Protein AF-0000000083899259 (afdb_homodimer)

InterPro domains:
  IPR001870 B30.2/SPRY domain [PS50188] (250-471)
  IPR003649 B-box, C-terminal [SM00502] (4-130)
  IPR003877 SPRY domain [PF00622] (349-462)
  IPR003877 SPRY domain [SM00449] (346-469)
  IPR003961 Fibronectin type III [PF00041] (167-262)
  IPR003961 Fibronectin type III [PS50853] (164-268)
  IPR003961 Fibronectin type III [cd00063] (165-265)
  IPR013320 Concanavalin A-like lectin/glucanase domain superfamily [SSF49899] (272-462)
  IPR013783 Immunoglobulin-like fold [G3DSA:2.60.40.10] (164-262)
  IPR017903 COS domain [PS51262] (105-162)
  IPR036116 Fibron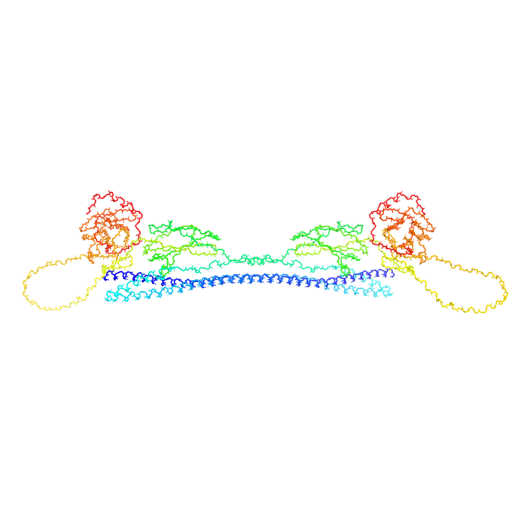ectin type III superfamily [SSF49265] (164-264)
  IPR043136 B30.2/SPRY domain superfamily [G3DSA:2.60.120.920] (263-464)
  IPR050617 E3 ubiquitin-protein ligases and FN3/SPRY domain-containing proteins [PTHR24099] (3-472)

Secondary structure (DSSP, 8-state):
-HHHHHHHHHHHHHHHHHHHHHHHHHHHHHHHHHHHHHHHHHHHHHHHHHHHHHHHHHHHHHHHHHHHHHHHHHHHHHHHHHHHHHHHHHHHHHHHHHHHHHHHTT---HHHHHHHHHHHHHHHHH-GGGTS--S-SS-S--GGG----HHHHHHHHT--PPP-PPPPEE-GGG-EEETTEEEEEEE----SS---EEEEEEEEESSSSTTGGGGTSPPEEEEEE-SSEEEE-S----SSEEEEEEEEE-SS-EEEEPPPEEEE---B---B-GGGS-TTEEEETTEEEE---------TTTT---------------------------------EEEBSS-B-SSEEEEEEEE-TT-SEEEEEEEETTT--TTPPTTTSTTEEEEEEE-SSS-EEEEEETTEEEEESSPPPSSEEEEEETTTTEEEEEETTTTEEEEEEE----S-EEEEEEEESSEEEEEEEEPPPGGGHHHHHHHHHHTTS---/-HHHHHHHHHHHHHHHHHHHHHHHHHHHHHHHHHHHHHHHHHHHHHHHHHHHHHHHHHHHHHHHHHHHHHHHHHHHHHHHHHHHHHHHHHHHHHHHHHHHHHHHTT---HHHHHHHHHHHHHHHHH-GGGTS--S-SS-S--GGG----HHHHHHHHT--PPP-PPPPEE-GGG-EEETTEEEEEEE----SS---EEEEEEEEESSSSTTGGGGTSPPEEEEEE-SSEEEE-S----SSEEEEEEEEE-SS-EEEEPPPEEEE---B---B-GGGS-TTEEEETTEEEE---------GGGGG--------------------------------EEEBSS-B-SSEEEEEEEE-TT-SEEEEEEEETTT--TTPPTTTSTTEEEEEEE-SSS-EEEEEETTEEEEESSPPPSSEEEEEETTTTEEEEEETTTTEEEEEEE----S-EEEEEEEESSEEEEEEEEPPPGGGHHHHHHHHHHTTS---

pLDDT: mean 84.09, std 19.26, range [19.45, 97.81]

Radius of gyration: 65.29 Å; Cα contacts (8 Å, |Δi|>4): 1839; chains: 2; bounding box: 101×197×151 Å

Foldseek 3Di:
DVVVVVVVVVVVVVVVVVVLLVVLLVVVVVVVVVVVVVVVVVVVVVVVVVVVVVVVVCVVVVVVLVVVLVVVVVVLVVQQVVLVVLVVVLVVLVVVLVVLLVVLVPDPDPVSSVVSVVVSVVSVVVRVVVVDDPDRPDDPDPCVSDDDCVVVVVVVVPDDDDDEFAAWAWDPVPWDDAFQKIKTATGGDPDDDDFAWKKKWKDADQDQPPRNRVPDDDIDIDIGHRDRMDMDPDHFQPHQWMKMWMWTGDPPGIYDIYDIGIDGQDAFDWAWDPVLFAPQWDGDTQKIAGHDDPDPDDPPPPPPDDDDDDDDDDPDDPDDPCPPPPPPPPPLVAWGKIWIPDWAPFDKHKKKKAFDPPFFKKKKWKFFPPPDHSRDHAQCQQGHWIWIFGPNPHTWIWIGHNNDIHTWPDGDARMWMWMDGQCQQKIWIARPVVGDTGDIDRDHRPHIMIIMMTTDHGMMGMRTSTDDHPSCVVVVVVCVVVPPPDHD/DVVVVVVVVVVVVVVVVVVVLVVLLVVVVVVVVVVVVVVVVVVVVVVVVVVVVVVVVCVVVVVVLVVVLVVVVVVLVVQQVVLVVLVVVLVVLVVVLVVLLVVLVPDPDPVSSVVSVVVSVVSVVVRVVVVDDPDRPDDPDPCVSDDDCVVVVVVVVPDDDDDEFAAWAWDPVPWDDAFQKIKTATGGDPDDDDFAWKKKWKDADQDQPPRNRVPDDDIDIDIGHRDRMDMDPDHFQPHQWMKMWMWTGDPPGIYDIYDIGIDGQDAFDWAWDPVLFAPQWDGDTQKIAGHDDPDPPDDPPPPPDDPPDPPPDDPDDDDDPPPDPDDPPPVLVAWGKIWIPDWAPFDKHKKKKAFFPPFFKKKKWKFFPPPDHSRDDAQCQQGHWIWIFGPNPHTWIWIGHNNDIHTWPDGDARMWMWMDGQCQQKIWIARPVVGGTGDIDRDHHDHIMIIMMTTDHGMMGMRTSTDDHPSCVVVVVVCVVVVPDDHD

Organism: NCBI:txid48701

Sequence (976 aa):
MDTQKEALRRIINTLANKNEELQYFLDSVDGTRTGLQEESCKVMSELEAELEKLSSALEERGAQLCDIIKGEKQRKEAELQRQLSEGKAALLSCQELLEFANQSLTITNEEEFLTAAKEIKERVTMAPAFRMATRPAVSENMSQFTVDFSGEKAGLLRLNFLPVPRAPEINISSCIVRDNCITVTWRPSDGDGPIERYDLEHRKANHGGALRAAGEAGWEKISDITDTQVTLSGLKFDSPFIVVRVRARNKAAAGDFSEPVAMETKAFTFGFDTATAHAELKIQGDTVTWEPQGVKGHDARLRGKENKNSSRSATPSPNKTAGSRGGRERFAGESYTVLGDQEINGGCHYWELRPLADWKSLSVGVAYRGSLGRFDQLGKSSTSWCLYASQWLQSALAAKHGNRAKALDWPPPQRIGVYCDHDNGELMFIDVDRLRLLHIFRSRFLQPLVPAFTVWCGGISVATGLQVPSFMGNFVSSSHNAAADQSLMDTQKEALRRIINTLANKNEELQYFLDSVDGTRTGLQEESCKVMSELEAELEKLSSALEERGAQLCDIIKGEKQRKEAELQRQLSEGKAALLSCQELLEFANQSLTITNEEEFLTAAKEIKERVTMAPAFRMATRPAVSENMSQFTVDFSGEKAGLLRLNFLPVPRAPEINISSCIVRDNCITVTWRPSDGDGPIERYDLEHRKANHGGALRAAGEAGWEKISDITDTQVTLSGLKFDSPFIVVRVRARNKAAAGDFSEPVAMETKAFTFGFDTATAHAELKIQGDTVTWEPQGVKGHDARLRGKENKNSSRSATPSPNKTAGSRGGRERFAGESYTVLGDQEINGGCHYWELRPLADWKSLSVGVAYRGSLGRFDQLGKSSTSWCLYASQWLQSALAAKHGNRAKALDWPPPQRIGVYCDHDNGELMFIDVDRLRLLHIFRSRFLQPLVPAFTVWCGGISVATGLQVPSFMGNFVSSSHNAAADQSL

Nearest PDB structures (foldseek):
  7y3c-assembly1_A  TM=7.921E-01  e=1.094E-11  Homo sapiens
  8a5m-assembly2_B  TM=7.996E-01  e=2.197E-11  Homo sapiens
  7y3a-assembly1_B  TM=7.991E-01  e=3.964E-11  Homo sapiens
  7jl4-assembly1_A  TM=7.835E-01  e=1.773E-11  Homo sapiens
  7y3a-assembly2_C  TM=7.588E-01  e=1.356E-11  Homo sapiens

Structure (mmCIF, N/CA/C/O backbone):
data_AF-0000000083899259-model_v1
#
loop_
_entity.id
_entity.type
_entity.pdbx_description
1 polymer 'Fibronectin type III and SPRY domain containing 1-like'
#
loop_
_atom_site.group_PDB
_atom_site.id
_atom_site.type_symbol
_atom_site.label_atom_id
_atom_site.label_alt_id
_atom_site.label_comp_id
_atom_site.label_asym_id
_atom_site.label_entity_id
_atom_site.label_seq_id
_atom_site.pdbx_PDB_ins_code
_atom_site.Cartn_x
_atom_site.Cartn_y
_atom_site.Cartn_z
_atom_site.occupancy
_atom_site.B_iso_or_equiv
_atom_site.auth_seq_id
_atom_site.auth_comp_id
_atom_site.auth_asym_id
_atom_site.auth_atom_id
_atom_site.pdbx_PDB_model_num
ATOM 1 N N . MET A 1 1 ? 26.094 74.5 22.516 1 80.94 1 MET A N 1
ATOM 2 C CA . MET A 1 1 ? 26.172 73.312 23.281 1 80.94 1 MET A CA 1
ATOM 3 C C . MET A 1 1 ? 24.797 72.75 23.578 1 80.94 1 MET A C 1
ATOM 5 O O . MET A 1 1 ? 24.562 71.5 23.438 1 80.94 1 MET A O 1
ATOM 9 N N . ASP A 1 2 ? 23.797 73.625 23.719 1 81.69 2 ASP A N 1
ATOM 10 C CA . ASP A 1 2 ? 22.469 73.125 24.109 1 81.69 2 ASP A CA 1
ATOM 11 C C . ASP A 1 2 ? 21.75 72.438 22.938 1 81.69 2 ASP A C 1
ATOM 13 O O . ASP A 1 2 ? 21.125 71.438 23.109 1 81.69 2 ASP A O 1
ATOM 17 N N . THR A 1 3 ? 21.969 73 21.75 1 85.69 3 THR A N 1
ATOM 18 C CA . THR A 1 3 ? 21.344 72.438 20.562 1 85.69 3 THR A CA 1
ATOM 19 C C . THR A 1 3 ? 21.922 71.062 20.25 1 85.69 3 THR A C 1
ATOM 21 O O . THR A 1 3 ? 21.203 70.188 19.828 1 85.69 3 THR A O 1
ATOM 24 N N . GLN A 1 4 ? 23.234 71.062 20.5 1 87 4 GLN A N 1
ATOM 25 C CA . GLN A 1 4 ? 23.906 69.812 20.219 1 87 4 GLN A CA 1
ATOM 26 C C . GLN A 1 4 ? 23.547 68.75 21.25 1 87 4 GLN A C 1
ATOM 28 O O . GLN A 1 4 ? 23.469 67.562 20.922 1 87 4 GLN A O 1
ATOM 33 N N . LYS A 1 5 ? 23.312 69.125 22.484 1 88.56 5 LYS A N 1
ATOM 34 C CA . LYS A 1 5 ? 22.875 68.188 23.531 1 88.56 5 LYS A CA 1
ATOM 35 C C . LYS A 1 5 ? 21.484 67.688 23.234 1 88.56 5 LYS A C 1
ATOM 37 O O . LYS A 1 5 ? 21.188 66.5 23.5 1 88.56 5 LYS A O 1
ATOM 42 N N . GLU A 1 6 ? 20.688 68.562 22.688 1 89.81 6 GLU A N 1
ATOM 43 C CA . GLU A 1 6 ? 19.344 68.125 22.312 1 89.81 6 GLU A CA 1
ATOM 44 C C . GLU A 1 6 ? 19.375 67.125 21.172 1 89.81 6 GLU A C 1
ATOM 46 O O . GLU A 1 6 ? 18.594 66.125 21.172 1 89.81 6 GLU A O 1
ATOM 51 N N . ALA A 1 7 ? 20.219 67.312 20.281 1 89.25 7 ALA A N 1
ATOM 52 C CA . ALA A 1 7 ? 20.391 66.375 19.188 1 89.25 7 ALA A CA 1
ATOM 53 C C . ALA A 1 7 ? 20.891 65.062 19.688 1 89.25 7 ALA A C 1
ATOM 55 O O . ALA A 1 7 ? 20.453 64 19.203 1 89.25 7 ALA A O 1
ATOM 56 N N . LEU A 1 8 ? 21.812 65.062 20.641 1 90.5 8 LEU A N 1
ATOM 57 C CA . LEU A 1 8 ? 22.344 63.844 21.219 1 90.5 8 LEU A CA 1
ATOM 58 C C . LEU A 1 8 ? 21.266 63.094 21.984 1 90.5 8 LEU A C 1
ATOM 60 O O . LEU A 1 8 ? 21.234 61.875 21.984 1 90.5 8 LEU A O 1
ATOM 64 N N . ARG A 1 9 ? 20.391 63.812 22.609 1 91.75 9 ARG A N 1
ATOM 65 C CA . ARG A 1 9 ? 19.297 63.188 23.344 1 91.75 9 ARG A CA 1
ATOM 66 C C . ARG A 1 9 ? 18.344 62.469 22.375 1 91.75 9 ARG A C 1
ATOM 68 O O . ARG A 1 9 ? 17.812 61.406 22.703 1 91.75 9 ARG A O 1
ATOM 75 N N . ARG A 1 10 ? 18.109 63.031 21.234 1 91.31 10 ARG A N 1
ATOM 76 C CA . ARG A 1 10 ? 17.281 62.375 20.219 1 91.31 10 ARG A CA 1
ATOM 77 C C . ARG A 1 10 ? 17.922 61.094 19.734 1 91.31 10 ARG A C 1
ATOM 79 O O . ARG A 1 10 ? 17.234 60.094 19.547 1 91.31 10 ARG A O 1
ATOM 86 N N . ILE A 1 11 ? 19.156 61.156 19.578 1 89.88 11 ILE A N 1
ATOM 87 C CA . ILE A 1 11 ? 19.906 59.969 19.141 1 89.88 11 ILE A CA 1
ATOM 88 C C . ILE A 1 11 ? 19.828 58.875 20.219 1 89.88 11 ILE A C 1
ATOM 90 O O . ILE A 1 11 ? 19.656 57.719 19.891 1 89.88 11 ILE A O 1
ATOM 94 N N . ILE A 1 12 ? 19.969 59.281 21.453 1 90.75 12 ILE A N 1
ATOM 95 C CA . ILE A 1 12 ? 19.906 58.344 22.562 1 90.75 12 ILE A CA 1
ATOM 96 C C . ILE A 1 12 ? 18.531 57.688 22.609 1 90.75 12 ILE A C 1
ATOM 98 O O . ILE A 1 12 ? 18.438 56.469 22.828 1 90.75 12 ILE A O 1
ATOM 102 N N . ASN A 1 13 ? 17.484 58.469 22.359 1 90.31 13 ASN A N 1
ATOM 103 C CA . ASN A 1 13 ? 16.141 57.938 22.344 1 90.31 13 ASN A CA 1
ATOM 104 C C . ASN A 1 13 ? 15.961 56.938 21.203 1 90.31 13 ASN A C 1
ATOM 106 O O . ASN A 1 13 ? 15.344 55.875 21.375 1 90.31 13 ASN A O 1
ATOM 110 N N . THR A 1 14 ? 16.5 57.25 20.078 1 88.81 14 THR A N 1
ATOM 111 C CA . THR A 1 14 ? 16.438 56.344 18.938 1 88.81 14 THR A CA 1
ATOM 112 C C . THR A 1 14 ? 17.188 55.062 19.219 1 88.81 14 THR A C 1
ATOM 114 O O . THR A 1 14 ? 16.703 53.969 18.891 1 88.81 14 THR A O 1
ATOM 117 N N . LEU A 1 15 ? 18.312 55.156 19.828 1 88.75 15 LEU A N 1
ATOM 118 C CA . LEU A 1 15 ? 19.109 54 20.172 1 88.75 15 LEU A CA 1
ATOM 119 C C . LEU A 1 15 ? 18.422 53.125 21.219 1 88.75 15 LEU A C 1
ATOM 121 O O . LEU A 1 15 ? 18.484 51.906 21.156 1 88.75 15 LEU A O 1
ATOM 125 N N . ALA A 1 16 ? 17.844 53.844 22.156 1 89.06 16 ALA A N 1
ATOM 126 C CA . ALA A 1 16 ? 17.125 53.094 23.203 1 89.06 16 ALA A CA 1
ATOM 127 C C . ALA A 1 16 ? 15.953 52.312 22.594 1 89.06 16 ALA A C 1
ATOM 129 O O . ALA A 1 16 ? 15.703 51.188 22.984 1 89.06 16 ALA A O 1
ATOM 130 N N . ASN A 1 17 ? 15.219 52.906 21.656 1 85.62 17 ASN A N 1
ATOM 131 C CA . ASN A 1 17 ? 14.125 52.25 20.984 1 85.62 17 ASN A CA 1
ATOM 132 C C . ASN A 1 17 ? 14.617 51.031 20.172 1 85.62 17 ASN A C 1
ATOM 134 O O . ASN A 1 17 ? 13.977 50 20.156 1 85.62 17 ASN A O 1
ATOM 138 N N . LYS A 1 18 ? 15.711 51.281 19.562 1 87 18 LYS A N 1
ATOM 139 C CA . LYS A 1 18 ? 16.281 50.188 18.75 1 87 18 LYS A CA 1
ATOM 140 C C . LYS A 1 18 ? 16.75 49.031 19.625 1 87 18 LYS A C 1
ATOM 142 O O . LYS A 1 18 ? 16.656 47.875 19.25 1 87 18 LYS A O 1
ATOM 147 N N . ASN A 1 19 ? 17.328 49.375 20.797 1 88.69 19 ASN A N 1
ATOM 148 C CA . ASN A 1 19 ? 17.75 48.375 21.75 1 88.69 19 ASN A CA 1
ATOM 149 C C . ASN A 1 19 ? 16.578 47.531 22.219 1 88.69 19 ASN A C 1
ATOM 151 O O . ASN A 1 19 ? 16.703 46.281 22.359 1 88.69 19 ASN A O 1
ATOM 155 N N . GLU A 1 20 ? 15.469 48.156 22.484 1 85.5 20 GLU A N 1
ATOM 156 C CA . GLU A 1 20 ? 14.258 47.438 22.891 1 85.5 20 GLU A CA 1
ATOM 157 C C . GLU A 1 20 ? 13.734 46.562 21.766 1 85.5 20 GLU A C 1
ATOM 159 O O . GLU A 1 20 ? 13.32 45.438 22.016 1 85.5 20 GLU A O 1
ATOM 164 N N . GLU A 1 21 ? 13.75 47.062 20.562 1 84.12 21 GLU A N 1
ATOM 165 C CA . GLU A 1 21 ? 13.312 46.312 19.391 1 84.12 21 GLU A CA 1
ATOM 166 C C . GLU A 1 21 ? 14.172 45.062 19.203 1 84.12 21 GLU A C 1
ATOM 168 O O . GLU A 1 21 ? 13.648 44 18.891 1 84.12 21 GLU A O 1
ATOM 173 N N . LEU A 1 22 ? 15.453 45.25 19.422 1 87.88 22 LEU A N 1
ATOM 174 C CA . LEU A 1 22 ? 16.375 44.125 19.266 1 87.88 22 LEU A CA 1
ATOM 175 C C . LEU A 1 22 ? 16.141 43.062 20.344 1 87.88 22 LEU A C 1
ATOM 177 O O . LEU A 1 22 ? 16.266 41.875 20.078 1 87.88 22 LEU A O 1
ATOM 181 N N . GLN A 1 23 ? 15.859 43.562 21.578 1 87.94 23 GLN A N 1
ATOM 182 C CA . GLN A 1 23 ? 15.562 42.625 22.641 1 87.94 23 GLN A CA 1
ATOM 183 C C . GLN A 1 23 ? 14.305 41.812 22.328 1 87.94 23 GLN A C 1
ATOM 185 O O . GLN A 1 23 ? 14.281 40.594 22.531 1 87.94 23 GLN A O 1
ATOM 190 N N . TYR A 1 24 ? 13.258 42.5 21.75 1 83.94 24 TYR A N 1
ATOM 191 C CA . TYR A 1 24 ? 12.031 41.812 21.344 1 83.94 24 TYR A CA 1
ATOM 192 C C . TYR A 1 24 ? 12.312 40.812 20.219 1 83.94 24 TYR A C 1
ATOM 194 O O . TYR A 1 24 ? 11.75 39.719 20.203 1 83.94 24 TYR A O 1
ATOM 202 N N . PHE A 1 25 ? 13.102 41.219 19.281 1 87.94 25 PHE A N 1
ATOM 203 C CA . PHE A 1 25 ? 13.492 40.375 18.172 1 87.94 25 PHE A CA 1
ATOM 204 C C . PHE A 1 25 ? 14.172 39.094 18.656 1 87.94 25 PHE A C 1
ATOM 206 O O . PHE A 1 25 ? 13.828 38 18.234 1 87.94 25 PHE A O 1
ATOM 213 N N . LEU A 1 26 ? 15.102 39.25 19.609 1 90 26 LEU A N 1
ATOM 214 C CA . LEU A 1 26 ? 15.836 38.094 20.125 1 90 26 LEU A CA 1
ATOM 215 C C . LEU A 1 26 ? 14.906 37.188 20.906 1 90 26 LEU A C 1
ATOM 217 O O . LEU A 1 26 ? 15.031 35.938 20.812 1 90 26 LEU A O 1
ATOM 221 N N . ASP A 1 27 ? 13.992 37.719 21.656 1 88.69 27 ASP A N 1
ATOM 222 C CA . ASP A 1 27 ? 13 36.906 22.375 1 88.69 27 ASP A CA 1
ATOM 223 C C . ASP A 1 27 ? 12.117 36.156 21.391 1 88.69 27 ASP A C 1
ATOM 225 O O . ASP A 1 27 ? 11.766 35 21.641 1 88.69 27 ASP A O 1
ATOM 229 N N . SER A 1 28 ? 11.711 36.844 20.297 1 86.75 28 SER A N 1
ATOM 230 C CA . SER A 1 28 ? 10.891 36.188 19.266 1 86.75 28 SER A CA 1
ATOM 231 C C . SER A 1 28 ? 11.641 35.031 18.609 1 86.75 28 SER A C 1
ATOM 233 O O . SER A 1 28 ? 11.055 33.969 18.344 1 86.75 28 SER A O 1
ATOM 235 N N . VAL A 1 29 ? 12.922 35.25 18.328 1 91.25 29 VAL A N 1
ATOM 236 C CA . VAL A 1 29 ? 13.734 34.219 17.703 1 91.25 29 VAL A CA 1
ATOM 237 C C . VAL A 1 29 ? 13.867 33.031 18.656 1 91.25 29 VAL A C 1
ATOM 239 O O . VAL A 1 29 ? 13.773 31.875 18.234 1 91.25 29 VAL A O 1
ATOM 242 N N . ASP A 1 30 ? 14.078 33.344 19.953 1 91.62 30 ASP A N 1
ATOM 243 C CA . ASP A 1 30 ? 14.18 32.281 20.938 1 91.62 30 ASP A CA 1
ATOM 244 C C . ASP A 1 30 ? 12.859 31.516 21.078 1 91.62 30 ASP A C 1
ATOM 246 O O . ASP A 1 30 ? 12.844 30.297 21.266 1 91.62 30 ASP A O 1
ATOM 250 N N . GLY A 1 31 ? 11.773 32.25 21.078 1 89.75 31 GLY A N 1
ATOM 251 C CA . GLY A 1 31 ? 10.461 31.625 21.078 1 89.75 31 GLY A CA 1
ATOM 252 C C . GLY A 1 31 ? 10.227 30.734 19.875 1 89.75 31 GLY A C 1
ATOM 253 O O . GLY A 1 31 ? 9.68 29.641 20 1 89.75 31 GLY A O 1
ATOM 254 N N . THR A 1 32 ? 10.672 31.203 18.719 1 92.06 32 THR A N 1
ATOM 255 C CA . THR A 1 32 ? 10.531 30.438 17.484 1 92.06 32 THR A CA 1
ATOM 256 C C . THR A 1 32 ? 11.383 29.156 17.547 1 92.06 32 THR A C 1
ATOM 258 O O . THR A 1 32 ? 10.969 28.109 17.062 1 92.06 32 THR A O 1
ATOM 261 N N . ARG A 1 33 ? 12.57 29.312 18.109 1 94.06 33 ARG A N 1
ATOM 262 C CA . ARG A 1 33 ? 13.445 28.156 18.266 1 94.06 33 ARG A CA 1
ATOM 263 C C . ARG A 1 33 ? 12.805 27.094 19.156 1 94.06 33 ARG A C 1
ATOM 265 O O . ARG A 1 33 ? 12.828 25.906 18.812 1 94.06 33 ARG A O 1
ATOM 272 N N . THR A 1 34 ? 12.242 27.516 20.297 1 93.69 34 THR A N 1
ATOM 273 C CA . THR A 1 34 ? 11.555 26.594 21.188 1 93.69 34 THR A CA 1
ATOM 274 C C . THR A 1 34 ? 10.336 25.969 20.5 1 93.69 34 THR A C 1
ATOM 276 O O . THR A 1 34 ? 10.086 24.781 20.641 1 93.69 34 THR A O 1
ATOM 279 N N . GLY A 1 35 ? 9.594 26.828 19.797 1 93.25 35 GLY A N 1
ATOM 280 C CA . GLY A 1 35 ? 8.461 26.312 19.062 1 93.25 35 GLY A CA 1
ATOM 281 C C . GLY A 1 35 ? 8.844 25.312 17.984 1 93.25 35 GLY A C 1
ATOM 282 O O . GLY A 1 35 ? 8.141 24.328 17.766 1 93.25 35 GLY A O 1
ATOM 283 N N . LEU A 1 36 ? 9.969 25.578 17.359 1 95.06 36 LEU A N 1
ATOM 284 C CA . LEU A 1 36 ? 10.477 24.688 16.328 1 95.06 36 LEU A CA 1
ATOM 285 C C . LEU A 1 36 ? 10.797 23.312 16.906 1 95.06 36 LEU A C 1
ATOM 287 O O . LEU A 1 36 ? 10.477 22.297 16.297 1 95.06 36 LEU A O 1
ATOM 291 N N . GLN A 1 37 ? 11.422 23.25 18.078 1 95.38 37 GLN A N 1
ATOM 292 C CA . GLN A 1 37 ? 11.75 21.984 18.719 1 95.38 37 GLN A CA 1
ATOM 293 C C . GLN A 1 37 ? 10.484 21.188 19.047 1 95.38 37 GLN A C 1
ATOM 295 O O . GLN A 1 37 ? 10.43 19.984 18.828 1 95.38 37 GLN A O 1
ATOM 300 N N . GLU A 1 38 ? 9.484 21.875 19.516 1 95.19 38 GLU A N 1
ATOM 301 C CA . GLU A 1 38 ? 8.234 21.219 19.875 1 95.19 38 GLU A CA 1
ATOM 302 C C . GLU A 1 38 ? 7.508 20.688 18.641 1 95.19 38 GLU A C 1
ATOM 304 O O . GLU A 1 38 ? 7.039 19.562 18.625 1 95.19 38 GLU A O 1
ATOM 309 N N . GLU A 1 39 ? 7.43 21.547 17.625 1 94.25 39 GLU A N 1
ATOM 310 C CA . GLU A 1 39 ? 6.73 21.156 16.391 1 94.25 39 GLU A CA 1
ATOM 311 C C . GLU A 1 39 ? 7.445 20.016 15.688 1 94.25 39 GLU A C 1
ATOM 313 O O . GLU A 1 39 ? 6.801 19.125 15.133 1 94.25 39 GLU A O 1
ATOM 318 N N . SER A 1 40 ? 8.734 20.078 15.664 1 95.75 40 SER A N 1
ATOM 319 C CA . SER A 1 40 ? 9.508 19 15.047 1 95.75 40 SER A CA 1
ATOM 320 C C . SER A 1 40 ? 9.297 17.672 15.766 1 95.75 40 SER A C 1
ATOM 322 O O . SER A 1 40 ? 9.172 16.641 15.125 1 95.75 40 SER A O 1
ATOM 324 N N . CYS A 1 41 ? 9.273 17.719 17.094 1 96.12 41 CYS A N 1
ATOM 325 C CA . CYS A 1 41 ? 9.031 16.516 17.875 1 96.12 41 CYS A CA 1
ATOM 326 C C . CYS A 1 41 ? 7.637 15.961 17.609 1 96.12 41 CYS A C 1
ATOM 328 O O . CYS A 1 41 ? 7.449 14.742 17.516 1 96.12 41 CYS A O 1
ATOM 330 N N . LYS A 1 42 ? 6.734 16.844 17.484 1 95.06 42 LYS A N 1
ATOM 331 C CA . LYS A 1 42 ? 5.355 16.422 17.234 1 95.06 42 LYS A CA 1
ATOM 332 C C . LYS A 1 42 ? 5.227 15.719 15.883 1 95.06 42 LYS A C 1
ATOM 334 O O . LYS A 1 42 ? 4.664 14.633 15.805 1 95.06 42 LYS A O 1
ATOM 339 N N . VAL A 1 43 ? 5.75 16.344 14.836 1 95.19 43 VAL A N 1
ATOM 340 C CA . VAL A 1 43 ? 5.621 15.773 13.5 1 95.19 43 VAL A CA 1
ATOM 341 C C . VAL A 1 43 ? 6.391 14.453 13.43 1 95.19 43 VAL A C 1
ATOM 343 O O . VAL A 1 43 ? 5.961 13.508 12.758 1 95.19 43 VAL A O 1
ATOM 346 N N . MET A 1 44 ? 7.52 14.383 14.133 1 96.62 44 MET A N 1
ATOM 347 C CA . MET A 1 44 ? 8.305 13.148 14.172 1 96.62 44 MET A CA 1
ATOM 348 C C . MET A 1 44 ? 7.531 12.023 14.852 1 96.62 44 MET A C 1
ATOM 350 O O . MET A 1 44 ? 7.512 10.898 14.359 1 96.62 44 MET A O 1
ATOM 354 N N . SER A 1 45 ? 6.926 12.344 15.961 1 96.56 45 SER A N 1
ATOM 355 C CA . SER A 1 45 ? 6.141 11.359 16.703 1 96.56 45 SER A CA 1
ATOM 356 C C . SER A 1 45 ? 4.941 10.891 15.883 1 96.56 45 SER A C 1
ATOM 358 O O . SER A 1 45 ? 4.594 9.711 15.906 1 96.56 45 SER A O 1
ATOM 360 N N . GLU A 1 46 ? 4.316 11.828 15.195 1 94.88 46 GLU A N 1
ATOM 361 C CA . GLU A 1 46 ? 3.172 11.469 14.359 1 94.88 46 GLU A CA 1
ATOM 362 C C . GLU A 1 46 ? 3.59 10.57 13.203 1 94.88 46 GLU A C 1
ATOM 364 O O . GLU A 1 46 ? 2.873 9.633 12.852 1 94.88 46 GLU A O 1
ATOM 369 N N . LEU A 1 47 ? 4.715 10.898 12.602 1 96.75 47 LEU A N 1
ATOM 370 C CA . LEU A 1 47 ? 5.242 10.055 11.531 1 96.75 47 LEU A CA 1
ATOM 371 C C . LEU A 1 47 ? 5.523 8.648 12.031 1 96.75 47 LEU A C 1
ATOM 373 O O . LEU A 1 47 ? 5.117 7.664 11.414 1 96.75 47 LEU A O 1
ATOM 377 N N . GLU A 1 48 ? 6.184 8.547 13.195 1 97.06 48 GLU A N 1
ATOM 378 C CA . GLU A 1 48 ? 6.512 7.246 13.773 1 97.06 48 GLU A CA 1
ATOM 379 C C . GLU A 1 48 ? 5.25 6.453 14.094 1 97.06 48 GLU A C 1
ATOM 381 O O . GLU A 1 48 ? 5.215 5.234 13.914 1 97.06 48 GLU A O 1
ATOM 386 N N . ALA A 1 49 ? 4.273 7.125 14.57 1 96.19 49 ALA A N 1
ATOM 387 C CA . ALA A 1 49 ? 3.012 6.465 14.883 1 96.19 49 ALA A CA 1
ATOM 388 C C . ALA A 1 49 ? 2.355 5.898 13.633 1 96.19 49 ALA A C 1
ATOM 390 O O . ALA A 1 49 ? 1.842 4.781 13.641 1 96.19 49 ALA A O 1
ATOM 391 N N . GLU A 1 50 ? 2.369 6.703 12.539 1 96.81 50 GLU A N 1
ATOM 392 C CA . GLU A 1 50 ? 1.778 6.246 11.281 1 96.81 50 GLU A CA 1
ATOM 393 C C . GLU A 1 50 ? 2.551 5.062 10.703 1 96.81 50 GLU A C 1
ATOM 395 O O . GLU A 1 50 ? 1.954 4.129 10.172 1 96.81 50 GLU A O 1
ATOM 400 N N . LEU A 1 51 ? 3.838 5.102 10.805 1 97.5 51 LEU A N 1
ATOM 401 C CA . LEU A 1 51 ? 4.668 4 10.328 1 97.5 51 LEU A CA 1
ATOM 402 C C . LEU A 1 51 ? 4.418 2.736 11.141 1 97.5 51 LEU A C 1
ATOM 404 O O . LEU A 1 51 ? 4.418 1.632 10.594 1 97.5 51 LEU A O 1
ATOM 408 N N . GLU A 1 52 ? 4.254 2.896 12.453 1 97.31 52 GLU A N 1
ATOM 409 C CA . GLU A 1 52 ? 3.957 1.754 13.312 1 97.31 52 GLU A CA 1
ATOM 410 C C . GLU A 1 52 ? 2.625 1.112 12.938 1 97.31 52 GLU A C 1
ATOM 412 O O . GLU A 1 52 ? 2.482 -0.111 12.984 1 97.31 52 GLU A O 1
ATOM 417 N N . LYS A 1 53 ? 1.677 1.91 12.586 1 96.75 53 LYS A N 1
ATOM 418 C CA . LYS A 1 53 ? 0.393 1.379 12.133 1 96.75 53 LYS A CA 1
ATOM 419 C C . LYS A 1 53 ? 0.556 0.535 10.875 1 96.75 53 LYS A C 1
ATOM 421 O O . LYS A 1 53 ? -0.068 -0.521 10.742 1 96.75 53 LYS A O 1
ATOM 426 N N . LEU A 1 54 ? 1.346 1.021 9.938 1 97.44 54 LEU A N 1
ATOM 427 C CA . LEU A 1 54 ? 1.592 0.276 8.703 1 97.44 54 LEU A CA 1
ATOM 428 C C . LEU A 1 54 ? 2.299 -1.042 9 1 97.44 54 LEU A C 1
ATOM 430 O O . LEU A 1 54 ? 1.916 -2.09 8.477 1 97.44 54 LEU A O 1
ATOM 434 N N . SER A 1 55 ? 3.324 -0.985 9.867 1 97.56 55 SER A N 1
ATOM 435 C CA . SER A 1 55 ? 4.066 -2.188 10.227 1 97.56 55 SER A CA 1
ATOM 436 C C . SER A 1 55 ? 3.168 -3.209 10.914 1 97.56 55 SER A C 1
ATOM 438 O O . SER A 1 55 ? 3.246 -4.406 10.625 1 97.56 55 SER A O 1
ATOM 440 N N . SER A 1 56 ? 2.354 -2.736 11.82 1 97.12 56 SER A N 1
ATOM 441 C CA . SER A 1 56 ? 1.435 -3.619 12.531 1 97.12 56 SER A CA 1
ATOM 442 C C . SER A 1 56 ? 0.424 -4.246 11.57 1 97.12 56 SER A C 1
ATOM 444 O O . SER A 1 56 ? 0.086 -5.426 11.703 1 97.12 56 SER A O 1
ATOM 446 N N . ALA A 1 57 ? -0.107 -3.453 10.656 1 96.88 57 ALA A N 1
ATOM 447 C CA . ALA A 1 57 ? -1.048 -3.967 9.664 1 96.88 57 ALA A CA 1
ATOM 448 C C . ALA A 1 57 ? -0.402 -5.047 8.805 1 96.88 57 ALA A C 1
ATOM 450 O O . ALA A 1 57 ? -1.023 -6.07 8.508 1 96.88 57 ALA A O 1
ATOM 451 N N . LEU A 1 58 ? 0.802 -4.816 8.375 1 97.56 58 LEU A N 1
ATOM 452 C CA . LEU A 1 58 ? 1.534 -5.785 7.57 1 97.56 58 LEU A CA 1
ATOM 453 C C . LEU A 1 58 ? 1.741 -7.086 8.336 1 97.56 58 LEU A C 1
ATOM 455 O O . LEU A 1 58 ? 1.535 -8.172 7.797 1 97.56 58 LEU A O 1
ATOM 459 N N . GLU A 1 59 ? 2.146 -7.043 9.609 1 97.12 59 GLU A N 1
ATOM 460 C CA . GLU A 1 59 ? 2.359 -8.219 10.445 1 97.12 59 GLU A CA 1
ATOM 461 C C . GLU A 1 59 ? 1.062 -9 10.656 1 97.12 59 GLU A C 1
ATOM 463 O O . GLU A 1 59 ? 1.051 -10.227 10.586 1 97.12 59 GLU A O 1
ATOM 468 N N . GLU A 1 60 ? 0.034 -8.25 10.898 1 97.19 60 GLU A N 1
ATOM 469 C CA . GLU A 1 60 ? -1.266 -8.875 11.117 1 97.19 60 GLU A CA 1
ATOM 470 C C . GLU A 1 60 ? -1.742 -9.617 9.875 1 97.19 60 GLU A C 1
ATOM 472 O O . GLU A 1 60 ? -2.113 -10.789 9.945 1 97.19 60 GLU A O 1
ATOM 477 N N . ARG A 1 61 ? -1.729 -8.953 8.742 1 97.81 61 ARG A N 1
ATOM 478 C CA . ARG A 1 61 ? -2.189 -9.578 7.508 1 97.81 61 ARG A CA 1
ATOM 479 C C . ARG A 1 61 ? -1.279 -10.734 7.105 1 97.81 61 ARG A C 1
ATOM 481 O O . ARG A 1 61 ? -1.752 -11.766 6.625 1 97.81 61 ARG A O 1
ATOM 488 N N . GLY A 1 62 ? 0.048 -10.492 7.254 1 97.5 62 GLY A N 1
ATOM 489 C CA . GLY A 1 62 ? 0.981 -11.57 6.98 1 97.5 62 GLY A CA 1
ATOM 490 C C . GLY A 1 62 ? 0.69 -12.828 7.781 1 97.5 62 GLY A C 1
ATOM 491 O O . GLY A 1 62 ? 0.733 -13.938 7.246 1 97.5 62 GLY A O 1
ATOM 492 N N . ALA A 1 63 ? 0.41 -12.672 9.07 1 97.19 63 ALA A N 1
ATOM 493 C CA . ALA A 1 63 ? 0.08 -13.805 9.938 1 97.19 63 ALA A CA 1
ATOM 494 C C . ALA A 1 63 ? -1.199 -14.492 9.469 1 97.19 63 ALA A C 1
ATOM 496 O O . ALA A 1 63 ? -1.295 -15.727 9.5 1 97.19 63 ALA A O 1
ATOM 497 N N . GLN A 1 64 ? -2.166 -13.734 9.031 1 97.31 64 GLN A N 1
ATOM 498 C CA . GLN A 1 64 ? -3.42 -14.297 8.539 1 97.31 64 GLN A CA 1
ATOM 499 C C . GLN A 1 64 ? -3.191 -15.141 7.293 1 97.31 64 GLN A C 1
ATOM 501 O O . GLN A 1 64 ? -3.738 -16.234 7.176 1 97.31 64 GLN A O 1
ATOM 506 N N . LEU A 1 65 ? -2.418 -14.633 6.352 1 97.62 65 LEU A N 1
ATOM 507 C CA . LEU A 1 65 ? -2.123 -15.367 5.129 1 97.62 65 LEU A CA 1
ATOM 508 C C . LEU A 1 65 ? -1.38 -16.656 5.441 1 97.62 65 LEU A C 1
ATOM 510 O O . LEU A 1 65 ? -1.666 -17.703 4.848 1 97.62 65 LEU A O 1
ATOM 514 N N . CYS A 1 66 ? -0.412 -16.625 6.383 1 97.38 66 CYS A N 1
ATOM 515 C CA . CYS A 1 66 ? 0.298 -17.828 6.805 1 97.38 66 CYS A CA 1
ATOM 516 C C . CYS A 1 66 ? -0.666 -18.859 7.387 1 97.38 66 CYS A C 1
ATOM 518 O O . CYS A 1 66 ? -0.556 -20.047 7.098 1 97.38 66 CYS A O 1
ATOM 520 N N . ASP A 1 67 ? -1.622 -18.359 8.117 1 97.62 67 ASP A N 1
ATOM 521 C CA . ASP A 1 67 ? -2.6 -19.25 8.742 1 97.62 67 ASP A CA 1
ATOM 522 C C . ASP A 1 67 ? -3.482 -19.922 7.691 1 97.62 67 ASP A C 1
ATOM 524 O O . ASP A 1 67 ? -3.869 -21.078 7.848 1 97.62 67 ASP A O 1
ATOM 528 N N . ILE A 1 68 ? -3.818 -19.234 6.688 1 97.44 68 ILE A N 1
ATOM 529 C CA . ILE A 1 68 ? -4.648 -19.781 5.621 1 97.44 68 ILE A CA 1
ATOM 530 C C . ILE A 1 68 ? -3.92 -20.938 4.938 1 97.44 68 ILE A C 1
ATOM 532 O O . ILE A 1 68 ? -4.512 -21.984 4.68 1 97.44 68 ILE A O 1
ATOM 536 N N . ILE A 1 69 ? -2.611 -20.766 4.637 1 97.12 69 ILE A N 1
ATOM 537 C CA . ILE A 1 69 ? -1.807 -21.812 4 1 97.12 69 ILE A CA 1
ATOM 538 C C . ILE A 1 69 ? -1.705 -23.016 4.926 1 97.12 69 ILE A C 1
ATOM 540 O O . ILE A 1 69 ? -1.9 -24.156 4.492 1 97.12 69 ILE A O 1
ATOM 544 N N . LYS A 1 70 ? -1.414 -22.766 6.23 1 97.12 70 LYS A N 1
ATOM 545 C CA . LYS A 1 70 ? -1.316 -23.844 7.207 1 97.12 70 LYS A CA 1
ATOM 546 C C . LYS A 1 70 ? -2.635 -24.609 7.32 1 97.12 70 LYS A C 1
ATOM 548 O O . LYS A 1 70 ? -2.641 -25.844 7.438 1 97.12 70 LYS A O 1
ATOM 553 N N . GLY A 1 71 ? -3.689 -23.828 7.301 1 97.12 71 GLY A N 1
ATOM 554 C CA . GLY A 1 71 ? -5 -24.453 7.371 1 97.12 71 GLY A CA 1
ATOM 555 C C . GLY A 1 71 ? -5.289 -25.375 6.195 1 97.12 71 GLY A C 1
ATOM 556 O O . GLY A 1 71 ? -5.777 -26.484 6.379 1 97.12 71 GLY A O 1
ATOM 557 N N . GLU A 1 72 ? -4.984 -24.922 5 1 96.31 72 GLU A N 1
ATOM 558 C CA . GLU A 1 72 ? -5.195 -25.75 3.809 1 96.31 72 GLU A CA 1
ATOM 559 C C . GLU A 1 72 ? -4.277 -26.969 3.807 1 96.31 72 GLU A C 1
ATOM 561 O O . GLU A 1 72 ? -4.699 -28.062 3.432 1 96.31 72 GLU A O 1
ATOM 566 N N . LYS A 1 73 ? -3.055 -26.781 4.195 1 96.56 73 LYS A N 1
ATOM 567 C CA . LYS A 1 73 ? -2.125 -27.891 4.301 1 96.56 73 LYS A CA 1
ATOM 568 C C . LYS A 1 73 ? -2.656 -28.969 5.254 1 96.56 73 LYS A C 1
ATOM 570 O O . LYS A 1 73 ? -2.646 -30.156 4.93 1 96.56 73 LYS A O 1
ATOM 575 N N . GLN A 1 74 ? -3.119 -28.531 6.43 1 96.88 74 GLN A N 1
ATOM 576 C CA . GLN A 1 74 ? -3.641 -29.453 7.426 1 96.88 74 GLN A CA 1
ATOM 577 C C . GLN A 1 74 ? -4.871 -30.188 6.906 1 96.88 74 GLN A C 1
ATOM 579 O O . GLN A 1 74 ? -5.023 -31.391 7.129 1 96.88 74 GLN A O 1
ATOM 584 N N . ARG A 1 75 ? -5.703 -29.469 6.238 1 97 75 ARG A N 1
ATOM 585 C CA . ARG A 1 75 ? -6.898 -30.078 5.664 1 97 75 ARG A CA 1
ATOM 586 C C . ARG A 1 75 ? -6.531 -31.156 4.645 1 97 75 ARG A C 1
ATOM 588 O O . ARG A 1 75 ? -7.027 -32.281 4.719 1 97 75 ARG A O 1
ATOM 595 N N . LYS A 1 76 ? -5.68 -30.844 3.703 1 96.31 76 LYS A N 1
ATOM 596 C CA . LYS A 1 76 ? -5.258 -31.797 2.672 1 96.31 76 LYS A CA 1
ATOM 597 C C . LYS A 1 76 ? -4.535 -33 3.283 1 96.31 76 LYS A C 1
ATOM 599 O O . LYS A 1 76 ? -4.746 -34.125 2.867 1 96.31 76 LYS A O 1
ATOM 604 N N . GLU A 1 77 ? -3.674 -32.719 4.281 1 96.12 77 GLU A N 1
ATOM 605 C CA . GLU A 1 77 ? -2.938 -33.812 4.941 1 96.12 77 GLU A CA 1
ATOM 606 C C . GLU A 1 77 ? -3.885 -34.75 5.656 1 96.12 77 GLU A C 1
ATOM 608 O O . GLU A 1 77 ? -3.67 -35.969 5.645 1 96.12 77 GLU A O 1
ATOM 613 N N . ALA A 1 78 ? -4.902 -34.188 6.281 1 96.44 78 ALA A N 1
ATOM 614 C CA . ALA A 1 78 ? -5.879 -35.031 6.984 1 96.44 78 ALA A CA 1
ATOM 615 C C . ALA A 1 78 ? -6.641 -35.906 6.008 1 96.44 78 ALA A C 1
ATOM 617 O O . ALA A 1 78 ? -6.875 -37.094 6.293 1 96.44 78 ALA A O 1
ATOM 618 N N . GLU A 1 79 ? -6.973 -35.375 4.867 1 95.88 79 GLU A N 1
ATOM 619 C CA . GLU A 1 79 ? -7.688 -36.156 3.855 1 95.88 79 GLU A CA 1
ATOM 620 C C . GLU A 1 79 ? -6.812 -37.281 3.293 1 95.88 79 GLU A C 1
ATOM 622 O O . GLU A 1 79 ? -7.273 -38.406 3.113 1 95.88 79 GLU A O 1
ATOM 627 N N . LEU A 1 80 ? -5.551 -36.969 3.012 1 95.38 80 LEU A N 1
ATOM 628 C CA . LEU A 1 80 ? -4.625 -37.969 2.492 1 95.38 80 LEU A CA 1
ATOM 629 C C . LEU A 1 80 ? -4.352 -39.062 3.533 1 95.38 80 LEU A C 1
ATOM 631 O O . LEU A 1 80 ? -4.258 -40.25 3.195 1 95.38 80 LEU A O 1
ATOM 635 N N . GLN A 1 81 ? -4.285 -38.625 4.828 1 95.19 81 GLN A N 1
ATOM 636 C CA . GLN A 1 81 ? -4.066 -39.594 5.906 1 95.19 81 GLN A CA 1
ATOM 637 C C . GLN A 1 81 ? -5.258 -40.531 6.051 1 95.19 81 GLN A C 1
ATOM 639 O O . GLN A 1 81 ? -5.082 -41.719 6.312 1 95.19 81 GLN A O 1
ATOM 644 N N . ARG A 1 82 ? -6.418 -40 5.875 1 94.56 82 ARG A N 1
ATOM 645 C CA . ARG A 1 82 ? -7.621 -40.812 5.906 1 94.56 82 ARG A CA 1
ATOM 646 C C . ARG A 1 82 ? -7.605 -41.844 4.773 1 94.56 82 ARG A C 1
ATOM 648 O O . ARG A 1 82 ? -7.887 -43.031 4.996 1 94.56 82 ARG A O 1
ATOM 655 N N . GLN A 1 83 ? -7.207 -41.406 3.572 1 93.38 83 GLN A N 1
ATOM 656 C CA . GLN A 1 83 ? -7.145 -42.312 2.426 1 93.38 83 GLN A CA 1
ATOM 657 C C . GLN A 1 83 ? -6.07 -43.375 2.619 1 93.38 83 GLN A C 1
ATOM 659 O O . GLN A 1 83 ? -6.266 -44.531 2.25 1 93.38 83 GLN A O 1
ATOM 664 N N . LEU A 1 84 ? -4.949 -43 3.229 1 93.62 84 LEU A N 1
ATOM 665 C CA . LEU A 1 84 ? -3.863 -43.938 3.479 1 93.62 84 LEU A CA 1
ATOM 666 C C . LEU A 1 84 ? -4.293 -45 4.465 1 93.62 84 LEU A C 1
ATOM 668 O O . LEU A 1 84 ? -4.02 -46.188 4.25 1 93.62 84 LEU A O 1
ATOM 672 N N . SER A 1 85 ? -5.051 -44.625 5.492 1 94.19 85 SER A N 1
ATOM 673 C CA . SER A 1 85 ? -5.523 -45.562 6.488 1 94.19 85 SER A CA 1
ATOM 674 C C . SER A 1 85 ? -6.547 -46.531 5.895 1 94.19 85 SER A C 1
ATOM 676 O O . SER A 1 85 ? -6.473 -47.75 6.117 1 94.19 85 SER A O 1
ATOM 678 N N . GLU A 1 86 ? -7.422 -45.938 5.129 1 93 86 GLU A N 1
ATOM 679 C CA . GLU A 1 86 ? -8.43 -46.75 4.477 1 93 86 GLU A CA 1
ATOM 680 C C . GLU A 1 86 ? -7.801 -47.688 3.451 1 93 86 GLU A C 1
ATOM 682 O O . GLU A 1 86 ? -8.195 -48.875 3.344 1 93 86 GLU A O 1
ATOM 687 N N . GLY A 1 87 ? -6.836 -47.156 2.697 1 92.44 87 GLY A N 1
ATOM 688 C CA . GLY A 1 87 ? -6.16 -47.969 1.694 1 92.44 87 GLY A CA 1
ATOM 689 C C . GLY A 1 87 ? -5.34 -49.094 2.289 1 92.44 87 GLY A C 1
ATOM 690 O O . GLY A 1 87 ? -5.316 -50.219 1.748 1 92.44 87 GLY A O 1
ATOM 691 N N . LYS A 1 88 ? -4.691 -48.812 3.434 1 93.88 88 LYS A N 1
ATOM 692 C CA . LYS A 1 88 ? -3.91 -49.844 4.109 1 93.88 88 LYS A CA 1
ATOM 693 C C . LYS A 1 88 ? -4.812 -50.938 4.648 1 93.88 88 LYS A C 1
ATOM 695 O O . LYS A 1 88 ? -4.473 -52.125 4.559 1 93.88 88 LYS A O 1
ATOM 700 N N . ALA A 1 89 ? -5.996 -50.531 5.145 1 93.56 89 ALA A N 1
ATOM 701 C CA . ALA A 1 89 ? -6.961 -51.531 5.633 1 93.56 89 ALA A CA 1
ATOM 702 C C . ALA A 1 89 ? -7.496 -52.375 4.492 1 93.56 89 ALA A C 1
ATOM 704 O O . ALA A 1 89 ? -7.637 -53.594 4.637 1 93.56 89 ALA A O 1
ATOM 705 N N . ALA A 1 90 ? -7.754 -51.75 3.377 1 93.56 90 ALA A N 1
ATOM 706 C CA . ALA A 1 90 ? -8.25 -52.469 2.209 1 93.56 90 ALA A CA 1
ATOM 707 C C . ALA A 1 90 ? -7.191 -53.438 1.669 1 93.56 90 ALA A C 1
ATOM 709 O O . ALA A 1 90 ? -7.508 -54.562 1.276 1 93.56 90 ALA A O 1
ATOM 710 N N . LEU A 1 91 ? -5.93 -52.969 1.682 1 93 91 LEU A N 1
ATOM 711 C CA . LEU A 1 91 ? -4.824 -53.781 1.201 1 93 91 LEU A CA 1
ATOM 712 C C . LEU A 1 91 ? -4.645 -55.031 2.076 1 93 91 LEU A C 1
ATOM 714 O O . LEU A 1 91 ? -4.453 -56.125 1.565 1 93 91 LEU A O 1
ATOM 718 N N . LEU A 1 92 ? -4.785 -54.875 3.381 1 93.31 92 LEU A N 1
ATOM 719 C CA . LEU A 1 92 ? -4.66 -55.969 4.312 1 93.31 92 LEU A CA 1
ATOM 720 C C . LEU A 1 92 ? -5.785 -56.969 4.113 1 93.31 92 LEU A C 1
ATOM 722 O O . LEU A 1 92 ? -5.551 -58.188 4.102 1 93.31 92 LEU A O 1
ATOM 726 N N . SER A 1 93 ? -6.949 -56.438 3.924 1 92 93 SER A N 1
ATOM 727 C CA . SER A 1 93 ? -8.102 -57.281 3.678 1 92 93 SER A CA 1
ATOM 728 C C . SER A 1 93 ? -7.938 -58.062 2.381 1 92 93 SER A C 1
ATOM 730 O O . SER A 1 93 ? -8.25 -59.281 2.324 1 92 93 SER A O 1
ATOM 732 N N . CYS A 1 94 ? -7.449 -57.438 1.397 1 92.06 94 CYS A N 1
ATOM 733 C CA . CYS A 1 94 ? -7.242 -58.062 0.101 1 92.06 94 CYS A CA 1
ATOM 734 C C . CYS A 1 94 ? -6.172 -59.156 0.188 1 92.06 94 CYS A C 1
ATOM 736 O O . CYS A 1 94 ? -6.328 -60.219 -0.383 1 92.06 94 CYS A O 1
ATOM 738 N N . GLN A 1 95 ? -5.164 -58.906 0.947 1 92.62 95 GLN A N 1
ATOM 739 C CA . GLN A 1 95 ? -4.078 -59.875 1.113 1 92.62 95 GLN A CA 1
ATOM 740 C C . GLN A 1 95 ? -4.551 -61.094 1.875 1 92.62 95 GLN A C 1
ATOM 742 O O . GLN A 1 95 ? -4.191 -62.219 1.524 1 92.62 95 GLN A O 1
ATOM 747 N N . GLU A 1 96 ? -5.414 -60.906 2.832 1 93 96 GLU A N 1
ATOM 748 C CA . GLU A 1 96 ? -5.965 -62 3.6 1 93 96 GLU A CA 1
ATOM 749 C C . GLU A 1 96 ? -6.855 -62.906 2.729 1 93 96 GLU A C 1
ATOM 751 O O . GLU A 1 96 ? -6.797 -64.125 2.816 1 93 96 GLU A O 1
ATOM 756 N N . LEU A 1 97 ? -7.621 -62.188 1.955 1 92.88 97 LEU A N 1
ATOM 757 C CA . LEU A 1 97 ? -8.516 -62.938 1.06 1 92.88 97 LEU A CA 1
ATOM 758 C C . LEU A 1 97 ? -7.719 -63.719 0.017 1 92.88 97 LEU A C 1
ATOM 760 O O . LEU A 1 97 ? -8.07 -64.875 -0.317 1 92.88 97 LEU A O 1
ATOM 764 N N . LEU A 1 98 ? -6.715 -63.094 -0.505 1 93.06 98 LEU A N 1
ATOM 765 C CA . LEU A 1 98 ? -5.844 -63.75 -1.478 1 93.06 98 LEU A CA 1
ATOM 766 C C . LEU A 1 98 ? -5.184 -65 -0.871 1 93.06 98 LEU A C 1
ATOM 768 O O . LEU A 1 98 ? -5.121 -66.062 -1.508 1 93.06 98 LEU A O 1
ATOM 772 N N . GLU A 1 99 ? -4.727 -64.938 0.348 1 92.5 99 GLU A N 1
ATOM 773 C CA . GLU A 1 99 ? -4.102 -66.062 1.042 1 92.5 99 GLU A CA 1
ATOM 774 C C . GLU A 1 99 ? -5.105 -67.188 1.291 1 92.5 99 GLU A C 1
ATOM 776 O O . GLU A 1 99 ? -4.797 -68.375 1.089 1 92.5 99 GLU A O 1
ATOM 781 N N . PHE A 1 100 ? -6.324 -66.688 1.62 1 93.06 100 PHE A N 1
ATOM 782 C CA . PHE A 1 100 ? -7.379 -67.688 1.86 1 93.06 100 PHE A CA 1
ATOM 783 C C . PHE A 1 100 ? -7.742 -68.438 0.574 1 93.06 100 PHE A C 1
ATOM 785 O O . PHE A 1 100 ? -7.93 -69.625 0.577 1 93.06 100 PHE A O 1
ATOM 792 N N . ALA A 1 101 ? -7.82 -67.688 -0.44 1 93 101 ALA A N 1
ATOM 793 C CA . ALA A 1 101 ? -8.172 -68.312 -1.734 1 93 101 ALA A CA 1
ATOM 794 C C . ALA A 1 101 ? -7.086 -69.25 -2.221 1 93 101 ALA A C 1
ATOM 796 O O . ALA A 1 101 ? -7.387 -70.312 -2.717 1 93 101 ALA A O 1
ATOM 797 N N . ASN A 1 102 ? -5.855 -68.875 -1.996 1 92.06 102 ASN A N 1
ATOM 798 C CA . ASN A 1 102 ? -4.746 -69.688 -2.406 1 92.06 102 ASN A CA 1
ATOM 799 C C . ASN A 1 102 ? -4.703 -71 -1.597 1 92.06 102 ASN A C 1
ATOM 801 O O . ASN A 1 102 ? -4.422 -72.062 -2.141 1 92.06 102 ASN A O 1
ATOM 805 N N . GLN A 1 103 ? -5.027 -70.938 -0.342 1 92 103 GLN A N 1
ATOM 806 C CA . GLN A 1 103 ? -5.059 -72.125 0.525 1 92 103 GLN A CA 1
ATOM 807 C C . GLN A 1 103 ? -6.211 -73.062 0.157 1 92 103 GLN A C 1
ATOM 809 O O . GLN A 1 103 ? -6.086 -74.25 0.251 1 92 103 GLN A O 1
ATOM 814 N N . SER A 1 104 ? -7.293 -72.5 -0.296 1 92.31 104 SER A N 1
ATOM 815 C CA . SER A 1 104 ? -8.469 -73.25 -0.642 1 92.31 104 SER A CA 1
ATOM 816 C C . SER A 1 104 ? -8.242 -74.062 -1.907 1 92.31 104 SER A C 1
ATOM 818 O O . SER A 1 104 ? -8.93 -75.062 -2.146 1 92.31 104 SER A O 1
ATOM 820 N N . LEU A 1 105 ? -7.289 -73.562 -2.705 1 90.69 105 LEU A N 1
ATOM 821 C CA . LEU A 1 105 ? -6.984 -74.312 -3.934 1 90.69 105 LEU A CA 1
ATOM 822 C C . LEU A 1 105 ? -6.305 -75.625 -3.625 1 90.69 105 LEU A C 1
ATOM 824 O O . LEU A 1 105 ? -6.324 -76.562 -4.449 1 90.69 105 LEU A O 1
ATOM 828 N N . THR A 1 106 ? -5.723 -75.75 -2.43 1 89 106 THR A N 1
ATOM 829 C CA . THR A 1 106 ? -5.008 -77 -2.055 1 89 106 THR A CA 1
ATOM 830 C C . THR A 1 106 ? -5.941 -78 -1.377 1 89 106 THR A C 1
ATOM 832 O O . THR A 1 106 ? -5.543 -79.125 -1.064 1 89 106 THR A O 1
ATOM 835 N N . ILE A 1 107 ? -7.215 -77.562 -1.168 1 89.44 107 ILE A N 1
ATOM 836 C CA . ILE A 1 107 ? -8.18 -78.438 -0.517 1 89.44 107 ILE A CA 1
ATOM 837 C C . ILE A 1 107 ? -8.539 -79.562 -1.453 1 89.44 107 ILE A C 1
ATOM 839 O O . ILE A 1 107 ? -8.906 -79.375 -2.609 1 89.44 107 ILE A O 1
ATOM 843 N N . THR A 1 108 ? -8.453 -80.812 -0.989 1 87.62 108 THR A N 1
ATOM 844 C CA . THR A 1 108 ? -8.711 -82 -1.81 1 87.62 108 THR A CA 1
ATOM 845 C C . THR A 1 108 ? -10.133 -82.5 -1.602 1 87.62 108 THR A C 1
ATOM 847 O O . THR A 1 108 ? -10.711 -83.125 -2.49 1 87.62 108 THR A O 1
ATOM 850 N N . ASN A 1 109 ? -10.719 -82.188 -0.406 1 90.69 109 ASN A N 1
ATOM 851 C CA . ASN A 1 109 ? -12.102 -82.562 -0.141 1 90.69 109 ASN A CA 1
ATOM 852 C C . ASN A 1 109 ? -13.086 -81.688 -0.901 1 90.69 109 ASN A C 1
ATOM 854 O O . ASN A 1 109 ? -13.078 -80.438 -0.746 1 90.69 109 ASN A O 1
ATOM 858 N N . GLU A 1 110 ? -14.039 -82.25 -1.639 1 89.06 110 GLU A N 1
ATOM 859 C CA . GLU A 1 110 ? -14.93 -81.5 -2.537 1 89.06 110 GLU A CA 1
ATOM 860 C C . GLU A 1 110 ? -15.914 -80.625 -1.757 1 89.06 110 GLU A C 1
ATOM 862 O O . GLU A 1 110 ? -16.156 -79.5 -2.119 1 89.06 110 GLU A O 1
ATOM 867 N N . GLU A 1 111 ? -16.484 -81.25 -0.773 1 90.62 111 GLU A N 1
ATOM 868 C CA . GLU A 1 111 ? -17.469 -80.5 0.006 1 90.62 111 GLU A CA 1
ATOM 869 C C . GLU A 1 111 ? -16.812 -79.312 0.708 1 90.62 111 GLU A C 1
ATOM 871 O O . GLU A 1 111 ? -17.375 -78.188 0.728 1 90.62 111 GLU A O 1
ATOM 876 N N . GLU A 1 112 ? -15.602 -79.562 1.198 1 91.19 112 GLU A N 1
ATOM 877 C CA . GLU A 1 112 ? -14.883 -78.5 1.883 1 91.19 112 GLU A CA 1
ATOM 878 C C . GLU A 1 112 ? -14.453 -77.438 0.907 1 91.19 112 GLU A C 1
ATOM 880 O O . GLU A 1 112 ? -14.508 -76.25 1.236 1 91.19 112 GLU A O 1
ATOM 885 N N . PHE A 1 113 ? -14.094 -77.75 -0.237 1 91.75 113 PHE A N 1
ATOM 886 C CA . PHE A 1 113 ? -13.664 -76.812 -1.256 1 91.75 113 PHE A CA 1
ATOM 887 C C . PHE A 1 113 ? -14.828 -75.875 -1.698 1 91.75 113 PHE A C 1
ATOM 889 O O . PHE A 1 113 ? -14.68 -74.688 -1.818 1 91.75 113 PHE A O 1
ATOM 896 N N . LEU A 1 114 ? -16 -76.562 -1.855 1 91.88 114 LEU A N 1
ATOM 897 C CA . LEU A 1 114 ? -17.172 -75.812 -2.322 1 91.88 114 LEU A CA 1
ATOM 898 C C . LEU A 1 114 ? -17.625 -74.812 -1.278 1 91.88 114 LEU A C 1
ATOM 900 O O . LEU A 1 114 ? -18.047 -73.688 -1.623 1 91.88 114 LEU A O 1
ATOM 904 N N . THR A 1 115 ? -17.5 -75.188 -0.091 1 91.69 115 THR A N 1
ATOM 905 C CA . THR A 1 115 ? -17.844 -74.312 0.987 1 91.69 115 THR A CA 1
ATOM 906 C C . THR A 1 115 ? -16.891 -73.125 1.031 1 91.69 115 THR A C 1
ATOM 908 O O . THR A 1 115 ? -17.312 -71.938 1.182 1 91.69 115 THR A O 1
ATOM 911 N N . ALA A 1 116 ? -15.602 -73.375 0.918 1 91.25 116 ALA A N 1
ATOM 912 C CA . ALA A 1 116 ? -14.586 -72.375 0.926 1 91.25 116 ALA A CA 1
ATOM 913 C C . ALA A 1 116 ? -14.742 -71.438 -0.279 1 91.25 116 ALA A C 1
ATOM 915 O O . ALA A 1 116 ? -14.609 -70.188 -0.155 1 91.25 116 ALA A O 1
ATOM 916 N N . ALA A 1 117 ? -15.031 -72 -1.419 1 90.69 117 ALA A N 1
ATOM 917 C CA . ALA A 1 117 ? -15.195 -71.188 -2.652 1 90.69 117 ALA A CA 1
ATOM 918 C C . ALA A 1 117 ? -16.391 -70.25 -2.551 1 90.69 117 ALA A C 1
ATOM 920 O O . ALA A 1 117 ? -16.312 -69.125 -3.018 1 90.69 117 ALA A O 1
ATOM 921 N N . LYS A 1 118 ? -17.406 -70.75 -1.932 1 90.81 118 LYS A N 1
ATOM 922 C CA . LYS A 1 118 ? -18.594 -69.875 -1.729 1 90.81 118 LYS A CA 1
ATOM 923 C C . LYS A 1 118 ? -18.281 -68.75 -0.783 1 90.81 118 LYS A C 1
ATOM 925 O O . LYS A 1 118 ? -18.719 -67.562 -1.01 1 90.81 118 LYS A O 1
ATOM 930 N N . GLU A 1 119 ? -17.531 -69 0.196 1 91.56 119 GLU A N 1
ATOM 931 C CA . GLU A 1 119 ? -17.156 -68 1.163 1 91.56 119 GLU A CA 1
ATOM 932 C C . GLU A 1 119 ? -16.266 -66.938 0.516 1 91.56 119 GLU A C 1
ATOM 934 O O . GLU A 1 119 ? -16.438 -65.75 0.79 1 91.56 119 GLU A O 1
ATOM 939 N N . ILE A 1 120 ? -15.391 -67.312 -0.287 1 91.56 120 ILE A N 1
ATOM 940 C CA . ILE A 1 120 ? -14.477 -66.375 -0.958 1 91.56 120 ILE A CA 1
ATOM 941 C C . ILE A 1 120 ? -15.258 -65.5 -1.9 1 91.56 120 ILE A C 1
ATOM 943 O O . ILE A 1 120 ? -15.016 -64.25 -1.945 1 91.56 120 ILE A O 1
ATOM 947 N N . LYS A 1 121 ? -16.172 -66.062 -2.633 1 89.75 121 LYS A N 1
ATOM 948 C CA . LYS A 1 121 ? -16.984 -65.25 -3.553 1 89.75 121 LYS A CA 1
ATOM 949 C C . LYS A 1 121 ? -17.781 -64.188 -2.809 1 89.75 121 LYS A C 1
ATOM 951 O O . LYS A 1 121 ? -17.875 -63.062 -3.266 1 89.75 121 LYS A O 1
ATOM 956 N N . GLU A 1 122 ? -18.234 -64.562 -1.653 1 90.62 122 GLU A N 1
ATOM 957 C CA . GLU A 1 122 ? -19 -63.594 -0.841 1 90.62 122 GLU A CA 1
ATOM 958 C C . GLU A 1 122 ? -18.109 -62.5 -0.29 1 90.62 122 GLU A C 1
ATOM 960 O O . GLU A 1 122 ? -18.5 -61.312 -0.299 1 90.62 122 GLU A O 1
ATOM 965 N N . ARG A 1 123 ? -16.953 -62.844 0.109 1 89.19 123 ARG A N 1
ATOM 966 C CA . ARG A 1 123 ? -16.031 -61.875 0.701 1 89.19 123 ARG A CA 1
ATOM 967 C C . ARG A 1 123 ? -15.477 -60.938 -0.356 1 89.19 123 ARG A C 1
ATOM 969 O O . ARG A 1 123 ? -15.227 -59.75 -0.072 1 89.19 123 ARG A O 1
ATOM 976 N N . VAL A 1 124 ? -15.289 -61.5 -1.528 1 88.38 124 VAL A N 1
ATOM 977 C CA . VAL A 1 124 ? -14.766 -60.688 -2.617 1 88.38 124 VAL A CA 1
ATOM 978 C C . VAL A 1 124 ? -15.781 -59.594 -2.988 1 88.38 124 VAL A C 1
ATOM 980 O O . VAL A 1 124 ? -15.414 -58.469 -3.271 1 88.38 124 VAL A O 1
ATOM 983 N N . THR A 1 125 ? -17.062 -59.938 -2.988 1 86.69 125 THR A N 1
ATOM 984 C CA . THR A 1 125 ? -18.109 -59 -3.346 1 86.69 125 THR A CA 1
ATOM 985 C C . THR A 1 125 ? -18.188 -57.844 -2.334 1 86.69 125 THR A C 1
ATOM 987 O O . THR A 1 125 ? -18.516 -56.719 -2.691 1 86.69 125 THR A O 1
ATOM 990 N N . MET A 1 126 ? -17.734 -58.094 -1.137 1 86.44 126 MET A N 1
ATOM 991 C CA . MET A 1 126 ? -17.844 -57.094 -0.08 1 86.44 126 MET A CA 1
ATOM 992 C C . MET A 1 126 ? -16.5 -56.438 0.196 1 86.44 126 MET A C 1
ATOM 994 O O . MET A 1 126 ? -16.406 -55.562 1.068 1 86.44 126 MET A O 1
ATOM 998 N N . ALA A 1 127 ? -15.508 -56.844 -0.514 1 87 127 ALA A N 1
ATOM 999 C CA . ALA A 1 127 ? -14.156 -56.344 -0.238 1 87 127 ALA A CA 1
ATOM 1000 C C . ALA A 1 127 ? -14.039 -54.844 -0.527 1 87 127 ALA A C 1
ATOM 1002 O O . ALA A 1 127 ? -14.398 -54.406 -1.613 1 87 127 ALA A O 1
ATOM 1003 N N . PRO A 1 128 ? -13.617 -54.094 0.453 1 85.94 128 PRO A N 1
ATOM 1004 C CA . PRO A 1 128 ? -13.469 -52.656 0.297 1 85.94 128 PRO A CA 1
ATOM 1005 C C . PRO A 1 128 ? -12.586 -52.281 -0.887 1 85.94 128 PRO A C 1
ATOM 1007 O O . PRO A 1 128 ? -12.711 -51.156 -1.431 1 85.94 128 PRO A O 1
ATOM 1010 N N . ALA A 1 129 ? -11.688 -53.125 -1.214 1 84.88 129 ALA A N 1
ATOM 1011 C CA . ALA A 1 129 ? -10.742 -52.875 -2.297 1 84.88 129 ALA A CA 1
ATOM 1012 C C . ALA A 1 129 ? -11.477 -52.562 -3.596 1 84.88 129 ALA A C 1
ATOM 1014 O O . ALA A 1 129 ? -10.984 -51.781 -4.426 1 84.88 129 ALA A O 1
ATOM 1015 N N . PHE A 1 130 ? -12.68 -53.094 -3.76 1 86.62 130 PHE A N 1
ATOM 1016 C CA . PHE A 1 130 ? -13.398 -52.938 -5.02 1 86.62 130 PHE A CA 1
ATOM 1017 C C . PHE A 1 130 ? -14.32 -51.719 -4.969 1 86.62 130 PHE A C 1
ATOM 1019 O O . PHE A 1 130 ? -14.891 -51.344 -5.984 1 86.62 130 PHE A O 1
ATOM 1026 N N . ARG A 1 131 ? -14.477 -51.062 -3.85 1 83.31 131 ARG A N 1
ATOM 1027 C CA . ARG A 1 131 ? -15.359 -49.906 -3.691 1 83.31 131 ARG A CA 1
ATOM 1028 C C . ARG A 1 131 ? -14.555 -48.625 -3.479 1 83.31 131 ARG A C 1
ATOM 1030 O O . ARG A 1 131 ? -15.109 -47.531 -3.521 1 83.31 131 ARG A O 1
ATOM 1037 N N . MET A 1 132 ? -13.328 -48.75 -3.299 1 81.25 132 MET A N 1
ATOM 1038 C CA . MET A 1 132 ? -12.5 -47.594 -2.971 1 81.25 132 MET A CA 1
ATOM 1039 C C . MET A 1 132 ? -12.062 -46.875 -4.234 1 81.25 132 MET A C 1
ATOM 1041 O O . MET A 1 132 ? -11.797 -47.5 -5.262 1 81.25 132 MET A O 1
ATOM 1045 N N . ALA A 1 133 ? -12.219 -45.5 -4.059 1 75.75 133 ALA A N 1
ATOM 1046 C CA . ALA A 1 133 ? -11.68 -44.688 -5.148 1 75.75 133 ALA A CA 1
ATOM 1047 C C . ALA A 1 133 ? -10.156 -44.75 -5.188 1 75.75 133 ALA A C 1
ATOM 1049 O O . ALA A 1 133 ? -9.5 -44.688 -4.148 1 75.75 133 ALA A O 1
ATOM 1050 N N . THR A 1 134 ? -9.602 -45.125 -6.312 1 78.31 134 THR A N 1
ATOM 1051 C CA . THR A 1 134 ? -8.164 -45.312 -6.434 1 78.31 134 THR A CA 1
ATOM 1052 C C . THR A 1 134 ? -7.488 -44.062 -6.965 1 78.31 134 THR A C 1
ATOM 1054 O O . THR A 1 134 ? -6.66 -44.125 -7.879 1 78.31 134 THR A O 1
ATOM 1057 N N . ARG A 1 135 ? -7.902 -42.906 -6.527 1 79.44 135 ARG A N 1
ATOM 1058 C CA . ARG A 1 135 ? -7.266 -41.625 -6.801 1 79.44 135 ARG A CA 1
ATOM 1059 C C . ARG A 1 135 ? -7.137 -40.781 -5.531 1 79.44 135 ARG A C 1
ATOM 1061 O O . ARG A 1 135 ? -8.016 -40.812 -4.668 1 79.44 135 ARG A O 1
ATOM 1068 N N . PRO A 1 136 ? -6 -40.156 -5.543 1 85.44 136 PRO A N 1
ATOM 1069 C CA . PRO A 1 136 ? -5.879 -39.281 -4.375 1 85.44 136 PRO A CA 1
ATOM 1070 C C . PRO A 1 136 ? -7 -38.25 -4.297 1 85.44 136 PRO A C 1
ATOM 1072 O O . PRO A 1 136 ? -7.41 -37.688 -5.32 1 85.44 136 PRO A O 1
ATOM 1075 N N . ALA A 1 137 ? -7.543 -38.031 -3.129 1 87.12 137 ALA A N 1
ATOM 1076 C CA . ALA A 1 137 ? -8.688 -37.156 -2.91 1 87.12 137 ALA A CA 1
ATOM 1077 C C . ALA A 1 137 ? -8.305 -35.688 -3.148 1 87.12 137 ALA A C 1
ATOM 1079 O O . ALA A 1 137 ? -9.148 -34.875 -3.514 1 87.12 137 ALA A O 1
ATOM 1080 N N . VAL A 1 138 ? -6.98 -35.406 -2.871 1 89.44 138 VAL A N 1
ATOM 1081 C CA . VAL A 1 138 ? -6.527 -34.031 -3.018 1 89.44 138 VAL A CA 1
ATOM 1082 C C . VAL A 1 138 ? -5.234 -33.969 -3.826 1 89.44 138 VAL A C 1
ATOM 1084 O O . VAL A 1 138 ? -4.543 -35 -3.947 1 89.44 138 VAL A O 1
ATOM 1087 N N . SER A 1 139 ? -4.977 -32.812 -4.379 1 88.19 139 SER A N 1
ATOM 1088 C CA . SER A 1 139 ? -3.744 -32.594 -5.133 1 88.19 139 SER A CA 1
ATOM 1089 C C . SER A 1 139 ? -2.658 -31.984 -4.262 1 88.19 139 SER A C 1
ATOM 1091 O O . SER A 1 139 ? -2.955 -31.375 -3.23 1 88.19 139 SER A O 1
ATOM 1093 N N . GLU A 1 140 ? -1.409 -32.219 -4.625 1 90.12 140 GLU A N 1
ATOM 1094 C CA . GLU A 1 140 ? -0.284 -31.641 -3.9 1 90.12 140 GLU A CA 1
ATOM 1095 C C . GLU A 1 140 ? -0.087 -30.172 -4.277 1 90.12 140 GLU A C 1
ATOM 1097 O O . GLU A 1 140 ? 0.677 -29.453 -3.629 1 90.12 140 GLU A O 1
ATOM 1102 N N . ASN A 1 141 ? -0.783 -29.719 -5.254 1 89.06 141 ASN A N 1
ATOM 1103 C CA . ASN A 1 141 ? -0.609 -28.375 -5.809 1 89.06 141 ASN A CA 1
ATOM 1104 C C . ASN A 1 141 ? -1.029 -27.297 -4.809 1 89.06 141 ASN A C 1
ATOM 1106 O O . ASN A 1 141 ? -2.098 -27.391 -4.203 1 89.06 141 ASN A O 1
ATOM 1110 N N . MET A 1 142 ? -0.14 -26.391 -4.582 1 92.38 142 MET A N 1
ATOM 1111 C CA . MET A 1 142 ? -0.418 -25.281 -3.691 1 92.38 142 MET A CA 1
ATOM 1112 C C . MET A 1 142 ? -0.226 -23.953 -4.414 1 92.38 142 MET A C 1
ATOM 1114 O O . MET A 1 142 ? 0.004 -22.922 -3.781 1 92.38 142 MET A O 1
ATOM 1118 N N . SER A 1 143 ? -0.372 -23.875 -5.73 1 88.69 143 SER A N 1
ATOM 1119 C CA . SER A 1 143 ? -0.1 -22.703 -6.547 1 88.69 143 SER A CA 1
ATOM 1120 C C . SER A 1 143 ? -1.117 -21.594 -6.281 1 88.69 143 SER A C 1
ATOM 1122 O O . SER A 1 143 ? -0.865 -20.422 -6.582 1 88.69 143 SER A O 1
ATOM 1124 N N . GLN A 1 144 ? -2.299 -21.922 -5.734 1 88.56 144 GLN A N 1
ATOM 1125 C CA . GLN A 1 144 ? -3.33 -20.938 -5.43 1 88.56 144 GLN A CA 1
ATOM 1126 C C . GLN A 1 144 ? -2.865 -19.969 -4.34 1 88.56 144 GLN A C 1
ATOM 1128 O O . GLN A 1 144 ? -3.498 -18.938 -4.102 1 88.56 144 GLN A O 1
ATOM 1133 N N . PHE A 1 145 ? -1.686 -20.328 -3.707 1 93.62 145 PHE A N 1
ATOM 1134 C CA . PHE A 1 145 ? -1.197 -19.5 -2.617 1 93.62 145 PHE A CA 1
ATOM 1135 C C . PHE A 1 145 ? 0.06 -18.75 -3.035 1 93.62 145 PHE A C 1
ATOM 1137 O O . PHE A 1 145 ? 0.842 -18.312 -2.188 1 93.62 145 PHE A O 1
ATOM 1144 N N . THR A 1 146 ? 0.197 -18.562 -4.273 1 90.25 146 THR A N 1
ATOM 1145 C CA . THR A 1 146 ? 1.274 -17.734 -4.805 1 90.25 146 THR A CA 1
ATOM 1146 C C . THR A 1 146 ? 0.973 -16.25 -4.594 1 90.25 146 THR A C 1
ATOM 1148 O O . THR A 1 146 ? -0.182 -15.836 -4.676 1 90.25 146 THR A O 1
ATOM 1151 N N . VAL A 1 147 ? 2.072 -15.586 -4.273 1 92.5 147 VAL A N 1
ATOM 1152 C CA . VAL A 1 147 ? 1.864 -14.18 -3.953 1 92.5 147 VAL A CA 1
ATOM 1153 C C . VAL A 1 147 ? 2.838 -13.312 -4.754 1 92.5 147 VAL A C 1
ATOM 1155 O O . VAL A 1 147 ? 3.889 -13.797 -5.188 1 92.5 147 VAL A O 1
ATOM 1158 N N . ASP A 1 148 ? 2.32 -12.078 -5.113 1 91.44 148 ASP A N 1
ATOM 1159 C CA . ASP A 1 148 ? 3.119 -11.008 -5.703 1 91.44 148 ASP A CA 1
ATOM 1160 C C . ASP A 1 148 ? 2.727 -9.648 -5.125 1 91.44 148 ASP A C 1
ATOM 1162 O O . ASP A 1 148 ? 1.677 -9.102 -5.469 1 91.44 148 ASP A O 1
ATOM 1166 N N . PHE A 1 149 ? 3.725 -9.125 -4.324 1 95.62 149 PHE A N 1
ATOM 1167 C CA . PHE A 1 149 ? 3.4 -7.863 -3.67 1 95.62 149 PHE A CA 1
ATOM 1168 C C . PHE A 1 149 ? 4.266 -6.734 -4.219 1 95.62 149 PHE A C 1
ATOM 1170 O O . PHE A 1 149 ? 4.566 -5.773 -3.504 1 95.62 149 PHE A O 1
ATOM 1177 N N . SER A 1 150 ? 4.73 -6.793 -5.43 1 92.81 150 SER A N 1
ATOM 1178 C CA . SER A 1 150 ? 5.59 -5.781 -6.031 1 92.81 150 SER A CA 1
ATOM 1179 C C . SER A 1 150 ? 4.875 -4.438 -6.129 1 92.81 150 SER A C 1
ATOM 1181 O O . SER A 1 150 ? 5.496 -3.385 -5.949 1 92.81 150 SER A O 1
ATOM 1183 N N . GLY A 1 151 ? 3.561 -4.492 -6.426 1 92.88 151 GLY A N 1
ATOM 1184 C CA . GLY A 1 151 ? 2.787 -3.262 -6.477 1 92.88 151 GLY A CA 1
ATOM 1185 C C . GLY A 1 151 ? 2.701 -2.553 -5.141 1 92.88 151 GLY A C 1
ATOM 1186 O O . GLY A 1 151 ? 2.904 -1.339 -5.062 1 92.88 151 GLY A O 1
ATOM 1187 N N . GLU A 1 152 ? 2.398 -3.338 -4.168 1 94.62 152 GLU A N 1
ATOM 1188 C CA . GLU A 1 152 ? 2.309 -2.775 -2.822 1 94.62 152 GLU A CA 1
ATOM 1189 C C . GLU A 1 152 ? 3.666 -2.268 -2.346 1 94.62 152 GLU A C 1
ATOM 1191 O O . GLU A 1 152 ? 3.744 -1.258 -1.643 1 94.62 152 GLU A O 1
ATOM 1196 N N . LYS A 1 153 ? 4.793 -2.918 -2.668 1 95.25 153 LYS A N 1
ATOM 1197 C CA . LYS A 1 153 ? 6.145 -2.469 -2.336 1 95.25 153 LYS A CA 1
ATOM 1198 C C . LYS A 1 153 ? 6.434 -1.101 -2.945 1 95.25 153 LYS A C 1
ATOM 1200 O O . LYS A 1 153 ? 6.953 -0.211 -2.27 1 95.25 153 LYS A O 1
ATOM 1205 N N . ALA A 1 154 ? 6.059 -0.998 -4.164 1 94.69 154 ALA A N 1
ATOM 1206 C CA . ALA A 1 154 ? 6.238 0.284 -4.84 1 94.69 154 ALA A CA 1
ATOM 1207 C C . ALA A 1 154 ? 5.434 1.384 -4.156 1 94.69 154 ALA A C 1
ATOM 1209 O O . ALA A 1 154 ? 5.895 2.521 -4.039 1 94.69 154 ALA A O 1
ATOM 1210 N N . GLY A 1 155 ? 4.258 1.027 -3.807 1 94.19 155 GLY A N 1
ATOM 1211 C CA . GLY A 1 155 ? 3.422 1.984 -3.102 1 94.19 155 GLY A CA 1
ATOM 1212 C C . GLY A 1 155 ? 4.027 2.457 -1.794 1 94.19 155 GLY A C 1
ATOM 1213 O O . GLY A 1 155 ? 3.965 3.645 -1.47 1 94.19 155 GLY A O 1
ATOM 1214 N N . LEU A 1 156 ? 4.621 1.542 -1.044 1 95.88 156 LEU A N 1
ATOM 1215 C CA . LEU A 1 156 ? 5.25 1.878 0.229 1 95.88 156 LEU A CA 1
ATOM 1216 C C . LEU A 1 156 ? 6.457 2.781 0.016 1 95.88 156 LEU A C 1
ATOM 1218 O O . LEU A 1 156 ? 6.707 3.689 0.812 1 95.88 156 LEU A O 1
ATOM 1222 N N . LEU A 1 157 ? 7.191 2.639 -1.063 1 95.69 157 LEU A N 1
ATOM 1223 C CA . LEU A 1 157 ? 8.383 3.43 -1.354 1 95.69 157 LEU A CA 1
ATOM 1224 C C . LEU A 1 157 ? 8 4.832 -1.816 1 95.69 157 LEU A C 1
ATOM 1226 O O . LEU A 1 157 ? 8.852 5.73 -1.854 1 95.69 157 LEU A O 1
ATOM 1230 N N . ARG A 1 158 ? 6.707 5.055 -2.102 1 94.69 158 ARG A N 1
ATOM 1231 C CA . ARG A 1 158 ? 6.234 6.355 -2.57 1 94.69 158 ARG A CA 1
ATOM 1232 C C . ARG A 1 158 ? 5.551 7.125 -1.449 1 94.69 158 ARG A C 1
ATOM 1234 O O . ARG A 1 158 ? 4.941 8.172 -1.689 1 94.69 158 ARG A O 1
ATOM 1241 N N . LEU A 1 159 ? 5.59 6.582 -0.29 1 95.56 159 LEU A N 1
ATOM 1242 C CA . LEU A 1 159 ? 5.039 7.309 0.85 1 95.56 159 LEU A CA 1
ATOM 1243 C C . LEU A 1 159 ? 5.633 8.711 0.94 1 95.56 159 LEU A C 1
ATOM 1245 O O . LEU A 1 159 ? 6.836 8.891 0.737 1 95.56 159 LEU A O 1
ATOM 1249 N N . ASN A 1 160 ? 4.805 9.703 1.155 1 94.56 160 ASN A N 1
ATOM 1250 C CA . ASN A 1 160 ? 5.254 11.086 1.203 1 94.56 160 ASN A CA 1
ATOM 1251 C C . ASN A 1 160 ? 4.395 11.93 2.145 1 94.56 160 ASN A C 1
ATOM 1253 O O . ASN A 1 160 ? 3.357 11.461 2.621 1 94.56 160 ASN A O 1
ATOM 1257 N N . PHE A 1 161 ? 4.93 13.148 2.398 1 93.5 161 PHE A N 1
ATOM 1258 C CA . PHE A 1 161 ? 4.188 14.094 3.227 1 93.5 161 PHE A CA 1
ATOM 1259 C C . PHE A 1 161 ? 2.979 14.633 2.477 1 93.5 161 PHE A C 1
ATOM 1261 O O . PHE A 1 161 ? 2.932 14.586 1.246 1 93.5 161 PHE A O 1
ATOM 1268 N N . LEU A 1 162 ? 1.965 15.094 3.238 1 87.5 162 LEU A N 1
ATOM 1269 C CA . LEU A 1 162 ? 0.798 15.727 2.631 1 87.5 162 LEU A CA 1
ATOM 1270 C C . LEU A 1 162 ? 1.145 17.109 2.098 1 87.5 162 LEU A C 1
ATOM 1272 O O . LEU A 1 162 ? 1.911 17.844 2.721 1 87.5 162 LEU A O 1
ATOM 1276 N N . PRO A 1 163 ? 0.626 17.453 0.997 1 85.25 163 PRO A N 1
ATOM 1277 C CA . PRO A 1 163 ? 0.873 18.797 0.486 1 85.25 163 PRO A CA 1
ATOM 1278 C C . PRO A 1 163 ? 0.236 19.875 1.353 1 85.25 163 PRO A C 1
ATOM 1280 O O . PRO A 1 163 ? -0.902 19.734 1.802 1 85.25 163 PRO A O 1
ATOM 1283 N N . VAL A 1 164 ? 0.969 20.875 1.688 1 86.19 164 VAL A N 1
ATOM 1284 C CA . VAL A 1 164 ? 0.494 22 2.484 1 86.19 164 VAL A CA 1
ATOM 1285 C C . VAL A 1 164 ? 0.448 23.266 1.624 1 86.19 164 VAL A C 1
ATOM 1287 O O . VAL A 1 164 ? 1.372 23.531 0.851 1 86.19 164 VAL A O 1
ATOM 1290 N N . PRO A 1 165 ? -0.691 23.984 1.766 1 87.19 165 PRO A N 1
ATOM 1291 C CA . PRO A 1 165 ? -0.771 25.219 0.982 1 87.19 165 PRO A CA 1
ATOM 1292 C C . PRO A 1 165 ? 0.284 26.234 1.392 1 87.19 165 PRO A C 1
ATOM 1294 O O . PRO A 1 165 ? 0.657 26.312 2.564 1 87.19 165 PRO A O 1
ATOM 1297 N N . ARG A 1 166 ? 0.733 27.016 0.497 1 87.38 166 ARG A N 1
ATOM 1298 C CA . ARG A 1 166 ? 1.682 28.094 0.759 1 87.38 166 ARG A CA 1
ATOM 1299 C C . ARG A 1 166 ? 0.995 29.281 1.434 1 87.38 166 ARG A C 1
ATOM 1301 O O . ARG A 1 166 ? -0.231 29.406 1.388 1 87.38 166 ARG A O 1
ATOM 1308 N N . ALA A 1 167 ? 1.815 30.078 2.031 1 90.38 167 ALA A N 1
ATOM 1309 C CA . ALA A 1 167 ? 1.285 31.25 2.727 1 90.38 167 ALA A CA 1
ATOM 1310 C C . ALA A 1 167 ? 0.644 32.219 1.744 1 90.38 167 ALA A C 1
ATOM 1312 O O . ALA A 1 167 ? 1.244 32.562 0.725 1 90.38 167 ALA A O 1
ATOM 1313 N N . PRO A 1 168 ? -0.613 32.625 2.053 1 93.19 168 PRO A N 1
ATOM 1314 C CA . PRO A 1 168 ? -1.229 33.656 1.217 1 93.19 168 PRO A CA 1
ATOM 1315 C C . PRO A 1 168 ? -0.524 35 1.333 1 93.19 168 PRO A C 1
ATOM 1317 O O . PRO A 1 168 ? 0.356 35.156 2.18 1 93.19 168 PRO A O 1
ATOM 1320 N N . GLU A 1 169 ? -0.801 35.844 0.412 1 93.75 169 GLU A N 1
ATOM 1321 C CA . GLU A 1 169 ? -0.24 37.188 0.42 1 93.75 169 GLU A CA 1
ATOM 1322 C C . GLU A 1 169 ? -1.327 38.219 0.625 1 93.75 169 GLU A C 1
ATOM 1324 O O . GLU A 1 169 ? -2.262 38.344 -0.172 1 93.75 169 GLU A O 1
ATOM 1329 N N . ILE A 1 170 ? -1.127 39 1.738 1 95.25 170 ILE A N 1
ATOM 1330 C CA . ILE A 1 170 ? -2.104 40.031 2.025 1 95.25 170 ILE A CA 1
ATOM 1331 C C . ILE A 1 170 ? -1.931 41.188 1.041 1 95.25 170 ILE A C 1
ATOM 1333 O O . ILE A 1 170 ? -0.808 41.625 0.771 1 95.25 170 ILE A O 1
ATOM 1337 N N . ASN A 1 171 ? -3.086 41.594 0.459 1 95.25 171 ASN A N 1
ATOM 1338 C CA . ASN A 1 171 ? -3.1 42.75 -0.408 1 95.25 171 ASN A CA 1
ATOM 1339 C C . ASN A 1 171 ? -3.314 44.062 0.388 1 95.25 171 ASN A C 1
ATOM 1341 O O . ASN A 1 171 ? -4.445 44.5 0.53 1 95.25 171 ASN A O 1
ATOM 1345 N N . ILE A 1 172 ? -2.229 44.688 0.724 1 92.94 172 ILE A N 1
ATOM 1346 C CA . ILE A 1 172 ? -2.266 45.844 1.615 1 92.94 172 ILE A CA 1
ATOM 1347 C C . ILE A 1 172 ? -3.109 46.938 0.991 1 92.94 172 ILE A C 1
ATOM 1349 O O . ILE A 1 172 ? -3.855 47.625 1.689 1 92.94 172 ILE A O 1
ATOM 1353 N N . SER A 1 173 ? -3.041 47.062 -0.299 1 93.5 173 SER A N 1
ATOM 1354 C CA . SER A 1 173 ? -3.736 48.156 -0.987 1 93.5 173 SER A CA 1
ATOM 1355 C C . SER A 1 173 ? -5.246 47.938 -0.964 1 93.5 173 SER A C 1
ATOM 1357 O O . SER A 1 173 ? -6.016 48.906 -1.053 1 93.5 173 SER A O 1
ATOM 1359 N N . SER A 1 174 ? -5.648 46.75 -0.827 1 94 174 SER A N 1
ATOM 1360 C CA . SER A 1 174 ? -7.074 46.469 -0.87 1 94 174 SER A CA 1
ATOM 1361 C C . SER A 1 174 ? -7.66 46.344 0.535 1 94 174 SER A C 1
ATOM 1363 O O . SER A 1 174 ? -8.859 46.125 0.698 1 94 174 SER A O 1
ATOM 13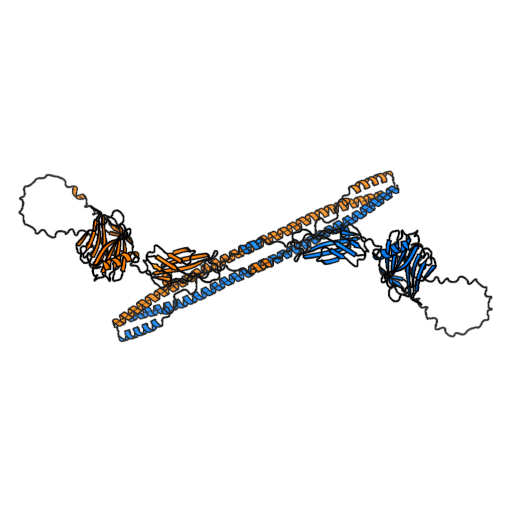65 N N . CYS A 1 175 ? -6.801 46.5 1.526 1 95.31 175 CYS A N 1
ATOM 1366 C CA . CYS A 1 175 ? -7.301 46.469 2.896 1 95.31 175 CYS A CA 1
ATOM 1367 C C . CYS A 1 175 ? -7.914 47.812 3.266 1 95.31 175 CYS A C 1
ATOM 1369 O O . CYS A 1 175 ? -7.418 48.875 2.844 1 95.31 175 CYS A O 1
ATOM 1371 N N . ILE A 1 176 ? -9.016 47.781 3.984 1 94.5 176 ILE A N 1
ATOM 1372 C CA . ILE A 1 176 ? -9.742 49 4.316 1 94.5 176 ILE A CA 1
ATOM 1373 C C . ILE A 1 176 ? -9.945 49.062 5.828 1 94.5 176 ILE A C 1
ATOM 1375 O O . ILE A 1 176 ? -10.391 48.125 6.453 1 94.5 176 ILE A O 1
ATOM 1379 N N . VAL A 1 177 ? -9.469 50.125 6.379 1 94.5 177 VAL A N 1
ATOM 1380 C CA . VAL A 1 177 ? -9.75 50.469 7.773 1 94.5 177 VAL A CA 1
ATOM 1381 C C . VAL A 1 177 ? -10.766 51.594 7.848 1 94.5 177 VAL A C 1
ATOM 1383 O O . VAL A 1 177 ? -10.453 52.75 7.527 1 94.5 177 VAL A O 1
ATOM 1386 N N . ARG A 1 178 ? -12 51.281 8.219 1 92.12 178 ARG A N 1
ATOM 1387 C CA . ARG A 1 178 ? -13.078 52.25 8.234 1 92.12 178 ARG A CA 1
ATOM 1388 C C . ARG A 1 178 ? -14.109 51.938 9.312 1 92.12 178 ARG A C 1
ATOM 1390 O O . ARG A 1 178 ? -14.477 50.781 9.484 1 92.12 178 ARG A O 1
ATOM 1397 N N . ASP A 1 179 ? -14.578 53 10.031 1 92.25 179 ASP A N 1
ATOM 1398 C CA . ASP A 1 179 ? -15.648 52.875 11.016 1 92.25 179 ASP A CA 1
ATOM 1399 C C . ASP A 1 179 ? -15.328 51.781 12.047 1 92.25 179 ASP A C 1
ATOM 1401 O O . ASP A 1 179 ? -16.172 50.938 12.359 1 92.25 179 ASP A O 1
ATOM 1405 N N . ASN A 1 180 ? -14.094 51.688 12.477 1 93.88 180 ASN A N 1
ATOM 1406 C CA . ASN A 1 180 ? -13.602 50.75 13.477 1 93.88 180 ASN A CA 1
ATOM 1407 C C . ASN A 1 180 ? -13.719 49.312 12.984 1 93.88 180 ASN A C 1
ATOM 1409 O O . ASN A 1 180 ? -13.984 48.406 13.773 1 93.88 180 ASN A O 1
ATOM 1413 N N . CYS A 1 181 ? -13.797 49.188 11.742 1 94.62 181 CYS A N 1
ATOM 1414 C CA . CYS A 1 181 ? -13.727 47.875 11.094 1 94.62 181 CYS A CA 1
ATOM 1415 C C . CYS A 1 181 ? -12.523 47.812 10.172 1 94.62 181 CYS A C 1
ATOM 1417 O O . CYS A 1 181 ? -12.07 48.812 9.625 1 94.62 181 CYS A O 1
ATOM 1419 N N . ILE A 1 182 ? -11.992 46.594 10.109 1 95.94 182 ILE A N 1
ATOM 1420 C CA . ILE A 1 182 ? -10.859 46.375 9.211 1 95.94 182 ILE A CA 1
ATOM 1421 C C . ILE A 1 182 ? -11.195 45.25 8.234 1 95.94 182 ILE A C 1
ATOM 1423 O O . ILE A 1 182 ? -11.508 44.125 8.641 1 95.94 182 ILE A O 1
ATOM 1427 N N . THR A 1 183 ? -11.234 45.562 7 1 96.75 183 THR A N 1
ATOM 1428 C CA . THR A 1 183 ? -11.391 44.562 5.965 1 96.75 183 THR A CA 1
ATOM 1429 C C . THR A 1 183 ? -10.023 44.156 5.402 1 96.75 183 THR A C 1
ATOM 1431 O O . THR A 1 183 ? -9.297 44.969 4.875 1 96.75 183 THR A O 1
ATOM 1434 N N . VAL A 1 184 ? -9.734 42.875 5.57 1 97.19 184 VAL A N 1
ATOM 1435 C CA . VAL A 1 184 ? -8.453 42.344 5.098 1 97.19 184 VAL A CA 1
ATOM 1436 C C . VAL A 1 184 ? -8.68 41.5 3.844 1 97.19 184 VAL A C 1
ATOM 1438 O O . VAL A 1 184 ? -9.531 40.625 3.828 1 97.19 184 VAL A O 1
ATOM 1441 N N . THR A 1 185 ? -7.965 41.812 2.805 1 97.12 185 THR A N 1
ATOM 1442 C CA . THR A 1 185 ? -8.016 41.062 1.553 1 97.12 185 THR A CA 1
ATOM 1443 C C . THR A 1 185 ? -6.66 40.438 1.245 1 97.12 185 THR A C 1
ATOM 1445 O O . THR A 1 185 ? -5.617 41.031 1.486 1 97.12 185 THR A O 1
ATOM 1448 N N . TRP A 1 186 ? -6.707 39.156 0.742 1 96.25 186 TRP A N 1
ATOM 1449 C CA . TRP A 1 186 ? -5.461 38.5 0.388 1 96.25 186 TRP A CA 1
ATOM 1450 C C . TRP A 1 186 ? -5.633 37.656 -0.879 1 96.25 186 TRP A C 1
ATOM 1452 O O . TRP A 1 186 ? -6.754 37.469 -1.365 1 96.25 186 TRP A O 1
ATOM 1462 N N . ARG A 1 187 ? -4.488 37.281 -1.436 1 93.25 187 ARG A N 1
ATOM 1463 C CA . ARG A 1 187 ? -4.445 36.406 -2.602 1 93.25 187 ARG A CA 1
ATOM 1464 C C . ARG A 1 187 ? -3.84 35.062 -2.25 1 93.25 187 ARG A C 1
ATOM 1466 O O . ARG A 1 187 ? -2.863 34.969 -1.499 1 93.25 187 ARG A O 1
ATOM 1473 N N . PRO A 1 188 ? -4.637 34 -2.811 1 89.38 188 PRO A N 1
ATOM 1474 C CA . PRO A 1 188 ? -4.039 32.688 -2.582 1 89.38 188 PRO A CA 1
ATOM 1475 C C . PRO A 1 188 ? -2.699 32.531 -3.293 1 89.38 188 PRO A C 1
ATOM 1477 O O . PRO A 1 188 ? -2.436 33.188 -4.293 1 89.38 188 PRO A O 1
ATOM 1480 N N . SER A 1 189 ? -1.845 31.875 -2.594 1 81.81 189 SER A N 1
ATOM 1481 C CA . SER A 1 189 ? -0.571 31.594 -3.246 1 81.81 189 SER A CA 1
ATOM 1482 C C . SER A 1 189 ? -0.686 30.391 -4.188 1 81.81 189 SER A C 1
ATOM 1484 O O . SER A 1 189 ? -1.529 29.516 -3.988 1 81.81 189 SER A O 1
ATOM 1486 N N . ASP A 1 190 ? -0.084 30.453 -5.367 1 67.56 190 ASP A N 1
ATOM 1487 C CA . ASP A 1 190 ? -0.106 29.406 -6.387 1 67.56 190 ASP A CA 1
ATOM 1488 C C . ASP A 1 190 ? 0.518 28.109 -5.863 1 67.56 190 ASP A C 1
ATOM 1490 O O . ASP A 1 190 ? 0.638 27.125 -6.602 1 67.56 190 ASP A O 1
ATOM 1494 N N . GLY A 1 191 ? 0.429 27.906 -4.645 1 61.5 191 GLY A N 1
ATOM 1495 C CA . GLY A 1 191 ? 1.21 26.766 -4.199 1 61.5 191 GLY A CA 1
ATOM 1496 C C . GLY A 1 191 ? 0.541 25.438 -4.484 1 61.5 191 GLY A C 1
ATOM 1497 O O . GLY A 1 191 ? -0.442 25.375 -5.23 1 61.5 191 GLY A O 1
ATOM 1498 N N . ASP A 1 192 ? 1.094 24.328 -4.062 1 62.75 192 ASP A N 1
ATOM 1499 C CA . ASP A 1 192 ? 0.997 22.922 -4.484 1 62.75 192 ASP A CA 1
ATOM 1500 C C . ASP A 1 192 ? -0.236 22.266 -3.883 1 62.75 192 ASP A C 1
ATOM 1502 O O . ASP A 1 192 ? -0.633 21.172 -4.316 1 62.75 192 ASP A O 1
ATOM 1506 N N . GLY A 1 193 ? -0.841 22.953 -2.789 1 66.12 193 GLY A N 1
ATOM 1507 C CA . GLY A 1 193 ? -1.906 22.141 -2.236 1 66.12 193 GLY A CA 1
ATOM 1508 C C . GLY A 1 193 ? -3.266 22.797 -2.293 1 66.12 193 GLY A C 1
ATOM 1509 O O . GLY A 1 193 ? -3.357 24.031 -2.428 1 66.12 193 GLY A O 1
ATOM 1510 N N . PRO A 1 194 ? -4.223 21.938 -2.459 1 79.56 194 PRO A N 1
ATOM 1511 C CA . PRO A 1 194 ? -5.578 22.484 -2.436 1 79.56 194 PRO A CA 1
ATOM 1512 C C . PRO A 1 194 ? -5.863 23.297 -1.174 1 79.56 194 PRO A C 1
ATOM 1514 O O . PRO A 1 194 ? -5.324 23 -0.107 1 79.56 194 PRO A O 1
ATOM 1517 N N . ILE A 1 195 ? -6.473 24.422 -1.271 1 87.88 195 ILE A N 1
ATOM 1518 C CA . ILE A 1 195 ? -6.867 25.266 -0.149 1 87.88 195 ILE A CA 1
ATOM 1519 C C . ILE A 1 195 ? -8.344 25.031 0.176 1 87.88 195 ILE A C 1
ATOM 1521 O O . ILE A 1 195 ? -9.195 25.125 -0.708 1 87.88 195 ILE A O 1
ATOM 1525 N N . GLU A 1 196 ? -8.609 24.719 1.383 1 89.56 196 GLU A N 1
ATOM 1526 C CA . GLU A 1 196 ? -10 24.516 1.793 1 89.56 196 GLU A CA 1
ATOM 1527 C C . GLU A 1 196 ? -10.523 25.703 2.6 1 89.56 196 GLU A C 1
ATOM 1529 O O . GLU A 1 196 ? -11.672 26.109 2.436 1 89.56 196 GLU A O 1
ATOM 1534 N N . ARG A 1 197 ? -9.68 26.141 3.531 1 93.5 197 ARG A N 1
ATOM 1535 C CA . ARG A 1 197 ? -10.086 27.219 4.414 1 93.5 197 ARG A CA 1
ATOM 1536 C C . ARG A 1 197 ? -8.898 28.109 4.781 1 93.5 197 ARG A C 1
ATOM 1538 O O . ARG A 1 197 ? -7.754 27.766 4.48 1 93.5 197 ARG A O 1
ATOM 1545 N N . TYR A 1 198 ? -9.25 29.312 5.352 1 94.62 198 TYR A N 1
ATOM 1546 C CA . TYR A 1 198 ? -8.227 30.234 5.836 1 94.62 198 TYR A CA 1
ATOM 1547 C C . TYR A 1 198 ? -8.414 30.531 7.316 1 94.62 198 TYR A C 1
ATOM 1549 O O . TYR A 1 198 ? -9.531 30.438 7.836 1 94.62 198 TYR A O 1
ATOM 1557 N N . ASP A 1 199 ? -7.273 30.797 7.883 1 95 199 ASP A N 1
ATOM 1558 C CA . ASP A 1 199 ? -7.258 31.281 9.258 1 95 199 ASP A CA 1
ATOM 1559 C C . ASP A 1 199 ? -6.621 32.688 9.328 1 95 199 ASP A C 1
ATOM 1561 O O . ASP A 1 199 ? -5.555 32.906 8.75 1 95 199 ASP A O 1
ATOM 1565 N N . LEU A 1 200 ? -7.309 33.531 10.047 1 96.12 200 LEU A N 1
ATOM 1566 C CA . LEU A 1 200 ? -6.77 34.875 10.242 1 96.12 200 LEU A CA 1
ATOM 1567 C C . LEU A 1 200 ? -6.496 35.125 11.719 1 96.12 200 LEU A C 1
ATOM 1569 O O . LEU A 1 200 ? -7.297 34.75 12.578 1 96.12 200 LEU A O 1
ATOM 1573 N N . GLU A 1 201 ? -5.34 35.656 11.898 1 93.44 201 GLU A N 1
ATOM 1574 C CA . GLU A 1 201 ? -5 36.094 13.25 1 93.44 201 GLU A CA 1
ATOM 1575 C C . GLU A 1 201 ? -4.688 37.594 13.297 1 93.44 201 GLU A C 1
ATOM 1577 O O . GLU A 1 201 ? -4.102 38.125 12.367 1 93.44 201 GLU A O 1
ATOM 1582 N N . HIS A 1 202 ? -5.176 38.188 14.367 1 92.5 202 HIS A N 1
ATOM 1583 C CA . HIS A 1 202 ? -4.91 39.625 14.531 1 92.5 202 HIS A CA 1
ATOM 1584 C C . HIS A 1 202 ? -4.566 39.938 15.977 1 92.5 202 HIS A C 1
ATOM 1586 O O . HIS A 1 202 ? -4.926 39.188 16.891 1 92.5 202 HIS A O 1
ATOM 1592 N N . ARG A 1 203 ? -3.82 40.938 16.109 1 89.44 203 ARG A N 1
ATOM 1593 C CA . ARG A 1 203 ? -3.455 41.406 17.453 1 89.44 203 ARG A CA 1
ATOM 1594 C C . ARG A 1 203 ? -3.193 42.906 17.469 1 89.44 203 ARG A C 1
ATOM 1596 O O . ARG A 1 203 ? -2.828 43.469 16.438 1 89.44 203 ARG A O 1
ATOM 1603 N N . LYS A 1 204 ? -3.381 43.531 18.594 1 87.75 204 LYS A N 1
ATOM 1604 C CA . LYS A 1 204 ? -3.107 44.938 18.781 1 87.75 204 LYS A CA 1
ATOM 1605 C C . LYS A 1 204 ? -1.619 45.188 19 1 87.75 204 LYS A C 1
ATOM 1607 O O . LYS A 1 204 ? -0.938 44.375 19.641 1 87.75 204 LYS A O 1
ATOM 1612 N N . ALA A 1 205 ? -1.185 46.156 18.375 1 83.06 205 ALA A N 1
ATOM 1613 C CA . ALA A 1 205 ? 0.234 46.469 18.531 1 83.06 205 ALA A CA 1
ATOM 1614 C C . ALA A 1 205 ? 0.446 47.969 18.719 1 83.06 205 ALA A C 1
ATOM 1616 O O . ALA A 1 205 ? -0.292 48.781 18.156 1 83.06 205 ALA A O 1
ATOM 1617 N N . ASN A 1 206 ? 1.434 48.281 19.531 1 77.25 206 ASN A N 1
ATOM 1618 C CA . ASN A 1 206 ? 1.749 49.688 19.766 1 77.25 206 ASN A CA 1
ATOM 1619 C C . ASN A 1 206 ? 2.74 50.25 18.734 1 77.25 206 ASN A C 1
ATOM 1621 O O . ASN A 1 206 ? 2.867 51.438 18.562 1 77.25 206 ASN A O 1
ATOM 1625 N N . HIS A 1 207 ? 3.424 49.375 18.156 1 72.81 207 HIS A N 1
ATOM 1626 C CA . HIS A 1 207 ? 4.395 49.781 17.156 1 72.81 207 HIS A CA 1
ATOM 1627 C C . HIS A 1 207 ? 4.105 49.156 15.797 1 72.81 207 HIS A C 1
ATOM 1629 O O . HIS A 1 207 ? 3.521 48.062 15.742 1 72.81 207 HIS A O 1
ATOM 1635 N N . GLY A 1 208 ? 4.352 49.938 14.852 1 61.66 208 GLY A N 1
ATOM 1636 C CA . GLY A 1 208 ? 4.055 49.5 13.5 1 61.66 208 GLY A CA 1
ATOM 1637 C C . GLY A 1 208 ? 4.875 48.281 13.07 1 61.66 208 GLY A C 1
ATOM 1638 O O . GLY A 1 208 ? 4.562 47.656 12.07 1 61.66 208 GLY A O 1
ATOM 1639 N N . GLY A 1 209 ? 6.02 48.25 13.672 1 59.31 209 GLY A N 1
ATOM 1640 C CA . GLY A 1 209 ? 6.824 47.125 13.195 1 59.31 209 GLY A CA 1
ATOM 1641 C C . GLY A 1 209 ? 6.305 45.781 13.656 1 59.31 209 GLY A C 1
ATOM 1642 O O . GLY A 1 209 ? 5.766 45.656 14.758 1 59.31 209 GLY A O 1
ATOM 1643 N N . ALA A 1 210 ? 5.859 44.906 12.734 1 54.88 210 ALA A N 1
ATOM 1644 C CA . ALA A 1 210 ? 5.293 43.562 12.969 1 54.88 210 ALA A CA 1
ATOM 1645 C C . ALA A 1 210 ? 6.008 42.875 14.117 1 54.88 210 ALA A C 1
ATOM 1647 O O . ALA A 1 210 ? 5.402 42.062 14.844 1 54.88 210 ALA A O 1
ATOM 1648 N N . LEU A 1 211 ? 7.285 43.156 14.344 1 53.22 211 LEU A N 1
ATOM 1649 C CA . LEU A 1 211 ? 8.102 42.438 15.305 1 53.22 211 LEU A CA 1
ATOM 1650 C C . LEU A 1 211 ? 7.68 42.75 16.734 1 53.22 211 LEU A C 1
ATOM 1652 O O . LEU A 1 211 ? 7.703 41.844 17.594 1 53.22 211 LEU A O 1
ATOM 1656 N N . ARG A 1 212 ? 7.52 44 16.969 1 52.47 212 ARG A N 1
ATOM 1657 C CA . ARG A 1 212 ? 7.363 44.375 18.359 1 52.47 212 ARG A CA 1
ATOM 1658 C C . ARG A 1 212 ? 6.035 43.875 18.922 1 52.47 212 ARG A C 1
ATOM 1660 O O . ARG A 1 212 ? 5.859 43.781 20.141 1 52.47 212 ARG A O 1
ATOM 1667 N N . ALA A 1 213 ? 5.141 43.5 18.016 1 47.09 213 ALA A N 1
ATOM 1668 C CA . ALA A 1 213 ? 3.814 43.031 18.438 1 47.09 213 ALA A CA 1
ATOM 1669 C C . ALA A 1 213 ? 3.904 41.719 19.203 1 47.09 213 ALA A C 1
ATOM 1671 O O . ALA A 1 213 ? 2.957 41.312 19.891 1 47.09 213 ALA A O 1
ATOM 1672 N N . ALA A 1 214 ? 4.988 40.875 18.984 1 50.34 214 ALA A N 1
ATOM 1673 C CA . ALA A 1 214 ? 5.051 39.5 19.453 1 50.34 214 ALA A CA 1
ATOM 1674 C C . ALA A 1 214 ? 4.969 39.406 20.969 1 50.34 214 ALA A C 1
ATOM 1676 O O . ALA A 1 214 ? 4.438 38.438 21.516 1 50.34 214 ALA A O 1
ATOM 1677 N N . GLY A 1 215 ? 5.711 40.438 21.656 1 48 215 GLY A N 1
ATOM 1678 C CA . GLY A 1 215 ? 5.781 40.25 23.109 1 48 215 GLY A CA 1
ATOM 1679 C C . GLY A 1 215 ? 4.477 40.562 23.812 1 48 215 GLY A C 1
ATOM 1680 O O . GLY A 1 215 ? 4.32 40.281 25 1 48 215 GLY A O 1
ATOM 1681 N N . GLU A 1 216 ? 3.678 41.375 23.219 1 50.47 216 GLU A N 1
ATOM 1682 C CA . GLU A 1 216 ? 2.646 41.938 24.078 1 50.47 216 GLU A CA 1
ATOM 1683 C C . GLU A 1 216 ? 1.425 41.031 24.156 1 50.47 216 GLU A C 1
ATOM 1685 O O . GLU A 1 216 ? 1.071 40.531 25.234 1 50.47 216 GLU A O 1
ATOM 1690 N N . ALA A 1 217 ? 0.413 41.219 23.047 1 58.59 217 ALA A N 1
ATOM 1691 C CA . ALA A 1 217 ? -0.934 40.656 23.188 1 58.59 217 ALA A CA 1
ATOM 1692 C C . ALA A 1 217 ? -1.084 39.375 22.391 1 58.59 217 ALA A C 1
ATOM 1694 O O . ALA A 1 217 ? -0.375 39.156 21.406 1 58.59 217 ALA A O 1
ATOM 1695 N N . GLY A 1 218 ? -1.694 38.344 23.031 1 76.56 218 GLY A N 1
ATOM 1696 C CA . GLY A 1 218 ? -2.047 37.062 22.406 1 76.56 218 GLY A CA 1
ATOM 1697 C C . GLY A 1 218 ? -2.818 37.25 21.109 1 76.56 218 GLY A C 1
ATOM 1698 O O . GLY A 1 218 ? -3.471 38.281 20.906 1 76.56 218 GLY A O 1
ATOM 1699 N N . TRP A 1 219 ? -2.518 36.531 20 1 86.56 219 TRP A N 1
ATOM 1700 C CA . TRP A 1 219 ? -3.234 36.562 18.734 1 86.56 219 TRP A CA 1
ATOM 1701 C C . TRP A 1 219 ? -4.688 36.125 18.922 1 86.56 219 TRP A C 1
ATOM 1703 O O . TRP A 1 219 ? -4.969 35.156 19.656 1 86.56 219 TRP A O 1
ATOM 1713 N N . GLU A 1 220 ? -5.594 36.938 18.469 1 90.38 220 GLU A N 1
ATOM 1714 C CA . GLU A 1 220 ? -6.98 36.5 18.328 1 90.38 220 GLU A CA 1
ATOM 1715 C C . GLU A 1 220 ? -7.215 35.812 16.984 1 90.38 220 GLU A C 1
ATOM 1717 O O . GLU A 1 220 ? -6.801 36.312 15.945 1 90.38 220 GLU A O 1
ATOM 1722 N N . LYS A 1 221 ? -7.93 34.719 17.078 1 92.06 221 LYS A N 1
ATOM 1723 C CA . LYS A 1 221 ? -8.016 33.875 15.883 1 92.06 221 LYS A CA 1
ATOM 1724 C C . LYS A 1 221 ? -9.438 33.844 15.328 1 92.06 221 LYS A C 1
ATOM 1726 O O . LYS A 1 221 ? -10.406 33.812 16.094 1 92.06 221 LYS A O 1
ATOM 1731 N N . ILE A 1 222 ? -9.516 33.969 14.055 1 93.94 222 ILE A N 1
ATOM 1732 C CA . ILE A 1 222 ? -10.727 33.719 13.289 1 93.94 222 ILE A CA 1
ATOM 1733 C C . ILE A 1 222 ? -10.484 32.562 12.328 1 93.94 222 ILE A C 1
ATOM 1735 O O . ILE A 1 222 ? -9.656 32.656 11.422 1 93.94 222 ILE A O 1
ATOM 1739 N N . SER A 1 223 ? -11.312 31.531 12.523 1 92.75 223 SER A N 1
ATOM 1740 C CA . SER A 1 223 ? -11.062 30.312 11.742 1 92.75 223 SER A CA 1
ATOM 1741 C C . SER A 1 223 ? -12.18 30.062 10.742 1 92.75 223 SER A C 1
ATOM 1743 O O . SER A 1 223 ? -13.195 30.766 10.75 1 92.75 223 SER A O 1
ATOM 1745 N N . ASP A 1 224 ? -11.969 29.234 9.828 1 91.88 224 ASP A N 1
ATOM 1746 C CA . ASP A 1 224 ? -12.922 28.656 8.883 1 91.88 224 ASP A CA 1
ATOM 1747 C C . ASP A 1 224 ? -13.438 29.734 7.922 1 91.88 224 ASP A C 1
ATOM 1749 O O . ASP A 1 224 ? -14.648 29.812 7.676 1 91.88 224 ASP A O 1
ATOM 1753 N N . ILE A 1 225 ? -12.438 30.469 7.48 1 94.75 225 ILE A N 1
ATOM 1754 C CA . ILE A 1 225 ? -12.766 31.469 6.469 1 94.75 225 ILE A CA 1
ATOM 1755 C C . ILE A 1 225 ? -12.719 30.844 5.082 1 94.75 225 ILE A C 1
ATOM 1757 O O . ILE A 1 225 ? -11.727 30.188 4.723 1 94.75 225 ILE A O 1
ATOM 1761 N N . THR A 1 226 ? -13.758 31 4.262 1 92.88 226 THR A N 1
ATOM 1762 C CA . THR A 1 226 ? -13.82 30.375 2.945 1 92.88 226 THR A CA 1
ATOM 1763 C C . THR A 1 226 ? -13.445 31.375 1.857 1 92.88 226 THR A C 1
ATOM 1765 O O . THR A 1 226 ? -12.906 31 0.812 1 92.88 226 THR A O 1
ATOM 1768 N N . ASP A 1 227 ? -13.68 32.656 2.162 1 93.44 227 ASP A N 1
ATOM 1769 C CA . ASP A 1 227 ? -13.398 33.688 1.177 1 93.44 227 ASP A CA 1
ATOM 1770 C C . ASP A 1 227 ? -11.977 34.25 1.346 1 93.44 227 ASP A C 1
ATOM 1772 O O . ASP A 1 227 ? -11.281 33.875 2.303 1 93.44 227 ASP A O 1
ATOM 1776 N N . THR A 1 228 ? -11.508 34.969 0.308 1 94.88 228 THR A N 1
ATOM 1777 C CA . THR A 1 228 ? -10.18 35.594 0.363 1 94.88 228 THR A CA 1
ATOM 1778 C C . THR A 1 228 ? -10.242 36.969 0.973 1 94.88 228 THR A C 1
ATOM 1780 O O . THR A 1 228 ? -9.406 37.844 0.673 1 94.88 228 THR A O 1
ATOM 1783 N N . GLN A 1 229 ? -11.281 37.219 1.706 1 95.81 229 GLN A N 1
ATOM 1784 C CA . GLN A 1 229 ? -11.453 38.469 2.418 1 95.81 229 GLN A CA 1
ATOM 1785 C C . GLN A 1 229 ? -12.258 38.281 3.701 1 95.81 229 GLN A C 1
ATOM 1787 O O . GLN A 1 229 ? -13.109 37.375 3.775 1 95.81 229 GLN A O 1
ATOM 1792 N N . VAL A 1 230 ? -11.945 39.031 4.676 1 95.56 230 VAL A N 1
ATOM 1793 C CA . VAL A 1 230 ? -12.688 38.969 5.934 1 95.56 230 VAL A CA 1
ATOM 1794 C C . VAL A 1 230 ? -12.734 40.344 6.574 1 95.56 230 VAL A C 1
ATOM 1796 O O . VAL A 1 230 ? -11.789 41.125 6.438 1 95.56 230 VAL A O 1
ATOM 1799 N N . THR A 1 231 ? -13.812 40.688 7.152 1 95.81 231 THR A N 1
ATOM 1800 C CA . THR A 1 231 ? -13.969 41.969 7.855 1 95.81 231 THR A CA 1
ATOM 1801 C C . THR A 1 231 ? -14.008 41.75 9.367 1 95.81 231 THR A C 1
ATOM 1803 O O . THR A 1 231 ? -14.836 41 9.867 1 95.81 231 THR A O 1
ATOM 1806 N N . LEU A 1 232 ? -13.055 42.312 10.023 1 94.81 232 LEU A N 1
ATOM 1807 C CA . LEU A 1 232 ? -13.062 42.344 11.477 1 94.81 232 LEU A CA 1
ATOM 1808 C C . LEU A 1 232 ? -13.938 43.469 12 1 94.81 232 LEU A C 1
ATOM 1810 O O . LEU A 1 232 ? -13.609 44.656 11.828 1 94.81 232 LEU A O 1
ATOM 1814 N N . SER A 1 233 ? -15.023 43.156 12.617 1 92.19 233 SER A N 1
ATOM 1815 C CA . SER A 1 233 ? -15.961 44.156 13.102 1 92.19 233 SER A CA 1
ATOM 1816 C C . SER A 1 233 ? -15.883 44.281 14.617 1 92.19 233 SER A C 1
ATOM 1818 O O . SER A 1 233 ? -15.352 43.406 15.305 1 92.19 233 SER A O 1
ATOM 1820 N N . GLY A 1 234 ? -16.359 45.531 15.078 1 86.12 234 GLY A N 1
ATOM 1821 C CA . GLY A 1 234 ? -16.484 45.75 16.5 1 86.12 234 GLY A CA 1
ATOM 1822 C C . GLY A 1 234 ? -15.148 45.938 17.203 1 86.12 234 GLY A C 1
ATOM 1823 O O . GLY A 1 234 ? -14.977 45.562 18.359 1 86.12 234 GLY A O 1
ATOM 1824 N N . LEU A 1 235 ? -14.156 46.5 16.5 1 90 235 LEU A N 1
ATOM 1825 C CA . LEU A 1 235 ? -12.828 46.688 17.078 1 90 235 LEU A CA 1
ATOM 1826 C C . LEU A 1 235 ? -12.734 48 17.812 1 90 235 LEU A C 1
ATOM 1828 O O . LEU A 1 235 ? -13.367 49 17.422 1 90 235 LEU A O 1
ATOM 1832 N N . LYS A 1 236 ? -12.125 47.969 18.969 1 90.56 236 LYS A N 1
ATOM 1833 C CA . LYS A 1 236 ? -11.727 49.188 19.641 1 90.56 236 LYS A CA 1
ATOM 1834 C C . LYS A 1 236 ? -10.305 49.594 19.25 1 90.56 236 LYS A C 1
ATOM 1836 O O . LYS A 1 236 ? -9.359 48.812 19.438 1 90.56 236 LYS A O 1
ATOM 1841 N N . PHE A 1 237 ? -10.156 50.75 18.641 1 91.75 237 PHE A N 1
ATOM 1842 C CA . PHE A 1 237 ? -8.844 51.219 18.219 1 91.75 237 PHE A CA 1
ATOM 1843 C C . PHE A 1 237 ? -8.102 51.906 19.359 1 91.75 237 PHE A C 1
ATOM 1845 O O . PHE A 1 237 ? -7.852 53.094 19.312 1 91.75 237 PHE A O 1
ATOM 1852 N N . ASP A 1 238 ? -7.77 51.062 20.266 1 88.12 238 ASP A N 1
ATOM 1853 C CA . ASP A 1 238 ? -7.078 51.594 21.438 1 88.12 238 ASP A CA 1
ATOM 1854 C C . ASP A 1 238 ? -5.566 51.469 21.281 1 88.12 238 ASP A C 1
ATOM 1856 O O . ASP A 1 238 ? -4.812 51.906 22.156 1 88.12 238 ASP A O 1
ATOM 1860 N N . SER A 1 239 ? -5.203 50.844 20.188 1 87.88 239 SER A N 1
ATOM 1861 C CA . SER A 1 239 ? -3.791 50.75 19.828 1 87.88 239 SER A CA 1
ATOM 1862 C C . SER A 1 239 ? -3.533 51.375 18.453 1 87.88 239 SER A C 1
ATOM 1864 O O . SER A 1 239 ? -4.422 51.406 17.594 1 87.88 239 SER A O 1
ATOM 1866 N N . PRO A 1 240 ? -2.328 51.938 18.359 1 88.06 240 PRO A N 1
ATOM 1867 C CA . PRO A 1 240 ? -2.029 52.625 17.094 1 88.06 240 PRO A CA 1
ATOM 1868 C C . PRO A 1 240 ? -2.055 51.688 15.891 1 88.06 240 PRO A C 1
ATOM 1870 O O . PRO A 1 240 ? -2.301 52.125 14.766 1 88.06 240 PRO A O 1
ATOM 1873 N N . PHE A 1 241 ? -1.854 50.375 16.234 1 89.75 241 PHE A N 1
ATOM 1874 C CA . PHE A 1 241 ? -1.812 49.469 15.102 1 89.75 241 PHE A CA 1
ATOM 1875 C C . PHE A 1 241 ? -2.533 48.156 15.422 1 89.75 241 PHE A C 1
ATOM 1877 O O . PHE A 1 241 ? -2.625 47.781 16.594 1 89.75 241 PHE A O 1
ATOM 1884 N N . ILE A 1 242 ? -3.078 47.594 14.414 1 90.56 242 ILE A N 1
ATOM 1885 C CA . ILE A 1 242 ? -3.535 46.219 14.461 1 90.56 242 ILE A CA 1
ATOM 1886 C C . ILE A 1 242 ? -2.777 45.375 13.43 1 90.56 242 ILE A C 1
ATOM 1888 O O . ILE A 1 242 ? -2.715 45.75 12.258 1 90.56 242 ILE A O 1
ATOM 1892 N N . VAL A 1 243 ? -2.154 44.344 13.945 1 90.81 243 VAL A N 1
ATOM 1893 C CA . VAL A 1 243 ? -1.378 43.469 13.062 1 90.81 243 VAL A CA 1
ATOM 1894 C C . VAL A 1 243 ? -2.213 42.25 12.664 1 90.81 243 VAL A C 1
ATOM 1896 O O . VAL A 1 243 ? -2.906 41.688 13.5 1 90.81 243 VAL A O 1
ATOM 1899 N N . VAL A 1 244 ? -2.223 41.938 11.375 1 92.75 244 VAL A N 1
ATOM 1900 C CA . VAL A 1 244 ? -3.004 40.812 10.875 1 92.75 244 VAL A CA 1
ATOM 1901 C C . VAL A 1 244 ? -2.102 39.875 10.094 1 92.75 244 VAL A C 1
ATOM 1903 O O . VAL A 1 244 ? -1.132 40.312 9.469 1 92.75 244 VAL A O 1
ATOM 1906 N N . ARG A 1 245 ? -2.426 38.625 10.203 1 93.06 245 ARG A N 1
ATOM 1907 C CA . ARG A 1 245 ? -1.783 37.625 9.391 1 93.06 245 ARG A CA 1
ATOM 1908 C C . ARG A 1 245 ? -2.773 36.5 9.016 1 93.06 245 ARG A C 1
ATOM 1910 O O . ARG A 1 245 ? -3.766 36.312 9.719 1 93.06 245 ARG A O 1
ATOM 1917 N N . VAL A 1 246 ? -2.541 35.906 7.828 1 95 246 VAL A N 1
ATOM 1918 C CA . VAL A 1 246 ? -3.469 34.906 7.305 1 95 246 VAL A CA 1
ATOM 1919 C C . VAL A 1 246 ? -2.697 33.656 6.871 1 95 246 VAL A C 1
ATOM 1921 O O . VAL A 1 246 ? -1.565 33.75 6.391 1 95 246 VAL A O 1
ATOM 1924 N N . ARG A 1 247 ? -3.291 32.531 7.059 1 93.25 247 ARG A N 1
ATOM 1925 C CA . ARG A 1 247 ? -2.721 31.266 6.562 1 93.25 247 ARG A CA 1
ATOM 1926 C C . ARG A 1 247 ? -3.783 30.406 5.887 1 93.25 247 ARG A C 1
ATOM 1928 O O . ARG A 1 247 ? -4.977 30.562 6.156 1 93.25 247 ARG A O 1
ATOM 1935 N N . ALA A 1 248 ? -3.342 29.656 4.938 1 92.5 248 ALA A N 1
ATOM 1936 C CA . ALA A 1 248 ? -4.219 28.703 4.242 1 92.5 248 ALA A CA 1
ATOM 1937 C C . ALA A 1 248 ? -4.145 27.328 4.871 1 92.5 248 ALA A C 1
ATOM 1939 O O . ALA A 1 248 ? -3.111 26.938 5.43 1 92.5 248 ALA A O 1
ATOM 1940 N N . ARG A 1 249 ? -5.297 26.625 4.809 1 90.56 249 ARG A N 1
ATOM 1941 C CA . ARG A 1 249 ? -5.371 25.281 5.379 1 90.56 249 ARG A CA 1
ATOM 1942 C C . ARG A 1 249 ? -6.086 24.328 4.43 1 90.56 249 ARG A C 1
ATOM 1944 O O . ARG A 1 249 ? -6.992 24.719 3.701 1 90.56 249 ARG A O 1
ATOM 1951 N N . ASN A 1 250 ? -5.566 23.203 4.332 1 86.69 250 ASN A N 1
ATOM 1952 C CA . ASN A 1 250 ? -6.297 22.109 3.686 1 86.69 250 ASN A CA 1
ATOM 1953 C C . ASN A 1 250 ? -6.867 21.141 4.707 1 86.69 250 ASN A C 1
ATOM 1955 O O . ASN A 1 250 ? -6.895 21.422 5.906 1 86.69 250 ASN A O 1
ATOM 1959 N N . LYS A 1 251 ? -7.453 20 4.281 1 77.75 251 LYS A N 1
ATOM 1960 C CA . LYS A 1 251 ? -8.109 19.031 5.164 1 77.75 251 LYS A CA 1
ATOM 1961 C C . LYS A 1 251 ? -7.125 18.469 6.184 1 77.75 251 LYS A C 1
ATOM 1963 O O . LYS A 1 251 ? -7.512 18.141 7.305 1 77.75 251 LYS A O 1
ATOM 1968 N N . ALA A 1 252 ? -5.871 18.562 5.898 1 76.69 252 ALA A N 1
ATOM 1969 C CA . ALA A 1 252 ? -4.91 17.797 6.695 1 76.69 252 ALA A CA 1
ATOM 1970 C C . ALA A 1 252 ? -4.047 18.734 7.539 1 76.69 252 ALA A C 1
ATOM 1972 O O . ALA A 1 252 ? -3.756 18.438 8.703 1 76.69 252 ALA A O 1
ATOM 1973 N N . ALA A 1 253 ? -3.596 19.828 6.914 1 83 253 ALA A N 1
ATOM 1974 C CA . ALA A 1 253 ? -2.598 20.641 7.605 1 83 253 ALA A CA 1
ATOM 1975 C C . ALA A 1 253 ? -2.74 22.109 7.242 1 83 253 ALA A C 1
ATOM 1977 O O . ALA A 1 253 ? -3.316 22.438 6.203 1 83 253 ALA A O 1
ATOM 1978 N N . ALA A 1 254 ? -2.203 22.969 8.156 1 87.88 254 ALA A N 1
ATOM 1979 C CA . ALA A 1 254 ? -2.172 24.406 7.934 1 87.88 254 ALA A CA 1
ATOM 1980 C C . ALA A 1 254 ? -0.796 24.859 7.453 1 87.88 254 ALA A C 1
ATOM 1982 O O . ALA A 1 254 ? 0.228 24.359 7.926 1 87.88 254 ALA A O 1
ATOM 1983 N N . GLY A 1 255 ? -0.806 25.719 6.488 1 87.19 255 GLY A N 1
ATOM 1984 C CA . GLY A 1 255 ? 0.448 26.281 6.008 1 87.19 255 GLY A CA 1
ATOM 1985 C C . GLY A 1 255 ? 0.985 27.391 6.891 1 87.19 255 GLY A C 1
ATOM 1986 O O . GLY A 1 255 ? 0.516 27.578 8.016 1 87.19 255 GLY A O 1
ATOM 1987 N N . ASP A 1 256 ? 2.049 28.062 6.391 1 88.62 256 ASP A N 1
ATOM 1988 C CA . ASP A 1 256 ? 2.646 29.188 7.102 1 88.62 256 ASP A CA 1
ATOM 1989 C C . ASP A 1 256 ? 1.743 30.422 7.039 1 88.62 256 ASP A C 1
ATOM 1991 O O . ASP A 1 256 ? 0.939 30.562 6.113 1 88.62 256 ASP A O 1
ATOM 1995 N N . PHE A 1 257 ? 1.879 31.188 8.094 1 90 257 PHE A N 1
ATOM 1996 C CA . PHE A 1 257 ? 1.198 32.469 8.062 1 90 257 PHE A CA 1
ATOM 1997 C C . PHE A 1 257 ? 1.844 33.406 7.031 1 90 257 PHE A C 1
ATOM 1999 O O . PHE A 1 257 ? 3.037 33.281 6.746 1 90 257 PHE A O 1
ATOM 2006 N N . SER A 1 258 ? 0.968 34.25 6.5 1 91.12 258 SER A N 1
ATOM 2007 C CA . SER A 1 258 ? 1.486 35.344 5.672 1 91.12 258 SER A CA 1
ATOM 2008 C C . SER A 1 258 ? 2.373 36.281 6.477 1 91.12 258 SER A C 1
ATOM 2010 O O . SER A 1 258 ? 2.391 36.219 7.711 1 91.12 258 SER A O 1
ATOM 2012 N N . GLU A 1 259 ? 3.152 37.062 5.742 1 87.25 259 GLU A N 1
ATOM 2013 C CA . GLU A 1 259 ? 3.842 38.125 6.434 1 87.25 259 GLU A CA 1
ATOM 2014 C C . GLU A 1 259 ? 2.852 39.031 7.16 1 87.25 259 GLU A C 1
ATOM 2016 O O . GLU A 1 259 ? 1.855 39.469 6.578 1 87.25 259 GLU A O 1
ATOM 2021 N N . PRO A 1 260 ? 3.092 39.188 8.438 1 88.69 260 PRO A N 1
ATOM 2022 C CA . PRO A 1 260 ? 2.174 40.062 9.188 1 88.69 260 PRO A CA 1
ATOM 2023 C C . PRO A 1 260 ? 2.129 41.5 8.641 1 88.69 260 PRO A C 1
ATOM 2025 O O . PRO A 1 260 ? 3.158 42.031 8.234 1 88.69 260 PRO A O 1
ATOM 2028 N N . VAL A 1 261 ? 0.989 42.062 8.633 1 90.38 261 VAL A N 1
ATOM 2029 C CA . VAL A 1 261 ? 0.789 43.406 8.164 1 90.38 261 VAL A CA 1
ATOM 2030 C C . VAL A 1 261 ? 0.183 44.25 9.281 1 90.38 261 VAL A C 1
ATOM 2032 O O . VAL A 1 261 ? -0.799 43.844 9.914 1 90.38 261 VAL A O 1
ATOM 2035 N N . ALA A 1 262 ? 0.892 45.344 9.523 1 89.75 262 ALA A N 1
ATOM 2036 C CA . ALA A 1 262 ? 0.383 46.281 10.523 1 89.75 262 ALA A CA 1
ATOM 2037 C C . ALA A 1 262 ? -0.499 47.344 9.875 1 89.75 262 ALA A C 1
ATOM 2039 O O . ALA A 1 262 ? -0.096 48 8.906 1 89.75 262 ALA A O 1
ATOM 2040 N N . MET A 1 263 ? -1.703 47.469 10.383 1 90.88 263 MET A N 1
ATOM 2041 C CA . MET A 1 263 ? -2.629 48.5 9.914 1 90.88 263 MET A CA 1
ATOM 2042 C C . MET A 1 263 ? -2.809 49.594 10.961 1 90.88 263 MET A C 1
ATOM 2044 O O . MET A 1 263 ? -2.977 49.281 12.148 1 90.88 263 MET A O 1
ATOM 2048 N N . GLU A 1 264 ? -2.672 50.781 10.539 1 91.25 264 GLU A N 1
ATOM 2049 C CA . GLU A 1 264 ? -2.811 51.906 11.453 1 91.25 264 GLU A CA 1
ATOM 2050 C C . GLU A 1 264 ? -4.27 52.125 11.836 1 91.25 264 GLU A C 1
ATOM 2052 O O . GLU A 1 264 ? -5.152 52.094 10.977 1 91.25 264 GLU A O 1
ATOM 2057 N N . THR A 1 265 ? -4.469 52.219 13.047 1 91.44 265 THR A N 1
ATOM 2058 C CA . THR A 1 265 ? -5.812 52.469 13.57 1 91.44 265 THR A CA 1
ATOM 2059 C C . THR A 1 265 ? -5.891 53.812 14.25 1 91.44 265 THR A C 1
ATOM 2061 O O . THR A 1 265 ? -5.934 53.906 15.477 1 91.44 265 THR A O 1
ATOM 2064 N N . LYS A 1 266 ? -5.996 54.875 13.453 1 88.44 266 LYS A N 1
ATOM 2065 C CA . LYS A 1 266 ? -6.051 56.25 13.977 1 88.44 266 LYS A CA 1
ATOM 2066 C C . LYS A 1 266 ? -7.395 56.531 14.641 1 88.44 266 LYS A C 1
ATOM 2068 O O . LYS A 1 266 ? -8.43 56.594 13.969 1 88.44 266 LYS A O 1
ATOM 2073 N N . ALA A 1 267 ? -7.414 56.562 15.867 1 91.69 267 ALA A N 1
ATOM 2074 C CA . ALA A 1 267 ? -8.594 56.938 16.656 1 91.69 267 ALA A CA 1
ATOM 2075 C C . ALA A 1 267 ? -8.188 57.625 17.953 1 91.69 267 ALA A C 1
ATOM 2077 O O . ALA A 1 267 ? -7.078 57.438 18.453 1 91.69 267 ALA A O 1
ATOM 2078 N N . PHE A 1 268 ? -9 58.531 18.406 1 92.25 268 PHE A N 1
ATOM 2079 C CA . PHE A 1 268 ? -8.75 59.25 19.641 1 92.25 268 PHE A CA 1
ATOM 2080 C C . PHE A 1 268 ? -9.102 58.375 20.844 1 92.25 268 PHE A C 1
ATOM 2082 O O . PHE A 1 268 ? -10.25 57.969 21.016 1 92.25 268 PHE A O 1
ATOM 2089 N N . THR A 1 269 ? -8.086 57.969 21.547 1 91.62 269 THR A N 1
ATOM 2090 C CA . THR A 1 269 ? -8.266 57.188 22.766 1 91.62 269 THR A CA 1
ATOM 2091 C C . THR A 1 269 ? -7.828 57.969 24 1 91.62 269 THR A C 1
ATOM 2093 O O . THR A 1 269 ? -6.758 58.562 24 1 91.62 269 THR A O 1
ATOM 2096 N N . PHE A 1 270 ? -8.711 58.031 25.078 1 92.69 270 PHE A N 1
ATOM 2097 C CA . PHE A 1 270 ? -8.375 58.688 26.328 1 92.69 270 PHE A CA 1
ATOM 2098 C C . PHE A 1 270 ? -9.023 58 27.516 1 92.69 270 PHE A C 1
ATOM 2100 O O . PHE A 1 270 ? -9.953 57.188 27.328 1 92.69 270 PHE A O 1
ATOM 2107 N N . GLY A 1 271 ? -8.406 58.125 28.594 1 92.31 271 GLY A N 1
ATOM 2108 C CA . GLY A 1 271 ? -9 57.719 29.875 1 92.31 271 GLY A CA 1
ATOM 2109 C C . GLY A 1 271 ? -9.414 58.938 30.703 1 92.31 271 GLY A C 1
ATOM 2110 O O . GLY A 1 271 ? -9.406 60.062 30.234 1 92.31 271 GLY A O 1
ATOM 2111 N N . PHE A 1 272 ? -9.891 58.562 31.922 1 93.12 272 PHE A N 1
ATOM 2112 C CA . PHE A 1 272 ? -10.258 59.625 32.844 1 93.12 272 PHE A CA 1
ATOM 2113 C C . PHE A 1 272 ? -9.07 60.031 33.719 1 93.12 2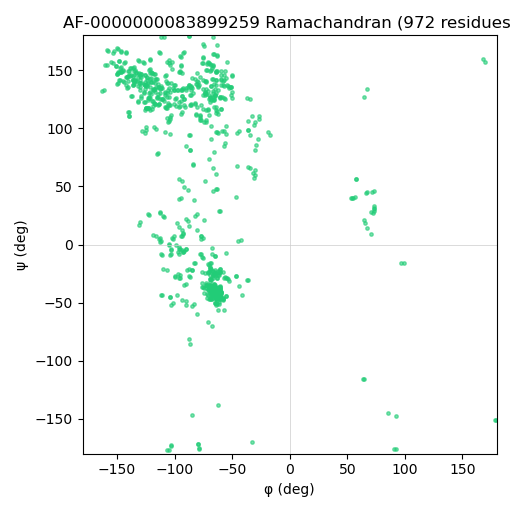72 PHE A C 1
ATOM 2115 O O . PHE A 1 272 ? -8.305 59.188 34.156 1 93.12 272 PHE A O 1
ATOM 2122 N N . ASP A 1 273 ? -8.836 61.25 33.844 1 90.38 273 ASP A N 1
ATOM 2123 C CA . ASP A 1 273 ? -7.793 61.75 34.719 1 90.38 273 ASP A CA 1
ATOM 2124 C C . ASP A 1 273 ? -8.242 61.719 36.188 1 90.38 273 ASP A C 1
ATOM 2126 O O . ASP A 1 273 ? -8.984 62.594 36.625 1 90.38 273 ASP A O 1
ATOM 2130 N N . THR A 1 274 ? -7.738 60.906 36.906 1 87.5 274 THR A N 1
ATOM 2131 C CA . THR A 1 274 ? -8.141 60.688 38.312 1 87.5 274 THR A CA 1
ATOM 2132 C C . THR A 1 274 ? -7.785 61.906 39.156 1 87.5 274 THR A C 1
ATOM 2134 O O . THR A 1 274 ? -8.445 62.188 40.156 1 87.5 274 THR A O 1
ATOM 2137 N N . ALA A 1 275 ? -6.754 62.656 38.75 1 85.75 275 ALA A N 1
ATOM 2138 C CA . ALA A 1 275 ? -6.305 63.812 39.5 1 85.75 275 ALA A CA 1
ATOM 2139 C C . ALA A 1 275 ? -7.332 64.938 39.438 1 85.75 275 ALA A C 1
ATOM 2141 O O . ALA A 1 275 ? -7.41 65.75 40.344 1 85.75 275 ALA A O 1
ATOM 2142 N N . THR A 1 276 ? -8.156 64.875 38.406 1 86.5 276 THR A N 1
ATOM 2143 C CA . THR A 1 276 ? -9.117 66 38.219 1 86.5 276 THR A CA 1
ATOM 2144 C C . THR A 1 276 ? -10.508 65.562 38.688 1 86.5 276 THR A C 1
ATOM 2146 O O . THR A 1 276 ? -11.43 66.375 38.719 1 86.5 276 THR A O 1
ATOM 2149 N N . ALA A 1 277 ? -10.648 64.375 39.062 1 87.06 277 ALA A N 1
ATOM 2150 C CA . ALA A 1 277 ? -11.969 63.844 39.375 1 87.06 277 ALA A CA 1
ATOM 2151 C C . ALA A 1 277 ? -12.414 64.312 40.781 1 87.06 277 ALA A C 1
ATOM 2153 O O . ALA A 1 277 ? -11.617 64.312 41.719 1 87.06 277 ALA A O 1
ATOM 2154 N N . HIS A 1 278 ? -13.656 64.688 40.844 1 86.44 278 HIS A N 1
ATOM 2155 C CA . HIS A 1 278 ? -14.258 65 42.125 1 86.44 278 HIS A CA 1
ATOM 2156 C C . HIS A 1 278 ? -14.203 63.781 43.031 1 86.44 278 HIS A C 1
ATOM 2158 O O . HIS A 1 278 ? -14.289 62.625 42.594 1 86.44 278 HIS A O 1
ATOM 2164 N N . ALA A 1 279 ? -14.109 63.969 44.312 1 84.12 279 ALA A N 1
ATOM 2165 C CA . ALA A 1 279 ? -13.898 62.906 45.312 1 84.12 279 ALA A CA 1
ATOM 2166 C C . ALA A 1 279 ? -15.078 61.969 45.344 1 84.12 279 ALA A C 1
ATOM 2168 O O . ALA A 1 279 ? -14.93 60.781 45.719 1 84.12 279 ALA A O 1
ATOM 2169 N N . GLU A 1 280 ? -16.219 62.469 44.875 1 89 280 GLU A N 1
ATOM 2170 C CA . GLU A 1 280 ? -17.422 61.625 44.938 1 89 280 GLU A CA 1
ATOM 2171 C C . GLU A 1 280 ? -17.625 60.844 43.656 1 89 280 GLU A C 1
ATOM 2173 O O . GLU A 1 280 ? -18.672 60.219 43.469 1 89 280 GLU A O 1
ATOM 2178 N N . LEU A 1 281 ? -16.734 60.906 42.844 1 90.88 281 LEU A N 1
ATOM 2179 C CA . LEU A 1 281 ? -16.812 60.125 41.594 1 90.88 281 LEU A CA 1
ATOM 2180 C C . LEU A 1 281 ? -15.883 58.938 41.625 1 90.88 281 LEU A C 1
ATOM 2182 O O . LEU A 1 281 ? -14.734 59.062 42.062 1 90.88 281 LEU A O 1
ATOM 2186 N N . LYS A 1 282 ? -16.391 57.812 41.25 1 93.06 282 LYS A N 1
ATOM 2187 C CA . LYS A 1 282 ? -15.609 56.594 41.125 1 93.06 282 LYS A CA 1
ATOM 2188 C C . LYS A 1 282 ? -15.359 56.25 39.656 1 93.06 282 LYS A C 1
ATOM 2190 O O . LYS A 1 282 ? -16.297 56.094 38.875 1 93.06 282 LYS A O 1
ATOM 2195 N N . ILE A 1 283 ? -14.117 56.156 39.312 1 92.81 283 ILE A N 1
ATOM 2196 C CA . ILE A 1 283 ? -13.719 55.844 37.938 1 92.81 283 ILE A CA 1
ATOM 2197 C C . ILE A 1 283 ? -13.344 54.375 37.844 1 92.81 283 ILE A C 1
ATOM 2199 O O . ILE A 1 283 ? -12.5 53.875 38.594 1 92.81 283 ILE A O 1
ATOM 2203 N N . GLN A 1 284 ? -14.008 53.688 37.031 1 92 284 GLN A N 1
ATOM 2204 C CA . GLN A 1 284 ? -13.688 52.281 36.719 1 92 284 GLN A CA 1
ATOM 2205 C C . GLN A 1 284 ? -13.578 52.094 35.188 1 92 284 GLN A C 1
ATOM 2207 O O . GLN A 1 284 ? -14.578 51.812 34.531 1 92 284 GLN A O 1
ATOM 2212 N N . GLY A 1 285 ? -12.336 52.125 34.719 1 89.19 285 GLY A N 1
ATOM 2213 C CA . GLY A 1 285 ? -12.148 51.969 33.312 1 89.19 285 GLY A CA 1
ATOM 2214 C C . GLY A 1 285 ? -12.773 53.094 32.5 1 89.19 285 GLY A C 1
ATOM 2215 O O . GLY A 1 285 ? -12.414 54.25 32.656 1 89.19 285 GLY A O 1
ATOM 2216 N N . ASP A 1 286 ? -13.797 52.625 31.688 1 91.5 286 ASP A N 1
ATOM 2217 C CA . ASP A 1 286 ? -14.477 53.594 30.828 1 91.5 286 ASP A CA 1
ATOM 2218 C C . ASP A 1 286 ? -15.773 54.062 31.453 1 91.5 286 ASP A C 1
ATOM 2220 O O . ASP A 1 286 ? -16.609 54.688 30.797 1 91.5 286 ASP A O 1
ATOM 2224 N N . THR A 1 287 ? -15.93 53.875 32.781 1 93.81 287 THR A N 1
ATOM 2225 C CA . THR A 1 287 ? -17.172 54.219 33.469 1 93.81 287 THR A CA 1
ATOM 2226 C C . THR A 1 287 ? -16.891 55.156 34.656 1 93.81 287 THR A C 1
ATOM 2228 O O . THR A 1 287 ? -15.867 55.031 35.312 1 93.81 287 THR A O 1
ATOM 2231 N N . VAL A 1 288 ? -17.734 56.125 34.844 1 93.81 288 VAL A N 1
ATOM 2232 C CA . VAL A 1 288 ? -17.703 57.031 36 1 93.81 288 VAL A CA 1
ATOM 2233 C C . VAL A 1 288 ? -19.031 56.969 36.75 1 93.81 288 VAL A C 1
ATOM 2235 O O . VAL A 1 288 ? -20.094 57.125 36.125 1 93.81 288 VAL A O 1
ATOM 2238 N N . THR A 1 289 ? -19.016 56.719 37.969 1 94 289 THR A N 1
ATOM 2239 C CA . THR A 1 289 ? -20.234 56.656 38.781 1 94 289 THR A CA 1
ATOM 2240 C C . THR A 1 289 ? -20.156 57.625 39.969 1 94 289 THR A C 1
ATOM 2242 O O . THR A 1 289 ? -19.094 57.781 40.562 1 94 289 THR A O 1
ATOM 2245 N N . TRP A 1 290 ? -21.25 58.219 40.312 1 92.12 290 TRP A N 1
ATOM 2246 C CA . TRP A 1 290 ? -21.344 59.094 41.469 1 92.12 290 TRP A CA 1
ATOM 2247 C C . TRP A 1 290 ? -21.625 58.281 42.75 1 92.12 290 TRP A C 1
ATOM 2249 O O . TRP A 1 290 ? -22.594 57.5 42.781 1 92.12 290 TRP A O 1
ATOM 2259 N N . GLU A 1 291 ? -20.719 58.406 43.688 1 89.25 291 GLU A N 1
ATOM 2260 C CA . GLU A 1 291 ? -20.875 57.75 44.969 1 89.25 291 GLU A CA 1
ATOM 2261 C C . GLU A 1 291 ? -20.781 58.75 46.125 1 89.25 291 GLU A C 1
ATOM 2263 O O . GLU A 1 291 ? -19.672 59.125 46.531 1 89.25 291 GLU A O 1
ATOM 2268 N N . PRO A 1 292 ? -21.906 59.188 46.656 1 80.12 292 PRO A N 1
ATOM 2269 C CA . PRO A 1 292 ? -21.859 60.156 47.719 1 80.12 292 PRO A CA 1
ATOM 2270 C C . PRO A 1 292 ? -21.203 59.656 49 1 80.12 292 PRO A C 1
ATOM 2272 O O . PRO A 1 292 ? -21.375 58.469 49.344 1 80.12 292 PRO A O 1
ATOM 2275 N N . GLN A 1 293 ? -20.141 60.219 49.469 1 68.94 293 GLN A N 1
ATOM 2276 C CA . GLN A 1 293 ? -19.547 59.844 50.75 1 68.94 293 GLN A CA 1
ATOM 2277 C C . GLN A 1 293 ? -20.531 60.125 51.906 1 68.94 293 GLN A C 1
ATOM 2279 O O . GLN A 1 293 ? -21.203 61.156 51.906 1 68.94 293 GLN A O 1
ATOM 2284 N N . GLY A 1 294 ? -21.25 59.312 52.375 1 53.34 294 GLY A N 1
ATOM 2285 C CA . GLY A 1 294 ? -22.125 59.469 53.531 1 53.34 294 GLY A CA 1
ATOM 2286 C C . GLY A 1 294 ? -21.625 60.531 54.5 1 53.34 294 GLY A C 1
ATOM 2287 O O . GLY A 1 294 ? -20.422 60.656 54.75 1 53.34 294 GLY A O 1
ATOM 2288 N N . VAL A 1 295 ? -22.281 61.625 54.625 1 47.03 295 VAL A N 1
ATOM 2289 C CA . VAL A 1 295 ? -22.047 62.438 55.812 1 47.03 295 VAL A CA 1
ATOM 2290 C C . VAL A 1 295 ? -21.812 61.531 57.031 1 47.03 295 VAL A C 1
ATOM 2292 O O . VAL A 1 295 ? -22.594 60.625 57.281 1 47.03 295 VAL A O 1
ATOM 2295 N N . LYS A 1 296 ? -20.688 61.344 57.562 1 41.53 296 LYS A N 1
ATOM 2296 C CA . LYS A 1 296 ? -20.531 60.812 58.906 1 41.53 296 LYS A CA 1
ATOM 2297 C C . LYS A 1 296 ? -21.625 61.312 59.844 1 41.53 296 LYS A C 1
ATOM 2299 O O . LYS A 1 296 ? -21.875 62.5 59.938 1 41.53 296 LYS A O 1
ATOM 2304 N N . GLY A 1 297 ? -22.703 60.562 60.125 1 37.47 297 GLY A N 1
ATOM 2305 C CA . GLY A 1 297 ? -23.703 60.781 61.156 1 37.47 297 GLY A CA 1
ATOM 2306 C C . GLY A 1 297 ? -23.141 61.438 62.406 1 37.47 297 GLY A C 1
ATOM 2307 O O . GLY A 1 297 ? -22 61.188 62.781 1 37.47 297 GLY A O 1
ATOM 2308 N N . HIS A 1 298 ? -23.5 62.688 62.688 1 34.06 298 HIS A N 1
ATOM 2309 C CA . HIS A 1 298 ? -23.406 63.281 64 1 34.06 298 HIS A CA 1
ATOM 2310 C C . HIS A 1 298 ? -23.75 62.25 65.125 1 34.06 298 HIS A C 1
ATOM 2312 O O . HIS A 1 298 ? -24.594 61.375 64.875 1 34.06 298 HIS A O 1
ATOM 2318 N N . ASP A 1 299 ? -22.922 62.031 66.125 1 34 299 ASP A N 1
ATOM 2319 C CA . ASP A 1 299 ? -23.078 61.281 67.375 1 34 299 ASP A CA 1
ATOM 2320 C C . ASP A 1 299 ? -24.406 61.594 68.062 1 34 299 ASP A C 1
ATOM 2322 O O . ASP A 1 299 ? -24.719 62.75 68.312 1 34 299 ASP A O 1
ATOM 2326 N N . ALA A 1 300 ? -25.391 60.844 67.875 1 37.25 300 ALA A N 1
ATOM 2327 C CA . ALA A 1 300 ? -26.672 60.844 68.625 1 37.25 300 ALA A CA 1
ATOM 2328 C C . ALA A 1 300 ? -26.469 60.938 70.125 1 37.25 300 ALA A C 1
ATOM 2330 O O . ALA A 1 300 ? -27.406 60.75 70.875 1 37.25 300 ALA A O 1
ATOM 2331 N N . ARG A 1 301 ? -25.266 61.062 70.625 1 33.78 301 ARG A N 1
ATOM 2332 C CA . ARG A 1 301 ? -25.156 60.906 72.062 1 33.78 301 ARG A CA 1
ATOM 2333 C C . ARG A 1 301 ? -25.891 62.031 72.812 1 33.78 301 ARG A C 1
ATOM 2335 O O . ARG A 1 301 ? -25.859 62.125 74.062 1 33.78 301 ARG A O 1
ATOM 2342 N N . LEU A 1 302 ? -26.125 63.25 72.312 1 29.16 302 LEU A N 1
ATOM 2343 C CA . LEU A 1 302 ? -26.484 64.25 73.312 1 29.16 302 LEU A CA 1
ATOM 2344 C C . LEU A 1 302 ? -27.906 64.062 73.812 1 29.16 302 LEU A C 1
ATOM 2346 O O . LEU A 1 302 ? -28.719 64.938 73.812 1 29.16 302 LEU A O 1
ATOM 2350 N N . ARG A 1 303 ? -28.406 62.844 73.625 1 26.67 303 ARG A N 1
ATOM 2351 C CA . ARG A 1 303 ? -29.75 62.812 74.188 1 26.67 303 ARG A CA 1
ATOM 2352 C C . ARG A 1 303 ? -29.75 63.188 75.625 1 26.67 303 ARG A C 1
ATOM 2354 O O . ARG A 1 303 ? -30.734 63.719 76.125 1 26.67 303 ARG A O 1
ATOM 2361 N N . GLY A 1 304 ? -28.984 62.5 76.438 1 26.38 304 GLY A N 1
ATOM 2362 C CA . GLY A 1 304 ? -29.562 62.188 77.75 1 26.38 304 GLY A CA 1
ATOM 2363 C C . GLY A 1 304 ? -29.406 63.344 78.75 1 26.38 304 GLY A C 1
ATOM 2364 O O . GLY A 1 304 ? -28.656 63.219 79.688 1 26.38 304 GLY A O 1
ATOM 2365 N N . LYS A 1 305 ? -29.547 64.562 78.312 1 23.2 305 LYS A N 1
ATOM 2366 C CA . LYS A 1 305 ? -29.203 65.562 79.312 1 23.2 305 LYS A CA 1
ATOM 2367 C C . LYS A 1 305 ? -30.141 65.438 80.5 1 23.2 305 LYS A C 1
ATOM 2369 O O . LYS A 1 305 ? -31.375 65.438 80.375 1 23.2 305 LYS A O 1
ATOM 2374 N N . GLU A 1 306 ? -29.578 65.062 81.5 1 23.23 306 GLU A N 1
ATOM 2375 C CA . GLU A 1 306 ? -30.156 65.062 82.875 1 23.23 306 GLU A CA 1
ATOM 2376 C C . GLU A 1 306 ? -30.656 66.438 83.25 1 23.23 306 GLU A C 1
ATOM 2378 O O . GLU A 1 306 ? -30.172 67.438 82.688 1 23.23 306 GLU A O 1
ATOM 2383 N N . ASN A 1 307 ? -31.531 66.625 84.125 1 22.05 307 ASN A N 1
ATOM 2384 C CA . ASN A 1 307 ? -32.531 67.5 84.75 1 22.05 307 ASN A CA 1
ATOM 2385 C C . ASN A 1 307 ? -31.844 68.688 85.438 1 22.05 307 ASN A C 1
ATOM 2387 O O . ASN A 1 307 ? -32.5 69.438 86.125 1 22.05 307 ASN A O 1
ATOM 2391 N N . LYS A 1 308 ? -30.5 68.75 85.438 1 22.64 308 LYS A N 1
ATOM 2392 C CA . LYS A 1 308 ? -30.328 69.438 86.75 1 22.64 308 LYS A CA 1
ATOM 2393 C C . LYS A 1 308 ? -30.875 70.875 86.688 1 22.64 308 LYS A C 1
ATOM 2395 O O . LYS A 1 308 ? -31 71.438 85.625 1 22.64 308 LYS A O 1
ATOM 2400 N N . ASN A 1 309 ? -30.812 71.562 87.75 1 19.45 309 ASN A N 1
ATOM 2401 C CA . ASN A 1 309 ? -31.516 72.625 88.5 1 19.45 309 ASN A CA 1
ATOM 2402 C C . ASN A 1 309 ? -31.234 74 88 1 19.45 309 ASN A C 1
ATOM 2404 O O . ASN A 1 309 ? -32.156 74.75 87.75 1 19.45 309 ASN A O 1
ATOM 2408 N N . SER A 1 310 ? -29.922 74.5 88 1 20.53 310 SER A N 1
ATOM 2409 C CA . SER A 1 310 ? -29.828 75.625 88.875 1 20.53 310 SER A CA 1
ATOM 2410 C C . SER A 1 310 ? -30.234 76.938 88.188 1 20.53 310 SER A C 1
ATOM 2412 O O . SER A 1 310 ? -30.359 76.938 86.938 1 20.53 310 SER A O 1
ATOM 2414 N N . SER A 1 311 ? -29.453 78.125 88.688 1 21.61 311 SER A N 1
ATOM 2415 C CA . SER A 1 311 ? -29.734 79.5 89.125 1 21.61 311 SER A CA 1
ATOM 2416 C C . SER A 1 311 ? -29.719 80.5 87.938 1 21.61 311 SER A C 1
ATOM 2418 O O . SER A 1 311 ? -28.922 80.375 87.062 1 21.61 311 SER A O 1
ATOM 2420 N N . ARG A 1 312 ? -30.719 81.375 87.938 1 24.48 312 ARG A N 1
ATOM 2421 C CA . ARG A 1 312 ? -31.391 82.25 87 1 24.48 312 ARG A CA 1
ATOM 2422 C C . ARG A 1 312 ? -30.562 83.562 86.812 1 24.48 312 ARG A C 1
ATOM 2424 O O . ARG A 1 312 ? -31.078 84.562 86.25 1 24.48 312 ARG A O 1
ATOM 2431 N N . SER A 1 313 ? -29.172 83.438 87.062 1 21.75 313 SER A N 1
ATOM 2432 C CA . SER A 1 313 ? -28.766 84.812 87.25 1 21.75 313 SER A CA 1
ATOM 2433 C C . SER A 1 313 ? -28.891 85.625 86 1 21.75 313 SER A C 1
ATOM 2435 O O . SER A 1 313 ? -28.859 85.062 84.875 1 21.75 313 SER A O 1
ATOM 2437 N N . ALA A 1 314 ? -29.078 87 86.188 1 23.83 314 ALA A N 1
ATOM 2438 C CA . ALA A 1 314 ? -29.672 88.125 85.5 1 23.83 314 ALA A CA 1
ATOM 2439 C C . ALA A 1 314 ? -28.781 88.625 84.375 1 23.83 314 ALA A C 1
ATOM 2441 O O . ALA A 1 314 ? -29.078 89.688 83.75 1 23.83 314 ALA A O 1
ATOM 2442 N N . THR A 1 315 ? -27.625 87.875 84.125 1 24.39 315 THR A N 1
ATOM 2443 C CA . THR A 1 315 ? -26.672 88.875 83.625 1 24.39 315 THR A CA 1
ATOM 2444 C C . THR A 1 315 ? -27.172 89.562 82.375 1 24.39 315 THR A C 1
ATOM 2446 O O . THR A 1 315 ? -27.766 88.875 81.5 1 24.39 315 THR A O 1
ATOM 2449 N N . PRO A 1 316 ? -26.984 90.938 82.312 1 24.88 316 PRO A N 1
ATOM 2450 C CA . PRO A 1 316 ? -27.531 91.938 81.375 1 24.88 316 PRO A CA 1
ATOM 2451 C C . PRO A 1 316 ? -27.062 91.75 79.938 1 24.88 316 PRO A C 1
ATOM 2453 O O . PRO A 1 316 ? -26.047 91.062 79.688 1 24.88 316 PRO A O 1
ATOM 2456 N N . SER A 1 317 ? -27.984 91.812 79 1 21.77 317 SER A N 1
ATOM 2457 C CA . SER A 1 317 ? -28.078 91.438 77.562 1 21.77 317 SER A CA 1
ATOM 2458 C C . SER A 1 317 ? -27.156 92.312 76.688 1 21.77 317 SER A C 1
ATOM 2460 O O . SER A 1 317 ? -27.359 93.5 76.562 1 21.77 317 SER A O 1
ATOM 2462 N N . PRO A 1 318 ? -25.75 92.125 76.938 1 26.27 318 PRO A N 1
ATOM 2463 C CA . PRO A 1 318 ? -24.969 93.125 76.25 1 26.27 318 PRO A CA 1
ATOM 2464 C C . PRO A 1 318 ? -25.359 93.25 74.75 1 26.27 318 PRO A C 1
ATOM 2466 O O . PRO A 1 318 ? -25.906 92.312 74.188 1 26.27 318 PRO A O 1
ATOM 2469 N N . ASN A 1 319 ? -25.281 94.5 74.25 1 24.83 319 ASN A N 1
ATOM 2470 C CA . ASN A 1 319 ? -25.688 95.125 73.062 1 24.83 319 ASN A CA 1
ATOM 2471 C C . ASN A 1 319 ? -24.969 94.562 71.812 1 24.83 319 ASN A C 1
ATOM 2473 O O . ASN A 1 319 ? -23.766 94.312 71.875 1 24.8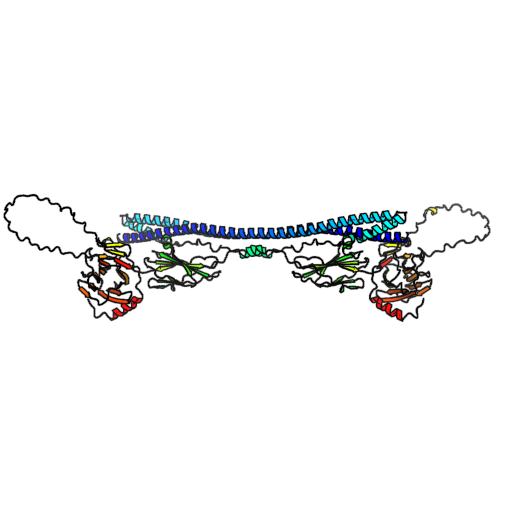3 319 ASN A O 1
ATOM 2477 N N . LYS A 1 320 ? -25.703 93.875 70.875 1 25.2 320 LYS A N 1
ATOM 2478 C CA . LYS A 1 320 ? -25.5 93.062 69.75 1 25.2 320 LYS A CA 1
ATOM 2479 C C . LYS A 1 320 ? -24.812 93.812 68.625 1 25.2 320 LYS A C 1
ATOM 2481 O O . LYS A 1 320 ? -25.438 94.688 68 1 25.2 320 LYS A O 1
ATOM 2486 N N . THR A 1 321 ? -23.594 94.312 68.875 1 25.41 321 THR A N 1
ATOM 2487 C CA . THR A 1 321 ? -22.984 95 67.812 1 25.41 321 THR A CA 1
ATOM 2488 C C . THR A 1 321 ? -22.984 94.188 66.5 1 25.41 321 THR A C 1
ATOM 2490 O O . THR A 1 321 ? -22.75 93 66.562 1 25.41 321 THR A O 1
ATOM 2493 N N . ALA A 1 322 ? -23.453 94.75 65.375 1 26.22 322 ALA A N 1
ATOM 2494 C CA . ALA A 1 322 ? -23.922 94.312 64.062 1 26.22 322 ALA A CA 1
ATOM 2495 C C . ALA A 1 322 ? -22.781 93.688 63.25 1 26.22 322 ALA A C 1
ATOM 2497 O O . ALA A 1 322 ? -21.875 94.438 62.812 1 26.22 322 ALA A O 1
ATOM 2498 N N . GLY A 1 323 ? -21.984 92.812 63.812 1 25.5 323 GLY A N 1
ATOM 2499 C CA . GLY A 1 323 ? -20.922 92.375 62.938 1 25.5 323 GLY A CA 1
ATOM 2500 C C . GLY A 1 323 ? -21.438 91.938 61.594 1 25.5 323 GLY A C 1
ATOM 2501 O O . GLY A 1 323 ? -22.562 91.438 61.469 1 25.5 323 GLY A O 1
ATOM 2502 N N . SER A 1 324 ? -20.906 92.5 60.5 1 26.45 324 SER A N 1
ATOM 2503 C CA . SER A 1 324 ? -21.266 92.438 59.094 1 26.45 324 SER A CA 1
ATOM 2504 C C . SER A 1 324 ? -21.312 90.938 58.625 1 26.45 324 SER A C 1
ATOM 2506 O O . SER A 1 324 ? -20.344 90.188 58.812 1 26.45 324 SER A O 1
ATOM 2508 N N . ARG A 1 325 ? -22.438 90.312 58.625 1 28.12 325 ARG A N 1
ATOM 2509 C CA . ARG A 1 325 ? -22.875 88.938 58.375 1 28.12 325 ARG A CA 1
ATOM 2510 C C . ARG A 1 325 ? -22.422 88.438 57 1 28.12 325 ARG A C 1
ATOM 2512 O O . ARG A 1 325 ? -22.797 87.375 56.562 1 28.12 325 ARG A O 1
ATOM 2519 N N . GLY A 1 326 ? -21.859 89.375 56.219 1 26.03 326 GLY A N 1
ATOM 2520 C CA . GLY A 1 326 ? -22.234 89.062 54.844 1 26.03 326 GLY A CA 1
ATOM 2521 C C . GLY A 1 326 ? -21.656 87.75 54.344 1 26.03 326 GLY A C 1
ATOM 2522 O O . GLY A 1 326 ? -21.859 87.375 53.156 1 26.03 326 GLY A O 1
ATOM 2523 N N . GLY A 1 327 ? -20.516 87.312 54.906 1 29.03 327 GLY A N 1
ATOM 2524 C CA . GLY A 1 327 ? -19.969 86.5 53.844 1 29.03 327 GLY A CA 1
ATOM 2525 C C . GLY A 1 327 ? -20.812 85.25 53.531 1 29.03 327 GLY A C 1
ATOM 2526 O O . GLY A 1 327 ? -21.094 84.438 54.406 1 29.03 327 GLY A O 1
ATOM 2527 N N . ARG A 1 328 ? -21.875 85.438 52.781 1 30.77 328 ARG A N 1
ATOM 2528 C CA . ARG A 1 328 ? -22.656 84.312 52.25 1 30.77 328 ARG A CA 1
ATOM 2529 C C . ARG A 1 328 ? -21.766 83.125 51.906 1 30.77 328 ARG A C 1
ATOM 2531 O O . ARG A 1 328 ? -20.75 83.312 51.25 1 30.77 328 ARG A O 1
ATOM 2538 N N . GLU A 1 329 ? -21.641 82.25 52.781 1 30.77 329 GLU A N 1
ATOM 2539 C CA . GLU A 1 329 ? -21.141 80.938 52.406 1 30.77 329 GLU A CA 1
ATOM 2540 C C . GLU A 1 329 ? -21.625 80.5 51.031 1 30.77 329 GLU A C 1
ATOM 2542 O O . GLU A 1 329 ? -22.828 80.375 50.812 1 30.77 329 GLU A O 1
ATOM 2547 N N . ARG A 1 330 ? -21.188 81.188 49.969 1 33.31 330 ARG A N 1
ATOM 2548 C CA . ARG A 1 330 ? -21.438 80.75 48.594 1 33.31 330 ARG A CA 1
ATOM 2549 C C . ARG A 1 330 ? -21.531 79.25 48.5 1 33.31 330 ARG A C 1
ATOM 2551 O O . ARG A 1 330 ? -20.594 78.562 48.906 1 33.31 330 ARG A O 1
ATOM 2558 N N . PHE A 1 331 ? -22.656 78.688 48.812 1 33.44 331 PHE A N 1
ATOM 2559 C CA . PHE A 1 331 ? -22.875 77.312 48.406 1 33.44 331 PHE A CA 1
ATOM 2560 C C . PHE A 1 331 ? -22.125 77 47.094 1 33.44 331 PHE A C 1
ATOM 2562 O O . PHE A 1 331 ? -22.484 77.5 46.031 1 33.44 331 PHE A O 1
ATOM 2569 N N . ALA A 1 332 ? -20.922 77.125 47.062 1 39.41 332 ALA A N 1
ATOM 2570 C CA . ALA A 1 332 ? -20.188 76.625 45.906 1 39.41 332 ALA A CA 1
ATOM 2571 C C . ALA A 1 332 ? -20.875 75.375 45.312 1 39.41 332 ALA A C 1
ATOM 2573 O O . ALA A 1 332 ? -20.969 74.375 45.969 1 39.41 332 ALA A O 1
ATOM 2574 N N . GLY A 1 333 ? -22.094 75.375 44.812 1 48.53 333 GLY A N 1
ATOM 2575 C CA . GLY A 1 333 ? -22.766 74.312 44.094 1 48.53 333 GLY A CA 1
ATOM 2576 C C . GLY A 1 333 ? -21.797 73.25 43.562 1 48.53 333 GLY A C 1
ATOM 2577 O O . GLY A 1 333 ? -20.922 73.562 42.781 1 48.53 333 GLY A O 1
ATOM 2578 N N . GLU A 1 334 ? -21.562 72.188 44.25 1 60.09 334 GLU A N 1
ATOM 2579 C CA . GLU A 1 334 ? -20.594 71.125 44.031 1 60.09 334 GLU A CA 1
ATOM 2580 C C . GLU A 1 334 ? -20.75 70.5 42.625 1 60.09 334 GLU A C 1
ATOM 2582 O O . GLU A 1 334 ? -21.859 70.188 42.219 1 60.09 334 GLU A O 1
ATOM 2587 N N . SER A 1 335 ? -20 70.75 41.625 1 80.62 335 SER A N 1
ATOM 2588 C CA . SER A 1 335 ? -19.984 70.125 40.312 1 80.62 335 SER A CA 1
ATOM 2589 C C . SER A 1 335 ? -19.094 68.875 40.312 1 80.62 335 SER A C 1
ATOM 2591 O O . SER A 1 335 ? -17.953 68.938 40.812 1 80.62 335 SER A O 1
ATOM 2593 N N . TYR A 1 336 ? -19.688 67.75 40 1 89.38 336 TYR A N 1
ATOM 2594 C CA . TYR A 1 336 ? -19 66.438 39.938 1 89.38 336 TYR A CA 1
ATOM 2595 C C . TYR A 1 336 ? -18.391 66.25 38.562 1 89.38 336 TYR A C 1
ATOM 2597 O O . TYR A 1 336 ? -18.984 65.625 37.719 1 89.38 336 TYR A O 1
ATOM 2605 N N . THR A 1 337 ? -17.203 66.875 38.406 1 90.94 337 THR A N 1
ATOM 2606 C CA . THR A 1 337 ? -16.578 66.938 37.094 1 90.94 337 THR A CA 1
ATOM 2607 C C . THR A 1 337 ? -15.359 66 37.031 1 90.94 337 THR A C 1
ATOM 2609 O O . THR A 1 337 ? -14.672 65.812 38.031 1 90.94 337 THR A O 1
ATOM 2612 N N . VAL A 1 338 ? -15.109 65.438 35.938 1 92.5 338 VAL A N 1
ATOM 2613 C CA . VAL A 1 338 ? -13.914 64.625 35.656 1 92.5 338 VAL A CA 1
ATOM 2614 C C . VAL A 1 338 ? -13.438 64.938 34.219 1 92.5 338 VAL A C 1
ATOM 2616 O O . VAL A 1 338 ? -14.25 65.062 33.312 1 92.5 338 VAL A O 1
ATOM 2619 N N . LEU A 1 339 ? -12.141 65.125 34.031 1 93.5 339 LEU A N 1
ATOM 2620 C CA . LEU A 1 339 ? -11.578 65.438 32.719 1 93.5 339 LEU A CA 1
ATOM 2621 C C . LEU A 1 339 ? -10.914 64.188 32.094 1 93.5 339 LEU A C 1
ATOM 2623 O O . LEU A 1 339 ? -10.57 63.25 32.781 1 93.5 339 LEU A O 1
ATOM 2627 N N . GLY A 1 340 ? -10.797 64.188 30.797 1 93.19 340 GLY A N 1
ATOM 2628 C CA . GLY A 1 340 ? -9.992 63.219 30.094 1 93.19 340 GLY A CA 1
ATOM 2629 C C . GLY A 1 340 ? -8.5 63.406 30.297 1 93.19 340 GLY A C 1
ATOM 2630 O O . GLY A 1 340 ? -8.047 64.5 30.594 1 93.19 340 GLY A O 1
ATOM 2631 N N . ASP A 1 341 ? -7.773 62.406 30.125 1 92.69 341 ASP A N 1
ATOM 2632 C CA . ASP A 1 341 ? -6.34 62.469 30.406 1 92.69 341 ASP A CA 1
ATOM 2633 C C . ASP A 1 341 ? -5.547 62.812 29.156 1 92.69 341 ASP A C 1
ATOM 2635 O O . ASP A 1 341 ? -4.332 63.031 29.219 1 92.69 341 ASP A O 1
ATOM 2639 N N . GLN A 1 342 ? -6.242 62.906 28.016 1 93 342 GLN A N 1
ATOM 2640 C CA . GLN A 1 342 ? -5.535 63.219 26.781 1 93 342 GLN A CA 1
ATOM 2641 C C . GLN A 1 342 ? -6.004 64.562 26.203 1 93 342 GLN A C 1
ATOM 2643 O O . GLN A 1 342 ? -7.195 64.875 26.219 1 93 342 GLN A O 1
ATOM 2648 N N . GLU A 1 343 ? -5.031 65.312 25.641 1 93.62 343 GLU A N 1
ATOM 2649 C CA . GLU A 1 343 ? -5.344 66.625 25.078 1 93.62 343 GLU A CA 1
ATOM 2650 C C . GLU A 1 343 ? -5.586 66.5 23.578 1 93.62 343 GLU A C 1
ATOM 2652 O O . GLU A 1 343 ? -5.027 65.625 22.906 1 93.62 343 GLU A O 1
ATOM 2657 N N . ILE A 1 344 ? -6.441 67.375 23.125 1 93.81 344 ILE A N 1
ATOM 2658 C CA . ILE A 1 344 ? -6.723 67.5 21.703 1 93.81 344 ILE A CA 1
ATOM 2659 C C . ILE A 1 344 ? -6.051 68.812 21.172 1 93.81 344 ILE A C 1
ATOM 2661 O O . ILE A 1 344 ? -6.477 69.875 21.5 1 93.81 344 ILE A O 1
ATOM 2665 N N . ASN A 1 345 ? -4.988 68.625 20.375 1 90.69 345 ASN A N 1
ATOM 2666 C CA . ASN A 1 345 ? -4.23 69.75 19.875 1 90.69 345 ASN A CA 1
ATOM 2667 C C . ASN A 1 345 ? -4.395 69.875 18.359 1 90.69 345 ASN A C 1
ATOM 2669 O O . ASN A 1 345 ? -3.785 70.75 17.75 1 90.69 345 ASN A O 1
ATOM 2673 N N . GLY A 1 346 ? -5.211 69 17.797 1 90.44 346 GLY A N 1
ATOM 2674 C CA . GLY A 1 346 ? -5.422 69.062 16.359 1 90.44 346 GLY A CA 1
ATOM 2675 C C . GLY A 1 346 ? -6.172 67.875 15.82 1 90.44 346 GLY A C 1
ATOM 2676 O O . GLY A 1 346 ? -6.332 66.875 16.516 1 90.44 346 GLY A O 1
ATOM 2677 N N . GLY A 1 347 ? -6.754 68.188 14.656 1 90.69 347 GLY A N 1
ATOM 2678 C CA . GLY A 1 347 ? -7.41 67.062 13.961 1 90.69 347 GLY A CA 1
ATOM 2679 C C . GLY A 1 347 ? -8.875 66.938 14.328 1 90.69 347 GLY A C 1
ATOM 2680 O O . GLY A 1 347 ? -9.445 67.812 14.992 1 90.69 347 GLY A O 1
ATOM 2681 N N . CYS A 1 348 ? -9.523 65.875 13.805 1 93.19 348 CYS A N 1
ATOM 2682 C CA . CYS A 1 348 ? -10.922 65.562 14.062 1 93.19 348 CYS A CA 1
ATOM 2683 C C . CYS A 1 348 ? -11.031 64.312 14.922 1 93.19 348 CYS A C 1
ATOM 2685 O O . CYS A 1 348 ? -10.43 63.281 14.609 1 93.19 348 CYS A O 1
ATOM 2687 N N . HIS A 1 349 ? -11.719 64.5 15.984 1 95.38 349 HIS A N 1
ATOM 2688 C CA . HIS A 1 349 ? -11.836 63.375 16.922 1 95.38 349 HIS A CA 1
ATOM 2689 C C . HIS A 1 349 ? -13.297 63.094 17.266 1 95.38 349 HIS A C 1
ATOM 2691 O O . HIS A 1 349 ? -14.156 63.969 17.094 1 95.38 349 HIS A O 1
ATOM 2697 N N . TYR A 1 350 ? -13.57 61.938 17.672 1 95.88 350 TYR A N 1
ATOM 2698 C CA . TYR A 1 350 ? -14.93 61.5 17.953 1 95.88 350 TYR A CA 1
ATOM 2699 C C . TYR A 1 350 ? -14.961 60.531 19.141 1 95.88 350 TYR A C 1
ATOM 2701 O O . TYR A 1 350 ? -14.062 59.719 19.297 1 95.88 350 TYR A O 1
ATOM 2709 N N . TRP A 1 351 ? -15.938 60.594 20.031 1 96.56 351 TRP A N 1
ATOM 2710 C CA . TRP A 1 351 ? -16.203 59.656 21.094 1 96.56 351 TRP A CA 1
ATOM 2711 C C . TRP A 1 351 ? -17.688 59.656 21.469 1 96.56 351 TRP A C 1
ATOM 2713 O O . TRP A 1 351 ? -18.438 60.5 21.016 1 96.56 351 TRP A O 1
ATOM 2723 N N . GLU A 1 352 ? -18.125 58.656 22.234 1 96.69 352 GLU A N 1
ATOM 2724 C CA . GLU A 1 352 ? -19.547 58.5 22.547 1 96.69 352 GLU A CA 1
ATOM 2725 C C . GLU A 1 352 ? -19.75 58.312 24.047 1 96.69 352 GLU A C 1
ATOM 2727 O O . GLU A 1 352 ? -18.938 57.688 24.719 1 96.69 352 GLU A O 1
ATOM 2732 N N . LEU A 1 353 ? -20.797 58.906 24.531 1 96.94 353 LEU A N 1
ATOM 2733 C CA . LEU A 1 353 ? -21.188 58.781 25.938 1 96.94 353 LEU A CA 1
ATOM 2734 C C . LEU A 1 353 ? -22.531 58.031 26.062 1 96.94 353 LEU A C 1
ATOM 2736 O O . LEU A 1 353 ? -23.453 58.312 25.297 1 96.94 353 LEU A O 1
ATOM 2740 N N . ARG A 1 354 ? -22.562 57.125 26.984 1 96.25 354 ARG A N 1
ATOM 2741 C CA . ARG A 1 354 ? -23.781 56.406 27.328 1 96.25 354 ARG A CA 1
ATOM 2742 C C . ARG A 1 354 ? -24.109 56.562 28.812 1 96.25 354 ARG A C 1
ATOM 2744 O O . ARG A 1 354 ? -23.359 56.094 29.672 1 96.25 354 ARG A O 1
ATOM 2751 N N . PRO A 1 355 ? -25.266 57.188 29.078 1 94.5 355 PRO A N 1
ATOM 2752 C CA . PRO A 1 355 ? -25.688 57.25 30.469 1 94.5 355 PRO A CA 1
ATOM 2753 C C . PRO A 1 355 ? -26.078 55.906 31.031 1 94.5 355 PRO A C 1
ATOM 2755 O O . PRO A 1 355 ? -26.688 55.094 30.328 1 94.5 355 PRO A O 1
ATOM 2758 N N . LEU A 1 356 ? -25.641 55.688 32.156 1 91.25 356 LEU A N 1
ATOM 2759 C CA . LEU A 1 356 ? -26.031 54.469 32.875 1 91.25 356 LEU A CA 1
ATOM 2760 C C . LEU A 1 356 ? -27.297 54.656 33.656 1 91.25 356 LEU A C 1
ATOM 2762 O O . LEU A 1 356 ? -27.844 55.781 33.688 1 91.25 356 LEU A O 1
ATOM 2766 N N . ALA A 1 357 ? -27.797 53.656 34.344 1 80.75 357 ALA A N 1
ATOM 2767 C CA . ALA A 1 357 ? -29.109 53.688 34.969 1 80.75 357 ALA A CA 1
ATOM 2768 C C . ALA A 1 357 ? -29.141 54.688 36.125 1 80.75 357 ALA A C 1
ATOM 2770 O O . ALA A 1 357 ? -28.109 54.969 36.75 1 80.75 357 ALA A O 1
ATOM 2771 N N . ASP A 1 358 ? -30.203 55.406 36.344 1 84.81 358 ASP A N 1
ATOM 2772 C CA . ASP A 1 358 ? -30.609 56.219 37.5 1 84.81 358 ASP A CA 1
ATOM 2773 C C . ASP A 1 358 ? -29.812 57.5 37.594 1 84.81 358 ASP A C 1
ATOM 2775 O O . ASP A 1 358 ? -29.469 57.969 38.688 1 84.81 358 ASP A O 1
ATOM 2779 N N . TRP A 1 359 ? -29.422 58.062 36.375 1 88.38 359 TRP A N 1
ATOM 2780 C CA . TRP A 1 359 ? -28.734 59.344 36.406 1 88.38 359 TRP A CA 1
ATOM 2781 C C . TRP A 1 359 ? -29.734 60.469 36.562 1 88.38 359 TRP A C 1
ATOM 2783 O O . TRP A 1 359 ? -30.891 60.375 36.125 1 88.38 359 TRP A O 1
ATOM 2793 N N . LYS A 1 360 ? -29.375 61.594 37.25 1 91.31 360 LYS A N 1
ATOM 2794 C CA . LYS A 1 360 ? -30.219 62.781 37.406 1 91.31 360 LYS A CA 1
ATOM 2795 C C . LYS A 1 360 ? -29.766 63.906 36.469 1 91.31 360 LYS A C 1
ATOM 2797 O O . LYS A 1 360 ? -30.578 64.5 35.781 1 91.31 360 LYS A O 1
ATOM 2802 N N . SER A 1 361 ? -28.547 64.188 36.531 1 92.44 361 SER A N 1
ATOM 2803 C CA . SER A 1 361 ? -28 65.188 35.594 1 92.44 361 SER A CA 1
ATOM 2804 C C . SER A 1 361 ? -26.625 64.75 35.062 1 92.44 361 SER A C 1
ATOM 2806 O O . SER A 1 361 ? -25.875 64.062 35.781 1 92.44 361 SER A O 1
ATOM 2808 N N . LEU A 1 362 ? -26.359 65.062 33.844 1 93.69 362 LEU A N 1
ATOM 2809 C CA . LEU A 1 362 ? -25.047 64.75 33.25 1 93.69 362 LEU A CA 1
ATOM 2810 C C . LEU A 1 362 ? -24.656 65.812 32.25 1 93.69 362 LEU A C 1
ATOM 2812 O O . LEU A 1 362 ? -25.531 66.5 31.656 1 93.69 362 LEU A O 1
ATOM 2816 N N . SER A 1 363 ? -23.422 66.125 32.062 1 94.75 363 SER A N 1
ATOM 2817 C CA . SER A 1 363 ? -22.891 67 31.062 1 94.75 363 SER A CA 1
ATOM 2818 C C . SER A 1 363 ? -21.719 66.375 30.328 1 94.75 363 SER A C 1
ATOM 2820 O O . SER A 1 363 ? -20.938 65.625 30.922 1 94.75 363 SER A O 1
ATOM 2822 N N . VAL A 1 364 ? -21.672 66.562 29.062 1 96.12 364 VAL A N 1
ATOM 2823 C CA . VAL A 1 364 ? -20.547 66.062 28.25 1 96.12 364 VAL A CA 1
ATOM 2824 C C . VAL A 1 364 ? -20.062 67.188 27.344 1 96.12 364 VAL A C 1
ATOM 2826 O O . VAL A 1 364 ? -20.859 67.938 26.812 1 96.12 364 VAL A O 1
ATOM 2829 N N . GLY A 1 365 ? -18.766 67.312 27.281 1 96.06 365 GLY A N 1
ATOM 2830 C CA . GLY A 1 365 ? -18.203 68.375 26.438 1 96.06 365 GLY A CA 1
ATOM 2831 C C . GLY A 1 365 ? -16.688 68.438 26.484 1 96.06 365 GLY A C 1
ATOM 2832 O O . GLY A 1 365 ? -16.031 67.375 26.562 1 96.06 365 GLY A O 1
ATOM 2833 N N . VAL A 1 366 ? -16.141 69.75 26.266 1 96 366 VAL A N 1
ATOM 2834 C CA . VAL A 1 366 ? -14.695 69.938 26.234 1 96 366 VAL A CA 1
ATOM 2835 C C . VAL A 1 366 ? -14.336 71.188 27.031 1 96 366 VAL A C 1
ATOM 2837 O O . VAL A 1 366 ? -15.188 72.062 27.266 1 96 366 VAL A O 1
ATOM 2840 N N . ALA A 1 367 ? -13.164 71.188 27.562 1 94.5 367 ALA A N 1
ATOM 2841 C CA . ALA A 1 367 ? -12.641 72.312 28.281 1 94.5 367 ALA A CA 1
ATOM 2842 C C . ALA A 1 367 ? -11.148 72.5 28.031 1 94.5 367 ALA A C 1
ATOM 2844 O O . ALA A 1 367 ? -10.469 71.562 27.594 1 94.5 367 ALA A O 1
ATOM 2845 N N . TYR A 1 368 ? -10.734 73.75 28.25 1 92.88 368 TYR A N 1
ATOM 2846 C CA . TYR A 1 368 ? -9.289 73.938 28.25 1 92.88 368 TYR A CA 1
ATOM 2847 C C . TYR A 1 368 ? -8.641 73.312 29.453 1 92.88 368 TYR A C 1
ATOM 2849 O O . TYR A 1 368 ? -9.164 73.375 30.562 1 92.88 368 TYR A O 1
ATOM 2857 N N . ARG A 1 369 ? -7.605 72.375 29.422 1 81.75 369 ARG A N 1
ATOM 2858 C CA . ARG A 1 369 ? -6.977 71.562 30.453 1 81.75 369 ARG A CA 1
ATOM 2859 C C . ARG A 1 369 ? -6.707 72.375 31.719 1 81.75 369 ARG A C 1
ATOM 2861 O O . ARG A 1 369 ? -6.934 71.875 32.844 1 81.75 369 ARG A O 1
ATOM 2868 N N . GLY A 1 370 ? -6.344 73.688 31.703 1 76.19 370 GLY A N 1
ATOM 2869 C CA . GLY A 1 370 ? -5.945 74.5 32.844 1 76.19 370 GLY A CA 1
ATOM 2870 C C . GLY A 1 370 ? -7.047 75.375 33.344 1 76.19 370 GLY A C 1
ATOM 2871 O O . GLY A 1 370 ? -6.883 76.062 34.375 1 76.19 370 GLY A O 1
ATOM 2872 N N . SER A 1 371 ? -8.188 75.188 32.812 1 76.88 371 SER A N 1
ATOM 2873 C CA . SER A 1 371 ? -9.172 76.25 33.125 1 76.88 371 SER A CA 1
ATOM 2874 C C . SER A 1 371 ? -10.242 75.688 34.062 1 76.88 371 SER A C 1
ATOM 2876 O O . SER A 1 371 ? -10.961 76.438 34.719 1 76.88 371 SER A O 1
ATOM 2878 N N . LEU A 1 372 ? -10.367 74.375 34.062 1 74.44 372 LEU A N 1
ATOM 2879 C CA . LEU A 1 372 ? -11.453 73.812 34.875 1 74.44 372 LEU A CA 1
ATOM 2880 C C . LEU A 1 372 ? -10.914 73.188 36.188 1 74.44 372 LEU A C 1
ATOM 2882 O O . LEU A 1 372 ? -10.047 72.312 36.156 1 74.44 372 LEU A O 1
ATOM 2886 N N . GLY A 1 373 ? -11.227 73.875 37.281 1 68.31 373 GLY A N 1
ATOM 2887 C CA . GLY A 1 373 ? -10.891 73.312 38.594 1 68.31 373 GLY A CA 1
ATOM 2888 C C . GLY A 1 373 ? -11.797 72.188 39 1 68.31 373 GLY A C 1
ATOM 2889 O O . GLY A 1 373 ? -12.789 71.875 38.312 1 68.31 373 GLY A O 1
ATOM 2890 N N . ARG A 1 374 ? -11.562 71.438 40.062 1 67.38 374 ARG A N 1
ATOM 2891 C CA . ARG A 1 374 ? -12.234 70.25 40.594 1 67.38 374 ARG A CA 1
ATOM 2892 C C . ARG A 1 374 ? -13.703 70.562 40.875 1 67.38 374 ARG A C 1
ATOM 2894 O O . ARG A 1 374 ? -14.539 69.688 40.812 1 67.38 374 ARG A O 1
ATOM 2901 N N . PHE A 1 375 ? -14.094 71.875 41.094 1 74.38 375 PHE A N 1
ATOM 2902 C CA . PHE A 1 375 ? -15.445 72.188 41.562 1 74.38 375 PHE A CA 1
ATOM 2903 C C . PHE A 1 375 ? -16.156 73.062 40.531 1 74.38 375 PHE A C 1
ATOM 2905 O O . PHE A 1 375 ? -17.281 73.5 40.781 1 74.38 375 PHE A O 1
ATOM 2912 N N . ASP A 1 376 ? -15.516 73.188 39.469 1 79.75 376 ASP A N 1
ATOM 2913 C CA . ASP A 1 376 ? -16.094 74.062 38.438 1 79.75 376 ASP A CA 1
ATOM 2914 C C . ASP A 1 376 ? -17.141 73.312 37.625 1 79.75 376 ASP A C 1
ATOM 2916 O O . ASP A 1 376 ? -17.031 72.125 37.375 1 79.75 376 ASP A O 1
ATOM 2920 N N . GLN A 1 377 ? -18.188 74.062 37.281 1 84.94 377 GLN A N 1
ATOM 2921 C CA . GLN A 1 377 ? -19.25 73.5 36.438 1 84.94 377 GLN A CA 1
ATOM 2922 C C . GLN A 1 377 ? -18.922 73.625 34.969 1 84.94 377 GLN A C 1
ATOM 2924 O O . GLN A 1 377 ? -18.5 74.688 34.531 1 84.94 377 GLN A O 1
ATOM 2929 N N . LEU A 1 378 ? -19.109 72.562 34.281 1 90.62 378 LEU A N 1
ATOM 2930 C CA . LEU A 1 378 ? -18.875 72.562 32.844 1 90.62 378 LEU A CA 1
ATOM 2931 C C . LEU A 1 378 ? -19.875 73.5 32.156 1 90.62 378 LEU A C 1
ATOM 2933 O O . LEU A 1 378 ? -21.078 73.438 32.438 1 90.62 378 LEU A O 1
ATOM 2937 N N . GLY A 1 379 ? -19.391 74.438 31.312 1 90.38 379 GLY A N 1
ATOM 2938 C CA . GLY A 1 379 ? -20.266 75.312 30.547 1 90.38 379 GLY A CA 1
ATOM 2939 C C . GLY A 1 379 ? -20.422 76.688 31.188 1 90.38 379 GLY A C 1
ATOM 2940 O O . GLY A 1 379 ? -20.938 77.625 30.562 1 90.38 379 GLY A O 1
ATOM 2941 N N . LYS A 1 380 ? -20.062 76.875 32.438 1 87.31 380 LYS A N 1
ATOM 2942 C CA . LYS A 1 380 ? -20.203 78.125 33.156 1 87.31 380 LYS A CA 1
ATOM 2943 C C . LYS A 1 380 ? -19.125 79.125 32.719 1 87.31 380 LYS A C 1
ATOM 2945 O O . LYS A 1 380 ? -19.359 80.312 32.719 1 87.31 380 LYS A O 1
ATOM 2950 N N . SER A 1 381 ? -18.016 78.625 32.469 1 86.19 381 SER A N 1
ATOM 2951 C CA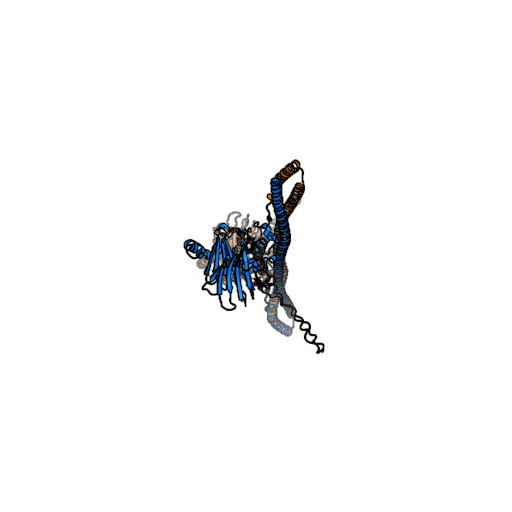 . SER A 1 381 ? -16.891 79.5 32.062 1 86.19 381 SER A CA 1
ATOM 2952 C C . SER A 1 381 ? -16.781 79.562 30.547 1 86.19 381 SER A C 1
ATOM 2954 O O . SER A 1 381 ? -17.359 78.75 29.828 1 86.19 381 SER A O 1
ATOM 2956 N N . SER A 1 382 ? -16.047 80.625 30.062 1 88.88 382 SER A N 1
ATOM 2957 C CA . SER A 1 382 ? -15.844 80.812 28.625 1 88.88 382 SER A CA 1
ATOM 2958 C C . SER A 1 382 ? -14.797 79.875 28.078 1 88.88 382 SER A C 1
ATOM 2960 O O . SER A 1 382 ? -14.523 79.875 26.875 1 88.88 382 SER A O 1
ATOM 2962 N N . THR A 1 383 ? -14.391 79 28.906 1 90.69 383 THR A N 1
ATOM 2963 C CA . THR A 1 383 ? -13.312 78.125 28.484 1 90.69 383 THR A CA 1
ATOM 2964 C C . THR A 1 383 ? -13.812 76.688 28.359 1 90.69 383 THR A C 1
ATOM 2966 O O . THR A 1 383 ? -13.016 75.75 28.203 1 90.69 383 THR A O 1
ATOM 2969 N N . SER A 1 384 ? -15.133 76.5 28.547 1 93.81 384 SER A N 1
ATOM 2970 C CA . SER A 1 384 ? -15.688 75.125 28.453 1 93.81 384 SER A CA 1
ATOM 2971 C C . SER A 1 384 ? -16.984 75.125 27.656 1 93.81 384 SER A C 1
ATOM 2973 O O . SER A 1 384 ? -17.719 76.125 27.656 1 93.81 384 SER A O 1
ATOM 2975 N N . TRP A 1 385 ? -17.281 74.125 26.812 1 94.94 385 TRP A N 1
ATOM 2976 C CA . TRP A 1 385 ? -18.469 73.875 26 1 94.94 385 TRP A CA 1
ATOM 2977 C C . TRP A 1 385 ? -19.094 72.562 26.344 1 94.94 385 TRP A C 1
ATOM 2979 O O . TRP A 1 385 ? -18.391 71.562 26.391 1 94.94 385 TRP A O 1
ATOM 2989 N N . CYS A 1 386 ? -20.406 72.5 26.578 1 96.25 386 CYS A N 1
ATOM 2990 C CA . CYS A 1 386 ? -20.938 71.188 26.938 1 96.25 386 CYS A CA 1
ATOM 2991 C C . CYS A 1 386 ? -22.422 71.062 26.594 1 96.25 386 CYS A C 1
ATOM 2993 O O . CYS A 1 386 ? -23.062 72.062 26.312 1 96.25 386 CYS A O 1
ATOM 2995 N N . LEU A 1 387 ? -22.828 69.875 26.438 1 96 387 LEU A N 1
ATOM 2996 C CA . LEU A 1 387 ? -24.234 69.5 26.422 1 96 387 LEU A CA 1
ATOM 2997 C C . LEU A 1 387 ? -24.688 69.062 27.797 1 96 387 LEU A C 1
ATOM 2999 O O . LEU A 1 387 ? -24.047 68.188 28.406 1 96 387 LEU A O 1
ATOM 3003 N N . TYR A 1 388 ? -25.688 69.688 28.328 1 94.56 388 TYR A N 1
ATOM 3004 C CA . TYR A 1 388 ? -26.219 69.375 29.641 1 94.56 388 TYR A CA 1
ATOM 3005 C C . TYR A 1 388 ? -27.562 68.688 29.547 1 94.56 388 TYR A C 1
ATOM 3007 O O . TYR A 1 388 ? -28.438 69.062 28.781 1 94.56 388 TYR A O 1
ATOM 3015 N N . ALA A 1 389 ? -27.688 67.562 30.234 1 94.25 389 ALA A N 1
ATOM 3016 C CA . ALA A 1 389 ? -28.953 66.812 30.297 1 94.25 389 ALA A CA 1
ATOM 3017 C C . ALA A 1 389 ? -29.375 66.625 31.75 1 94.25 389 ALA A C 1
ATOM 3019 O O . ALA A 1 389 ? -28.547 66.375 32.625 1 94.25 389 ALA A O 1
ATOM 3020 N N . SER A 1 390 ? -30.641 66.812 32.062 1 91.62 390 SER A N 1
ATOM 3021 C CA . SER A 1 390 ? -31.203 66.562 33.375 1 91.62 390 SER A CA 1
ATOM 3022 C C . SER A 1 390 ? -32.5 65.812 33.312 1 91.62 390 SER A C 1
ATOM 3024 O O . SER A 1 390 ? -33.312 66 32.375 1 91.62 390 SER A O 1
ATOM 3026 N N . GLN A 1 391 ? -32.719 64.875 34.219 1 87.94 391 GLN A N 1
ATOM 3027 C CA . GLN A 1 391 ? -33.969 64.188 34.312 1 87.94 391 GLN A CA 1
ATOM 3028 C C . GLN A 1 391 ? -34.5 64.188 35.75 1 87.94 391 GLN A C 1
ATOM 3030 O O . GLN A 1 391 ? -35.312 63.344 36.125 1 87.94 391 GLN A O 1
ATOM 3035 N N . TRP A 1 392 ? -34.031 65.062 36.594 1 82.31 392 TRP A N 1
ATOM 3036 C CA . TRP A 1 392 ? -34.406 65.125 38 1 82.31 392 TRP A CA 1
ATOM 3037 C C . TRP A 1 392 ? -35.844 65.625 38.156 1 82.31 392 TRP A C 1
ATOM 3039 O O . TRP A 1 392 ? -36.688 64.875 38.688 1 82.31 392 TRP A O 1
ATOM 3049 N N . LEU A 1 393 ? -36.094 66.938 37.781 1 81 393 LEU A N 1
ATOM 3050 C CA . LEU A 1 393 ? -37.438 67.438 37.906 1 81 393 LEU A CA 1
ATOM 3051 C C . LEU A 1 393 ? -38.156 67.375 36.562 1 81 393 LEU A C 1
ATOM 3053 O O . LEU A 1 393 ? -39.312 66.938 36.531 1 81 393 LEU A O 1
ATOM 3057 N N . GLN A 1 394 ? -37.5 67.75 35.531 1 84.88 394 GLN A N 1
ATOM 3058 C CA . GLN A 1 394 ? -37.969 67.625 34.156 1 84.88 394 GLN A CA 1
ATOM 3059 C C . GLN A 1 394 ? -36.812 67.25 33.219 1 84.88 394 GLN A C 1
ATOM 3061 O O . GLN A 1 394 ? -35.656 67.5 33.5 1 84.88 394 GLN A O 1
ATOM 3066 N N . SER A 1 395 ? -37.25 66.438 32.281 1 89 395 SER A N 1
ATOM 3067 C CA . SER A 1 395 ? -36.281 66.125 31.266 1 89 395 SER A CA 1
ATOM 3068 C C . SER A 1 395 ? -35.875 67.375 30.469 1 89 395 SER A C 1
ATOM 3070 O O . SER A 1 395 ? -36.719 68.062 29.938 1 89 395 SER A O 1
ATOM 3072 N N . ALA A 1 396 ? -34.656 67.688 30.609 1 92.06 396 ALA A N 1
ATOM 3073 C CA . ALA A 1 396 ? -34.188 68.875 29.922 1 92.06 396 ALA A CA 1
ATOM 3074 C C . ALA A 1 396 ? -32.844 68.625 29.25 1 92.06 396 ALA A C 1
ATOM 3076 O O . ALA A 1 396 ? -32.031 67.875 29.734 1 92.06 396 ALA A O 1
ATOM 3077 N N . LEU A 1 397 ? -32.719 69.188 28.109 1 94.69 397 LEU A N 1
ATOM 3078 C CA . LEU A 1 397 ? -31.469 69.188 27.344 1 94.69 397 LEU A CA 1
ATOM 3079 C C . LEU A 1 397 ? -31.078 70.625 26.953 1 94.69 397 LEU A C 1
ATOM 3081 O O . LEU A 1 397 ? -31.906 71.375 26.484 1 94.69 397 LEU A O 1
ATOM 3085 N N . ALA A 1 398 ? -29.797 70.938 27.25 1 95.38 398 ALA A N 1
ATOM 3086 C CA . ALA A 1 398 ? -29.375 72.312 26.922 1 95.38 398 ALA A CA 1
ATOM 3087 C C . ALA A 1 398 ? -27.906 72.312 26.516 1 95.38 398 ALA A C 1
ATOM 3089 O O . ALA A 1 398 ? -27.125 71.438 26.922 1 95.38 398 ALA A O 1
ATOM 3090 N N . ALA A 1 399 ? -27.516 73.188 25.656 1 96.06 399 ALA A N 1
ATOM 3091 C CA . ALA A 1 399 ? -26.125 73.5 25.344 1 96.06 399 ALA A CA 1
ATOM 3092 C C . ALA A 1 399 ? -25.625 74.688 26.188 1 96.06 399 ALA A C 1
ATOM 3094 O O . ALA A 1 399 ? -26.297 75.75 26.297 1 96.06 399 ALA A O 1
ATOM 3095 N N . LYS A 1 400 ? -24.547 74.5 26.828 1 95.44 400 LYS A N 1
ATOM 3096 C CA . LYS A 1 400 ? -24.062 75.5 27.75 1 95.44 400 LYS A CA 1
ATOM 3097 C C . LYS A 1 400 ? -22.656 76 27.375 1 95.44 400 LYS A C 1
ATOM 3099 O O . LYS A 1 400 ? -21.812 75.188 26.953 1 95.44 400 LYS A O 1
ATOM 3104 N N . HIS A 1 401 ? -22.375 77.312 27.406 1 94 401 HIS A N 1
ATOM 3105 C CA . HIS A 1 401 ? -21.078 77.875 27.188 1 94 401 HIS A CA 1
ATOM 3106 C C . HIS A 1 401 ? -21.047 79.312 27.75 1 94 401 HIS A C 1
ATOM 3108 O O . HIS A 1 401 ? -21.938 80.125 27.453 1 94 401 HIS A O 1
ATOM 3114 N N . GLY A 1 402 ? -20.078 79.688 28.469 1 89.19 402 GLY A N 1
ATOM 3115 C CA . GLY A 1 402 ? -19.938 81 28.969 1 89.19 402 GLY A CA 1
ATOM 3116 C C . GLY A 1 402 ? -21.125 81.5 29.766 1 89.19 402 GLY A C 1
ATOM 3117 O O . GLY A 1 402 ? -21.625 82.625 29.531 1 89.19 402 GLY A O 1
ATOM 3118 N N . ASN A 1 403 ? -21.672 80.75 30.516 1 86.38 403 ASN A N 1
ATOM 3119 C CA . ASN A 1 403 ? -22.812 81.062 31.375 1 86.38 403 ASN A CA 1
ATOM 3120 C C . ASN A 1 403 ? -24.094 81.25 30.562 1 86.38 403 ASN A C 1
ATOM 3122 O O . ASN A 1 403 ? -25.047 81.875 31.062 1 86.38 403 ASN A O 1
ATOM 3126 N N . ARG A 1 404 ? -24 80.938 29.344 1 92.69 404 ARG A N 1
ATOM 3127 C CA . ARG A 1 404 ? -25.188 80.938 28.5 1 92.69 404 ARG A CA 1
ATOM 3128 C C . ARG A 1 404 ? -25.688 79.562 28.234 1 92.69 404 ARG A C 1
ATOM 3130 O O . ARG A 1 404 ? -24.891 78.625 28.109 1 92.69 404 ARG A O 1
ATOM 3137 N N . ALA A 1 405 ? -26.984 79.375 28.266 1 93.19 405 ALA A N 1
ATOM 3138 C CA . ALA A 1 405 ? -27.594 78.062 28.047 1 93.19 405 ALA A CA 1
ATOM 3139 C C . ALA A 1 405 ? -28.703 78.188 26.984 1 93.19 405 ALA A C 1
ATOM 3141 O O . ALA A 1 405 ? -29.516 79.062 27 1 93.19 405 ALA A O 1
ATOM 3142 N N . LYS A 1 406 ? -28.625 77.375 26.016 1 93.94 406 LYS A N 1
ATOM 3143 C CA . LYS A 1 406 ? -29.656 77.25 25 1 93.94 406 LYS A CA 1
ATOM 3144 C C . LYS A 1 406 ? -30.422 75.938 25.172 1 93.94 406 LYS A C 1
ATOM 3146 O O . LYS A 1 406 ? -29.844 74.875 25.062 1 93.94 406 LYS A O 1
ATOM 3151 N N . ALA A 1 407 ? -31.656 76.062 25.406 1 93.75 407 ALA A N 1
ATOM 3152 C CA . ALA A 1 407 ? -32.5 74.875 25.578 1 93.75 407 ALA A CA 1
ATOM 3153 C C . ALA A 1 407 ? -32.719 74.188 24.234 1 93.75 407 ALA A C 1
ATOM 3155 O O . ALA A 1 407 ? -32.969 74.812 23.219 1 93.75 407 ALA A O 1
ATOM 3156 N N . LEU A 1 408 ? -32.562 72.875 24.266 1 93.5 408 LEU A N 1
ATOM 3157 C CA . LEU A 1 408 ? -32.812 72.125 23.078 1 93.5 408 LEU A CA 1
ATOM 3158 C C . LEU A 1 408 ? -34.125 71.312 23.188 1 93.5 408 LEU A C 1
ATOM 3160 O O . LEU A 1 408 ? -34.469 70.812 24.266 1 93.5 408 LEU A O 1
ATOM 3164 N N . ASP A 1 409 ? -34.875 71.25 22.078 1 88.19 409 ASP A N 1
ATOM 3165 C CA . ASP A 1 409 ? -36.188 70.688 22.078 1 88.19 409 ASP A CA 1
ATOM 3166 C C . ASP A 1 409 ? -36.094 69.188 21.734 1 88.19 409 ASP A C 1
ATOM 3168 O O . ASP A 1 409 ? -36.719 68.688 20.781 1 88.19 409 ASP A O 1
ATOM 3172 N N . TRP A 1 410 ? -35.25 68.438 22.359 1 88.12 410 TRP A N 1
ATOM 3173 C CA . TRP A 1 410 ? -35.125 67 22.141 1 88.12 410 TRP A CA 1
ATOM 3174 C C . TRP A 1 410 ? -35.062 66.25 23.484 1 88.12 410 TRP A C 1
ATOM 3176 O O . TRP A 1 410 ? -34.625 66.812 24.484 1 88.12 410 TRP A O 1
ATOM 3186 N N . PRO A 1 411 ? -35.594 65.062 23.484 1 88.31 411 PRO A N 1
ATOM 3187 C CA . PRO A 1 411 ? -35.375 64.25 24.672 1 88.31 411 PRO A CA 1
ATOM 3188 C C . PRO A 1 411 ? -33.938 63.844 24.875 1 88.31 411 PRO A C 1
ATOM 3190 O O . PRO A 1 411 ? -33.156 63.781 23.906 1 88.31 411 PRO A O 1
ATOM 3193 N N . PRO A 1 412 ? -33.594 63.594 26.078 1 89.56 412 PRO A N 1
ATOM 3194 C CA . PRO A 1 412 ? -32.219 63.156 26.328 1 89.56 412 PRO A CA 1
ATOM 3195 C C . PRO A 1 412 ? -31.891 61.875 25.609 1 89.56 412 PRO A C 1
ATOM 3197 O O . PRO A 1 412 ? -32.594 60.875 25.766 1 89.56 412 PRO A O 1
ATOM 3200 N N . PRO A 1 413 ? -30.797 61.844 24.828 1 91.62 413 PRO A N 1
ATOM 3201 C CA . PRO A 1 413 ? -30.406 60.656 24.062 1 91.62 413 PRO A CA 1
ATOM 3202 C C . PRO A 1 413 ? -29.781 59.562 24.938 1 91.62 413 PRO A C 1
ATOM 3204 O O . PRO A 1 413 ? -29.25 59.875 26.016 1 91.62 413 PRO A O 1
ATOM 3207 N N . GLN A 1 414 ? -29.859 58.312 24.453 1 92.25 414 GLN A N 1
ATOM 3208 C CA . GLN A 1 414 ? -29.25 57.188 25.141 1 92.25 414 GLN A CA 1
ATOM 3209 C C . GLN A 1 414 ? -27.781 57.031 24.766 1 92.25 414 GLN A C 1
ATOM 3211 O O . GLN A 1 414 ? -27.031 56.344 25.484 1 92.25 414 GLN A O 1
ATOM 3216 N N . ARG A 1 415 ? -27.453 57.562 23.672 1 95.94 415 ARG A N 1
ATOM 3217 C CA . ARG A 1 415 ? -26.078 57.562 23.188 1 95.94 415 ARG A CA 1
ATOM 3218 C C . ARG A 1 415 ? -25.734 58.906 22.547 1 95.94 415 ARG A C 1
ATOM 3220 O O . ARG A 1 415 ? -26.344 59.281 21.562 1 95.94 415 ARG A O 1
ATOM 3227 N N . ILE A 1 416 ? -24.797 59.625 23.188 1 96.56 416 ILE A N 1
ATOM 3228 C CA . ILE A 1 416 ? -24.406 60.938 22.688 1 96.56 416 ILE A CA 1
ATOM 3229 C C . ILE A 1 416 ? -23.047 60.875 22.016 1 96.56 416 ILE A C 1
ATOM 3231 O O . ILE A 1 416 ? -22.062 60.469 22.625 1 96.56 416 ILE A O 1
ATOM 3235 N N . GLY A 1 417 ? -23.016 61.219 20.797 1 97.06 417 GLY A N 1
ATOM 3236 C CA . GLY A 1 417 ? -21.75 61.312 20.078 1 97.06 417 GLY A CA 1
ATOM 3237 C C . GLY A 1 417 ? -21.172 62.719 20.109 1 97.06 417 GLY A C 1
ATOM 3238 O O . GLY A 1 417 ? -21.891 63.719 19.969 1 97.06 417 GLY A O 1
ATOM 3239 N N . VAL A 1 418 ? -19.922 62.812 20.391 1 97.25 418 VAL A N 1
ATOM 3240 C CA . VAL A 1 418 ? -19.234 64.125 20.438 1 97.25 418 VAL A CA 1
ATOM 3241 C C . VAL A 1 418 ? -18.188 64.188 19.328 1 97.25 418 VAL A C 1
ATOM 3243 O O . VAL A 1 418 ? -17.297 63.312 19.266 1 97.25 418 VAL A O 1
ATOM 3246 N N . TYR A 1 419 ? -18.266 65.062 18.453 1 96.38 419 TYR A N 1
ATOM 3247 C CA . TYR A 1 419 ? -17.297 65.312 17.375 1 96.38 419 TYR A CA 1
ATOM 3248 C C . TYR A 1 419 ? -16.578 66.625 17.609 1 96.38 419 TYR A C 1
ATOM 3250 O O . TYR A 1 419 ? -17.203 67.688 17.766 1 96.38 419 TYR A O 1
ATOM 3258 N N . CYS A 1 420 ? -15.297 66.562 17.625 1 95.5 420 CYS A N 1
ATOM 3259 C CA . CYS A 1 420 ? -14.5 67.75 17.891 1 95.5 420 CYS A CA 1
ATOM 3260 C C . CYS A 1 420 ? -13.492 68 16.766 1 95.5 420 CYS A C 1
ATOM 3262 O O . CYS A 1 420 ? -12.594 67.188 16.547 1 95.5 420 CYS A O 1
ATOM 3264 N N . ASP A 1 421 ? -13.594 69.062 16.094 1 94.25 421 ASP A N 1
ATOM 3265 C CA . ASP A 1 421 ? -12.625 69.5 15.109 1 94.25 421 ASP A CA 1
ATOM 3266 C C . ASP A 1 421 ? -11.844 70.688 15.633 1 94.25 421 ASP A C 1
ATOM 3268 O O . ASP A 1 421 ? -12.312 71.875 15.547 1 94.25 421 ASP A O 1
ATOM 3272 N N . HIS A 1 422 ? -10.75 70.438 16.141 1 93.06 422 HIS A N 1
ATOM 3273 C CA . HIS A 1 422 ? -9.953 71.5 16.781 1 93.06 422 HIS A CA 1
ATOM 3274 C C . HIS A 1 422 ? -9.5 72.562 15.758 1 93.06 422 HIS A C 1
ATOM 3276 O O . HIS A 1 422 ? -9.516 73.75 16.047 1 93.06 422 HIS A O 1
ATOM 3282 N N . ASP A 1 423 ? -9.156 72.188 14.664 1 91.5 423 ASP A N 1
ATOM 3283 C CA . ASP A 1 423 ? -8.57 73.062 13.664 1 91.5 423 ASP A CA 1
ATOM 3284 C C . ASP A 1 423 ? -9.625 74.062 13.117 1 91.5 423 ASP A C 1
ATOM 3286 O O . ASP A 1 423 ? -9.336 75.188 12.914 1 91.5 423 ASP A O 1
ATOM 3290 N N . ASN A 1 424 ? -10.789 73.5 12.93 1 90.38 424 ASN A N 1
ATOM 3291 C CA . ASN A 1 424 ? -11.852 74.375 12.367 1 90.38 424 ASN A CA 1
ATOM 3292 C C . ASN A 1 424 ? -12.734 74.938 13.461 1 90.38 424 ASN A C 1
ATOM 3294 O O . ASN A 1 424 ? -13.625 75.75 13.172 1 90.38 424 ASN A O 1
ATOM 3298 N N . GLY A 1 425 ? -12.531 74.5 14.609 1 91.38 425 GLY A N 1
ATOM 3299 C CA . GLY A 1 425 ? -13.273 75.062 15.734 1 91.38 425 GLY A CA 1
ATOM 3300 C C . GLY A 1 425 ? -14.727 74.625 15.75 1 91.38 425 GLY A C 1
ATOM 3301 O O . GLY A 1 425 ? -15.625 75.5 15.875 1 91.38 425 GLY A O 1
ATOM 3302 N N . GLU A 1 426 ? -14.977 73.5 15.57 1 93.88 426 GLU A N 1
ATOM 3303 C CA . GLU A 1 426 ? -16.328 72.938 15.578 1 93.88 426 GLU A CA 1
ATOM 3304 C C . GLU A 1 426 ? -16.484 71.875 16.625 1 93.88 426 GLU A C 1
ATOM 3306 O O . GLU A 1 426 ? -15.641 70.938 16.719 1 93.88 426 GLU A O 1
ATOM 3311 N N . LEU A 1 427 ? -17.469 71.938 17.422 1 95.75 427 LEU A N 1
ATOM 3312 C CA . LEU A 1 427 ? -17.875 70.938 18.375 1 95.75 427 LEU A CA 1
ATOM 3313 C C . LEU A 1 427 ? -19.328 70.562 18.172 1 95.75 427 LEU A C 1
ATOM 3315 O O . LEU A 1 427 ? -20.234 71.375 18.297 1 95.75 427 LEU A O 1
ATOM 3319 N N . MET A 1 428 ? -19.484 69.25 17.797 1 95.69 428 MET A N 1
ATOM 3320 C CA . MET A 1 428 ? -20.844 68.812 17.5 1 95.69 428 MET A CA 1
ATOM 3321 C C . MET A 1 428 ? -21.281 67.75 18.5 1 95.69 428 MET A C 1
ATOM 3323 O O . MET A 1 428 ? -20.484 66.938 18.938 1 95.69 428 MET A O 1
ATOM 3327 N N . PHE A 1 429 ? -22.516 67.812 18.875 1 96.75 429 PHE A N 1
ATOM 3328 C CA . PHE A 1 429 ? -23.156 66.75 19.672 1 96.75 429 PHE A CA 1
ATOM 3329 C C . PHE A 1 429 ? -24.266 66.062 18.891 1 96.75 429 PHE A C 1
ATOM 3331 O O . PHE A 1 429 ? -25.156 66.75 18.344 1 96.75 429 PHE A O 1
ATOM 3338 N N . ILE A 1 430 ? -24.188 64.75 18.828 1 95.25 430 ILE A N 1
ATOM 3339 C CA . ILE A 1 430 ? -25.094 63.969 17.984 1 95.25 430 ILE A CA 1
ATOM 3340 C C . ILE A 1 430 ? -25.812 62.938 18.812 1 95.25 430 ILE A C 1
ATOM 3342 O O . ILE A 1 430 ? -25.219 62.312 19.703 1 95.25 430 ILE A O 1
ATOM 3346 N N . ASP A 1 431 ? -27.109 62.75 18.578 1 95.62 431 ASP A N 1
ATOM 3347 C CA . ASP A 1 431 ? -27.812 61.562 19.016 1 95.62 431 ASP A CA 1
ATOM 3348 C C . ASP A 1 431 ? -27.516 60.375 18.109 1 95.62 431 ASP A C 1
ATOM 3350 O O . ASP A 1 431 ? -28.047 60.281 17 1 95.62 431 ASP A O 1
ATOM 3354 N N . VAL A 1 432 ? -26.781 59.469 18.531 1 94.81 432 VAL A N 1
ATOM 3355 C CA . VAL A 1 432 ? -26.203 58.438 17.703 1 94.81 432 VAL A CA 1
ATOM 3356 C C . VAL A 1 432 ? -27.297 57.469 17.25 1 94.81 432 VAL A C 1
ATOM 3358 O O . VAL A 1 432 ? -27.281 56.969 16.125 1 94.81 432 VAL A O 1
ATOM 3361 N N . ASP A 1 433 ? -28.266 57.156 18.125 1 94.12 433 ASP A N 1
ATOM 3362 C CA . ASP A 1 433 ? -29.297 56.188 17.812 1 94.12 433 ASP A CA 1
ATOM 3363 C C . ASP A 1 433 ? -30.25 56.719 16.75 1 94.12 433 ASP A C 1
ATOM 3365 O O . ASP A 1 433 ? -30.703 55.969 15.867 1 94.12 433 ASP A O 1
ATOM 3369 N N . ARG A 1 434 ? -30.5 58 16.797 1 93.25 434 ARG A N 1
ATOM 3370 C CA . ARG A 1 434 ? -31.438 58.594 15.867 1 93.25 434 ARG A CA 1
ATOM 3371 C C . ARG A 1 434 ? -30.719 59.344 14.758 1 93.25 434 ARG A C 1
ATOM 3373 O O . ARG A 1 434 ? -31.344 59.844 13.812 1 93.25 434 ARG A O 1
ATOM 3380 N N . LEU A 1 435 ? -29.484 59.5 14.836 1 92.12 435 LEU A N 1
ATOM 3381 C CA . LEU A 1 435 ? -28.641 60.188 13.867 1 92.12 435 LEU A CA 1
ATOM 3382 C C . LEU A 1 435 ? -29.125 61.625 13.664 1 92.12 435 LEU A C 1
ATOM 3384 O O . LEU A 1 435 ? -29.375 62.031 12.531 1 92.12 435 LEU A O 1
ATOM 3388 N N . ARG A 1 436 ? -29.172 62.312 14.812 1 92.94 436 ARG A N 1
ATOM 3389 C CA . ARG A 1 436 ? -29.625 63.719 14.797 1 92.94 436 ARG A CA 1
ATOM 3390 C C . ARG A 1 436 ? -28.594 64.625 15.438 1 92.94 436 ARG A C 1
ATOM 3392 O O . ARG A 1 436 ? -28 64.312 16.469 1 92.94 436 ARG A O 1
ATOM 3399 N N . LEU A 1 437 ? -28.422 65.75 14.734 1 93.5 437 LEU A N 1
ATOM 3400 C CA . LEU A 1 437 ? -27.531 66.812 15.297 1 93.5 437 LEU A CA 1
ATOM 3401 C C . LEU A 1 437 ? -28.219 67.562 16.422 1 93.5 437 LEU A C 1
ATOM 3403 O O . LEU A 1 437 ? -29.266 68.125 16.219 1 93.5 437 LEU A O 1
ATOM 3407 N N . LEU A 1 438 ? -27.734 67.5 17.562 1 93.81 438 LEU A N 1
ATOM 3408 C CA . LEU A 1 438 ? -28.328 68.188 18.703 1 93.81 438 LEU A CA 1
ATOM 3409 C C . LEU A 1 438 ? -27.891 69.688 18.781 1 93.81 438 LEU A C 1
ATOM 3411 O O . LEU A 1 438 ? -28.719 70.562 18.969 1 93.81 438 LEU A O 1
ATOM 3415 N N . HIS A 1 439 ? -26.594 69.812 18.703 1 94.25 439 HIS A N 1
ATOM 3416 C CA . HIS A 1 439 ? -26.062 71.188 18.766 1 94.25 439 HIS A CA 1
ATOM 3417 C C . HIS A 1 439 ? -24.656 71.25 18.203 1 94.25 439 HIS A C 1
ATOM 3419 O O . HIS A 1 439 ? -23.938 70.25 18.188 1 94.25 439 HIS A O 1
ATOM 3425 N N . ILE A 1 440 ? -24.25 72.438 17.703 1 94.44 440 ILE A N 1
ATOM 3426 C CA . ILE A 1 440 ? -22.906 72.688 17.188 1 94.44 440 ILE A CA 1
ATOM 3427 C C . ILE A 1 440 ? -22.359 74 17.797 1 94.44 440 ILE A C 1
ATOM 3429 O O . ILE A 1 440 ? -23.062 75 17.828 1 94.44 440 ILE A O 1
ATOM 3433 N N . PHE A 1 441 ? -21.281 73.875 18.406 1 94.69 441 PHE A N 1
ATOM 3434 C CA . PHE A 1 441 ? -20.531 75.062 18.797 1 94.69 441 PHE A CA 1
ATOM 3435 C C . PHE A 1 441 ? -19.484 75.438 17.75 1 94.69 441 PHE A C 1
ATOM 3437 O O . PHE A 1 441 ? -18.75 74.562 17.281 1 94.69 441 PHE A O 1
ATOM 3444 N N . ARG A 1 442 ? -19.422 76.688 17.391 1 92.69 442 ARG A N 1
ATOM 3445 C CA . ARG A 1 442 ? -18.359 77.188 16.5 1 92.69 442 ARG A CA 1
ATOM 3446 C C . ARG A 1 442 ? -17.5 78.188 17.203 1 92.69 442 ARG A C 1
ATOM 3448 O O . ARG A 1 442 ? -17.969 79.312 17.516 1 92.69 442 ARG A O 1
ATOM 3455 N N . SER A 1 443 ? -16.484 77.812 17.625 1 89.62 443 SER A N 1
ATOM 3456 C CA . SER A 1 443 ? -15.547 78.625 18.344 1 89.62 443 SER A CA 1
ATOM 3457 C C . SER A 1 443 ? -14.102 78.312 17.984 1 89.62 443 SER A C 1
ATOM 3459 O O . SER A 1 443 ? -13.742 77.125 17.844 1 89.62 443 SER A O 1
ATOM 3461 N N . ARG A 1 444 ? -13.328 79.312 17.766 1 89.06 444 ARG A N 1
ATOM 3462 C CA . ARG A 1 444 ? -11.906 79.125 17.531 1 89.06 444 ARG A CA 1
ATOM 3463 C C . ARG A 1 444 ? -11.195 78.688 18.812 1 89.06 444 ARG A C 1
ATOM 3465 O O . ARG A 1 444 ? -11.164 79.438 19.797 1 89.06 444 ARG A O 1
ATOM 3472 N N . PHE A 1 445 ? -10.75 77.5 18.797 1 89.94 445 PHE A N 1
ATOM 3473 C CA . PHE A 1 445 ? -10.062 77 19.969 1 89.94 445 PHE A CA 1
ATOM 3474 C C . PHE A 1 445 ? -8.609 77.438 20 1 89.94 445 PHE A C 1
ATOM 3476 O O . PHE A 1 445 ? -7.84 77.188 19.078 1 89.94 445 PHE A O 1
ATOM 3483 N N . LEU A 1 446 ? -8.203 78.125 21.047 1 88 446 LEU A N 1
ATOM 3484 C CA . LEU A 1 446 ? -6.867 78.75 21.141 1 88 446 LEU A CA 1
ATOM 3485 C C . LEU A 1 446 ? -5.922 77.812 21.906 1 88 446 LEU A C 1
ATOM 3487 O O . LEU A 1 446 ? -4.699 77.938 21.766 1 88 446 LEU A O 1
ATOM 3491 N N . GLN A 1 447 ? -6.441 77.062 22.75 1 91.44 447 GLN A N 1
ATOM 3492 C CA . GLN A 1 447 ? -5.656 76.125 23.594 1 91.44 447 GLN A CA 1
ATOM 3493 C C . GLN A 1 447 ? -6.09 74.688 23.422 1 91.44 447 GLN A C 1
ATOM 3495 O O . GLN A 1 447 ? -7.152 74.438 22.859 1 91.44 447 GLN A O 1
ATOM 3500 N N . PRO A 1 448 ? -5.195 73.812 23.797 1 93.44 448 PRO A N 1
ATOM 3501 C CA . PRO A 1 448 ? -5.586 72.375 23.734 1 93.44 448 PRO A CA 1
ATOM 3502 C C . PRO A 1 448 ? -6.82 72.062 24.578 1 93.44 448 PRO A C 1
ATOM 3504 O O . PRO A 1 448 ? -6.98 72.625 25.672 1 93.44 448 PRO A O 1
ATOM 3507 N N . LEU A 1 449 ? -7.625 71.188 23.969 1 94.5 449 LEU A N 1
ATOM 3508 C CA . LEU A 1 449 ? -8.875 70.875 24.641 1 94.5 449 LEU A CA 1
ATOM 3509 C C . LEU A 1 449 ? -8.766 69.5 25.297 1 94.5 449 LEU A C 1
ATOM 3511 O O . LEU A 1 449 ? -7.941 68.625 24.891 1 94.5 449 LEU A O 1
ATOM 3515 N N . VAL A 1 450 ? -9.531 69.25 26.344 1 95.38 450 VAL A N 1
ATOM 3516 C CA . VAL A 1 450 ? -9.672 67.938 26.969 1 95.38 450 VAL A CA 1
ATOM 3517 C C . VAL A 1 450 ? -11.148 67.625 27.109 1 95.38 450 VAL A C 1
ATOM 3519 O O . VAL A 1 450 ? -11.984 68.5 27.344 1 95.38 450 VAL A O 1
ATOM 3522 N N . PRO A 1 451 ? -11.461 66.375 26.828 1 95.56 451 PRO A N 1
ATOM 3523 C CA . PRO A 1 451 ? -12.844 65.938 27.125 1 95.56 451 PRO A CA 1
ATOM 3524 C C . PRO A 1 451 ? -13.219 66.188 28.594 1 95.56 451 PRO A C 1
ATOM 3526 O O . PRO A 1 451 ? -12.398 65.938 29.484 1 95.56 451 PRO A O 1
ATOM 3529 N N . ALA A 1 452 ? -14.422 66.562 28.844 1 95.31 452 ALA A N 1
ATOM 3530 C CA . ALA A 1 452 ? -14.883 66.812 30.203 1 95.31 452 ALA A CA 1
ATOM 3531 C C . ALA A 1 452 ? -16.281 66.25 30.422 1 95.31 452 ALA A C 1
ATOM 3533 O O . ALA A 1 452 ? -17.141 66.312 29.531 1 95.31 452 ALA A O 1
ATOM 3534 N N . PHE A 1 453 ? -16.469 65.812 31.625 1 94.44 453 PHE A N 1
ATOM 3535 C CA . PHE A 1 453 ? -17.734 65.125 31.969 1 94.44 453 PHE A CA 1
ATOM 3536 C C . PHE A 1 453 ? -18.188 65.562 33.375 1 94.44 453 PHE A C 1
ATOM 3538 O O . PHE A 1 453 ? -17.375 65.75 34.281 1 94.44 453 PHE A O 1
ATOM 3545 N N . THR A 1 454 ? -19.469 65.75 33.531 1 93.5 454 THR A N 1
ATOM 3546 C CA . THR A 1 454 ? -20.094 65.938 34.844 1 93.5 454 THR A CA 1
ATOM 3547 C C . THR A 1 454 ? -21.234 64.938 35.062 1 93.5 454 THR A C 1
ATOM 3549 O O . THR A 1 454 ? -22.016 64.688 34.125 1 93.5 454 THR A O 1
ATOM 3552 N N . VAL A 1 455 ? -21.25 64.312 36.25 1 92.31 455 VAL A N 1
ATOM 3553 C CA . VAL A 1 455 ? -22.312 63.375 36.5 1 92.31 455 VAL A CA 1
ATOM 3554 C C . VAL A 1 455 ? -22.828 63.562 37.938 1 92.31 455 VAL A C 1
ATOM 3556 O O . VAL A 1 455 ? -22.031 63.656 38.875 1 92.31 455 VAL A O 1
ATOM 3559 N N . TRP A 1 456 ? -24.109 63.719 38 1 90.25 456 TRP A N 1
ATOM 3560 C CA . TRP A 1 456 ? -24.766 63.75 39.312 1 90.25 456 TRP A CA 1
ATOM 3561 C C . TRP A 1 456 ? -25.781 62.625 39.438 1 90.25 456 TRP A C 1
ATOM 3563 O O . TRP A 1 456 ? -26.75 62.562 38.656 1 90.25 456 TRP A O 1
ATOM 3573 N N . CYS A 1 457 ? -25.578 61.75 40.312 1 90 457 CYS A N 1
ATOM 3574 C CA . CYS A 1 457 ? -26.359 60.531 40.531 1 90 457 CYS A CA 1
ATOM 3575 C C . CYS A 1 457 ? -26.203 59.562 39.375 1 90 457 CYS A C 1
ATOM 3577 O O . CYS A 1 457 ? -26.141 60 38.219 1 90 457 CYS A O 1
ATOM 3579 N N . GLY A 1 458 ? -25.984 58.375 39.562 1 91.5 458 GLY A N 1
ATOM 3580 C CA . GLY A 1 458 ? -25.844 57.344 38.531 1 91.5 458 GLY A CA 1
ATOM 3581 C C . GLY A 1 458 ? -24.422 57.25 37.969 1 91.5 458 GLY A C 1
ATOM 3582 O O . GLY A 1 458 ? -23.453 57.375 38.75 1 91.5 458 GLY A O 1
ATOM 3583 N N . GLY A 1 459 ? -24.359 56.969 36.719 1 93.06 459 GLY A N 1
ATOM 3584 C CA . GLY A 1 459 ? -23.047 56.812 36.125 1 93.06 459 GLY A CA 1
ATOM 3585 C C . GLY A 1 459 ? -23.062 57 34.594 1 93.06 459 GLY A C 1
ATOM 3586 O O . GLY A 1 459 ? -24.141 57.125 34 1 93.06 459 GLY A O 1
ATOM 3587 N N . ILE A 1 460 ? -21.906 57.125 34 1 94.81 460 ILE A N 1
ATOM 3588 C CA . ILE A 1 460 ? -21.766 57.25 32.531 1 94.81 460 ILE A CA 1
ATOM 3589 C C . ILE A 1 460 ? -20.672 56.312 32.031 1 94.81 460 ILE A C 1
ATOM 3591 O O . ILE A 1 460 ? -19.766 55.938 32.812 1 94.81 460 ILE A O 1
ATOM 3595 N N . SER A 1 461 ? -20.844 55.844 30.875 1 95.94 461 SER A N 1
ATOM 3596 C CA . SER A 1 461 ? -19.844 55.062 30.156 1 95.94 461 SER A CA 1
ATOM 3597 C C . SER A 1 461 ? -19.391 55.75 28.875 1 95.94 461 SER A C 1
ATOM 3599 O O . SER A 1 461 ? -20.234 56.281 28.125 1 95.94 461 SER A O 1
ATOM 3601 N N . VAL A 1 462 ? -18.109 55.812 28.719 1 95.81 462 VAL A N 1
ATOM 3602 C CA . VAL A 1 462 ? -17.594 56.531 27.547 1 95.81 462 VAL A CA 1
ATOM 3603 C C . VAL A 1 462 ? -16.891 55.562 26.625 1 95.81 462 VAL A C 1
ATOM 3605 O O . VAL A 1 462 ? -16.078 54.75 27.062 1 95.81 462 VAL A O 1
ATOM 3608 N N . ALA A 1 463 ? -17.281 55.562 25.375 1 94.06 463 ALA A N 1
ATOM 3609 C CA . ALA A 1 463 ? -16.609 54.781 24.344 1 94.06 463 ALA A CA 1
ATOM 3610 C C . ALA A 1 463 ? -15.562 55.625 23.609 1 94.06 463 ALA A C 1
ATOM 3612 O O . ALA A 1 463 ? -15.898 56.625 22.969 1 94.06 463 ALA A O 1
ATOM 3613 N N . THR A 1 464 ? -14.32 55.281 23.797 1 94 464 THR A N 1
ATOM 3614 C CA . THR A 1 464 ? -13.227 55.938 23.109 1 94 464 THR A CA 1
ATOM 3615 C C . THR A 1 464 ? -12.594 55.031 22.078 1 94 464 THR A C 1
ATOM 3617 O O . THR A 1 464 ? -13.086 53.906 21.828 1 94 464 THR A O 1
ATOM 3620 N N . GLY A 1 465 ? -11.602 55.5 21.359 1 93.31 465 GLY A N 1
ATOM 3621 C CA . GLY A 1 465 ? -10.953 54.719 20.328 1 93.31 465 GLY A CA 1
ATOM 3622 C C . GLY A 1 465 ? -11.828 54.5 19.094 1 93.31 465 GLY A C 1
ATOM 3623 O O . GLY A 1 465 ? -11.773 53.469 18.453 1 93.31 465 GLY A O 1
ATOM 3624 N N . LEU A 1 466 ? -12.672 55.469 18.938 1 94.31 466 LEU A N 1
ATOM 3625 C CA . LEU A 1 466 ? -13.562 55.406 17.781 1 94.31 466 LEU A CA 1
ATOM 3626 C C . LEU A 1 466 ? -13.055 56.312 16.656 1 94.31 466 LEU A C 1
ATOM 3628 O O . LEU A 1 466 ? -12.578 57.438 16.922 1 94.31 466 LEU A O 1
ATOM 3632 N N . GLN A 1 467 ? -13.039 55.781 15.492 1 93.62 467 GLN A N 1
ATOM 3633 C CA . GLN A 1 467 ? -12.844 56.656 14.344 1 93.62 467 GLN A CA 1
ATOM 3634 C C . GLN A 1 467 ? -14.055 57.562 14.125 1 93.62 467 GLN A C 1
ATOM 3636 O O . GLN A 1 467 ? -15.148 57.25 14.609 1 93.62 467 GLN A O 1
ATOM 3641 N N . VAL A 1 468 ? -13.688 58.719 13.453 1 93.25 468 VAL A N 1
ATOM 3642 C CA . VAL A 1 468 ? -14.828 59.531 13.055 1 93.25 468 VAL A CA 1
ATOM 3643 C C . VAL A 1 468 ? -15.734 58.719 12.125 1 93.25 468 VAL A C 1
ATOM 3645 O O . VAL A 1 468 ? -15.32 58.344 11.031 1 93.25 468 VAL A O 1
ATOM 3648 N N . PRO A 1 469 ? -16.953 58.5 12.633 1 92.88 469 PRO A N 1
ATOM 3649 C CA . PRO A 1 469 ? -17.828 57.656 11.82 1 92.88 469 PRO A CA 1
ATOM 3650 C C . PRO A 1 469 ? -18.156 58.281 10.461 1 92.88 469 PRO A C 1
ATOM 3652 O O . PRO A 1 469 ? -18.219 59.5 10.344 1 92.88 469 PRO A O 1
ATOM 3655 N N . SER A 1 470 ? -18.359 57.344 9.469 1 91.12 470 SER A N 1
ATOM 3656 C CA . SER A 1 470 ? -18.641 57.812 8.117 1 91.12 470 SER A CA 1
ATOM 3657 C C . SER A 1 470 ? -19.938 58.625 8.062 1 91.12 470 SER A C 1
ATOM 3659 O O . SER A 1 470 ? -20.062 59.531 7.246 1 91.12 470 SER A O 1
ATOM 3661 N N . PHE A 1 471 ? -20.875 58.375 8.984 1 90.94 471 PHE A N 1
ATOM 3662 C CA . PHE A 1 471 ? -22.156 59.062 8.961 1 90.94 471 PHE A CA 1
ATOM 3663 C C . PHE A 1 471 ? -21.984 60.531 9.344 1 90.94 471 PHE A C 1
ATOM 3665 O O . PHE A 1 471 ? -22.875 61.344 9.086 1 90.94 471 PHE A O 1
ATOM 3672 N N . MET A 1 472 ? -20.859 60.844 9.953 1 91.44 472 MET A N 1
ATOM 3673 C CA . MET A 1 472 ? -20.609 62.25 10.336 1 91.44 472 MET A CA 1
ATOM 3674 C C . MET A 1 472 ? -20.469 63.125 9.109 1 91.44 472 MET A C 1
ATOM 3676 O O . MET A 1 472 ? -20.672 64.375 9.188 1 91.44 472 MET A O 1
ATOM 3680 N N . GLY A 1 473 ? -20.094 62.531 8.023 1 86.88 473 GLY A N 1
ATOM 3681 C CA . GLY A 1 473 ? -19.984 63.281 6.785 1 86.88 473 GLY A CA 1
ATOM 3682 C C . GLY A 1 473 ? -21.25 64.062 6.418 1 86.88 473 GLY A C 1
ATOM 3683 O O . GLY A 1 473 ? -21.203 65.125 5.852 1 86.88 473 GLY A O 1
ATOM 3684 N N . ASN A 1 474 ? -22.359 63.5 6.805 1 85.44 474 ASN A N 1
ATOM 3685 C CA . ASN A 1 474 ? -23.641 64.125 6.523 1 85.44 474 ASN A CA 1
ATOM 3686 C C . ASN A 1 474 ? -23.844 65.438 7.332 1 85.44 474 ASN A C 1
ATOM 3688 O O . ASN A 1 474 ? -24.531 66.312 6.887 1 85.44 474 ASN A O 1
ATOM 3692 N N . PHE A 1 475 ? -23.266 65.5 8.477 1 86.69 475 PHE A N 1
ATOM 3693 C CA . PHE A 1 475 ? -23.438 66.688 9.367 1 86.69 475 PHE A CA 1
ATOM 3694 C C . PHE A 1 475 ? -22.375 67.75 9.109 1 86.69 475 PHE A C 1
ATOM 3696 O O . PHE A 1 475 ? -22.656 68.938 9.188 1 86.69 475 PHE A O 1
ATOM 3703 N N . VAL A 1 476 ? -21.25 67.25 8.781 1 79.06 476 VAL A N 1
ATOM 3704 C CA . VAL A 1 476 ? -20.125 68.188 8.602 1 79.06 476 VAL A CA 1
ATOM 3705 C C . VAL A 1 476 ? -20.312 69 7.305 1 79.06 476 VAL A C 1
ATOM 3707 O O . VAL A 1 476 ? -20.047 70.188 7.25 1 79.06 476 VAL A O 1
ATOM 3710 N N . SER A 1 477 ? -20.734 68.312 6.238 1 71.19 477 SER A N 1
ATOM 3711 C CA . SER A 1 477 ? -20.969 69 4.957 1 71.19 477 SER A CA 1
ATOM 3712 C C . SER A 1 477 ? -22.141 69.938 5.047 1 71.19 477 SER A C 1
ATOM 3714 O O . SER A 1 477 ? -22.078 71.062 4.5 1 71.19 477 SER A O 1
ATOM 3716 N N . SER A 1 478 ? -23.141 69.562 5.773 1 62.22 478 SER A N 1
ATOM 3717 C CA . SER A 1 478 ? -24.328 70.375 5.875 1 62.22 478 SER A CA 1
ATOM 3718 C C . SER A 1 478 ? -24.047 71.625 6.738 1 62.22 478 SER A C 1
ATOM 3720 O O . SER A 1 478 ? -24.641 72.688 6.516 1 62.22 478 SER A O 1
ATOM 3722 N N . SER A 1 479 ? -23.297 71.5 7.719 1 59.31 479 SER A N 1
ATOM 3723 C CA . SER A 1 479 ? -23.031 72.625 8.625 1 59.31 479 SER A CA 1
ATOM 3724 C C . SER A 1 479 ? -22.234 73.688 7.93 1 59.31 479 SER A C 1
ATOM 3726 O O . SER A 1 479 ? -22.391 74.875 8.234 1 59.31 479 SER A O 1
ATOM 3728 N N . HIS A 1 480 ? -21.312 73.375 7.066 1 55.34 480 HIS A N 1
ATOM 3729 C CA . HIS A 1 480 ? -20.562 74.438 6.363 1 55.34 480 HIS A CA 1
ATOM 3730 C C . HIS A 1 480 ? -21.5 75.312 5.512 1 55.34 480 HIS A C 1
ATOM 3732 O O . HIS A 1 480 ? -21.234 76.5 5.297 1 55.34 480 HIS A O 1
ATOM 3738 N N . ASN A 1 481 ? -22.562 74.75 5.168 1 47.94 481 ASN A N 1
ATOM 3739 C CA . ASN A 1 481 ? -23.516 75.562 4.422 1 47.94 481 ASN A CA 1
ATOM 3740 C C . ASN A 1 481 ? -24.438 76.312 5.355 1 47.94 481 ASN A C 1
ATOM 3742 O O . ASN A 1 481 ? -24.953 77.375 4.988 1 47.94 481 ASN A O 1
ATOM 3746 N N . ALA A 1 482 ? -24.75 75.875 6.617 1 45.34 482 ALA A N 1
ATOM 3747 C CA . ALA A 1 482 ? -25.672 76.562 7.531 1 45.34 482 ALA A CA 1
ATOM 3748 C C . ALA A 1 482 ? -24.938 77.5 8.469 1 45.34 482 ALA A C 1
ATOM 3750 O O . ALA A 1 482 ? -25.5 78 9.453 1 45.34 482 ALA A O 1
ATOM 3751 N N . ALA A 1 483 ? -23.828 77.875 8.422 1 44.75 483 ALA A N 1
ATOM 3752 C CA . ALA A 1 483 ? -23.047 78.75 9.305 1 44.75 483 ALA A CA 1
ATOM 3753 C C . ALA A 1 483 ? -23.812 80 9.672 1 44.75 483 ALA A C 1
ATOM 3755 O O . ALA A 1 483 ? -23.281 80.875 10.383 1 44.75 483 ALA A O 1
ATOM 3756 N N . ALA A 1 484 ? -24.688 80.5 8.953 1 39.16 484 ALA A N 1
ATOM 3757 C CA . ALA A 1 484 ? -25.109 81.875 9.25 1 39.16 484 ALA A CA 1
ATOM 3758 C C . ALA A 1 484 ? -25.719 81.938 10.648 1 39.16 484 ALA A C 1
ATOM 3760 O O . ALA A 1 484 ? -25.531 82.938 11.352 1 39.16 484 ALA A O 1
ATOM 3761 N N . ASP A 1 485 ? -26.75 81.188 11.055 1 35 485 ASP A N 1
ATOM 3762 C CA . ASP A 1 485 ? -27.688 81.75 12.023 1 35 485 ASP A CA 1
ATOM 3763 C C . ASP A 1 485 ? -27.234 81.438 13.453 1 35 485 ASP A C 1
ATOM 3765 O O . ASP A 1 485 ? -27.641 82.125 14.391 1 35 485 ASP A O 1
ATOM 3769 N N . GLN A 1 486 ? -26.891 80.125 13.961 1 37.81 486 GLN A N 1
ATOM 3770 C CA . GLN A 1 486 ? -27.172 79.938 15.375 1 37.81 486 GLN A CA 1
ATOM 3771 C C . GLN A 1 486 ? -25.938 80.188 16.234 1 37.81 486 GLN A C 1
ATOM 3773 O O . GLN A 1 486 ? -25.141 79.312 16.516 1 37.81 486 GLN A O 1
ATOM 3778 N N . SER A 1 487 ? -25.375 81.312 16.109 1 39.09 487 SER A N 1
ATOM 3779 C CA . SER A 1 487 ? -24.328 81.875 16.953 1 39.09 487 SER A CA 1
ATOM 3780 C C . SER A 1 487 ? -24.75 81.938 18.422 1 39.09 487 SER A C 1
ATOM 3782 O O . SER A 1 487 ? -25.844 82.375 18.75 1 39.09 487 SER A O 1
ATOM 3784 N N . LEU A 1 488 ? -24.562 80.875 19.266 1 38.41 488 LEU A N 1
ATOM 3785 C CA . LEU A 1 488 ? -24.5 81.312 20.656 1 38.41 488 LEU A CA 1
ATOM 3786 C C . LEU A 1 488 ? -23.344 82.312 20.875 1 38.41 488 LEU A C 1
ATOM 3788 O O . LEU A 1 488 ? -22.266 82.125 20.297 1 38.41 488 LEU A O 1
ATOM 3792 N N . MET B 1 1 ? -15.461 -80.25 -9.797 1 81.12 1 MET B N 1
ATOM 3793 C CA . MET B 1 1 ? -14.398 -79.625 -9 1 81.12 1 MET B CA 1
ATOM 3794 C C . MET B 1 1 ? -13.445 -78.812 -9.883 1 81.12 1 MET B C 1
ATOM 3796 O O . MET B 1 1 ? -13.062 -77.688 -9.523 1 81.12 1 MET B O 1
ATOM 3800 N N . ASP B 1 2 ? -13.266 -79.25 -11.125 1 82.19 2 ASP B N 1
ATOM 3801 C CA . ASP B 1 2 ? -12.289 -78.562 -11.992 1 82.19 2 ASP B CA 1
ATOM 3802 C C . ASP B 1 2 ? -12.805 -77.25 -12.477 1 82.19 2 ASP B C 1
ATOM 3804 O O . ASP B 1 2 ? -12.062 -76.25 -12.5 1 82.19 2 ASP B O 1
ATOM 3808 N N . THR B 1 3 ? -14.102 -77.188 -12.781 1 85.81 3 THR B N 1
ATOM 3809 C CA . THR B 1 3 ? -14.703 -75.938 -13.25 1 85.81 3 THR B CA 1
ATOM 3810 C C . THR B 1 3 ? -14.711 -74.875 -12.141 1 85.81 3 THR B C 1
ATOM 3812 O O . THR B 1 3 ? -14.484 -73.75 -12.398 1 85.81 3 THR B O 1
ATOM 3815 N N . GLN B 1 4 ? -14.945 -75.438 -10.945 1 87.31 4 GLN B N 1
ATOM 3816 C CA . GLN B 1 4 ? -14.992 -74.562 -9.805 1 87.31 4 GLN B CA 1
ATOM 3817 C C . GLN B 1 4 ? -13.602 -74.062 -9.445 1 87.31 4 GLN B C 1
ATOM 3819 O O . GLN B 1 4 ? -13.438 -72.938 -9.008 1 87.31 4 GLN B O 1
ATOM 3824 N N . LYS B 1 5 ? -12.586 -74.875 -9.617 1 88.94 5 LYS B N 1
ATOM 3825 C CA . LYS B 1 5 ? -11.203 -74.438 -9.375 1 88.94 5 LYS B CA 1
ATOM 3826 C C . LYS B 1 5 ? -10.758 -73.375 -10.375 1 88.94 5 LYS B C 1
ATOM 3828 O O . LYS B 1 5 ? -10.031 -72.438 -10.016 1 88.94 5 LYS B O 1
ATOM 3833 N N . GLU B 1 6 ? -11.258 -73.562 -11.586 1 90.06 6 GLU B N 1
ATOM 3834 C CA . GLU B 1 6 ? -10.938 -72.562 -12.602 1 90.06 6 GLU B CA 1
ATOM 3835 C C . GLU B 1 6 ? -11.586 -71.25 -12.281 1 90.06 6 GLU B C 1
ATOM 3837 O O . GLU B 1 6 ? -10.969 -70.188 -12.477 1 90.06 6 GLU B O 1
ATOM 3842 N N . ALA B 1 7 ? -12.727 -71.312 -11.805 1 89.44 7 ALA B N 1
ATOM 3843 C CA . ALA B 1 7 ? -13.422 -70.062 -11.391 1 89.44 7 ALA B CA 1
ATOM 3844 C C . ALA B 1 7 ? -12.695 -69.375 -10.227 1 89.44 7 ALA B C 1
ATOM 3846 O O . ALA B 1 7 ? -12.57 -68.188 -10.195 1 89.44 7 ALA B O 1
ATOM 3847 N N . LEU B 1 8 ? -12.219 -70.188 -9.297 1 90.62 8 LEU B N 1
ATOM 3848 C CA . LEU B 1 8 ? -11.484 -69.688 -8.148 1 90.62 8 LEU B CA 1
ATOM 3849 C C . LEU B 1 8 ? -10.164 -69.062 -8.594 1 90.62 8 LEU B C 1
ATOM 3851 O O . LEU B 1 8 ? -9.734 -68.062 -8.039 1 90.62 8 LEU B O 1
ATOM 3855 N N . ARG B 1 9 ? -9.562 -69.625 -9.594 1 92 9 ARG B N 1
ATOM 3856 C CA . ARG B 1 9 ? -8.32 -69.062 -10.117 1 92 9 ARG B CA 1
ATOM 3857 C C . ARG B 1 9 ? -8.547 -67.688 -10.75 1 92 9 ARG B C 1
ATOM 3859 O O . ARG B 1 9 ? -7.707 -66.812 -10.633 1 92 9 ARG B O 1
ATOM 3866 N N . ARG B 1 10 ? -9.656 -67.5 -11.406 1 91.5 10 ARG B N 1
ATOM 3867 C CA . ARG B 1 10 ? -10 -66.25 -11.977 1 91.5 10 ARG B CA 1
ATOM 3868 C C . ARG B 1 10 ? -10.195 -65.188 -10.891 1 91.5 10 ARG B C 1
ATOM 3870 O O . ARG B 1 10 ? -9.75 -64.062 -11.031 1 91.5 10 ARG B O 1
ATOM 3877 N N . ILE B 1 11 ? -10.789 -65.625 -9.875 1 90.12 11 ILE B N 1
ATOM 3878 C CA . ILE B 1 11 ? -11.023 -64.688 -8.75 1 90.12 11 ILE B CA 1
ATOM 3879 C C . ILE B 1 11 ? -9.695 -64.312 -8.117 1 90.12 11 ILE B C 1
ATOM 3881 O O . ILE B 1 11 ? -9.484 -63.125 -7.762 1 90.12 11 ILE B O 1
ATOM 3885 N N . ILE B 1 12 ? -8.828 -65.25 -7.98 1 90.94 12 ILE B N 1
ATOM 3886 C CA . ILE B 1 12 ? -7.512 -65 -7.402 1 90.94 12 ILE B CA 1
ATOM 3887 C C . ILE B 1 12 ? -6.746 -64 -8.266 1 90.94 12 ILE B C 1
ATOM 3889 O O . ILE B 1 12 ? -6.102 -63.094 -7.742 1 90.94 12 ILE B O 1
ATOM 3893 N N . ASN B 1 13 ? -6.855 -64.188 -9.594 1 90.56 13 ASN B N 1
ATOM 3894 C CA . ASN B 1 13 ? -6.195 -63.25 -10.5 1 90.56 13 ASN B CA 1
ATOM 3895 C C . ASN B 1 13 ? -6.766 -61.844 -10.359 1 90.56 13 ASN B C 1
ATOM 3897 O O . ASN B 1 13 ? -6.02 -60.844 -10.352 1 90.56 13 ASN B O 1
ATOM 3901 N N . THR B 1 14 ? -8.031 -61.75 -10.234 1 88.88 14 THR B N 1
ATOM 3902 C CA . THR B 1 14 ? -8.695 -60.469 -10.055 1 88.88 14 THR B CA 1
ATOM 3903 C C . THR B 1 14 ? -8.266 -59.812 -8.742 1 88.88 14 THR B C 1
ATOM 3905 O O . THR B 1 14 ? -7.98 -58.625 -8.703 1 88.88 14 THR B O 1
ATOM 3908 N N . LEU B 1 15 ? -8.18 -60.594 -7.723 1 88.75 15 LEU B N 1
ATOM 3909 C CA . LEU B 1 15 ? -7.77 -60.094 -6.418 1 88.75 15 LEU B CA 1
ATOM 3910 C C . LEU B 1 15 ? -6.312 -59.656 -6.438 1 88.75 15 LEU B C 1
ATOM 3912 O O . LEU B 1 15 ? -5.953 -58.625 -5.82 1 88.75 15 LEU B O 1
ATOM 3916 N N . ALA B 1 16 ? -5.539 -60.469 -7.102 1 89.19 16 ALA B N 1
ATOM 3917 C CA . ALA B 1 16 ? -4.125 -60.094 -7.211 1 89.19 16 ALA B CA 1
ATOM 3918 C C . ALA B 1 16 ? -3.949 -58.781 -7.938 1 89.19 16 ALA B C 1
ATOM 3920 O O . ALA B 1 16 ? -3.137 -57.938 -7.531 1 89.19 16 ALA B O 1
ATOM 3921 N N . ASN B 1 17 ? -4.695 -58.531 -9.016 1 85.56 17 ASN B N 1
ATOM 3922 C CA . ASN B 1 17 ? -4.648 -57.281 -9.75 1 85.56 17 ASN B CA 1
ATOM 3923 C C . ASN B 1 17 ? -5.113 -56.125 -8.891 1 85.56 17 ASN B C 1
ATOM 3925 O O . ASN B 1 17 ? -4.516 -55.031 -8.93 1 85.56 17 ASN B O 1
ATOM 3929 N N . LYS B 1 18 ? -6.109 -56.406 -8.141 1 86.94 18 LYS B N 1
ATOM 3930 C CA . LYS B 1 18 ? -6.633 -55.344 -7.277 1 86.94 18 LYS B CA 1
ATOM 3931 C C . LYS B 1 18 ? -5.645 -55 -6.164 1 86.94 18 LYS B C 1
ATOM 3933 O O . LYS B 1 18 ? -5.52 -53.844 -5.773 1 86.94 18 LYS B O 1
ATOM 3938 N N . ASN B 1 19 ? -4.969 -56.031 -5.645 1 88.62 19 ASN B N 1
ATOM 3939 C CA . ASN B 1 19 ? -3.939 -55.812 -4.637 1 88.62 19 ASN B CA 1
ATOM 3940 C C . ASN B 1 19 ? -2.814 -54.938 -5.168 1 88.62 19 ASN B C 1
ATOM 3942 O O . ASN B 1 19 ? -2.324 -54.062 -4.461 1 88.62 19 ASN B O 1
ATOM 3946 N N . GLU B 1 20 ? -2.42 -55.188 -6.395 1 85.56 20 GLU B N 1
ATOM 3947 C CA . GLU B 1 20 ? -1.382 -54.375 -7.023 1 85.56 20 GLU B CA 1
ATOM 3948 C C . GLU B 1 20 ? -1.856 -52.938 -7.238 1 85.56 20 GLU B C 1
ATOM 3950 O O . GLU B 1 20 ? -1.104 -52 -7.004 1 85.56 20 GLU B O 1
ATOM 3955 N N . GLU B 1 21 ? -3.078 -52.781 -7.664 1 84.19 21 GLU B N 1
ATOM 3956 C CA . GLU B 1 21 ? -3.664 -51.469 -7.875 1 84.19 21 GLU B CA 1
ATOM 3957 C C . GLU B 1 21 ? -3.707 -50.688 -6.574 1 84.19 21 GLU B C 1
ATOM 3959 O O . GLU B 1 21 ? -3.398 -49.469 -6.562 1 84.19 21 GLU B O 1
ATOM 3964 N N . LEU B 1 22 ? -4.027 -51.375 -5.516 1 87.88 22 LEU B N 1
ATOM 3965 C CA . LEU B 1 22 ? -4.105 -50.719 -4.215 1 87.88 22 LEU B CA 1
ATOM 3966 C C . LEU B 1 22 ? -2.725 -50.281 -3.736 1 87.88 22 LEU B C 1
ATOM 3968 O O . LEU B 1 22 ? -2.578 -49.25 -3.111 1 87.88 22 LEU B O 1
ATOM 3972 N N . GLN B 1 23 ? -1.745 -51.188 -4.012 1 88 23 GLN B N 1
ATOM 3973 C CA . GLN B 1 23 ? -0.381 -50.812 -3.641 1 88 23 GLN B CA 1
ATOM 3974 C C . GLN B 1 23 ? 0.076 -49.562 -4.391 1 88 23 GLN B C 1
ATOM 3976 O O . GLN B 1 23 ? 0.684 -48.688 -3.801 1 88 23 GLN B O 1
ATOM 3981 N N . TYR B 1 24 ? -0.282 -49.5 -5.727 1 84 24 TYR B N 1
ATOM 3982 C CA . TYR B 1 24 ? 0.052 -48.312 -6.52 1 84 24 TYR B CA 1
ATOM 3983 C C . TYR B 1 24 ? -0.677 -47.094 -5.996 1 84 24 TYR B C 1
ATOM 3985 O O . TYR B 1 24 ? -0.107 -46 -5.949 1 84 24 TYR B O 1
ATOM 3993 N N . PHE B 1 25 ? -1.909 -47.219 -5.637 1 87.88 25 PHE B N 1
ATOM 3994 C CA . PHE B 1 25 ? -2.715 -46.156 -5.078 1 87.88 25 PHE B CA 1
ATOM 3995 C C . PHE B 1 25 ? -2.084 -45.594 -3.803 1 87.88 25 PHE B C 1
ATOM 3997 O O . PHE B 1 25 ? -1.945 -44.375 -3.643 1 87.88 25 PHE B O 1
ATOM 4004 N N . LEU B 1 26 ? -1.673 -46.5 -2.928 1 89.94 26 LEU B N 1
ATOM 4005 C CA . LEU B 1 26 ? -1.081 -46.062 -1.662 1 89.94 26 LEU B CA 1
ATOM 4006 C C . LEU B 1 26 ? 0.248 -45.375 -1.893 1 89.94 26 LEU B C 1
ATOM 4008 O O . LEU B 1 26 ? 0.559 -44.375 -1.211 1 89.94 26 LEU B O 1
ATOM 4012 N N . ASP B 1 27 ? 1.047 -45.844 -2.82 1 88.81 27 ASP B N 1
ATOM 4013 C CA . ASP B 1 27 ? 2.297 -45.188 -3.168 1 88.81 27 ASP B CA 1
ATOM 4014 C C . ASP B 1 27 ? 2.037 -43.781 -3.725 1 88.81 27 ASP B C 1
ATOM 4016 O O . ASP B 1 27 ? 2.781 -42.844 -3.432 1 88.81 27 ASP B O 1
ATOM 4020 N N . SER B 1 28 ? 0.994 -43.688 -4.586 1 86.75 28 SER B N 1
ATOM 4021 C CA . SER B 1 28 ? 0.62 -42.375 -5.152 1 86.75 28 SER B CA 1
ATOM 4022 C C . SER B 1 28 ? 0.187 -41.406 -4.066 1 86.75 28 SER B C 1
ATOM 4024 O O . SER B 1 28 ? 0.546 -40.219 -4.102 1 86.75 28 SER B O 1
ATOM 4026 N N . VAL B 1 29 ? -0.578 -41.906 -3.1 1 91.31 29 VAL B N 1
ATOM 4027 C CA . VAL B 1 29 ? -1.041 -41.062 -2 1 91.31 29 VAL B CA 1
ATOM 4028 C C . VAL B 1 29 ? 0.15 -40.594 -1.162 1 91.31 29 VAL B C 1
ATOM 4030 O O . VAL B 1 29 ? 0.226 -39.438 -0.764 1 91.31 29 VAL B O 1
ATOM 4033 N N . ASP B 1 30 ? 1.086 -41.531 -0.928 1 91.69 30 ASP B N 1
ATOM 4034 C CA . ASP B 1 30 ? 2.281 -41.188 -0.169 1 91.69 30 ASP B CA 1
ATOM 4035 C C . ASP B 1 30 ? 3.135 -40.188 -0.931 1 91.69 30 ASP B C 1
ATOM 4037 O O . ASP B 1 30 ? 3.713 -39.25 -0.331 1 91.69 30 ASP B O 1
ATOM 4041 N N . GLY B 1 31 ? 3.254 -40.406 -2.23 1 89.81 31 GLY B N 1
ATOM 4042 C CA . GLY B 1 31 ? 3.949 -39.406 -3.055 1 89.81 31 GLY B CA 1
ATOM 4043 C C . GLY B 1 31 ? 3.305 -38.031 -3.027 1 89.81 31 GLY B C 1
ATOM 4044 O O . GLY B 1 31 ? 3.998 -37.031 -2.961 1 89.81 31 GLY B O 1
ATOM 4045 N N . THR B 1 32 ? 1.977 -38.031 -3.061 1 92.06 32 THR B N 1
ATOM 4046 C CA . THR B 1 32 ? 1.233 -36.781 -3.01 1 92.06 32 THR B CA 1
ATOM 4047 C C . THR B 1 32 ? 1.432 -36.094 -1.662 1 92.06 32 THR B C 1
ATOM 4049 O O . THR B 1 32 ? 1.528 -34.844 -1.596 1 92.06 32 THR B O 1
ATOM 4052 N N . ARG B 1 33 ? 1.449 -36.875 -0.616 1 94.12 33 ARG B N 1
ATOM 4053 C CA . ARG B 1 33 ? 1.672 -36.344 0.72 1 94.12 33 ARG B CA 1
ATOM 4054 C C . ARG B 1 33 ? 3.041 -35.656 0.819 1 94.12 33 ARG B C 1
ATOM 4056 O O . ARG B 1 33 ? 3.16 -34.562 1.348 1 94.12 33 ARG B O 1
ATOM 4063 N N . THR B 1 34 ? 4.074 -36.344 0.313 1 93.69 34 THR B N 1
ATOM 4064 C CA . THR B 1 34 ? 5.422 -35.781 0.306 1 93.69 34 THR B CA 1
ATOM 4065 C C . THR B 1 34 ? 5.48 -34.531 -0.565 1 93.69 34 THR B C 1
ATOM 4067 O O . THR B 1 34 ? 6.102 -33.531 -0.186 1 93.69 34 THR B O 1
ATOM 4070 N N . GLY B 1 35 ? 4.844 -34.625 -1.722 1 93.25 35 GLY B N 1
ATOM 4071 C CA . GLY B 1 35 ? 4.785 -33.469 -2.588 1 93.25 35 GLY B CA 1
ATOM 4072 C C . GLY B 1 35 ? 4.066 -32.281 -1.954 1 93.25 35 GLY B C 1
ATOM 4073 O O . GLY B 1 35 ? 4.48 -31.125 -2.127 1 93.25 35 GLY B O 1
ATOM 4074 N N . LEU B 1 36 ? 3.039 -32.594 -1.21 1 95.12 36 LEU B N 1
ATOM 4075 C CA . LEU B 1 36 ? 2.273 -31.562 -0.521 1 95.12 36 LEU B CA 1
ATOM 4076 C C . LEU B 1 36 ? 3.139 -30.844 0.506 1 95.12 36 LEU B C 1
ATOM 4078 O O . LEU B 1 36 ? 3.084 -29.625 0.617 1 95.12 36 LEU B O 1
ATOM 4082 N N . GLN B 1 37 ? 3.949 -31.547 1.271 1 95.38 37 GLN B N 1
ATOM 4083 C CA . GLN B 1 37 ? 4.836 -30.953 2.266 1 95.38 37 GLN B CA 1
ATOM 4084 C C . GLN B 1 37 ? 5.852 -30.031 1.608 1 95.38 37 GLN B C 1
ATOM 4086 O O . GLN B 1 37 ? 6.098 -28.922 2.096 1 95.38 37 GLN B O 1
ATOM 4091 N N . GLU B 1 38 ? 6.371 -30.453 0.501 1 95.19 38 GLU B N 1
ATOM 4092 C CA . GLU B 1 38 ? 7.363 -29.641 -0.209 1 95.19 38 GLU B CA 1
ATOM 4093 C C . GLU B 1 38 ? 6.738 -28.391 -0.791 1 95.19 38 GLU B C 1
ATOM 4095 O O . GLU B 1 38 ? 7.293 -27.297 -0.659 1 95.19 38 GLU B O 1
ATOM 4100 N N . GLU B 1 39 ? 5.59 -28.547 -1.426 1 94.25 39 GLU B N 1
ATOM 4101 C CA . GLU B 1 39 ? 4.918 -27.422 -2.049 1 94.25 39 GLU B CA 1
ATOM 4102 C C . GLU B 1 39 ? 4.453 -26.406 -1.002 1 94.25 39 GLU B C 1
ATOM 4104 O O . GLU B 1 39 ? 4.516 -25.203 -1.227 1 94.25 39 GLU B O 1
ATOM 4109 N N . SER B 1 40 ? 3.949 -26.906 0.078 1 95.81 40 SER B N 1
ATOM 4110 C CA . SER B 1 40 ? 3.506 -26.031 1.154 1 95.81 40 SER B CA 1
ATOM 4111 C C . SER B 1 40 ? 4.672 -25.219 1.729 1 95.81 40 SER B C 1
ATOM 4113 O O . SER B 1 40 ? 4.535 -24.031 2.008 1 95.81 40 SER B O 1
ATOM 4115 N N . CYS B 1 41 ? 5.809 -25.875 1.899 1 96.12 41 CYS B N 1
ATOM 4116 C CA . CYS B 1 41 ? 6.996 -25.188 2.395 1 96.12 41 CYS B CA 1
ATOM 4117 C C . CYS B 1 41 ? 7.461 -24.125 1.411 1 96.12 41 CYS B C 1
ATOM 4119 O O . CYS B 1 41 ? 7.875 -23.031 1.817 1 96.12 41 CYS B O 1
ATOM 4121 N N . LYS B 1 42 ? 7.379 -24.453 0.197 1 95.12 42 LYS B N 1
ATOM 4122 C CA . LYS B 1 42 ? 7.805 -23.516 -0.839 1 95.12 42 LYS B CA 1
ATOM 4123 C C . LYS B 1 42 ? 6.934 -22.266 -0.837 1 95.12 42 LYS B C 1
ATOM 4125 O O . LYS B 1 42 ? 7.449 -21.141 -0.817 1 95.12 42 LYS B O 1
ATOM 4130 N N . VAL B 1 43 ? 5.621 -22.453 -0.847 1 95.19 43 VAL B N 1
ATOM 4131 C CA . VAL B 1 43 ? 4.711 -21.312 -0.907 1 95.19 43 VAL B CA 1
ATOM 4132 C C . VAL B 1 43 ? 4.828 -20.484 0.372 1 95.19 43 VAL B C 1
ATOM 4134 O O . VAL B 1 43 ? 4.734 -19.266 0.336 1 95.19 43 VAL B O 1
ATOM 4137 N N . MET B 1 44 ? 5.059 -21.172 1.501 1 96.69 44 MET B N 1
ATOM 4138 C CA . MET B 1 44 ? 5.238 -20.469 2.773 1 96.69 44 MET B CA 1
ATOM 4139 C C . MET B 1 44 ? 6.5 -19.609 2.754 1 96.69 44 MET B C 1
ATOM 4141 O O . MET B 1 44 ? 6.484 -18.469 3.193 1 96.69 44 MET B O 1
ATOM 4145 N N . SER B 1 45 ? 7.562 -20.172 2.254 1 96.62 45 SER B N 1
ATOM 4146 C CA . SER B 1 45 ? 8.828 -19.453 2.168 1 96.62 45 SER B CA 1
ATOM 4147 C C . SER B 1 45 ? 8.727 -18.266 1.219 1 96.62 45 SER B C 1
ATOM 4149 O O . SER B 1 45 ? 9.289 -17.203 1.485 1 96.62 45 SER B O 1
ATOM 4151 N N . GLU B 1 46 ? 8.016 -18.484 0.12 1 94.88 46 GLU B N 1
ATOM 4152 C CA . GLU B 1 46 ? 7.836 -17.391 -0.84 1 94.88 46 GLU B CA 1
ATOM 4153 C C . GLU B 1 46 ? 7 -16.266 -0.244 1 94.88 46 GLU B C 1
ATOM 4155 O O . GLU B 1 46 ? 7.281 -15.086 -0.474 1 94.88 46 GLU B O 1
ATOM 4160 N N . LEU B 1 47 ? 5.969 -16.641 0.485 1 96.69 47 LEU B N 1
ATOM 4161 C CA . LEU B 1 47 ? 5.148 -15.641 1.16 1 96.69 47 LEU B CA 1
ATOM 4162 C C . LEU B 1 47 ? 5.977 -14.844 2.16 1 96.69 47 LEU B C 1
ATOM 4164 O O . LEU B 1 47 ? 5.93 -13.617 2.17 1 96.69 47 LEU B O 1
ATOM 4168 N N . GLU B 1 48 ? 6.777 -15.539 2.957 1 97.06 48 GLU B N 1
ATOM 4169 C CA . GLU B 1 48 ? 7.613 -14.883 3.955 1 97.06 48 GLU B CA 1
ATOM 4170 C C . GLU B 1 48 ? 8.625 -13.945 3.297 1 97.06 48 GLU B C 1
ATOM 4172 O O . GLU B 1 48 ? 8.914 -12.867 3.814 1 97.06 48 GLU B O 1
ATOM 4177 N N . ALA B 1 49 ? 9.148 -14.359 2.213 1 96.25 49 ALA B N 1
ATOM 4178 C CA . ALA B 1 49 ? 10.109 -13.539 1.485 1 96.25 49 ALA B CA 1
ATOM 4179 C C . ALA B 1 49 ? 9.453 -12.258 0.978 1 96.25 49 ALA B C 1
ATOM 4181 O O . ALA B 1 49 ? 10.039 -11.172 1.074 1 96.25 49 ALA B O 1
ATOM 4182 N N . GLU B 1 50 ? 8.211 -12.398 0.438 1 96.81 50 GLU B N 1
ATOM 4183 C CA . GLU B 1 50 ? 7.496 -11.234 -0.067 1 96.81 50 GLU B CA 1
ATOM 4184 C C . GLU B 1 50 ? 7.133 -10.273 1.064 1 96.81 50 GLU B C 1
ATOM 4186 O O . GLU B 1 50 ? 7.203 -9.055 0.902 1 96.81 50 GLU B O 1
ATOM 4191 N N . LEU B 1 51 ? 6.762 -10.805 2.184 1 97.5 51 LEU B N 1
ATOM 4192 C CA . LEU B 1 51 ? 6.434 -9.984 3.344 1 97.5 51 LEU B CA 1
ATOM 4193 C C . LEU B 1 51 ? 7.672 -9.266 3.865 1 97.5 51 LEU B C 1
ATOM 4195 O O . LEU B 1 51 ? 7.586 -8.109 4.301 1 97.5 51 LEU B O 1
ATOM 4199 N N . GLU B 1 52 ? 8.805 -9.938 3.857 1 97.25 52 GLU B N 1
ATOM 4200 C CA . GLU B 1 52 ? 10.055 -9.32 4.281 1 97.25 52 GLU B CA 1
ATOM 4201 C C . GLU B 1 52 ? 10.438 -8.156 3.373 1 97.25 52 GLU B C 1
ATOM 4203 O O . GLU B 1 52 ? 10.961 -7.141 3.838 1 97.25 52 GLU B O 1
ATOM 4208 N N . LYS B 1 53 ? 10.18 -8.305 2.111 1 96.69 53 LYS B N 1
ATOM 4209 C CA . LYS B 1 53 ? 10.445 -7.211 1.176 1 96.69 53 LYS B CA 1
ATOM 4210 C C . LYS B 1 53 ? 9.594 -5.988 1.505 1 96.69 53 LYS B C 1
ATOM 4212 O O . LYS B 1 53 ? 10.07 -4.855 1.442 1 96.69 53 LYS B O 1
ATOM 4217 N N . LEU B 1 54 ? 8.32 -6.219 1.813 1 97.38 54 LEU B N 1
ATOM 4218 C CA . LEU B 1 54 ? 7.43 -5.121 2.174 1 97.38 54 LEU B CA 1
ATOM 4219 C C . LEU B 1 54 ? 7.895 -4.445 3.459 1 97.38 54 LEU B C 1
ATOM 4221 O O . LEU B 1 54 ? 7.938 -3.215 3.537 1 97.38 54 LEU B O 1
ATOM 4225 N N . SER B 1 55 ? 8.266 -5.262 4.465 1 97.56 55 SER B N 1
ATOM 4226 C CA . SER B 1 55 ? 8.734 -4.723 5.738 1 97.56 55 SER B CA 1
ATOM 4227 C C . SER B 1 55 ? 10.008 -3.912 5.562 1 97.56 55 SER B C 1
ATOM 4229 O O . SER B 1 55 ? 10.156 -2.836 6.148 1 97.56 55 SER B O 1
ATOM 4231 N N . SER B 1 56 ? 10.914 -4.426 4.77 1 97.12 56 SER B N 1
ATOM 4232 C CA . SER B 1 56 ? 12.172 -3.729 4.512 1 97.12 56 SER B CA 1
ATOM 4233 C C . SER B 1 56 ? 11.93 -2.416 3.773 1 97.12 56 SER B C 1
ATOM 4235 O O . SER B 1 56 ? 12.578 -1.409 4.059 1 97.12 56 SER B O 1
ATOM 4237 N N . ALA B 1 57 ? 11.047 -2.436 2.797 1 96.88 57 ALA B N 1
ATOM 4238 C CA . ALA B 1 57 ? 10.703 -1.22 2.059 1 96.88 57 ALA B CA 1
ATOM 4239 C C . ALA B 1 57 ? 10.109 -0.165 2.984 1 96.88 57 ALA B C 1
ATOM 4241 O O . ALA B 1 57 ? 10.438 1.02 2.881 1 96.88 57 ALA B O 1
ATOM 4242 N N . LEU B 1 58 ? 9.234 -0.578 3.854 1 97.56 58 LEU B N 1
ATOM 4243 C CA . LEU B 1 58 ? 8.609 0.33 4.812 1 97.56 58 LEU B CA 1
ATOM 4244 C C . LEU B 1 58 ? 9.664 0.939 5.738 1 97.56 58 LEU B C 1
ATOM 4246 O O . LEU B 1 58 ? 9.648 2.146 5.988 1 97.56 58 LEU B O 1
ATOM 4250 N N . GLU B 1 59 ? 10.609 0.157 6.273 1 97.12 59 GLU B N 1
ATOM 4251 C CA . GLU B 1 59 ? 11.672 0.63 7.156 1 97.12 59 GLU B CA 1
ATOM 4252 C C . GLU B 1 59 ? 12.594 1.612 6.438 1 97.12 59 GLU B C 1
ATOM 4254 O O . GLU B 1 59 ? 12.977 2.639 7.004 1 97.12 59 GLU B O 1
ATOM 4259 N N . GLU B 1 60 ? 12.898 1.268 5.223 1 97.12 60 GLU B N 1
ATOM 4260 C CA . GLU B 1 60 ? 13.773 2.123 4.43 1 97.12 60 GLU B CA 1
ATOM 4261 C C . GLU B 1 60 ? 13.125 3.479 4.16 1 97.12 60 GLU B C 1
ATOM 4263 O O . GLU B 1 60 ? 13.742 4.523 4.402 1 97.12 60 GLU B O 1
ATOM 4268 N N . ARG B 1 61 ? 11.898 3.48 3.684 1 97.81 61 ARG B N 1
ATOM 4269 C CA . ARG B 1 61 ? 11.219 4.734 3.377 1 97.81 61 ARG B CA 1
ATOM 4270 C C . ARG B 1 61 ? 10.953 5.535 4.648 1 97.81 61 ARG B C 1
ATOM 4272 O O . ARG B 1 61 ? 11.062 6.762 4.648 1 97.81 61 ARG B O 1
ATOM 4279 N N . GLY B 1 62 ? 10.531 4.789 5.707 1 97.44 62 GLY B N 1
ATOM 4280 C CA . GLY B 1 62 ? 10.344 5.461 6.98 1 97.44 62 GLY B CA 1
ATOM 4281 C C . GLY B 1 62 ? 11.578 6.195 7.461 1 97.44 62 GLY B C 1
ATOM 4282 O O . GLY B 1 62 ? 11.492 7.328 7.938 1 97.44 62 GLY B O 1
ATOM 4283 N N . ALA B 1 63 ? 12.742 5.562 7.355 1 97.12 63 ALA B N 1
ATOM 4284 C CA . ALA B 1 63 ? 14.008 6.176 7.75 1 97.12 63 ALA B CA 1
ATOM 4285 C C . ALA B 1 63 ? 14.312 7.402 6.895 1 97.12 63 ALA B C 1
ATOM 4287 O O . ALA B 1 63 ? 14.812 8.414 7.398 1 97.12 63 ALA B O 1
ATOM 4288 N N . GLN B 1 64 ? 14.008 7.344 5.617 1 97.19 64 GLN B N 1
ATOM 4289 C CA . GLN B 1 64 ? 14.227 8.469 4.715 1 97.19 64 GLN B CA 1
ATOM 4290 C C . GLN B 1 64 ? 13.367 9.664 5.105 1 97.19 64 GLN B C 1
ATOM 4292 O O . GLN B 1 64 ? 13.844 10.805 5.129 1 97.19 64 GLN B O 1
ATOM 4297 N N . LEU B 1 65 ? 12.094 9.43 5.383 1 97.62 65 LEU B N 1
ATOM 4298 C CA . LEU B 1 65 ? 11.188 10.5 5.785 1 97.62 65 LEU B CA 1
ATOM 4299 C C . LEU B 1 65 ? 11.648 11.141 7.094 1 97.62 65 LEU B C 1
ATOM 4301 O O . LEU B 1 65 ? 11.602 12.367 7.242 1 97.62 65 LEU B O 1
ATOM 4305 N N . CYS B 1 66 ? 12.109 10.32 8.078 1 97.31 66 CYS B N 1
ATOM 4306 C CA . CYS B 1 66 ? 12.641 10.836 9.328 1 97.31 66 CYS B CA 1
ATOM 4307 C C . CYS B 1 66 ? 13.852 11.727 9.078 1 97.31 66 CYS B C 1
ATOM 4309 O O . CYS B 1 66 ? 13.992 12.781 9.703 1 97.31 66 CYS B O 1
ATOM 4311 N N . ASP B 1 67 ? 14.656 11.336 8.125 1 97.56 67 ASP B N 1
ATOM 4312 C CA . ASP B 1 67 ? 15.859 12.094 7.801 1 97.56 67 ASP B CA 1
ATOM 4313 C C . ASP B 1 67 ? 15.508 13.445 7.184 1 97.56 67 ASP B C 1
ATOM 4315 O O . ASP B 1 67 ? 16.188 14.438 7.418 1 97.56 67 ASP B O 1
ATOM 4319 N N . ILE B 1 68 ? 14.508 13.477 6.398 1 97.44 68 ILE B N 1
ATOM 4320 C CA . ILE B 1 68 ? 14.078 14.719 5.762 1 97.44 68 ILE B CA 1
ATOM 4321 C C . ILE B 1 68 ? 13.625 15.719 6.828 1 97.44 68 ILE B C 1
ATOM 4323 O O . ILE B 1 68 ? 13.984 16.891 6.77 1 97.44 68 ILE B O 1
ATOM 4327 N N . ILE B 1 69 ? 12.852 15.266 7.848 1 97.12 69 ILE B N 1
ATOM 4328 C CA . ILE B 1 69 ? 12.383 16.109 8.93 1 97.12 69 ILE B CA 1
ATOM 4329 C C . ILE B 1 69 ? 13.57 16.625 9.75 1 97.12 69 ILE B C 1
ATOM 4331 O O . ILE B 1 69 ? 13.664 17.812 10.047 1 97.12 69 ILE B O 1
ATOM 4335 N N . LYS B 1 70 ? 14.516 15.703 10.086 1 97.12 70 LYS B N 1
ATOM 4336 C CA . LYS B 1 70 ? 15.703 16.062 10.844 1 97.12 70 LYS B CA 1
ATOM 4337 C C . LYS B 1 70 ? 16.547 17.094 10.086 1 97.12 70 LYS B C 1
ATOM 4339 O O . LYS B 1 70 ? 17.094 18.031 10.68 1 97.12 70 LYS B O 1
ATOM 4344 N N . GLY B 1 71 ? 16.625 16.844 8.797 1 97.12 71 GLY B N 1
ATOM 4345 C CA . GLY B 1 71 ? 17.375 17.781 7.969 1 97.12 71 GLY B CA 1
ATOM 4346 C C . GLY B 1 71 ? 16.781 19.172 7.965 1 97.12 71 GLY B C 1
ATOM 4347 O O . GLY B 1 71 ? 17.516 20.172 8.102 1 97.12 71 GLY B O 1
ATOM 4348 N N . GLU B 1 72 ? 15.484 19.266 7.82 1 96.31 72 GLU B N 1
ATOM 4349 C CA . GLU B 1 72 ? 14.812 20.578 7.832 1 96.31 72 GLU B CA 1
ATOM 4350 C C . GLU B 1 72 ? 14.914 21.234 9.203 1 96.31 72 GLU B C 1
ATOM 4352 O O . GLU B 1 72 ? 15.117 22.438 9.297 1 96.31 72 GLU B O 1
ATOM 4357 N N . LYS B 1 73 ? 14.75 20.469 10.242 1 96.56 73 LYS B N 1
ATOM 4358 C CA . LYS B 1 73 ? 14.906 20.984 11.594 1 96.56 73 LYS B CA 1
ATOM 4359 C C . LYS B 1 73 ? 16.297 21.578 11.797 1 96.56 73 LYS B C 1
ATOM 4361 O O . LYS B 1 73 ? 16.438 22.688 12.312 1 96.56 73 LYS B O 1
ATOM 4366 N N . GLN B 1 74 ? 17.328 20.844 11.375 1 96.81 74 GLN B N 1
ATOM 4367 C CA . GLN B 1 74 ? 18.703 21.297 11.531 1 96.81 74 GLN B CA 1
ATOM 4368 C C . GLN B 1 74 ? 18.953 22.578 10.727 1 96.81 74 GLN B C 1
ATOM 4370 O O . GLN B 1 74 ? 19.641 23.484 11.203 1 96.81 74 GLN B O 1
ATOM 4375 N N . ARG B 1 75 ? 18.422 22.609 9.547 1 96.94 75 ARG B N 1
ATOM 4376 C CA . ARG B 1 75 ? 18.578 23.781 8.703 1 96.94 75 ARG B CA 1
ATOM 4377 C C . ARG B 1 75 ? 17.938 25.016 9.367 1 96.94 75 ARG B C 1
ATOM 4379 O O . ARG B 1 75 ? 18.578 26.062 9.484 1 96.94 75 ARG B O 1
ATOM 4386 N N . LYS B 1 76 ? 16.719 24.906 9.82 1 96.31 76 LYS B N 1
ATOM 4387 C CA . LYS B 1 76 ? 16.016 26.016 10.461 1 96.31 76 LYS B CA 1
ATOM 4388 C C . LYS B 1 76 ? 16.703 26.438 11.75 1 96.31 76 LYS B C 1
ATOM 4390 O O . LYS B 1 76 ? 16.812 27.625 12.039 1 96.31 76 LYS B O 1
ATOM 4395 N N . GLU B 1 77 ? 17.172 25.453 12.539 1 96.06 77 GLU B N 1
ATOM 4396 C CA . GLU B 1 77 ? 17.859 25.734 13.789 1 96.06 77 GLU B CA 1
ATOM 4397 C C . GLU B 1 77 ? 19.156 26.5 13.547 1 96.06 77 GLU B C 1
ATOM 4399 O O . GLU B 1 77 ? 19.516 27.406 14.312 1 96.06 77 GLU B O 1
ATOM 4404 N N . ALA B 1 78 ? 19.859 26.109 12.492 1 96.38 78 ALA B N 1
ATOM 4405 C CA . ALA B 1 78 ? 21.109 26.797 12.156 1 96.38 78 ALA B CA 1
ATOM 4406 C C . ALA B 1 78 ? 20.859 28.25 11.758 1 96.38 78 ALA B C 1
ATOM 4408 O O . ALA B 1 78 ? 21.609 29.141 12.148 1 96.38 78 ALA B O 1
ATOM 4409 N N . GLU B 1 79 ? 19.797 28.469 11.039 1 95.88 79 GLU B N 1
ATOM 4410 C CA . GLU B 1 79 ? 19.453 29.812 10.617 1 95.88 79 GLU B CA 1
ATOM 4411 C C . GLU B 1 79 ? 19.047 30.672 11.812 1 95.88 79 GLU B C 1
ATOM 4413 O O . GLU B 1 79 ? 19.422 31.844 11.898 1 95.88 79 GLU B O 1
ATOM 4418 N N . LEU B 1 80 ? 18.25 30.125 12.719 1 95.38 80 LEU B N 1
ATOM 4419 C CA . LEU B 1 80 ? 17.828 30.859 13.906 1 95.38 80 LEU B CA 1
ATOM 4420 C C . LEU B 1 80 ? 19 31.141 14.828 1 95.38 80 LEU B C 1
ATOM 4422 O O . LEU B 1 80 ? 19.094 32.219 15.414 1 95.38 80 LEU B O 1
ATOM 4426 N N . GLN B 1 81 ? 19.953 30.156 14.898 1 95.12 81 GLN B N 1
ATOM 4427 C CA . GLN B 1 81 ? 21.141 30.344 15.719 1 95.12 81 GLN B CA 1
ATOM 4428 C C . GLN B 1 81 ? 22.031 31.453 15.164 1 95.12 81 GLN B C 1
ATOM 4430 O O . GLN B 1 81 ? 22.625 32.219 15.922 1 95.12 81 GLN B O 1
ATOM 4435 N N . ARG B 1 82 ? 22.109 31.484 13.867 1 94.44 82 ARG B N 1
ATOM 4436 C CA . ARG B 1 82 ? 22.859 32.562 13.219 1 94.44 82 ARG B CA 1
ATOM 4437 C C . ARG B 1 82 ? 22.234 33.938 13.531 1 94.44 82 ARG B C 1
ATOM 4439 O O . ARG B 1 82 ? 22.938 34.875 13.867 1 94.44 82 ARG B O 1
ATOM 4446 N N . GLN B 1 83 ? 20.891 34 13.477 1 93.31 83 GLN B N 1
ATOM 4447 C CA . GLN B 1 83 ? 20.203 35.25 13.766 1 93.31 83 GLN B CA 1
ATOM 4448 C C . GLN B 1 83 ? 20.359 35.656 15.234 1 93.31 83 GLN B C 1
ATOM 4450 O O . GLN B 1 83 ? 20.5 36.844 15.555 1 93.31 83 GLN B O 1
ATOM 4455 N N . LEU B 1 84 ? 20.344 34.656 16.109 1 93.62 84 LEU B N 1
ATOM 4456 C CA . LEU B 1 84 ? 20.5 34.906 17.531 1 93.62 84 LEU B CA 1
ATOM 4457 C C . LEU B 1 84 ? 21.891 35.469 17.844 1 93.62 84 LEU B C 1
ATOM 4459 O O . LEU B 1 84 ? 22.031 36.406 18.609 1 93.62 84 LEU B O 1
ATOM 4463 N N . SER B 1 85 ? 22.906 34.938 17.172 1 94.19 85 SER B N 1
ATOM 4464 C CA . SER B 1 85 ? 24.281 35.406 17.375 1 94.19 85 SER B CA 1
ATOM 4465 C C . SER B 1 85 ? 24.469 36.812 16.844 1 94.19 85 SER B C 1
ATOM 4467 O O . SER B 1 85 ? 25.078 37.656 17.516 1 94.19 85 SER B O 1
ATOM 4469 N N . GLU B 1 86 ? 23.922 37 15.68 1 92.94 86 GLU B N 1
ATOM 4470 C CA . GLU B 1 86 ? 24.016 38.344 15.086 1 92.94 86 GLU B CA 1
ATOM 4471 C C . GLU B 1 86 ? 23.234 39.344 15.906 1 92.94 86 GLU B C 1
ATOM 4473 O O . GLU B 1 86 ? 23.688 40.5 16.094 1 92.94 86 GLU B O 1
ATOM 4478 N N . GLY B 1 87 ? 22.047 38.938 16.375 1 92.31 87 GLY B N 1
ATOM 4479 C CA . GLY B 1 87 ? 21.219 39.844 17.172 1 92.31 87 GLY B CA 1
ATOM 4480 C C . GLY B 1 87 ? 21.844 40.156 18.516 1 92.31 87 GLY B C 1
ATOM 4481 O O . GLY B 1 87 ? 21.75 41.312 18.969 1 92.31 87 GLY B O 1
ATOM 4482 N N . LYS B 1 88 ? 22.484 39.156 19.125 1 93.81 88 LYS B N 1
ATOM 4483 C CA . LYS B 1 88 ? 23.156 39.406 20.391 1 93.81 88 LYS B CA 1
ATOM 4484 C C . LYS B 1 88 ? 24.344 40.344 20.234 1 93.81 88 LYS B C 1
ATOM 4486 O O . LYS B 1 88 ? 24.562 41.219 21.078 1 93.81 88 LYS B O 1
ATOM 4491 N N . ALA B 1 89 ? 25.047 40.188 19.094 1 93.5 89 ALA B N 1
ATOM 4492 C CA . ALA B 1 89 ? 26.172 41.094 18.812 1 93.5 89 ALA B CA 1
ATOM 4493 C C . ALA B 1 89 ? 25.688 42.531 18.562 1 93.5 89 ALA B C 1
ATOM 4495 O O . ALA B 1 89 ? 26.297 43.469 19.031 1 93.5 89 ALA B O 1
ATOM 4496 N N . ALA B 1 90 ? 24.594 42.625 17.859 1 93.44 90 ALA B N 1
ATOM 4497 C CA . ALA B 1 90 ? 24.016 43.938 17.578 1 93.44 90 ALA B CA 1
ATOM 4498 C C . ALA B 1 90 ? 23.516 44.594 18.859 1 93.44 90 ALA B C 1
ATOM 4500 O O . ALA B 1 90 ? 23.672 45.781 19.031 1 93.44 90 ALA B O 1
ATOM 4501 N N . LEU B 1 91 ? 22.906 43.75 19.719 1 92.88 91 LEU B N 1
ATOM 4502 C CA . LEU B 1 91 ? 22.391 44.281 20.984 1 92.88 91 LEU B CA 1
ATOM 4503 C C . LEU B 1 91 ? 23.516 44.781 21.859 1 92.88 91 LEU B C 1
ATOM 4505 O O . LEU B 1 91 ? 23.406 45.844 22.469 1 92.88 91 LEU B O 1
ATOM 4509 N N . LEU B 1 92 ? 24.641 44.094 21.906 1 93.38 92 LEU B N 1
ATOM 4510 C CA . LEU B 1 92 ? 25.797 44.5 22.703 1 93.38 92 LEU B CA 1
ATOM 4511 C C . LEU B 1 92 ? 26.375 45.812 22.172 1 93.38 92 LEU B C 1
ATOM 4513 O O . LEU B 1 92 ? 26.734 46.688 22.938 1 93.38 92 LEU B O 1
ATOM 4517 N N . SER B 1 93 ? 26.438 45.844 20.859 1 92 93 SER B N 1
ATOM 4518 C CA . SER B 1 93 ? 26.953 47.062 20.234 1 92 93 SER B CA 1
ATOM 4519 C C . SER B 1 93 ? 26.047 48.25 20.531 1 92 93 SER B C 1
ATOM 4521 O O . SER B 1 93 ? 26.531 49.344 20.797 1 92 93 SER B O 1
ATOM 4523 N N . CYS B 1 94 ? 24.797 48.031 20.484 1 91.94 94 CYS B N 1
ATOM 4524 C CA . CYS B 1 94 ? 23.828 49.062 20.75 1 91.94 94 CYS B CA 1
ATOM 4525 C C . CYS B 1 94 ? 23.906 49.531 22.203 1 91.94 94 CYS B C 1
ATOM 4527 O O . CYS B 1 94 ? 23.844 50.719 22.484 1 91.94 94 CYS B O 1
ATOM 4529 N N . GLN B 1 95 ? 24.109 48.656 23.078 1 92.56 95 GLN B N 1
ATOM 4530 C CA . GLN B 1 95 ? 24.203 48.969 24.5 1 92.56 95 GLN B CA 1
ATOM 4531 C C . GLN B 1 95 ? 25.469 49.75 24.797 1 92.56 95 GLN B C 1
ATOM 4533 O O . GLN B 1 95 ? 25.438 50.688 25.594 1 92.56 95 GLN B O 1
ATOM 4538 N N . GLU B 1 96 ? 26.531 49.438 24.125 1 92.94 96 GLU B N 1
ATOM 4539 C CA . GLU B 1 96 ? 27.781 50.156 24.297 1 92.94 96 GLU B CA 1
ATOM 4540 C C . GLU B 1 96 ? 27.656 51.594 23.812 1 92.94 96 GLU B C 1
ATOM 4542 O O . GLU B 1 96 ? 28.156 52.531 24.453 1 92.94 96 GLU B O 1
ATOM 4547 N N . LEU B 1 97 ? 27.031 51.688 22.688 1 92.88 97 LEU B N 1
ATOM 4548 C CA . LEU B 1 97 ? 26.844 53 22.109 1 92.88 97 LEU B CA 1
ATOM 4549 C C . LEU B 1 97 ? 25.938 53.844 23 1 92.88 97 LEU B C 1
ATOM 4551 O O . LEU B 1 97 ? 26.156 55.062 23.156 1 92.88 97 LEU B O 1
ATOM 4555 N N . LEU B 1 98 ? 24.906 53.25 23.484 1 92.94 98 LEU B N 1
ATOM 4556 C CA . LEU B 1 98 ? 23.984 53.938 24.391 1 92.94 98 LEU B CA 1
ATOM 4557 C C . LEU B 1 98 ? 24.703 54.406 25.656 1 92.94 98 LEU B C 1
ATOM 4559 O O . LEU B 1 98 ? 24.5 55.531 26.109 1 92.94 98 LEU B O 1
ATOM 4563 N N . GLU B 1 99 ? 25.562 53.625 26.219 1 92.44 99 GLU B N 1
ATOM 4564 C CA . GLU B 1 99 ? 26.344 53.969 27.391 1 92.44 99 GLU B CA 1
ATOM 4565 C C . GLU B 1 99 ? 27.312 55.094 27.109 1 92.44 99 GLU B C 1
ATOM 4567 O O . GLU B 1 99 ? 27.453 56.031 27.906 1 92.44 99 GLU B O 1
ATOM 4572 N N . PHE B 1 100 ? 27.891 55 25.906 1 93.06 100 PHE B N 1
ATOM 4573 C CA . PHE B 1 100 ? 28.812 56.062 25.5 1 93.06 100 PHE B CA 1
ATOM 4574 C C . PHE B 1 100 ? 28.094 57.375 25.312 1 93.06 100 PHE B C 1
ATOM 4576 O O . PHE B 1 100 ? 28.594 58.438 25.719 1 93.06 100 PHE B O 1
ATOM 4583 N N . ALA B 1 101 ? 27 57.312 24.734 1 92.94 101 ALA B N 1
ATOM 4584 C CA . ALA B 1 101 ? 26.203 58.531 24.5 1 92.94 101 ALA B CA 1
ATOM 4585 C C . ALA B 1 101 ? 25.734 59.156 25.812 1 92.94 101 ALA B C 1
ATOM 4587 O O . ALA B 1 101 ? 25.781 60.375 25.984 1 92.94 101 ALA B O 1
ATOM 4588 N N . ASN B 1 102 ? 25.359 58.281 26.719 1 91.88 102 ASN B N 1
ATOM 4589 C CA . ASN B 1 102 ? 24.906 58.781 28.016 1 91.88 102 ASN B CA 1
ATOM 4590 C C . ASN B 1 102 ? 26.047 59.406 28.797 1 91.88 102 ASN B C 1
ATOM 4592 O O . ASN B 1 102 ? 25.859 60.438 29.469 1 91.88 102 ASN B O 1
ATOM 4596 N N . GLN B 1 103 ? 27.219 58.906 28.703 1 91.81 103 GLN B N 1
ATOM 4597 C CA . GLN B 1 103 ? 28.391 59.438 29.375 1 91.81 103 GLN B CA 1
ATOM 4598 C C . GLN B 1 103 ? 28.812 60.781 28.766 1 91.81 103 GLN B C 1
ATOM 4600 O O . GLN B 1 103 ? 29.281 61.688 29.469 1 91.81 103 GLN B O 1
ATOM 4605 N N . SER B 1 104 ? 28.625 60.906 27.484 1 92.12 104 SER B N 1
ATOM 4606 C CA . SER B 1 104 ? 29.031 62.125 26.781 1 92.12 104 SER B CA 1
ATOM 4607 C C . SER B 1 104 ? 28.141 63.312 27.156 1 92.12 104 SER B C 1
ATOM 4609 O O . SER B 1 104 ? 28.531 64.438 26.984 1 92.12 104 SER B O 1
ATOM 4611 N N . LEU B 1 105 ? 26.922 62.938 27.609 1 90.56 105 LEU B N 1
ATOM 4612 C CA . LEU B 1 105 ? 26 64 28.016 1 90.56 105 LEU B CA 1
ATOM 4613 C C . LEU B 1 105 ? 26.5 64.688 29.281 1 90.56 105 LEU B C 1
ATOM 4615 O O . LEU B 1 105 ? 26.125 65.812 29.547 1 90.56 105 LEU B O 1
ATOM 4619 N N . THR B 1 106 ? 27.375 64 30.031 1 88.75 106 THR B N 1
ATOM 4620 C CA . THR B 1 106 ? 27.875 64.562 31.297 1 88.75 106 THR B CA 1
ATOM 4621 C C . THR B 1 106 ? 29.141 65.375 31.062 1 88.75 106 THR B C 1
ATOM 4623 O O . THR B 1 106 ? 29.656 66 32 1 88.75 106 THR B O 1
ATOM 4626 N N . ILE B 1 107 ? 29.625 65.375 29.797 1 89.31 107 ILE B N 1
ATOM 4627 C CA . ILE B 1 107 ? 30.844 66.125 29.484 1 89.31 107 ILE B CA 1
ATOM 4628 C C . ILE B 1 107 ? 30.578 67.625 29.562 1 89.31 107 ILE B C 1
ATOM 4630 O O . ILE B 1 107 ? 29.641 68.125 28.938 1 89.31 107 ILE B O 1
ATOM 4634 N N . THR B 1 108 ? 31.359 68.312 30.297 1 87.25 108 THR B N 1
ATOM 4635 C CA . THR B 1 108 ? 31.172 69.75 30.484 1 87.25 108 THR B CA 1
ATOM 4636 C C . THR B 1 108 ? 32.031 70.562 29.531 1 87.25 108 THR B C 1
ATOM 4638 O O . THR B 1 108 ? 31.719 71.688 29.188 1 87.25 108 THR B O 1
ATOM 4641 N N . ASN B 1 109 ? 33.188 69.938 29.078 1 90.69 109 ASN B N 1
ATOM 4642 C CA . ASN B 1 109 ? 34.031 70.625 28.125 1 90.69 109 ASN B CA 1
ATOM 4643 C C . ASN B 1 109 ? 33.438 70.625 26.719 1 90.69 109 ASN B C 1
ATOM 4645 O O . ASN B 1 109 ? 33.156 69.562 26.172 1 90.69 109 ASN B O 1
ATOM 4649 N N . GLU B 1 110 ? 33.312 71.75 26.031 1 88.62 110 GLU B N 1
ATOM 4650 C CA . GLU B 1 110 ? 32.594 71.875 24.766 1 88.62 110 GLU B CA 1
ATOM 4651 C C . GLU B 1 110 ? 33.344 71.188 23.641 1 88.62 110 GLU B C 1
ATOM 4653 O O . GLU B 1 110 ? 32.688 70.5 22.812 1 88.62 110 GLU B O 1
ATOM 4658 N N . GLU B 1 111 ? 34.594 71.375 23.594 1 90.19 111 GLU B N 1
ATOM 4659 C CA . GLU B 1 111 ? 35.375 70.75 22.531 1 90.19 111 GLU B CA 1
ATOM 4660 C C . GLU B 1 111 ? 35.312 69.25 22.641 1 90.19 111 GLU B C 1
ATOM 4662 O O . GLU B 1 111 ? 35.188 68.562 21.625 1 90.19 111 GLU B O 1
ATOM 4667 N N . GLU B 1 112 ? 35.406 68.812 23.906 1 91.12 112 GLU B N 1
ATOM 4668 C CA . GLU B 1 112 ? 35.344 67.375 24.156 1 91.12 112 GLU B CA 1
ATOM 4669 C C . GLU B 1 112 ? 33.969 66.812 23.828 1 91.12 112 GLU B C 1
ATOM 4671 O O . GLU B 1 112 ? 33.844 65.688 23.297 1 91.12 112 GLU B O 1
ATOM 4676 N N . PHE B 1 113 ? 32.969 67.5 24.109 1 91.5 113 PHE B N 1
ATOM 4677 C CA . PHE B 1 113 ? 31.594 67.062 23.859 1 91.5 113 PHE B CA 1
ATOM 4678 C C . PHE B 1 113 ? 31.328 67 22.359 1 91.5 113 PHE B C 1
ATOM 4680 O O . PHE B 1 113 ? 30.734 66 21.891 1 91.5 113 PHE B O 1
ATOM 4687 N N . LEU B 1 114 ? 31.844 68 21.625 1 91.38 114 LEU B N 1
ATOM 4688 C CA . LEU B 1 114 ? 31.609 68.062 20.188 1 91.38 114 LEU B CA 1
ATOM 4689 C C . LEU B 1 114 ? 32.312 66.875 19.484 1 91.38 114 LEU B C 1
ATOM 4691 O O . LEU B 1 114 ? 31.781 66.312 18.531 1 91.38 114 LEU B O 1
ATOM 4695 N N . THR B 1 115 ? 33.438 66.562 19.984 1 91.56 115 THR B N 1
ATOM 4696 C CA . THR B 1 115 ? 34.188 65.438 19.422 1 91.56 115 THR B CA 1
ATOM 4697 C C . THR B 1 115 ? 33.438 64.125 19.703 1 91.56 115 THR B C 1
ATOM 4699 O O . THR B 1 115 ? 33.312 63.281 18.828 1 91.56 115 THR B O 1
ATOM 4702 N N . ALA B 1 116 ? 33 63.969 20.938 1 91.06 116 ALA B N 1
ATOM 4703 C CA . ALA B 1 116 ? 32.25 62.781 21.328 1 91.06 116 ALA B CA 1
ATOM 4704 C C . ALA B 1 116 ? 30.938 62.656 20.547 1 91.06 116 ALA B C 1
ATOM 4706 O O . ALA B 1 116 ? 30.562 61.562 20.125 1 91.06 116 ALA B O 1
ATOM 4707 N N . ALA B 1 117 ? 30.266 63.75 20.359 1 90.56 117 ALA B N 1
ATOM 4708 C CA . ALA B 1 117 ? 29 63.781 19.641 1 90.56 117 ALA B CA 1
ATOM 4709 C C . ALA B 1 117 ? 29.172 63.375 18.188 1 90.56 117 ALA B C 1
ATOM 4711 O O . ALA B 1 117 ? 28.328 62.656 17.625 1 90.56 117 ALA B O 1
ATOM 4712 N N . LYS B 1 118 ? 30.25 63.812 17.609 1 90.69 118 LYS B N 1
ATOM 4713 C CA . LYS B 1 118 ? 30.547 63.438 16.234 1 90.69 118 LYS B CA 1
ATOM 4714 C C . LYS B 1 118 ? 30.828 61.938 16.109 1 90.69 118 LYS B C 1
ATOM 4716 O O . LYS B 1 118 ? 30.406 61.312 15.148 1 90.69 118 LYS B O 1
ATOM 4721 N N . GLU B 1 119 ? 31.5 61.469 17.062 1 91.56 119 GLU B N 1
ATOM 4722 C CA . GLU B 1 119 ? 31.828 60.031 17.062 1 91.56 119 GLU B CA 1
ATOM 4723 C C . GLU B 1 119 ? 30.578 59.188 17.203 1 91.56 119 GLU B C 1
ATOM 4725 O O . GLU B 1 119 ? 30.453 58.125 16.562 1 91.56 119 GLU B O 1
ATOM 4730 N N . ILE B 1 120 ? 29.719 59.562 18.016 1 91.44 120 ILE B N 1
ATOM 4731 C CA . ILE B 1 120 ? 28.469 58.812 18.266 1 91.44 120 ILE B CA 1
ATOM 4732 C C . ILE B 1 120 ? 27.625 58.812 17 1 91.44 120 ILE B C 1
ATOM 4734 O O . ILE B 1 120 ? 27.047 57.781 16.625 1 91.44 120 ILE B O 1
ATOM 4738 N N . LYS B 1 121 ? 27.531 59.938 16.359 1 89.56 121 LYS B N 1
ATOM 4739 C CA . LYS B 1 121 ? 26.75 60.031 15.125 1 89.56 121 LYS B CA 1
ATOM 4740 C C . LYS B 1 121 ? 27.297 59.094 14.055 1 89.56 121 LYS B C 1
ATOM 4742 O O . LYS B 1 121 ? 26.531 58.438 13.344 1 89.56 121 LYS B O 1
ATOM 4747 N N . GLU B 1 122 ? 28.578 59 14.016 1 90.44 122 GLU B N 1
ATOM 4748 C CA . GLU B 1 122 ? 29.219 58.125 13.039 1 90.44 122 GLU B CA 1
ATOM 4749 C C . GLU B 1 122 ? 28.984 56.656 13.383 1 90.44 122 GLU B C 1
ATOM 4751 O O . GLU B 1 122 ? 28.703 55.844 12.492 1 90.44 122 GLU B O 1
ATOM 4756 N N . ARG B 1 123 ? 29.031 56.344 14.625 1 89.12 123 ARG B N 1
ATOM 4757 C CA . ARG B 1 123 ? 28.859 54.969 15.062 1 89.12 123 ARG B CA 1
ATOM 4758 C C . ARG B 1 123 ? 27.422 54.5 14.906 1 89.12 123 ARG B C 1
ATOM 4760 O O . ARG B 1 123 ? 27.156 53.344 14.617 1 89.12 123 ARG B O 1
ATOM 4767 N N . VAL B 1 124 ? 26.547 55.438 15.133 1 88.25 124 VAL B N 1
ATOM 4768 C CA . VAL B 1 124 ? 25.125 55.125 15.016 1 88.25 124 VAL B CA 1
ATOM 4769 C C . VAL B 1 124 ? 24.781 54.781 13.57 1 88.25 124 VAL B C 1
ATOM 4771 O O . VAL B 1 124 ? 24 53.875 13.297 1 88.25 124 VAL B O 1
ATOM 4774 N N . THR B 1 125 ? 25.359 55.5 12.633 1 86.5 125 THR B N 1
ATOM 4775 C CA . THR B 1 125 ? 25.109 55.281 11.219 1 86.5 125 THR B CA 1
ATOM 4776 C C . THR B 1 125 ? 25.594 53.906 10.781 1 86.5 125 THR B C 1
ATOM 4778 O O . THR B 1 125 ? 25 53.281 9.906 1 86.5 125 THR B O 1
ATOM 4781 N N . MET B 1 126 ? 26.547 53.375 11.492 1 86.38 126 MET B N 1
ATOM 4782 C CA . MET B 1 126 ? 27.156 52.094 11.094 1 86.38 126 MET B CA 1
ATOM 4783 C C . MET B 1 126 ? 26.672 50.969 11.984 1 86.38 126 MET B C 1
ATOM 4785 O O . MET B 1 126 ? 27.047 49.812 11.789 1 86.38 126 MET B O 1
ATOM 4789 N N . ALA B 1 127 ? 25.844 51.281 12.914 1 86.69 127 ALA B N 1
ATOM 4790 C CA . ALA B 1 127 ? 25.422 50.281 13.898 1 86.69 127 ALA B CA 1
ATOM 4791 C C . ALA B 1 127 ? 24.594 49.188 13.25 1 86.69 127 ALA B C 1
ATOM 4793 O O . ALA B 1 127 ? 23.625 49.469 12.531 1 86.69 127 ALA B O 1
ATOM 4794 N N . PRO B 1 128 ? 25.016 47.969 13.414 1 85.81 128 PRO B N 1
ATOM 4795 C CA . PRO B 1 128 ? 24.312 46.812 12.828 1 85.81 128 PRO B CA 1
ATOM 4796 C C . PRO B 1 128 ? 22.828 46.781 13.211 1 85.81 128 PRO B C 1
ATOM 4798 O O . PRO B 1 128 ? 22.016 46.188 12.484 1 85.81 128 PRO B O 1
ATOM 4801 N N . ALA B 1 129 ? 22.531 47.312 14.352 1 84.81 129 ALA B N 1
ATOM 4802 C CA . ALA B 1 129 ? 21.156 47.281 14.852 1 84.81 129 ALA B CA 1
ATOM 4803 C C . ALA B 1 129 ? 20.188 47.906 13.852 1 84.81 129 ALA B C 1
ATOM 4805 O O . ALA B 1 129 ? 19.031 47.5 13.781 1 84.81 129 ALA B O 1
ATOM 4806 N N . PHE B 1 130 ? 20.688 48.844 13.047 1 86.44 130 PHE B N 1
ATOM 4807 C CA . PHE B 1 130 ? 19.797 49.562 12.141 1 86.44 130 PHE B CA 1
ATOM 4808 C C . PHE B 1 130 ? 19.734 48.875 10.781 1 86.44 130 PHE B C 1
ATOM 4810 O O . PHE B 1 130 ? 18.906 49.219 9.938 1 86.44 130 PHE B O 1
ATOM 4817 N N . ARG B 1 131 ? 20.516 47.844 10.508 1 83.25 131 ARG B N 1
ATOM 4818 C CA . ARG B 1 131 ? 20.547 47.156 9.227 1 83.25 131 ARG B CA 1
ATOM 4819 C C . ARG B 1 131 ? 20 45.75 9.352 1 83.25 131 ARG B C 1
ATOM 4821 O O . ARG B 1 131 ? 19.75 45.062 8.344 1 83.25 131 ARG B O 1
ATOM 4828 N N . MET B 1 132 ? 19.766 45.344 10.508 1 81.5 132 MET B N 1
ATOM 4829 C CA . MET B 1 132 ? 19.344 43.969 10.734 1 81.5 132 MET B CA 1
ATOM 4830 C C . MET B 1 132 ? 17.828 43.812 10.555 1 81.5 132 MET B C 1
ATOM 4832 O O . MET B 1 132 ? 17.078 44.719 10.922 1 81.5 132 MET B O 1
ATOM 4836 N N . ALA B 1 133 ? 17.562 42.688 9.805 1 75.62 133 ALA B N 1
ATOM 4837 C CA . ALA B 1 133 ? 16.141 42.375 9.703 1 75.62 133 ALA B CA 1
ATOM 4838 C C . ALA B 1 133 ? 15.578 41.906 11.055 1 75.62 133 ALA B C 1
ATOM 4840 O O . ALA B 1 133 ? 16.219 41.125 11.758 1 75.62 133 ALA B O 1
ATOM 4841 N N . THR B 1 134 ? 14.531 42.531 11.508 1 78.31 134 THR B N 1
ATOM 4842 C CA . THR B 1 134 ? 13.977 42.25 12.828 1 78.31 134 THR B CA 1
ATOM 4843 C C . THR B 1 134 ? 12.828 41.25 12.727 1 78.31 134 THR B C 1
ATOM 4845 O O . THR B 1 134 ? 11.773 41.438 13.328 1 78.31 134 THR B O 1
ATOM 4848 N N . ARG B 1 135 ? 12.953 40.281 11.883 1 79.31 135 ARG B N 1
ATOM 4849 C CA . ARG B 1 135 ? 12.031 39.125 11.773 1 79.31 135 ARG B CA 1
ATOM 4850 C C . ARG B 1 135 ? 12.789 37.812 11.703 1 79.31 135 ARG B C 1
ATOM 4852 O O . ARG B 1 135 ? 13.867 37.75 11.102 1 79.31 135 ARG B O 1
ATOM 4859 N N . PRO B 1 136 ? 12.156 36.906 12.398 1 85.44 136 PRO B N 1
ATOM 4860 C CA . PRO B 1 136 ? 12.805 35.594 12.273 1 85.44 136 PRO B CA 1
ATOM 4861 C C . PRO B 1 136 ? 12.906 35.125 10.828 1 85.44 136 PRO B C 1
ATOM 4863 O O . PRO B 1 136 ? 11.977 35.312 10.047 1 85.44 136 PRO B O 1
ATOM 4866 N N . ALA B 1 137 ? 14.023 34.594 10.453 1 87 137 ALA B N 1
ATOM 4867 C CA . ALA B 1 137 ? 14.305 34.188 9.078 1 87 137 ALA B CA 1
ATOM 4868 C C . ALA B 1 137 ? 13.445 32.969 8.688 1 87 137 ALA B C 1
ATOM 4870 O O . ALA B 1 137 ? 13.141 32.781 7.504 1 87 137 ALA B O 1
ATOM 4871 N N . VAL B 1 138 ? 13.133 32.156 9.742 1 89.38 138 VAL B N 1
ATOM 4872 C CA . VAL B 1 138 ? 12.359 30.938 9.453 1 89.38 138 VAL B CA 1
ATOM 4873 C C . VAL B 1 138 ? 11.18 30.844 10.422 1 89.38 138 VAL B C 1
ATOM 4875 O O . VAL B 1 138 ? 11.188 31.469 11.484 1 89.38 138 VAL B O 1
ATOM 4878 N N . SER B 1 139 ? 10.172 30.094 10.008 1 88.12 139 SER B N 1
ATOM 4879 C CA . SER B 1 139 ? 9.008 29.859 10.852 1 88.12 139 SER B CA 1
ATOM 4880 C C . SER B 1 139 ? 9.156 28.562 11.641 1 88.12 139 SER B C 1
ATOM 4882 O O . SER B 1 139 ? 9.938 27.688 11.266 1 88.12 139 SER B O 1
ATOM 4884 N N . GLU B 1 140 ? 8.5 28.484 12.773 1 90 140 GLU B N 1
ATOM 4885 C CA . GLU B 1 140 ? 8.516 27.266 13.586 1 90 140 GLU B CA 1
ATOM 4886 C C . GLU B 1 140 ? 7.598 26.203 13.008 1 90 140 GLU B C 1
ATOM 4888 O O . GLU B 1 140 ? 7.633 25.047 13.438 1 90 140 GLU B O 1
ATOM 4893 N N . ASN B 1 141 ? 6.82 26.547 12.023 1 89.06 141 ASN B N 1
ATOM 4894 C CA . ASN B 1 141 ? 5.805 25.656 11.453 1 89.06 141 ASN B CA 1
ATOM 4895 C C . ASN B 1 141 ? 6.438 24.469 10.75 1 89.06 141 ASN B C 1
ATOM 4897 O O . ASN B 1 141 ? 7.391 24.625 9.977 1 89.06 141 ASN B O 1
ATOM 4901 N N . MET B 1 142 ? 6.012 23.328 11.125 1 92.31 142 MET B N 1
ATOM 4902 C CA . MET B 1 142 ? 6.484 22.094 10.5 1 92.31 142 MET B CA 1
ATOM 4903 C C . MET B 1 142 ? 5.32 21.297 9.914 1 92.31 142 MET B C 1
ATOM 4905 O O . MET B 1 142 ? 5.422 20.078 9.734 1 92.31 142 MET B O 1
ATOM 4909 N N . SER B 1 143 ? 4.199 21.922 9.547 1 88.56 143 SER B N 1
ATOM 4910 C CA . SER B 1 143 ? 2.979 21.25 9.094 1 88.56 143 SER B CA 1
ATOM 4911 C C . SER B 1 143 ? 3.184 20.594 7.73 1 88.56 143 SER B C 1
ATOM 4913 O O . SER B 1 143 ? 2.418 19.719 7.344 1 88.56 143 SER B O 1
ATOM 4915 N N . GLN B 1 144 ? 4.199 21.016 6.949 1 88.56 144 GLN B N 1
ATOM 4916 C CA . GLN B 1 144 ? 4.48 20.438 5.641 1 88.56 144 GLN B CA 1
ATOM 4917 C C . GLN B 1 144 ? 4.91 18.984 5.766 1 88.56 144 GLN B C 1
ATOM 4919 O O . GLN B 1 144 ? 4.969 18.25 4.77 1 88.56 144 GLN B O 1
ATOM 4924 N N . PHE B 1 145 ? 5.164 18.562 7.055 1 93.69 145 PHE B N 1
ATOM 4925 C CA . PHE B 1 145 ? 5.625 17.188 7.254 1 93.69 145 PHE B CA 1
ATOM 4926 C C . PHE B 1 145 ? 4.543 16.344 7.914 1 93.69 145 PHE B C 1
ATOM 4928 O O . PHE B 1 145 ? 4.84 15.32 8.531 1 93.69 145 PHE B O 1
ATOM 4935 N N . THR B 1 146 ? 3.359 16.75 7.758 1 90.25 146 THR B N 1
ATOM 4936 C CA . THR B 1 146 ? 2.219 15.961 8.203 1 90.25 146 THR B CA 1
ATOM 4937 C C . THR B 1 146 ? 1.987 14.773 7.277 1 90.25 146 THR B C 1
ATOM 4939 O O . THR B 1 146 ? 2.18 14.875 6.066 1 90.25 146 THR B O 1
ATOM 4942 N N . VAL B 1 147 ? 1.639 13.695 7.957 1 92.56 147 VAL B N 1
ATOM 4943 C CA . VAL B 1 147 ? 1.495 12.477 7.164 1 92.56 147 VAL B CA 1
ATOM 4944 C C . VAL B 1 147 ? 0.151 11.82 7.469 1 92.56 147 VAL B C 1
ATOM 4946 O O . VAL B 1 147 ? -0.428 12.039 8.531 1 92.56 147 VAL B O 1
ATOM 4949 N N . ASP B 1 148 ? -0.427 11.164 6.383 1 91.5 148 ASP B N 1
ATOM 4950 C CA . ASP B 1 148 ? -1.597 10.297 6.469 1 91.5 148 ASP B CA 1
ATOM 4951 C C . ASP B 1 148 ? -1.435 9.062 5.582 1 91.5 148 ASP B C 1
ATOM 4953 O O . ASP B 1 148 ? -1.562 9.156 4.359 1 91.5 148 ASP B O 1
ATOM 4957 N N . PHE B 1 149 ? -1.276 7.918 6.324 1 95.69 149 PHE B N 1
ATOM 4958 C CA . PHE B 1 149 ? -1.038 6.707 5.555 1 95.69 149 PHE B CA 1
ATOM 4959 C C . PHE B 1 149 ? -2.217 5.746 5.672 1 95.69 149 PHE B C 1
ATOM 4961 O O . PHE B 1 149 ? -2.043 4.531 5.598 1 95.69 149 PHE B O 1
ATOM 4968 N N . SER B 1 150 ? -3.41 6.199 5.91 1 92.88 150 SER B N 1
ATOM 4969 C CA . SER B 1 150 ? -4.594 5.363 6.07 1 92.88 150 SER B CA 1
ATOM 4970 C C . SER B 1 150 ? -4.895 4.574 4.801 1 92.88 150 SER B C 1
ATOM 4972 O O . SER B 1 150 ? -5.332 3.424 4.863 1 92.88 150 SER B O 1
ATOM 4974 N N . GLY B 1 151 ? -4.672 5.227 3.639 1 93 151 GLY B N 1
ATOM 4975 C CA . GLY B 1 151 ? -4.875 4.527 2.379 1 93 151 GLY B CA 1
ATOM 4976 C C . GLY B 1 151 ? -3.934 3.354 2.191 1 93 151 GLY B C 1
ATOM 4977 O O . GLY B 1 151 ? -4.363 2.266 1.8 1 93 151 GLY B O 1
ATOM 4978 N N . GLU B 1 152 ? -2.711 3.635 2.443 1 94.75 152 GLU B N 1
ATOM 4979 C CA . GLU B 1 152 ? -1.714 2.574 2.322 1 94.75 152 GLU B CA 1
ATOM 4980 C C . GLU B 1 152 ? -1.97 1.459 3.332 1 94.75 152 GLU B C 1
ATOM 4982 O O . GLU B 1 152 ? -1.749 0.283 3.035 1 94.75 152 GLU B O 1
ATOM 4987 N N . LYS B 1 153 ? -2.404 1.747 4.57 1 95.31 153 LYS B N 1
ATOM 4988 C CA . LYS B 1 153 ? -2.758 0.75 5.578 1 95.31 153 LYS B CA 1
ATOM 4989 C C . LYS B 1 153 ? -3.871 -0.165 5.078 1 95.31 153 LYS B C 1
ATOM 4991 O O . LYS B 1 153 ? -3.787 -1.387 5.219 1 95.31 153 LYS B O 1
ATOM 4996 N N . ALA B 1 154 ? -4.84 0.46 4.516 1 94.75 154 ALA B N 1
ATOM 4997 C CA . ALA B 1 154 ? -5.941 -0.318 3.953 1 94.75 154 ALA B CA 1
ATOM 4998 C C . ALA B 1 154 ? -5.445 -1.248 2.848 1 94.75 154 ALA B C 1
ATOM 5000 O O . ALA B 1 154 ? -5.906 -2.385 2.734 1 94.75 154 ALA B O 1
ATOM 5001 N N . GLY B 1 155 ? -4.602 -0.713 2.051 1 94.25 155 GLY B N 1
ATOM 5002 C CA . GLY B 1 155 ? -4.031 -1.527 0.99 1 94.25 155 GLY B CA 1
ATOM 5003 C C . GLY B 1 155 ? -3.281 -2.742 1.507 1 94.25 155 GLY B C 1
ATOM 5004 O O . GLY B 1 155 ? -3.395 -3.832 0.945 1 94.25 155 GLY B O 1
ATOM 5005 N N . LEU B 1 156 ? -2.52 -2.564 2.566 1 95.94 156 LEU B N 1
ATOM 5006 C CA . LEU B 1 156 ? -1.765 -3.662 3.162 1 95.94 156 LEU B CA 1
ATOM 5007 C C . LEU B 1 156 ? -2.703 -4.715 3.742 1 95.94 156 LEU B C 1
ATOM 5009 O O . LEU B 1 156 ? -2.426 -5.914 3.658 1 95.94 156 LEU B O 1
ATOM 5013 N N . LEU B 1 157 ? -3.84 -4.352 4.277 1 95.75 157 LEU B N 1
ATOM 5014 C CA . LEU B 1 157 ? -4.797 -5.273 4.879 1 95.75 157 LEU B CA 1
ATOM 5015 C C . LEU B 1 157 ? -5.551 -6.051 3.807 1 95.75 157 LEU B C 1
ATOM 5017 O O . LEU B 1 157 ? -6.203 -7.059 4.105 1 95.75 157 LEU B O 1
ATOM 5021 N N . ARG B 1 158 ? -5.426 -5.637 2.541 1 94.81 158 ARG B N 1
ATOM 5022 C CA . ARG B 1 158 ? -6.117 -6.297 1.44 1 94.81 158 ARG B CA 1
ATOM 5023 C C . ARG B 1 158 ? -5.172 -7.211 0.669 1 94.81 158 ARG B C 1
ATOM 5025 O O . ARG B 1 158 ? -5.523 -7.723 -0.397 1 94.81 158 ARG B O 1
ATOM 5032 N N . LEU B 1 159 ? -4.004 -7.328 1.144 1 95.69 159 LEU B N 1
ATOM 5033 C CA . LEU B 1 159 ? -3.076 -8.258 0.511 1 95.69 159 LEU B CA 1
ATOM 5034 C C . LEU B 1 159 ? -3.703 -9.641 0.373 1 95.69 159 LEU B C 1
ATOM 5036 O O . LEU B 1 159 ? -4.375 -10.117 1.291 1 95.69 159 LEU B O 1
ATOM 5040 N N . ASN B 1 160 ? -3.551 -10.266 -0.78 1 94.69 160 ASN B N 1
ATOM 5041 C CA . ASN B 1 160 ? -4.16 -11.57 -1.042 1 94.69 160 ASN B CA 1
ATOM 5042 C C . ASN B 1 160 ? -3.332 -12.391 -2.025 1 94.69 160 ASN B C 1
ATOM 5044 O O . ASN B 1 160 ? -2.379 -11.875 -2.617 1 94.69 160 ASN B O 1
ATOM 5048 N N . PHE B 1 161 ? -3.738 -13.68 -2.098 1 93.5 161 PHE B N 1
ATOM 5049 C CA . PHE B 1 161 ? -3.088 -14.578 -3.051 1 93.5 161 PHE B CA 1
ATOM 5050 C C . PHE B 1 161 ? -3.492 -14.234 -4.477 1 93.5 161 PHE B C 1
ATOM 5052 O O . PHE B 1 161 ? -4.52 -13.586 -4.699 1 93.5 161 PHE B O 1
ATOM 5059 N N . LEU B 1 162 ? -2.617 -14.609 -5.453 1 87.56 162 LEU B N 1
ATOM 5060 C CA . LEU B 1 162 ? -2.941 -14.414 -6.859 1 87.56 162 LEU B CA 1
ATOM 5061 C C . LEU B 1 162 ? -4.016 -15.406 -7.309 1 87.56 162 LEU B C 1
ATOM 5063 O O . LEU B 1 162 ? -4.008 -16.562 -6.898 1 87.56 162 LEU B O 1
ATOM 5067 N N . PRO B 1 163 ? -4.914 -14.953 -8.102 1 85.19 163 PRO B N 1
ATOM 5068 C CA . PRO B 1 163 ? -5.922 -15.883 -8.617 1 85.19 163 PRO B CA 1
ATOM 5069 C C . PRO B 1 163 ? -5.324 -16.938 -9.547 1 85.19 163 PRO B C 1
ATOM 5071 O O . PRO B 1 163 ? -4.48 -16.625 -10.383 1 85.19 163 PRO B O 1
ATOM 5074 N N . VAL B 1 164 ? -5.633 -18.172 -9.32 1 86 164 VAL B N 1
ATOM 5075 C CA . VAL B 1 164 ? -5.164 -19.281 -10.141 1 86 164 VAL B CA 1
ATOM 5076 C C . VAL B 1 164 ? -6.332 -19.875 -10.93 1 86 164 VAL B C 1
ATOM 5078 O O . VAL B 1 164 ? -7.426 -20.047 -10.383 1 86 164 VAL B O 1
ATOM 5081 N N . PRO B 1 165 ? -6.043 -20.109 -12.25 1 87.25 165 PRO B N 1
ATOM 5082 C CA . PRO B 1 165 ? -7.125 -20.703 -13.039 1 87.25 165 PRO B CA 1
ATOM 5083 C C . PRO B 1 165 ? -7.512 -22.109 -12.555 1 87.25 165 PRO B C 1
ATOM 5085 O O . PRO B 1 165 ? -6.656 -22.844 -12.07 1 87.25 165 PRO B O 1
ATOM 5088 N N . ARG B 1 166 ? -8.734 -22.469 -12.688 1 87.44 166 ARG B N 1
ATOM 5089 C CA . ARG B 1 166 ? -9.227 -23.797 -12.336 1 87.44 166 ARG B CA 1
ATOM 5090 C C . ARG B 1 166 ? -8.812 -24.828 -13.383 1 87.44 166 ARG B C 1
ATOM 5092 O O . ARG B 1 166 ? -8.453 -24.469 -14.508 1 87.44 166 ARG B O 1
ATOM 5099 N N . ALA B 1 167 ? -8.867 -26.031 -12.945 1 90.5 167 ALA B N 1
ATOM 5100 C CA . ALA B 1 167 ? -8.484 -27.125 -13.844 1 90.5 167 ALA B CA 1
ATOM 5101 C C . ALA B 1 167 ? -9.438 -27.219 -15.023 1 90.5 167 ALA B C 1
ATOM 5103 O O . ALA B 1 167 ? -10.664 -27.234 -14.844 1 90.5 167 ALA B O 1
ATOM 5104 N N . PRO B 1 168 ? -8.852 -27.234 -16.266 1 93.19 168 PRO B N 1
ATOM 5105 C CA . PRO B 1 168 ? -9.719 -27.453 -17.422 1 93.19 168 PRO B CA 1
ATOM 5106 C C . PRO B 1 168 ? -10.344 -28.844 -17.438 1 93.19 168 PRO B C 1
ATOM 5108 O O . PRO B 1 168 ? -9.984 -29.688 -16.625 1 93.19 168 PRO B O 1
ATOM 5111 N N . GLU B 1 169 ? -11.344 -28.984 -18.234 1 93.75 169 GLU B N 1
ATOM 5112 C CA . GLU B 1 169 ? -12.008 -30.281 -18.391 1 93.75 169 GLU B CA 1
ATOM 5113 C C . GLU B 1 169 ? -11.805 -30.828 -19.797 1 93.75 169 GLU B C 1
ATOM 5115 O O . GLU B 1 169 ? -12.203 -30.203 -20.781 1 93.75 169 GLU B O 1
ATOM 5120 N N . ILE B 1 170 ? -11.172 -32.062 -19.797 1 95.31 170 ILE B N 1
ATOM 5121 C CA . ILE B 1 170 ? -10.938 -32.688 -21.094 1 95.31 170 ILE B CA 1
ATOM 5122 C C . ILE B 1 170 ? -12.258 -33.219 -21.656 1 95.31 170 ILE B C 1
ATOM 5124 O O . ILE B 1 170 ? -13.047 -33.844 -20.938 1 95.31 170 ILE B O 1
ATOM 5128 N N . ASN B 1 171 ? -12.484 -32.844 -22.938 1 95.25 171 ASN B N 1
ATOM 5129 C CA . ASN B 1 171 ? -13.641 -33.375 -23.656 1 95.25 171 ASN B CA 1
ATOM 5130 C C . ASN B 1 171 ? -13.328 -34.719 -24.328 1 95.25 171 ASN B C 1
ATOM 5132 O O . ASN B 1 171 ? -12.914 -34.75 -25.484 1 95.25 171 ASN B O 1
ATOM 5136 N N . ILE B 1 172 ? -13.641 -35.781 -23.641 1 93.06 172 ILE B N 1
ATOM 5137 C CA . ILE B 1 172 ? -13.258 -37.125 -24.078 1 93.06 172 ILE B CA 1
ATOM 5138 C C . ILE B 1 172 ? -13.883 -37.406 -25.438 1 93.06 172 ILE B C 1
ATOM 5140 O O . ILE B 1 172 ? -13.242 -38.031 -26.297 1 93.06 172 ILE B O 1
ATOM 5144 N N . SER B 1 173 ? -15.07 -36.938 -25.656 1 93.56 173 SER B N 1
ATOM 5145 C CA . SER B 1 173 ? -15.789 -37.219 -26.891 1 93.56 173 SER B CA 1
ATOM 5146 C C . SER B 1 173 ? -15.148 -36.531 -28.078 1 93.56 173 SER B C 1
ATOM 5148 O O . SER B 1 173 ? -15.281 -37 -29.219 1 93.56 173 SER B O 1
ATOM 5150 N N . SER B 1 174 ? -14.492 -35.5 -27.844 1 94.06 174 SER B N 1
ATOM 5151 C CA . SER B 1 174 ? -13.906 -34.719 -28.938 1 94.06 174 SER B CA 1
ATOM 5152 C C . SER B 1 174 ? -12.445 -35.094 -29.156 1 94.06 174 SER B C 1
ATOM 5154 O O . SER B 1 174 ? -11.789 -34.562 -30.047 1 94.06 174 SER B O 1
ATOM 5156 N N . CYS B 1 175 ? -11.93 -36 -28.328 1 95.38 175 CYS B N 1
ATOM 5157 C CA . CYS B 1 175 ? -10.555 -36.438 -28.516 1 95.38 175 CYS B CA 1
ATOM 5158 C C . CYS B 1 175 ? -10.484 -37.5 -29.625 1 95.38 175 CYS B C 1
ATOM 5160 O O . CYS B 1 175 ? -11.383 -38.312 -29.766 1 95.38 175 CYS B O 1
ATOM 5162 N N . ILE B 1 176 ? -9.445 -37.406 -30.438 1 94.5 176 ILE B N 1
ATOM 5163 C CA . ILE B 1 176 ? -9.32 -38.281 -31.594 1 94.5 176 ILE B CA 1
ATOM 5164 C C . ILE B 1 176 ? -7.973 -39 -31.547 1 94.5 176 ILE B C 1
ATOM 5166 O O . ILE B 1 176 ? -6.934 -38.344 -31.359 1 94.5 176 ILE B O 1
ATOM 5170 N N . VAL B 1 177 ? -8.031 -40.281 -31.562 1 94.5 177 VAL B N 1
ATOM 5171 C CA . VAL B 1 177 ? -6.836 -41.094 -31.734 1 94.5 177 VAL B CA 1
ATOM 5172 C C . VAL B 1 177 ? -6.801 -41.688 -33.125 1 94.5 177 VAL B C 1
ATOM 5174 O O . VAL B 1 177 ? -7.59 -42.562 -33.469 1 94.5 177 VAL B O 1
ATOM 5177 N N . ARG B 1 178 ? -5.934 -41.156 -34 1 92.38 178 ARG B N 1
ATOM 5178 C CA . ARG B 1 178 ? -5.871 -41.594 -35.375 1 92.38 178 ARG B CA 1
ATOM 5179 C C . ARG B 1 178 ? -4.457 -41.469 -35.938 1 92.38 178 ARG B C 1
ATOM 5181 O O . ARG B 1 178 ? -3.768 -40.469 -35.656 1 92.38 178 ARG B O 1
ATOM 5188 N N . ASP B 1 179 ? -4.027 -42.5 -36.719 1 92.38 179 ASP B N 1
ATOM 5189 C CA . ASP B 1 179 ? -2.748 -42.5 -37.438 1 92.38 179 ASP B CA 1
ATOM 5190 C C . ASP B 1 179 ? -1.598 -42.219 -36.469 1 92.38 179 ASP B C 1
ATOM 5192 O O . ASP B 1 179 ? -0.729 -41.375 -36.75 1 92.38 179 ASP B O 1
ATOM 5196 N N . ASN B 1 180 ? -1.639 -42.781 -35.281 1 94 180 ASN B N 1
ATOM 5197 C CA . ASN B 1 180 ? -0.628 -42.656 -34.25 1 94 180 ASN B CA 1
ATOM 5198 C C . ASN B 1 180 ? -0.506 -41.25 -33.719 1 94 180 ASN B C 1
ATOM 5200 O O . ASN B 1 180 ? 0.59 -40.781 -33.406 1 94 180 ASN B O 1
ATOM 5204 N N . CYS B 1 181 ? -1.51 -40.531 -33.969 1 94.69 181 CYS B N 1
ATOM 5205 C CA . CYS B 1 181 ? -1.639 -39.188 -33.375 1 94.69 181 CYS B CA 1
ATOM 5206 C C . CYS B 1 181 ? -2.842 -39.125 -32.469 1 94.69 181 CYS B C 1
ATOM 5208 O O . CYS B 1 181 ? -3.826 -39.844 -32.656 1 94.69 181 CYS B O 1
ATOM 5210 N N . ILE B 1 182 ? -2.666 -38.312 -31.422 1 96 182 ILE B N 1
ATOM 5211 C CA . ILE B 1 182 ? -3.77 -38.094 -30.5 1 96 182 ILE B CA 1
ATOM 5212 C C . ILE B 1 182 ? -4.109 -36.625 -30.406 1 96 182 ILE B C 1
ATOM 5214 O O . ILE B 1 182 ? -3.25 -35.781 -30.094 1 96 182 ILE B O 1
ATOM 5218 N N . THR B 1 183 ? -5.27 -36.281 -30.781 1 96.81 183 THR B N 1
ATOM 5219 C CA . THR B 1 183 ? -5.758 -34.906 -30.609 1 96.81 183 THR B CA 1
ATOM 5220 C C . THR B 1 183 ? -6.59 -34.781 -29.328 1 96.81 183 THR B C 1
ATOM 5222 O O . THR B 1 183 ? -7.602 -35.469 -29.188 1 96.81 183 THR B O 1
ATOM 5225 N N . VAL B 1 184 ? -6.113 -33.969 -28.453 1 97.25 184 VAL B N 1
ATOM 5226 C CA . VAL B 1 184 ? -6.789 -33.75 -27.172 1 97.25 184 VAL B CA 1
ATOM 5227 C C . VAL B 1 184 ? -7.5 -32.406 -27.172 1 97.25 184 VAL B C 1
ATOM 5229 O O . VAL B 1 184 ? -6.898 -31.391 -27.484 1 97.25 184 VAL B O 1
ATOM 5232 N N . THR B 1 185 ? -8.766 -32.406 -26.859 1 97.12 185 THR B N 1
ATOM 5233 C CA . THR B 1 185 ? -9.57 -31.188 -26.766 1 97.12 185 THR B CA 1
ATOM 5234 C C . THR B 1 185 ? -10.109 -31.016 -25.344 1 97.12 185 THR B C 1
ATOM 5236 O O . THR B 1 185 ? -10.5 -31.984 -24.703 1 97.12 185 THR B O 1
ATOM 5239 N N . TRP B 1 186 ? -10.094 -29.75 -24.859 1 96.31 186 TRP B N 1
ATOM 5240 C CA . TRP B 1 186 ? -10.609 -29.469 -23.516 1 96.31 186 TRP B CA 1
ATOM 5241 C C . TRP B 1 186 ? -11.359 -28.141 -23.484 1 96.31 186 TRP B C 1
ATOM 5243 O O . TRP B 1 186 ? -11.312 -27.375 -24.453 1 96.31 186 TRP B O 1
ATOM 5253 N N . ARG B 1 187 ? -12.117 -27.969 -22.422 1 93.38 187 ARG B N 1
ATOM 5254 C CA . ARG B 1 187 ? -12.836 -26.734 -22.156 1 93.38 187 ARG B CA 1
ATOM 5255 C C . ARG B 1 187 ? -12.281 -26.016 -20.922 1 93.38 187 ARG B C 1
ATOM 5257 O O . ARG B 1 187 ? -11.953 -26.656 -19.922 1 93.38 187 ARG B O 1
ATOM 5264 N N . PRO B 1 188 ? -12.125 -24.641 -21.219 1 89.38 188 PRO B N 1
ATOM 5265 C CA . PRO B 1 188 ? -11.68 -23.891 -20.031 1 89.38 188 PRO B CA 1
ATOM 5266 C C . PRO B 1 188 ? -12.711 -23.906 -18.906 1 89.38 188 PRO B C 1
ATOM 5268 O O . PRO B 1 188 ? -13.906 -24.062 -19.172 1 89.38 188 PRO B O 1
ATOM 5271 N N . SER B 1 189 ? -12.188 -24 -17.75 1 81.94 189 SER B N 1
ATOM 5272 C CA . SER B 1 189 ? -13.109 -23.922 -16.625 1 81.94 189 SER B CA 1
ATOM 5273 C C . SER B 1 189 ? -13.461 -22.469 -16.297 1 81.94 189 SER B C 1
ATOM 5275 O O . SER B 1 189 ? -12.672 -21.562 -16.578 1 81.94 189 SER B O 1
ATOM 5277 N N . ASP B 1 190 ? -14.711 -22.172 -16 1 67.88 190 ASP B N 1
ATOM 5278 C CA . ASP B 1 190 ? -15.219 -20.844 -15.695 1 67.88 190 ASP B CA 1
ATOM 5279 C C . ASP B 1 190 ? -14.547 -20.266 -14.445 1 67.88 190 ASP B C 1
ATOM 5281 O O . ASP B 1 190 ? -14.875 -19.172 -14.008 1 67.88 190 ASP B O 1
ATOM 5285 N N . GLY B 1 191 ? -13.391 -20.641 -14.211 1 61.56 191 GLY B N 1
ATOM 5286 C CA . GLY B 1 191 ? -12.891 -20.219 -12.914 1 61.56 191 GLY B CA 1
ATOM 5287 C C . GLY B 1 191 ? -12.438 -18.766 -12.906 1 61.56 191 GLY B C 1
ATOM 5288 O O . GLY B 1 191 ? -12.703 -18.016 -13.844 1 61.56 191 GLY B O 1
ATOM 5289 N N . ASP B 1 192 ? -11.875 -18.281 -11.82 1 62.88 192 ASP B N 1
ATOM 5290 C CA . ASP B 1 192 ? -11.727 -16.922 -11.32 1 62.88 192 ASP B CA 1
ATOM 5291 C C . ASP B 1 192 ? -10.523 -16.234 -11.961 1 62.88 192 ASP B C 1
ATOM 5293 O O . ASP B 1 192 ? -10.375 -15.008 -11.867 1 62.88 192 ASP B O 1
ATOM 5297 N N . GLY B 1 193 ? -9.594 -17.094 -12.617 1 66.44 193 GLY B N 1
ATOM 5298 C CA . GLY B 1 193 ? -8.438 -16.312 -13.055 1 66.44 193 GLY B CA 1
ATOM 5299 C C . GLY B 1 193 ? -8.234 -16.344 -14.555 1 66.44 193 GLY B C 1
ATOM 5300 O O . GLY B 1 193 ? -8.75 -17.234 -15.242 1 66.44 193 GLY B O 1
ATOM 5301 N N . PRO B 1 194 ? -7.723 -15.211 -14.992 1 79.75 194 PRO B N 1
ATOM 5302 C CA . PRO B 1 194 ? -7.41 -15.188 -16.422 1 79.75 194 PRO B CA 1
ATOM 5303 C C . PRO B 1 194 ? -6.504 -16.344 -16.844 1 79.75 194 PRO B C 1
ATOM 5305 O O . PRO B 1 194 ? -5.676 -16.797 -16.062 1 79.75 194 PRO B O 1
ATOM 5308 N N . ILE B 1 195 ? -6.77 -16.969 -17.938 1 88.12 195 ILE B N 1
ATOM 5309 C CA . ILE B 1 195 ? -5.957 -18.047 -18.5 1 88.12 195 ILE B CA 1
ATOM 5310 C C . ILE B 1 195 ? -5.066 -17.5 -19.609 1 88.12 195 ILE B C 1
ATOM 5312 O O . ILE B 1 195 ? -5.555 -16.844 -20.531 1 88.12 195 ILE B O 1
ATOM 5316 N N . GLU B 1 196 ? -3.809 -17.719 -19.484 1 89.56 196 GLU B N 1
ATOM 5317 C CA . GLU B 1 196 ? -2.885 -17.25 -20.516 1 89.56 196 GLU B CA 1
ATOM 5318 C C . GLU B 1 196 ? -2.414 -18.406 -21.391 1 89.56 196 GLU B C 1
ATOM 5320 O O . GLU B 1 196 ? -2.291 -18.25 -22.609 1 89.56 196 GLU B O 1
ATOM 5325 N N . ARG B 1 197 ? -2.062 -19.5 -20.734 1 93.5 197 ARG B N 1
ATOM 5326 C CA . ARG B 1 197 ? -1.53 -20.656 -21.469 1 93.5 197 ARG B CA 1
ATOM 5327 C C . ARG B 1 197 ? -1.954 -21.969 -20.797 1 93.5 197 ARG B C 1
ATOM 5329 O O . ARG B 1 197 ? -2.521 -21.953 -19.703 1 93.5 197 ARG B O 1
ATOM 5336 N N . TYR B 1 198 ? -1.754 -23.078 -21.578 1 94.62 198 TYR B N 1
ATOM 5337 C CA . TYR B 1 198 ? -2.027 -24.406 -21.062 1 94.62 198 TYR B CA 1
ATOM 5338 C C . TYR B 1 198 ? -0.779 -25.281 -21.125 1 94.62 198 TYR B C 1
ATOM 5340 O O . TYR B 1 198 ? 0.103 -25.062 -21.953 1 94.62 198 TYR B O 1
ATOM 5348 N N . ASP B 1 199 ? -0.784 -26.172 -20.172 1 95 199 ASP B N 1
ATOM 5349 C CA . ASP B 1 199 ? 0.224 -27.234 -20.172 1 95 199 ASP B CA 1
ATOM 5350 C C . ASP B 1 199 ? -0.425 -28.609 -20.266 1 95 199 ASP B C 1
ATOM 5352 O O . ASP B 1 199 ? -1.394 -28.891 -19.562 1 95 199 ASP B O 1
ATOM 5356 N N . LEU B 1 200 ? 0.138 -29.391 -21.141 1 96.19 200 LEU B N 1
ATOM 5357 C CA . LEU B 1 200 ? -0.355 -30.75 -21.281 1 96.19 200 LEU B CA 1
ATOM 5358 C C . LEU B 1 200 ? 0.73 -31.766 -20.938 1 96.19 200 LEU B C 1
ATOM 5360 O O . LEU B 1 200 ? 1.894 -31.594 -21.297 1 96.19 200 LEU B O 1
ATOM 5364 N N . GLU B 1 201 ? 0.291 -32.688 -20.156 1 93.56 201 GLU B N 1
ATOM 5365 C CA . GLU B 1 201 ? 1.191 -33.812 -19.844 1 93.56 201 GLU B CA 1
ATOM 5366 C C . GLU B 1 201 ? 0.598 -35.125 -20.281 1 93.56 201 GLU B C 1
ATOM 5368 O O . GLU B 1 201 ? -0.613 -35.344 -20.188 1 93.56 201 GLU B O 1
ATOM 5373 N N . HIS B 1 202 ? 1.48 -35.938 -20.812 1 92.56 202 HIS B N 1
ATOM 5374 C CA . HIS B 1 202 ? 1.027 -37.281 -21.234 1 92.56 202 HIS B CA 1
ATOM 5375 C C . HIS B 1 202 ? 2.041 -38.344 -20.859 1 92.56 202 HIS B C 1
ATOM 5377 O O . HIS B 1 202 ? 3.223 -38.062 -20.672 1 92.56 202 HIS B O 1
ATOM 5383 N N . ARG B 1 203 ? 1.538 -39.469 -20.672 1 89.5 203 ARG B N 1
ATOM 5384 C CA . ARG B 1 203 ? 2.404 -40.594 -20.359 1 89.5 203 ARG B CA 1
ATOM 5385 C C . ARG B 1 203 ? 1.797 -41.906 -20.844 1 89.5 203 ARG B C 1
ATOM 5387 O O . ARG B 1 203 ? 0.577 -42.031 -20.984 1 89.5 203 ARG B O 1
ATOM 5394 N N . LYS B 1 204 ? 2.621 -42.875 -21.125 1 87.81 204 LYS B N 1
ATOM 5395 C CA . LYS B 1 204 ? 2.191 -44.219 -21.547 1 87.81 204 LYS B CA 1
ATOM 5396 C C . LYS B 1 204 ? 1.769 -45.062 -20.344 1 87.81 204 LYS B C 1
ATOM 5398 O O . LYS B 1 204 ? 2.357 -44.938 -19.266 1 87.81 204 LYS B O 1
ATOM 5403 N N . ALA B 1 205 ? 0.736 -45.688 -20.516 1 83.12 205 ALA B N 1
ATOM 5404 C CA . ALA B 1 205 ? 0.25 -46.531 -19.422 1 83.12 205 ALA B CA 1
ATOM 5405 C C . ALA B 1 205 ? -0.193 -47.906 -19.922 1 83.12 205 ALA B C 1
ATOM 5407 O O . ALA B 1 205 ? -0.697 -48.031 -21.047 1 83.12 205 ALA B O 1
ATOM 5408 N N . ASN B 1 206 ? 0.03 -48.875 -19.094 1 77.38 206 ASN B N 1
ATOM 5409 C CA . ASN B 1 206 ? -0.361 -50.25 -19.453 1 77.38 206 ASN B CA 1
ATOM 5410 C C . ASN B 1 206 ? -1.795 -50.531 -19.016 1 77.38 206 ASN B C 1
ATOM 5412 O O . ASN B 1 206 ? -2.406 -51.5 -19.516 1 77.38 206 ASN B O 1
ATOM 5416 N N . HIS B 1 207 ? -2.244 -49.812 -18.109 1 72.88 207 HIS B N 1
ATOM 5417 C CA . HIS B 1 207 ? -3.611 -50.031 -17.641 1 72.88 207 HIS B CA 1
ATOM 5418 C C . HIS B 1 207 ? -4.449 -48.781 -17.812 1 72.88 207 HIS B C 1
ATOM 5420 O O . HIS B 1 207 ? -3.912 -47.656 -17.812 1 72.88 207 HIS B O 1
ATOM 5426 N N . GLY B 1 208 ? -5.641 -49.031 -18.156 1 61.78 208 GLY B N 1
ATOM 5427 C CA . GLY B 1 208 ? -6.547 -47.938 -18.422 1 61.78 208 GLY B CA 1
ATOM 5428 C C . GLY B 1 208 ? -6.805 -47.062 -17.203 1 61.78 208 GLY B C 1
ATOM 5429 O O . GLY B 1 208 ? -7.332 -45.938 -17.328 1 61.78 208 GLY B O 1
ATOM 5430 N N . GLY B 1 209 ? -6.688 -47.719 -16.094 1 59.41 209 GLY B N 1
ATOM 5431 C CA . GLY B 1 209 ? -7.012 -46.875 -14.945 1 59.41 209 GLY B CA 1
ATOM 5432 C C . GLY B 1 209 ? -5.961 -45.812 -14.656 1 59.41 209 GLY B C 1
ATOM 5433 O O . GLY B 1 209 ? -4.773 -46.031 -14.906 1 59.41 209 GLY B O 1
ATOM 5434 N N . ALA B 1 210 ? -6.305 -44.531 -14.766 1 55.22 210 ALA B N 1
ATOM 5435 C CA . ALA B 1 210 ? -5.445 -43.344 -14.562 1 55.22 210 ALA B CA 1
ATOM 5436 C C . ALA B 1 210 ? -4.461 -43.594 -13.422 1 55.22 210 ALA B C 1
ATOM 5438 O O . ALA B 1 210 ? -3.34 -43.094 -13.438 1 55.22 210 ALA B O 1
ATOM 5439 N N . LEU B 1 211 ? -4.828 -44.406 -12.438 1 53.47 211 LEU B N 1
ATOM 5440 C CA . LEU B 1 211 ? -4.039 -44.562 -11.219 1 53.47 211 LEU B CA 1
ATOM 5441 C C . LEU B 1 211 ? -2.754 -45.344 -11.5 1 53.47 211 LEU B C 1
ATOM 5443 O O . LEU B 1 211 ? -1.708 -45.031 -10.914 1 53.47 211 LEU B O 1
ATOM 5447 N N . ARG B 1 212 ? -2.922 -46.406 -12.219 1 52.47 212 ARG B N 1
ATOM 5448 C CA . ARG B 1 212 ? -1.781 -47.312 -12.297 1 52.47 212 ARG B CA 1
ATOM 5449 C C . ARG B 1 212 ? -0.648 -46.688 -13.109 1 52.47 212 ARG B C 1
ATOM 5451 O O . ARG B 1 212 ? 0.507 -47.094 -12.992 1 52.47 212 ARG B O 1
ATOM 5458 N N . ALA B 1 213 ? -0.978 -45.625 -13.859 1 47.5 213 ALA B N 1
ATOM 5459 C CA . ALA B 1 213 ? 0.015 -44.969 -14.711 1 47.5 213 ALA B CA 1
ATOM 5460 C C . ALA B 1 213 ? 1.092 -44.312 -13.867 1 47.5 213 ALA B C 1
ATOM 5462 O O . ALA B 1 213 ? 2.184 -44 -14.359 1 47.5 213 ALA B O 1
ATOM 5463 N N . ALA B 1 214 ? 0.805 -43.906 -12.57 1 50.34 214 ALA B N 1
ATOM 5464 C CA . ALA B 1 214 ? 1.641 -43.031 -11.773 1 50.34 214 ALA B CA 1
ATOM 5465 C C . ALA B 1 214 ? 3.02 -43.625 -11.531 1 50.34 214 ALA B C 1
ATOM 5467 O O . ALA B 1 214 ? 4.016 -42.906 -11.422 1 50.34 214 ALA B O 1
ATOM 5468 N N . GLY B 1 215 ? 3.01 -45.031 -11.289 1 48.75 215 GLY B N 1
ATOM 5469 C CA . GLY B 1 215 ? 4.293 -45.594 -10.891 1 48.75 215 GLY B CA 1
ATOM 5470 C C . GLY B 1 215 ? 5.258 -45.75 -12.047 1 48.75 215 GLY B C 1
ATOM 5471 O O . GLY B 1 215 ? 6.445 -46 -11.844 1 48.75 215 GLY B O 1
ATOM 5472 N N . GLU B 1 216 ? 4.777 -45.844 -13.227 1 50.88 216 GLU B N 1
ATOM 5473 C CA . GLU B 1 216 ? 5.691 -46.375 -14.227 1 50.88 216 GLU B CA 1
ATOM 5474 C C . GLU B 1 216 ? 6.531 -45.281 -14.859 1 50.88 216 GLU B C 1
ATOM 5476 O O . GLU B 1 216 ? 7.766 -45.344 -14.844 1 50.88 216 GLU B O 1
ATOM 5481 N N . ALA B 1 217 ? 5.855 -44.5 -15.969 1 59.19 217 ALA B N 1
ATOM 5482 C CA . ALA B 1 217 ? 6.664 -43.656 -16.844 1 59.19 217 ALA B CA 1
ATOM 5483 C C . ALA B 1 217 ? 6.496 -42.156 -16.5 1 59.19 217 ALA B C 1
ATOM 5485 O O . ALA B 1 217 ? 5.473 -41.781 -15.945 1 59.19 217 ALA B O 1
ATOM 5486 N N . GLY B 1 218 ? 7.629 -41.438 -16.438 1 77.06 218 GLY B N 1
ATOM 5487 C CA . GLY B 1 218 ? 7.668 -40 -16.234 1 77.06 218 GLY B CA 1
ATOM 5488 C C . GLY B 1 218 ? 6.77 -39.25 -17.203 1 77.06 218 GLY B C 1
ATOM 5489 O O . GLY B 1 218 ? 6.465 -39.719 -18.297 1 77.06 218 GLY B O 1
ATOM 5490 N N . TRP B 1 219 ? 5.969 -38.25 -16.781 1 86.69 219 TRP B N 1
ATOM 5491 C CA . TRP B 1 219 ? 5.129 -37.406 -17.625 1 86.69 219 TRP B CA 1
ATOM 5492 C C . TRP B 1 219 ? 5.965 -36.625 -18.641 1 86.69 219 TRP B C 1
ATOM 5494 O O . TRP B 1 219 ? 7.035 -36.125 -18.297 1 86.69 219 TRP B O 1
ATOM 5504 N N . GLU B 1 220 ? 5.609 -36.75 -19.891 1 90.5 220 GLU B N 1
ATOM 5505 C CA . GLU B 1 220 ? 6.148 -35.844 -20.891 1 90.5 220 GLU B CA 1
ATOM 5506 C C . GLU B 1 220 ? 5.312 -34.562 -21 1 90.5 220 GLU B C 1
ATOM 5508 O O . GLU B 1 220 ? 4.086 -34.625 -21.062 1 90.5 220 GLU B O 1
ATOM 5513 N N . LYS B 1 221 ? 6.031 -33.469 -21.062 1 92.25 221 LYS B N 1
ATOM 5514 C CA . LYS B 1 221 ? 5.328 -32.188 -20.938 1 92.25 221 LYS B CA 1
ATOM 5515 C C . LYS B 1 221 ? 5.367 -31.422 -22.25 1 92.25 221 LYS B C 1
ATOM 5517 O O . LYS B 1 221 ? 6.395 -31.391 -22.922 1 92.25 221 LYS B O 1
ATOM 5522 N N . ILE B 1 222 ? 4.258 -30.875 -22.578 1 94 222 ILE B N 1
ATOM 5523 C CA . ILE B 1 222 ? 4.129 -29.859 -23.625 1 94 222 ILE B CA 1
ATOM 5524 C C . ILE B 1 222 ? 3.611 -28.562 -23.016 1 94 222 ILE B C 1
ATOM 5526 O O . ILE B 1 222 ? 2.49 -28.5 -22.516 1 94 222 ILE B O 1
ATOM 5530 N N . SER B 1 223 ? 4.43 -27.531 -23.219 1 92.81 223 SER B N 1
ATOM 5531 C CA . SER B 1 223 ? 4.09 -26.281 -22.562 1 92.81 223 SER B CA 1
ATOM 5532 C C . SER B 1 223 ? 3.717 -25.203 -23.562 1 92.81 223 SER B C 1
ATOM 5534 O O . SER B 1 223 ? 3.848 -25.406 -24.781 1 92.81 223 SER B O 1
ATOM 5536 N N . ASP B 1 224 ? 3.139 -24.156 -23.125 1 91.94 224 ASP B N 1
ATOM 5537 C CA . ASP B 1 224 ? 2.859 -22.922 -23.844 1 91.94 224 ASP B CA 1
ATOM 5538 C C . ASP B 1 224 ? 1.844 -23.141 -24.953 1 91.94 224 ASP B C 1
ATOM 5540 O O . ASP B 1 224 ? 2.033 -22.672 -26.078 1 91.94 224 ASP B O 1
ATOM 5544 N N . ILE B 1 225 ? 0.843 -23.891 -24.531 1 94.81 225 ILE B N 1
ATOM 5545 C CA . ILE B 1 225 ? -0.262 -24.094 -25.453 1 94.81 225 ILE B CA 1
ATOM 5546 C C . ILE B 1 225 ? -1.259 -22.953 -25.344 1 94.81 225 ILE B C 1
ATOM 5548 O O . ILE B 1 225 ? -1.703 -22.609 -24.25 1 94.81 225 ILE B O 1
ATOM 5552 N N . THR B 1 226 ? -1.647 -22.328 -26.453 1 92.88 226 THR B N 1
ATOM 5553 C CA . THR B 1 226 ? -2.549 -21.172 -26.438 1 92.88 226 THR B CA 1
ATOM 5554 C C . THR B 1 226 ? -3.975 -21.609 -26.766 1 92.88 226 THR B C 1
ATOM 5556 O O . THR B 1 226 ? -4.938 -21 -26.297 1 92.88 226 THR B O 1
ATOM 5559 N N . ASP B 1 227 ? -4.07 -22.703 -27.531 1 93.44 227 ASP B N 1
ATOM 5560 C CA . ASP B 1 227 ? -5.391 -23.172 -27.953 1 93.44 227 ASP B CA 1
ATOM 5561 C C . ASP B 1 227 ? -5.945 -24.188 -26.953 1 93.44 227 ASP B C 1
ATOM 5563 O O . ASP B 1 227 ? -5.246 -24.609 -26.031 1 93.44 227 ASP B O 1
ATOM 5567 N N . THR B 1 228 ? -7.277 -24.453 -27.078 1 94.88 228 THR B N 1
ATOM 5568 C CA . THR B 1 228 ? -7.918 -25.438 -26.203 1 94.88 228 THR B CA 1
ATOM 5569 C C . THR B 1 228 ? -7.859 -26.828 -26.828 1 94.88 228 THR B C 1
ATOM 5571 O O . THR B 1 228 ? -8.727 -27.672 -26.578 1 94.88 228 THR B O 1
ATOM 5574 N N . GLN B 1 229 ? -6.93 -26.984 -27.703 1 95.75 229 GLN B N 1
ATOM 5575 C CA . GLN B 1 229 ? -6.691 -28.266 -28.344 1 95.75 229 GLN B CA 1
ATOM 5576 C C . GLN B 1 229 ? -5.223 -28.438 -28.734 1 95.75 229 GLN B C 1
ATOM 5578 O O . GLN B 1 229 ? -4.543 -27.453 -29.031 1 95.75 229 GLN B O 1
ATOM 5583 N N . VAL B 1 230 ? -4.75 -29.625 -28.672 1 95.62 230 VAL B N 1
ATOM 5584 C CA . VAL B 1 230 ? -3.377 -29.906 -29.078 1 95.62 230 VAL B CA 1
ATOM 5585 C C . VAL B 1 230 ? -3.289 -31.312 -29.656 1 95.62 230 VAL B C 1
ATOM 5587 O O . VAL B 1 230 ? -4.02 -32.219 -29.25 1 95.62 230 VAL B O 1
ATOM 5590 N N . THR B 1 231 ? -2.525 -31.484 -30.672 1 95.75 231 THR B N 1
ATOM 5591 C CA . THR B 1 231 ? -2.309 -32.781 -31.297 1 95.75 231 THR B CA 1
ATOM 5592 C C . THR B 1 231 ? -0.909 -33.312 -30.984 1 95.75 231 THR B C 1
ATOM 5594 O O . THR B 1 231 ? 0.086 -32.625 -31.234 1 95.75 231 THR B O 1
ATOM 5597 N N . LEU B 1 232 ? -0.881 -34.406 -30.328 1 94.88 232 LEU B N 1
ATOM 5598 C CA . LEU B 1 232 ? 0.376 -35.125 -30.094 1 94.88 232 LEU B CA 1
ATOM 5599 C C . LEU B 1 232 ? 0.745 -35.969 -31.312 1 94.88 232 LEU B C 1
ATOM 5601 O O . LEU B 1 232 ? 0.063 -36.969 -31.609 1 94.88 232 LEU B O 1
ATOM 5605 N N . SER B 1 233 ? 1.783 -35.594 -31.984 1 92.25 233 SER B N 1
ATOM 5606 C CA . SER B 1 233 ? 2.186 -36.312 -33.188 1 92.25 233 SER B CA 1
ATOM 5607 C C . SER B 1 233 ? 3.418 -37.188 -32.938 1 92.25 233 SER B C 1
ATOM 5609 O O . SER B 1 233 ? 4.129 -37 -31.953 1 92.25 233 SER B O 1
ATOM 5611 N N . GLY B 1 234 ? 3.568 -38.219 -33.875 1 86.12 234 GLY B N 1
ATOM 5612 C CA . GLY B 1 234 ? 4.766 -39.031 -33.844 1 86.12 234 GLY B CA 1
ATOM 5613 C C . GLY B 1 234 ? 4.816 -40 -32.688 1 86.12 234 GLY B C 1
ATOM 5614 O O . GLY B 1 234 ? 5.895 -40.281 -32.156 1 86.12 234 GLY B O 1
ATOM 5615 N N . LEU B 1 235 ? 3.68 -40.469 -32.188 1 90.12 235 LEU B N 1
ATOM 5616 C CA . LEU B 1 235 ? 3.631 -41.344 -31.031 1 90.12 235 LEU B CA 1
ATOM 5617 C C . LEU B 1 235 ? 3.775 -42.812 -31.469 1 90.12 235 LEU B C 1
ATOM 5619 O O . LEU B 1 235 ? 3.311 -43.188 -32.531 1 90.12 235 LEU B O 1
ATOM 5623 N N . LYS B 1 236 ? 4.574 -43.531 -30.719 1 90.62 236 LYS B N 1
ATOM 5624 C CA . LYS B 1 236 ? 4.582 -45 -30.859 1 90.62 236 LYS B CA 1
ATOM 5625 C C . LYS B 1 236 ? 3.592 -45.625 -29.891 1 90.62 236 LYS B C 1
ATOM 5627 O O . LYS B 1 236 ? 3.678 -45.438 -28.672 1 90.62 236 LYS B O 1
ATOM 5632 N N . PHE B 1 237 ? 2.605 -46.344 -30.406 1 91.88 237 PHE B N 1
ATOM 5633 C CA . PHE B 1 237 ? 1.595 -46.969 -29.578 1 91.88 237 PHE B CA 1
ATOM 5634 C C . PHE B 1 237 ? 2.084 -48.312 -29.062 1 91.88 237 PHE B C 1
ATOM 5636 O O . PHE B 1 237 ? 1.537 -49.375 -29.438 1 91.88 237 PHE B O 1
ATOM 5643 N N . ASP B 1 238 ? 3.025 -48.188 -28.219 1 88.12 238 ASP B N 1
ATOM 5644 C CA . ASP B 1 238 ? 3.611 -49.406 -27.688 1 88.12 238 ASP B CA 1
ATOM 5645 C C . ASP B 1 238 ? 2.977 -49.781 -26.344 1 88.12 238 ASP B C 1
ATOM 5647 O O . ASP B 1 238 ? 3.326 -50.781 -25.75 1 88.12 238 ASP B O 1
ATOM 5651 N N . SER B 1 239 ? 2.111 -48.906 -25.906 1 87.94 239 SER B N 1
ATOM 5652 C CA . SER B 1 239 ? 1.318 -49.156 -24.719 1 87.94 239 SER B CA 1
ATOM 5653 C C . SER B 1 239 ? -0.175 -49.125 -25.016 1 87.94 239 SER B C 1
ATOM 5655 O O . SER B 1 239 ? -0.603 -48.406 -25.938 1 87.94 239 SER B O 1
ATOM 5657 N N . PRO B 1 240 ? -0.881 -49.938 -24.25 1 88.12 240 PRO B N 1
ATOM 5658 C CA . PRO B 1 240 ? -2.316 -50 -24.531 1 88.12 240 PRO B CA 1
ATOM 5659 C C . PRO B 1 240 ? -3.027 -48.656 -24.312 1 88.12 240 PRO B C 1
ATOM 5661 O O . PRO B 1 240 ? -4.062 -48.406 -24.938 1 88.12 240 PRO B O 1
ATOM 5664 N N . PHE B 1 241 ? -2.363 -47.875 -23.484 1 89.88 241 PHE B N 1
ATOM 5665 C CA . PHE B 1 241 ? -3.043 -46.594 -23.188 1 89.88 241 PHE B CA 1
ATOM 5666 C C . PHE B 1 241 ? -2.047 -45.438 -23.141 1 89.88 241 PHE B C 1
ATOM 5668 O O . PHE B 1 241 ? -0.87 -45.656 -22.828 1 89.88 241 PHE B O 1
ATOM 5675 N N . ILE B 1 242 ? -2.516 -44.312 -23.5 1 90.62 242 ILE B N 1
ATOM 5676 C CA . ILE B 1 242 ? -1.824 -43.062 -23.234 1 90.62 242 ILE B CA 1
ATOM 5677 C C . ILE B 1 242 ? -2.701 -42.156 -22.359 1 90.62 242 ILE B C 1
ATOM 5679 O O . ILE B 1 242 ? -3.867 -41.906 -22.672 1 90.62 242 ILE B O 1
ATOM 5683 N N . VAL B 1 243 ? -2.127 -41.781 -21.234 1 90.81 243 VAL B N 1
ATOM 5684 C CA . VAL B 1 243 ? -2.867 -40.969 -20.297 1 90.81 243 VAL B CA 1
ATOM 5685 C C . VAL B 1 243 ? -2.486 -39.5 -20.5 1 90.81 243 VAL B C 1
ATOM 5687 O O . VAL B 1 243 ? -1.309 -39.156 -20.672 1 90.81 243 VAL B O 1
ATOM 5690 N N . VAL B 1 244 ? -3.498 -38.625 -20.562 1 92.81 244 VAL B N 1
ATOM 5691 C CA . VAL B 1 244 ? -3.254 -37.188 -20.781 1 92.81 244 VAL B CA 1
ATOM 5692 C C . VAL B 1 244 ? -3.922 -36.375 -19.672 1 92.81 244 VAL B C 1
ATOM 5694 O O . VAL B 1 244 ? -4.969 -36.781 -19.156 1 92.81 244 VAL B O 1
ATOM 5697 N N . ARG B 1 245 ? -3.273 -35.312 -19.344 1 93.12 245 ARG B N 1
ATOM 5698 C CA . ARG B 1 245 ? -3.844 -34.344 -18.438 1 93.12 245 ARG B CA 1
ATOM 5699 C C . ARG B 1 245 ? -3.43 -32.938 -18.828 1 93.12 245 ARG B C 1
ATOM 5701 O O . ARG B 1 245 ? -2.387 -32.719 -19.453 1 93.12 245 ARG B O 1
ATOM 5708 N N . VAL B 1 246 ? -4.332 -31.953 -18.516 1 95.06 246 VAL B N 1
ATOM 5709 C CA . VAL B 1 246 ? -4.102 -30.562 -18.938 1 95.06 246 VAL B CA 1
ATOM 5710 C C . VAL B 1 246 ? -4.32 -29.625 -17.75 1 95.06 246 VAL B C 1
ATOM 5712 O O . VAL B 1 246 ? -5.184 -29.875 -16.906 1 95.06 246 VAL B O 1
ATOM 5715 N N . ARG B 1 247 ? -3.539 -28.594 -17.688 1 93.31 247 ARG B N 1
ATOM 5716 C CA . ARG B 1 247 ? -3.738 -27.562 -16.688 1 93.31 247 ARG B CA 1
ATOM 5717 C C . ARG B 1 247 ? -3.641 -26.172 -17.297 1 93.31 247 ARG B C 1
ATOM 5719 O O . ARG B 1 247 ? -3.025 -26 -18.359 1 93.31 247 ARG B O 1
ATOM 5726 N N . ALA B 1 248 ? -4.352 -25.266 -16.703 1 92.56 248 ALA B N 1
ATOM 5727 C CA . ALA B 1 248 ? -4.305 -23.859 -17.141 1 92.56 248 ALA B CA 1
ATOM 5728 C C . ALA B 1 248 ? -3.305 -23.062 -16.297 1 92.56 248 ALA B C 1
ATOM 5730 O O . ALA B 1 248 ? -3.061 -23.391 -15.133 1 92.56 248 ALA B O 1
ATOM 5731 N N . ARG B 1 249 ? -2.711 -22.062 -16.969 1 90.69 249 ARG B N 1
ATOM 5732 C CA . ARG B 1 249 ? -1.722 -21.234 -16.297 1 90.69 249 ARG B CA 1
ATOM 5733 C C . ARG B 1 249 ? -1.945 -19.75 -16.625 1 90.69 249 ARG B C 1
ATOM 5735 O O . ARG B 1 249 ? -2.375 -19.406 -17.719 1 90.69 249 ARG B O 1
ATOM 5742 N N . ASN B 1 250 ? -1.828 -18.969 -15.641 1 86.62 250 ASN B N 1
ATOM 5743 C CA . ASN B 1 250 ? -1.74 -17.531 -15.867 1 86.62 250 ASN B CA 1
ATOM 5744 C C . ASN B 1 250 ? -0.306 -17.031 -15.727 1 86.62 250 ASN B C 1
ATOM 5746 O O . ASN B 1 250 ? 0.634 -17.828 -15.695 1 86.62 250 ASN B O 1
ATOM 5750 N N . LYS B 1 251 ? -0.064 -15.711 -15.758 1 77.75 251 LYS B N 1
ATOM 5751 C CA . LYS B 1 251 ? 1.273 -15.125 -15.719 1 77.75 251 LYS B CA 1
ATOM 5752 C C . LYS B 1 251 ? 2.004 -15.5 -14.438 1 77.75 251 LYS B C 1
ATOM 5754 O O . LYS B 1 251 ? 3.229 -15.641 -14.43 1 77.75 251 LYS B O 1
ATOM 5759 N N . ALA B 1 252 ? 1.281 -15.875 -13.445 1 76.62 252 ALA B N 1
ATOM 5760 C CA . ALA B 1 252 ? 1.896 -15.984 -12.117 1 76.62 252 ALA B CA 1
ATOM 5761 C C . ALA B 1 252 ? 1.988 -17.438 -11.68 1 76.62 252 ALA B C 1
ATOM 5763 O O . ALA B 1 252 ? 2.994 -17.859 -11.102 1 76.62 252 ALA B O 1
ATOM 5764 N N . ALA B 1 253 ? 0.904 -18.172 -11.914 1 83.06 253 ALA B N 1
ATOM 5765 C CA . ALA B 1 253 ? 0.86 -19.516 -11.32 1 83.06 253 ALA B CA 1
ATOM 5766 C C . ALA B 1 253 ? 0.073 -20.469 -12.211 1 83.06 253 ALA B C 1
ATOM 5768 O O . ALA B 1 253 ? -0.743 -20.047 -13.031 1 83.06 253 ALA B O 1
ATOM 5769 N N . ALA B 1 254 ? 0.382 -21.797 -12 1 87.94 254 ALA B N 1
ATOM 5770 C CA . ALA B 1 254 ? -0.332 -22.859 -12.695 1 87.94 254 ALA B CA 1
ATOM 5771 C C . ALA B 1 254 ? -1.398 -23.484 -11.805 1 87.94 254 ALA B C 1
ATOM 5773 O O . ALA B 1 254 ? -1.18 -23.672 -10.602 1 87.94 254 ALA B O 1
ATOM 5774 N N . GLY B 1 255 ? -2.545 -23.719 -12.391 1 87.31 255 GLY B N 1
ATOM 5775 C CA . GLY B 1 255 ? -3.605 -24.375 -11.656 1 87.31 255 GLY B CA 1
ATOM 5776 C C . GLY B 1 255 ? -3.424 -25.891 -11.578 1 87.31 255 GLY B C 1
ATOM 5777 O O . GLY B 1 255 ? -2.35 -26.406 -11.883 1 87.31 255 GLY B O 1
ATOM 5778 N N . ASP B 1 256 ? -4.477 -26.562 -11.047 1 88.75 256 ASP B N 1
ATOM 5779 C CA . ASP B 1 256 ? -4.469 -28.016 -10.953 1 88.75 256 ASP B CA 1
ATOM 5780 C C . ASP B 1 256 ? -4.633 -28.656 -12.336 1 88.75 256 ASP B C 1
ATOM 5782 O O . ASP B 1 256 ? -5.188 -28.047 -13.25 1 88.75 256 ASP B O 1
ATOM 5786 N N . PHE B 1 257 ? -4.031 -29.828 -12.406 1 90 257 PHE B N 1
ATOM 5787 C CA . PHE B 1 257 ? -4.27 -30.609 -13.617 1 90 257 PHE B CA 1
ATOM 5788 C C . PHE B 1 257 ? -5.715 -31.094 -13.672 1 90 257 PHE B C 1
ATOM 5790 O O . PHE B 1 257 ? -6.348 -31.297 -12.633 1 90 257 PHE B O 1
ATOM 5797 N N . SER B 1 258 ? -6.156 -31.219 -14.922 1 91.19 258 SER B N 1
ATOM 5798 C CA . SER B 1 258 ? -7.441 -31.891 -15.133 1 91.19 258 SER B CA 1
ATOM 5799 C C . SER B 1 258 ? -7.391 -33.344 -14.68 1 91.19 258 SER B C 1
ATOM 5801 O O . SER B 1 258 ? -6.312 -33.875 -14.422 1 91.19 258 SER B O 1
ATOM 5803 N N . GLU B 1 259 ? -8.586 -33.906 -14.5 1 87.31 259 GLU B N 1
ATOM 5804 C CA . GLU B 1 259 ? -8.617 -35.344 -14.312 1 87.31 259 GLU B CA 1
ATOM 5805 C C . GLU B 1 259 ? -7.953 -36.062 -15.477 1 87.31 259 GLU B C 1
ATOM 5807 O O . GLU B 1 259 ? -8.258 -35.812 -16.641 1 87.31 259 GLU B O 1
ATOM 5812 N N . PRO B 1 260 ? -6.988 -36.875 -15.141 1 88.75 260 PRO B N 1
ATOM 5813 C CA . PRO B 1 260 ? -6.312 -37.594 -16.219 1 88.75 260 PRO B CA 1
ATOM 5814 C C . PRO B 1 260 ? -7.262 -38.469 -17.031 1 88.75 260 PRO B C 1
ATOM 5816 O O . PRO B 1 260 ? -8.18 -39.094 -16.469 1 88.75 260 PRO B O 1
ATOM 5819 N N . VAL B 1 261 ? -7.047 -38.531 -18.297 1 90.38 261 VAL B N 1
ATOM 5820 C CA . VAL B 1 261 ? -7.855 -39.344 -19.203 1 90.38 261 VAL B CA 1
ATOM 5821 C C . VAL B 1 261 ? -6.965 -40.312 -19.938 1 90.38 261 VAL B C 1
ATOM 5823 O O . VAL B 1 261 ? -5.922 -39.938 -20.484 1 90.38 261 VAL B O 1
ATOM 5826 N N . ALA B 1 262 ? -7.398 -41.594 -19.812 1 89.81 262 ALA B N 1
ATOM 5827 C CA . ALA B 1 262 ? -6.676 -42.625 -20.531 1 89.81 262 ALA B CA 1
ATOM 5828 C C . ALA B 1 262 ? -7.285 -42.875 -21.906 1 89.81 262 ALA B C 1
ATOM 5830 O O . ALA B 1 262 ? -8.492 -43.094 -22.016 1 89.81 262 ALA B O 1
ATOM 5831 N N . MET B 1 263 ? -6.453 -42.781 -22.922 1 90.94 263 MET B N 1
ATOM 5832 C CA . MET B 1 263 ? -6.891 -43.062 -24.281 1 90.94 263 MET B CA 1
ATOM 5833 C C . MET B 1 263 ? -6.301 -44.375 -24.797 1 90.94 263 MET B C 1
ATOM 5835 O O . MET B 1 263 ? -5.113 -44.625 -24.594 1 90.94 263 MET B O 1
ATOM 5839 N N . GLU B 1 264 ? -7.117 -45.156 -25.312 1 91.38 264 GLU B N 1
ATOM 5840 C CA . GLU B 1 264 ? -6.676 -46.469 -25.812 1 91.38 264 GLU B CA 1
ATOM 5841 C C . GLU B 1 264 ? -5.895 -46.281 -27.125 1 91.38 264 GLU B C 1
ATOM 5843 O O . GLU B 1 264 ? -6.309 -45.562 -28.016 1 91.38 264 GLU B O 1
ATOM 5848 N N . THR B 1 265 ? -4.812 -46.875 -27.141 1 91.56 265 THR B N 1
ATOM 5849 C CA . THR B 1 265 ? -3.959 -46.844 -28.312 1 91.56 265 THR B CA 1
ATOM 5850 C C . THR B 1 265 ? -3.818 -48.25 -28.938 1 91.56 265 THR B C 1
ATOM 5852 O O . THR B 1 265 ? -2.771 -48.875 -28.812 1 91.56 265 THR B O 1
ATOM 5855 N N . LYS B 1 266 ? -4.84 -48.656 -29.656 1 88.75 266 LYS B N 1
ATOM 5856 C CA . LYS B 1 266 ? -4.848 -50 -30.266 1 88.75 266 LYS B CA 1
ATOM 5857 C C . LYS B 1 266 ? -3.885 -50.062 -31.453 1 88.75 266 LYS B C 1
ATOM 5859 O O . LYS B 1 266 ? -4.102 -49.406 -32.469 1 88.75 266 LYS B O 1
ATOM 5864 N N . ALA B 1 267 ? -2.828 -50.688 -31.297 1 91.94 267 ALA B N 1
ATOM 5865 C CA . ALA B 1 267 ? -1.844 -50.938 -32.344 1 91.94 267 ALA B CA 1
ATOM 5866 C C . ALA B 1 267 ? -1.104 -52.25 -32.125 1 91.94 267 ALA B C 1
ATOM 5868 O O . ALA B 1 267 ? -1.012 -52.719 -30.969 1 91.94 267 ALA B O 1
ATOM 5869 N N . PHE B 1 268 ? -0.747 -52.875 -33.156 1 92.25 268 PHE B N 1
ATOM 5870 C CA . PHE B 1 268 ? -0.006 -54.125 -33.062 1 92.25 268 PHE B CA 1
ATOM 5871 C C . PHE B 1 268 ? 1.463 -53.875 -32.75 1 92.25 268 PHE B C 1
ATOM 5873 O O . PHE B 1 268 ? 2.16 -53.219 -33.531 1 92.25 268 PHE B O 1
ATOM 5880 N N . THR B 1 269 ? 1.853 -54.25 -31.578 1 91.62 269 THR B N 1
ATOM 5881 C CA . THR B 1 269 ? 3.238 -54.125 -31.156 1 91.62 269 THR B CA 1
ATOM 5882 C C . THR B 1 269 ? 3.883 -55.469 -30.938 1 91.62 269 THR B C 1
ATOM 5884 O O . THR B 1 269 ? 3.295 -56.344 -30.297 1 91.62 269 THR B O 1
ATOM 5887 N N . PHE B 1 270 ? 5.117 -55.719 -31.547 1 92.81 270 PHE B N 1
ATOM 5888 C CA . PHE B 1 270 ? 5.844 -56.969 -31.359 1 92.81 270 PHE B CA 1
ATOM 5889 C C . PHE B 1 270 ? 7.348 -56.75 -31.391 1 92.81 270 PHE B C 1
ATOM 5891 O O . PHE B 1 270 ? 7.809 -55.688 -31.844 1 92.81 270 PHE B O 1
ATOM 5898 N N . GLY B 1 271 ? 8.023 -57.562 -30.734 1 92.38 271 GLY B N 1
ATOM 5899 C CA . GLY B 1 271 ? 9.469 -57.656 -30.844 1 92.38 271 GLY B CA 1
ATOM 5900 C C . GLY B 1 271 ? 9.938 -58.844 -31.625 1 92.38 271 GLY B C 1
ATOM 5901 O O . GLY B 1 271 ? 9.133 -59.562 -32.25 1 92.38 271 GLY B O 1
ATOM 5902 N N . PHE B 1 272 ? 11.289 -58.969 -31.672 1 93.19 272 PHE B N 1
ATOM 5903 C CA . PHE B 1 272 ? 11.852 -60.156 -32.344 1 93.19 272 PHE B CA 1
ATOM 5904 C C . PHE B 1 272 ? 12.031 -61.281 -31.359 1 93.19 272 PHE B C 1
ATOM 5906 O O . PHE B 1 272 ? 12.438 -61.094 -30.219 1 93.19 272 PHE B O 1
ATOM 5913 N N . ASP B 1 273 ? 11.656 -62.406 -31.703 1 90.38 273 ASP B N 1
ATOM 5914 C CA . ASP B 1 273 ? 11.859 -63.625 -30.906 1 90.38 273 ASP B CA 1
ATOM 5915 C C . ASP B 1 273 ? 13.297 -64.125 -31.031 1 90.38 273 ASP B C 1
ATOM 5917 O O . ASP B 1 273 ? 13.648 -64.75 -32 1 90.38 273 ASP B O 1
ATOM 5921 N N . THR B 1 274 ? 14.016 -63.969 -30.078 1 87.5 274 THR B N 1
ATOM 5922 C CA . THR B 1 274 ? 15.438 -64.312 -30.094 1 87.5 274 THR B CA 1
ATOM 5923 C C . THR B 1 274 ? 15.617 -65.812 -30.219 1 87.5 274 THR B C 1
ATOM 5925 O O . THR B 1 274 ? 16.625 -66.312 -30.75 1 87.5 274 THR B O 1
ATOM 5928 N N . ALA B 1 275 ? 14.656 -66.562 -29.719 1 85.75 275 ALA B N 1
ATOM 5929 C CA . ALA B 1 275 ? 14.75 -68.062 -29.75 1 85.75 275 ALA B CA 1
ATOM 5930 C C . ALA B 1 275 ? 14.672 -68.562 -31.188 1 85.75 275 ALA B C 1
ATOM 5932 O O . ALA B 1 275 ? 15.195 -69.625 -31.5 1 85.75 275 ALA B O 1
ATOM 5933 N N . THR B 1 276 ? 14.094 -67.75 -32.062 1 86.5 276 THR B N 1
ATOM 5934 C CA . THR B 1 276 ? 13.906 -68.25 -33.438 1 86.5 276 THR B CA 1
ATOM 5935 C C . THR B 1 276 ? 14.961 -67.625 -34.344 1 86.5 276 THR B C 1
ATOM 5937 O O . THR B 1 276 ? 15.047 -67.938 -35.531 1 86.5 276 THR B O 1
ATOM 5940 N N . ALA B 1 277 ? 15.742 -66.75 -33.875 1 87.12 277 ALA B N 1
ATOM 5941 C CA . ALA B 1 277 ? 16.688 -66 -34.688 1 87.12 277 ALA B CA 1
ATOM 5942 C C . ALA B 1 277 ? 17.891 -66.875 -35.062 1 87.12 277 ALA B C 1
ATOM 5944 O O . ALA B 1 277 ? 18.406 -67.625 -34.219 1 87.12 277 ALA B O 1
ATOM 5945 N N . HIS B 1 278 ? 18.25 -66.812 -36.312 1 86.44 278 HIS B N 1
ATOM 5946 C CA . HIS B 1 278 ? 19.484 -67.438 -36.75 1 86.44 278 HIS B CA 1
ATOM 5947 C C . HIS B 1 278 ? 20.672 -66.938 -35.969 1 86.44 278 HIS B C 1
ATOM 5949 O O . HIS B 1 278 ? 20.703 -65.75 -35.594 1 86.44 278 HIS B O 1
ATOM 5955 N N . ALA B 1 279 ? 21.672 -67.688 -35.75 1 84.25 279 ALA B N 1
ATOM 5956 C CA . ALA B 1 279 ? 22.812 -67.375 -34.875 1 84.25 279 ALA B CA 1
ATOM 5957 C C . ALA B 1 279 ? 23.594 -66.188 -35.438 1 84.25 279 ALA B C 1
ATOM 5959 O O . ALA B 1 279 ? 24.25 -65.5 -34.688 1 84.25 279 ALA B O 1
ATOM 5960 N N . GLU B 1 280 ? 23.453 -66 -36.75 1 88.88 280 GLU B N 1
ATOM 5961 C CA . GLU B 1 280 ? 24.234 -64.938 -37.344 1 88.88 280 GLU B CA 1
ATOM 5962 C C . GLU B 1 280 ? 23.469 -63.625 -37.406 1 88.88 280 GLU B C 1
ATOM 5964 O O . GLU B 1 280 ? 23.891 -62.656 -38.031 1 88.88 280 GLU B O 1
ATOM 5969 N N . LEU B 1 281 ? 22.391 -63.594 -36.812 1 90.88 281 LEU B N 1
ATOM 5970 C CA . LEU B 1 281 ? 21.609 -62.375 -36.719 1 90.88 281 LEU B CA 1
ATOM 5971 C C . LEU B 1 281 ? 21.719 -61.75 -35.344 1 90.88 281 LEU B C 1
ATOM 5973 O O . LEU B 1 281 ? 21.625 -62.438 -34.344 1 90.88 281 LEU B O 1
ATOM 5977 N N . LYS B 1 282 ? 21.984 -60.469 -35.312 1 93 282 LYS B N 1
ATOM 5978 C CA . LYS B 1 282 ? 22.016 -59.688 -34.062 1 93 282 LYS B CA 1
ATOM 5979 C C . LYS B 1 282 ? 20.781 -58.812 -33.938 1 93 282 LYS B C 1
ATOM 5981 O O . LYS B 1 282 ? 20.5 -58 -34.812 1 93 282 LYS B O 1
ATOM 5986 N N . ILE B 1 283 ? 20.047 -59.031 -32.906 1 92.69 283 ILE B N 1
ATOM 5987 C CA . ILE B 1 283 ? 18.812 -58.281 -32.656 1 92.69 283 ILE B CA 1
ATOM 5988 C C . ILE B 1 283 ? 19.094 -57.156 -31.641 1 92.69 283 ILE B C 1
ATOM 5990 O O . ILE B 1 283 ? 19.609 -57.406 -30.547 1 92.69 283 ILE B O 1
ATOM 5994 N N . GLN B 1 284 ? 18.906 -55.969 -32 1 92 284 GLN B N 1
ATOM 5995 C CA . GLN B 1 284 ? 19 -54.812 -31.125 1 92 284 GLN B CA 1
ATOM 5996 C C . GLN B 1 284 ? 17.719 -53.969 -31.188 1 92 284 GLN B C 1
ATOM 5998 O O . GLN B 1 284 ? 17.594 -53.094 -32.062 1 92 284 GLN B O 1
ATOM 6003 N N . GLY B 1 285 ? 16.844 -54.219 -30.234 1 89.25 285 GLY B N 1
ATOM 6004 C CA . GLY B 1 285 ? 15.594 -53.5 -30.234 1 89.25 285 GLY B CA 1
ATOM 6005 C C . GLY B 1 285 ? 14.734 -53.812 -31.453 1 89.25 285 GLY B C 1
ATOM 6006 O O . GLY B 1 285 ? 14.359 -54.969 -31.672 1 89.25 285 GLY B O 1
ATOM 6007 N N . ASP B 1 286 ? 14.555 -52.688 -32.25 1 91.56 286 ASP B N 1
ATOM 6008 C CA . ASP B 1 286 ? 13.719 -52.812 -33.438 1 91.56 286 ASP B CA 1
ATOM 6009 C C . ASP B 1 286 ? 14.562 -53.062 -34.688 1 91.56 286 ASP B C 1
ATOM 6011 O O . ASP B 1 286 ? 14.07 -52.938 -35.812 1 91.56 286 ASP B O 1
ATOM 6015 N N . THR B 1 287 ? 15.844 -53.438 -34.5 1 93.75 287 THR B N 1
ATOM 6016 C CA . THR B 1 287 ? 16.75 -53.625 -35.625 1 93.75 287 THR B CA 1
ATOM 6017 C C . THR B 1 287 ? 17.359 -55.031 -35.625 1 93.75 287 THR B C 1
ATOM 6019 O O . THR B 1 287 ? 17.625 -55.594 -34.562 1 93.75 287 THR B O 1
ATOM 6022 N N . VAL B 1 288 ? 17.516 -55.625 -36.75 1 93.81 288 VAL B N 1
ATOM 6023 C CA . VAL B 1 288 ? 18.172 -56.906 -36.969 1 93.81 288 VAL B CA 1
ATOM 6024 C C . VAL B 1 288 ? 19.312 -56.75 -37.969 1 93.81 288 VAL B C 1
ATOM 6026 O O . VAL B 1 288 ? 19.125 -56.188 -39.062 1 93.81 288 VAL B O 1
ATOM 6029 N N . THR B 1 289 ? 20.453 -57.125 -37.625 1 93.94 289 THR B N 1
ATOM 6030 C CA . THR B 1 289 ? 21.609 -57 -38.5 1 93.94 289 THR B CA 1
ATOM 6031 C C . THR B 1 289 ? 22.281 -58.375 -38.688 1 93.94 289 THR B C 1
ATOM 6033 O O . THR B 1 289 ? 22.391 -59.156 -37.75 1 93.94 289 THR B O 1
ATOM 6036 N N . TRP B 1 290 ? 22.781 -58.625 -39.844 1 92 290 TRP B N 1
ATOM 6037 C CA . TRP B 1 290 ? 23.516 -59.844 -40.156 1 92 290 TRP B CA 1
ATOM 6038 C C . TRP B 1 290 ? 24.984 -59.688 -39.781 1 92 290 TRP B C 1
ATOM 6040 O O . TRP B 1 290 ? 25.656 -58.75 -40.25 1 92 290 TRP B O 1
ATOM 6050 N N . GLU B 1 291 ? 25.438 -60.562 -38.875 1 89.06 291 GLU B N 1
ATOM 6051 C CA . GLU B 1 291 ? 26.828 -60.594 -38.5 1 89.06 291 GLU B CA 1
ATOM 6052 C C . GLU B 1 291 ? 27.438 -61.969 -38.688 1 89.06 291 GLU B C 1
ATOM 6054 O O . GLU B 1 291 ? 27.25 -62.875 -37.875 1 89.06 291 GLU B O 1
ATOM 6059 N N . PRO B 1 292 ? 28.172 -62.188 -39.75 1 80.12 292 PRO B N 1
ATOM 6060 C CA . PRO B 1 292 ? 28.75 -63.5 -40 1 80.12 292 PRO B CA 1
ATOM 6061 C C . PRO B 1 292 ? 29.781 -63.906 -38.969 1 80.12 292 PRO B C 1
ATOM 6063 O O . PRO B 1 292 ? 30.547 -63.062 -38.5 1 80.12 292 PRO B O 1
ATOM 6066 N N . GLN B 1 293 ? 29.562 -65 -38.219 1 69.69 293 GLN B N 1
ATOM 6067 C CA . GLN B 1 293 ? 30.578 -65.5 -37.312 1 69.69 293 GLN B CA 1
ATOM 6068 C C . GLN B 1 293 ? 31.828 -65.938 -38.062 1 69.69 293 GLN B C 1
ATOM 6070 O O . GLN B 1 293 ? 31.734 -66.562 -39.125 1 69.69 293 GLN B O 1
ATOM 6075 N N . GLY B 1 294 ? 32.781 -65.25 -38.188 1 53.81 294 GLY B N 1
ATOM 6076 C CA . GLY B 1 294 ? 34.031 -65.625 -38.781 1 53.81 294 GLY B CA 1
ATOM 6077 C C . GLY B 1 294 ? 34.312 -67.125 -38.688 1 53.81 294 GLY B C 1
ATOM 6078 O O . GLY B 1 294 ? 34 -67.75 -37.688 1 53.81 294 GLY B O 1
ATOM 6079 N N . VAL B 1 295 ? 34.25 -67.875 -39.719 1 47.56 295 VAL B N 1
ATOM 6080 C CA . VAL B 1 295 ? 34.875 -69.188 -39.719 1 47.56 295 VAL B CA 1
ATOM 6081 C C . VAL B 1 295 ? 36.125 -69.188 -38.812 1 47.56 295 VAL B C 1
ATOM 6083 O O . VAL B 1 295 ? 37 -68.312 -39 1 47.56 295 VAL B O 1
ATOM 6086 N N . LYS B 1 296 ? 36.156 -69.688 -37.656 1 41.75 296 LYS B N 1
ATOM 6087 C CA . LYS B 1 296 ? 37.406 -70 -36.969 1 41.75 296 LYS B CA 1
ATOM 6088 C C . LYS B 1 296 ? 38.438 -70.5 -37.969 1 41.75 296 LYS B C 1
ATOM 6090 O O . LYS B 1 296 ? 38.188 -71.438 -38.75 1 41.75 296 LYS B O 1
ATOM 6095 N N . GLY B 1 297 ? 39.375 -69.688 -38.469 1 38.06 297 GLY B N 1
ATOM 6096 C CA . GLY B 1 297 ? 40.594 -70.062 -39.188 1 38.06 297 GLY B CA 1
ATOM 6097 C C . GLY B 1 297 ? 41.156 -71.438 -38.75 1 38.06 297 GLY B C 1
ATOM 6098 O O . GLY B 1 297 ? 41.125 -71.75 -37.562 1 38.06 297 GLY B O 1
ATOM 6099 N N . HIS B 1 298 ? 41 -72.5 -39.562 1 34.84 298 HIS B N 1
ATOM 6100 C CA . HIS B 1 298 ? 41.875 -73.688 -39.438 1 34.84 298 HIS B CA 1
ATOM 6101 C C . HIS B 1 298 ? 43.281 -73.312 -39.031 1 34.84 298 HIS B C 1
ATOM 6103 O O . HIS B 1 298 ? 43.781 -72.188 -39.375 1 34.84 298 HIS B O 1
ATOM 6109 N N . ASP B 1 299 ? 43.812 -73.875 -37.969 1 34.41 299 ASP B N 1
ATOM 6110 C CA . ASP B 1 299 ? 45.219 -73.812 -37.5 1 34.41 299 ASP B CA 1
ATOM 6111 C C . ASP B 1 299 ? 46.156 -74 -38.688 1 34.41 299 ASP B C 1
ATOM 6113 O O . ASP B 1 299 ? 46.062 -75 -39.406 1 34.41 299 ASP B O 1
ATOM 6117 N N . ALA B 1 300 ? 46.688 -73.062 -39.281 1 37.25 300 ALA B N 1
ATOM 6118 C CA . ALA B 1 300 ? 47.781 -73 -40.25 1 37.25 300 ALA B CA 1
ATOM 6119 C C . ALA B 1 300 ? 48.938 -73.938 -39.844 1 37.25 300 ALA B C 1
ATOM 6121 O O . ALA B 1 300 ? 50 -73.875 -40.438 1 37.25 300 ALA B O 1
ATOM 6122 N N . ARG B 1 301 ? 48.844 -74.75 -38.75 1 34.16 301 ARG B N 1
ATOM 6123 C CA . ARG B 1 301 ? 50.062 -75.438 -38.344 1 34.16 301 ARG B CA 1
ATOM 6124 C C . ARG B 1 301 ? 50.5 -76.438 -39.375 1 34.16 301 ARG B C 1
ATOM 6126 O O . ARG B 1 301 ? 51.562 -77.062 -39.219 1 34.16 301 ARG B O 1
ATOM 6133 N N . LEU B 1 302 ? 49.656 -77.188 -40.125 1 29.19 302 LEU B N 1
ATOM 6134 C CA . LEU B 1 302 ? 50.281 -78.438 -40.625 1 29.19 302 LEU B CA 1
ATOM 6135 C C . LEU B 1 302 ? 51.25 -78.125 -41.781 1 29.19 302 LEU B C 1
ATOM 6137 O O . LEU B 1 302 ? 51.625 -79 -42.531 1 29.19 302 LEU B O 1
ATOM 6141 N N . ARG B 1 303 ? 51.5 -76.875 -42.094 1 28.44 303 ARG B N 1
ATOM 6142 C CA . ARG B 1 303 ? 52.25 -76.75 -43.344 1 28.44 303 ARG B CA 1
ATOM 6143 C C . ARG B 1 303 ? 53.656 -77.312 -43.188 1 28.44 303 ARG B C 1
ATOM 6145 O O . ARG B 1 303 ? 54.5 -77.125 -44.062 1 28.44 303 ARG B O 1
ATOM 6152 N N . GLY B 1 304 ? 54.125 -77.688 -42 1 26.58 304 GLY B N 1
ATOM 6153 C CA . GLY B 1 304 ? 55.562 -77.75 -42.125 1 26.58 304 GLY B CA 1
ATOM 6154 C C . GLY B 1 304 ? 56.031 -79.062 -42.781 1 26.58 304 GLY B C 1
ATOM 6155 O O . GLY B 1 304 ? 57.219 -79.438 -42.656 1 26.58 304 GLY B O 1
ATOM 6156 N N . LYS B 1 305 ? 55.25 -79.938 -43.406 1 25.02 305 LYS B N 1
ATOM 6157 C CA . LYS B 1 305 ? 55.969 -81.188 -43.75 1 25.02 305 LYS B CA 1
ATOM 6158 C C . LYS B 1 305 ? 57.125 -80.875 -44.719 1 25.02 305 LYS B C 1
ATOM 6160 O O . LYS B 1 305 ? 57 -80.062 -45.625 1 25.02 305 LYS B O 1
ATOM 6165 N N . GLU B 1 306 ? 58.219 -81.438 -44.375 1 25.23 306 GLU B N 1
ATOM 6166 C CA . GLU B 1 306 ? 59.562 -81.625 -44.938 1 25.23 306 GLU B CA 1
ATOM 6167 C C . GLU B 1 306 ? 59.531 -82.562 -46.156 1 25.23 306 GLU B C 1
ATOM 6169 O O . GLU B 1 306 ? 58.875 -83.562 -46.094 1 25.23 306 GLU B O 1
ATOM 6174 N N . ASN B 1 307 ? 59.594 -82.062 -47.312 1 23.55 307 ASN B N 1
ATOM 6175 C CA . ASN B 1 307 ? 59.719 -82.625 -48.656 1 23.55 307 ASN B CA 1
ATOM 6176 C C . ASN B 1 307 ? 60.812 -83.688 -48.719 1 23.55 307 ASN B C 1
ATOM 6178 O O . ASN B 1 307 ? 61.969 -83.375 -48.969 1 23.55 307 ASN B O 1
ATOM 6182 N N . LYS B 1 308 ? 60.938 -84.625 -47.625 1 24.38 308 LYS B N 1
ATOM 6183 C CA . LYS B 1 308 ? 62.125 -85.375 -48 1 24.38 308 LYS B CA 1
ATOM 6184 C C . LYS B 1 308 ? 61.906 -86.125 -49.312 1 24.38 308 LYS B C 1
ATOM 6186 O O . LYS B 1 308 ? 60.812 -86.125 -49.875 1 24.38 308 LYS B O 1
ATOM 6191 N N . ASN B 1 309 ? 62.406 -87.438 -49.375 1 23.55 309 ASN B N 1
ATOM 6192 C CA . ASN B 1 309 ? 62.938 -88.375 -50.312 1 23.55 309 ASN B CA 1
ATOM 6193 C C . ASN B 1 309 ? 61.812 -89.25 -50.938 1 23.55 309 ASN B C 1
ATOM 6195 O O . ASN B 1 309 ? 61.094 -89.938 -50.25 1 23.55 309 ASN B O 1
ATOM 6199 N N . SER B 1 310 ? 61.125 -88.812 -52 1 22.48 310 SER B N 1
ATOM 6200 C CA . SER B 1 310 ? 59.938 -89.25 -52.688 1 22.48 310 SER B CA 1
ATOM 6201 C C . SER B 1 310 ? 60.156 -90.625 -53.312 1 22.48 310 SER B C 1
ATOM 6203 O O . SER B 1 310 ? 59.5 -91 -54.281 1 22.48 310 SER B O 1
ATOM 6205 N N . SER B 1 311 ? 60.75 -91.625 -52.438 1 23.7 311 SER B N 1
ATOM 6206 C CA . SER B 1 311 ? 60.938 -92.875 -53.156 1 23.7 311 SER B CA 1
ATOM 6207 C C . SER B 1 311 ? 59.625 -93.5 -53.594 1 23.7 311 SER B C 1
ATOM 6209 O O . SER B 1 311 ? 58.719 -93.688 -52.75 1 23.7 311 SER B O 1
ATOM 6211 N N . ARG B 1 312 ? 59.156 -93.312 -54.812 1 24.98 312 ARG B N 1
ATOM 6212 C CA . ARG B 1 312 ? 57.844 -93.5 -55.406 1 24.98 312 ARG B CA 1
ATOM 6213 C C . ARG B 1 312 ? 57.562 -95 -55.594 1 24.98 312 ARG B C 1
ATOM 6215 O O . ARG B 1 312 ? 58.125 -95.625 -56.469 1 24.98 312 ARG B O 1
ATOM 6222 N N . SER B 1 313 ? 57.719 -95.75 -54.312 1 22.2 313 SER B N 1
ATOM 6223 C CA . SER B 1 313 ? 57.469 -97.125 -54.594 1 22.2 313 SER B CA 1
ATOM 6224 C C . SER B 1 313 ? 56.062 -97.375 -55.156 1 22.2 313 SER B C 1
ATOM 6226 O O . SER B 1 313 ? 55.156 -96.625 -54.875 1 22.2 313 SER B O 1
ATOM 6228 N N . ALA B 1 314 ? 55.844 -98.375 -56.094 1 24.91 314 ALA B N 1
ATOM 6229 C CA . ALA B 1 314 ? 54.938 -98.75 -57.156 1 24.91 314 ALA B CA 1
ATOM 6230 C C . ALA B 1 314 ? 53.688 -99.438 -56.594 1 24.91 314 ALA B C 1
ATOM 6232 O O . ALA B 1 314 ? 52.844 -99.938 -57.344 1 24.91 314 ALA B O 1
ATOM 6233 N N . THR B 1 315 ? 53.375 -99.125 -55.312 1 24.33 315 THR B N 1
ATOM 6234 C CA . THR B 1 315 ? 52.438 -100.188 -54.875 1 24.33 315 THR B CA 1
ATOM 6235 C C . THR B 1 315 ? 51.156 -100.125 -55.688 1 24.33 315 THR B C 1
ATOM 6237 O O . THR B 1 315 ? 50.656 -99.062 -56.031 1 24.33 315 THR B O 1
ATOM 6240 N N . PRO B 1 316 ? 50.594 -101.375 -56.156 1 25.36 316 PRO B N 1
ATOM 6241 C CA . PRO B 1 316 ? 49.562 -101.625 -57.125 1 25.36 316 PRO B CA 1
ATOM 6242 C C . PRO B 1 316 ? 48.188 -101.125 -56.688 1 25.36 316 PRO B C 1
ATOM 6244 O O . PRO B 1 316 ? 47.969 -100.938 -55.5 1 25.36 316 PRO B O 1
ATOM 6247 N N . SER B 1 317 ? 47.438 -100.5 -57.656 1 22.38 317 SER B N 1
ATOM 6248 C CA . SER B 1 317 ? 46.219 -99.625 -57.656 1 22.38 317 SER B CA 1
ATOM 6249 C C . SER B 1 317 ? 45 -100.438 -57.281 1 22.38 317 SER B C 1
ATOM 6251 O O . SER B 1 317 ? 44.625 -101.375 -57.969 1 22.38 317 SER B O 1
ATOM 6253 N N . PRO B 1 318 ? 44.875 -100.812 -55.906 1 26.19 318 PRO B N 1
ATOM 6254 C CA . PRO B 1 318 ? 43.75 -101.688 -55.625 1 26.19 318 PRO B CA 1
ATOM 6255 C C . PRO B 1 318 ? 42.406 -101.188 -56.188 1 26.19 318 PRO B C 1
ATOM 6257 O O . PRO B 1 318 ? 42.281 -100 -56.406 1 26.19 318 PRO B O 1
ATOM 6260 N N . ASN B 1 319 ? 41.5 -102.125 -56.625 1 24.42 319 ASN B N 1
ATOM 6261 C CA . ASN B 1 319 ? 40.281 -102.062 -57.406 1 24.42 319 ASN B CA 1
ATOM 6262 C C . ASN B 1 319 ? 39.188 -101.25 -56.688 1 24.42 319 ASN B C 1
ATOM 6264 O O . ASN B 1 319 ? 39.281 -101 -55.5 1 24.42 319 ASN B O 1
ATOM 6268 N N . LYS B 1 320 ? 38 -100.938 -57.406 1 26.84 320 LYS B N 1
ATOM 6269 C CA . LYS B 1 320 ? 36.969 -99.875 -57.656 1 26.84 320 LYS B CA 1
ATOM 6270 C C . LYS B 1 320 ? 35.875 -100 -56.625 1 26.84 320 LYS B C 1
ATOM 6272 O O . LYS B 1 320 ? 34.844 -99.312 -56.719 1 26.84 320 LYS B O 1
ATOM 6277 N N . THR B 1 321 ? 35.938 -100.688 -55.469 1 26.08 321 THR B N 1
ATOM 6278 C CA . THR B 1 321 ? 34.594 -101.062 -55.031 1 26.08 321 THR B CA 1
ATOM 6279 C C . THR B 1 321 ? 33.812 -99.812 -54.688 1 26.08 321 THR B C 1
ATOM 6281 O O . THR B 1 321 ? 34.312 -98.875 -54.031 1 26.08 321 THR B O 1
ATOM 6284 N N . ALA B 1 322 ? 32.562 -99.562 -55.312 1 28.06 322 ALA B N 1
ATOM 6285 C CA . ALA B 1 322 ? 31.578 -98.5 -55.5 1 28.06 322 ALA B CA 1
ATOM 6286 C C . ALA B 1 322 ? 30.969 -98.062 -54.156 1 28.06 322 ALA B C 1
ATOM 6288 O O . ALA B 1 322 ? 30.188 -98.812 -53.562 1 28.06 322 ALA B O 1
ATOM 6289 N N . GLY B 1 323 ? 31.766 -97.812 -53.156 1 25.88 323 GLY B N 1
ATOM 6290 C CA . GLY B 1 323 ? 31.062 -97.5 -51.938 1 25.88 323 GLY B CA 1
ATOM 6291 C C . GLY B 1 323 ? 30 -96.438 -52.125 1 25.88 323 GLY B C 1
ATOM 6292 O O . GLY B 1 323 ? 30.094 -95.625 -53.031 1 25.88 323 GLY B O 1
ATOM 6293 N N . SER B 1 324 ? 28.766 -96.688 -51.625 1 27.67 324 SER B N 1
ATOM 6294 C CA . SER B 1 324 ? 27.484 -96 -51.688 1 27.67 324 SER B CA 1
ATOM 6295 C C . SER B 1 324 ? 27.609 -94.562 -51.156 1 27.67 324 SER B C 1
ATOM 6297 O O . SER B 1 324 ? 28.188 -94.375 -50.094 1 27.67 324 SER B O 1
ATOM 6299 N N . ARG B 1 325 ? 27.766 -93.625 -52.062 1 29.52 325 ARG B N 1
ATOM 6300 C CA . ARG B 1 325 ? 27.922 -92.188 -51.906 1 29.52 325 ARG B CA 1
ATOM 6301 C C . ARG B 1 325 ? 26.906 -91.625 -50.906 1 29.52 325 ARG B C 1
ATOM 6303 O O . ARG B 1 325 ? 25.703 -91.688 -51.188 1 29.52 325 ARG B O 1
ATOM 6310 N N . GLY B 1 326 ? 27.062 -92 -49.625 1 27.12 326 GLY B N 1
ATOM 6311 C CA . GLY B 1 326 ? 26.188 -91.438 -48.594 1 27.12 326 GLY B CA 1
ATOM 6312 C C . GLY B 1 326 ? 25.766 -90 -48.906 1 27.12 326 GLY B C 1
ATOM 6313 O O . GLY B 1 326 ? 26.297 -89.375 -49.812 1 27.12 326 GLY B O 1
ATOM 6314 N N . GLY B 1 327 ? 25.094 -89.375 -47.781 1 29.36 327 GLY B N 1
ATOM 6315 C CA . GLY B 1 327 ? 24.125 -88.312 -47.656 1 29.36 327 GLY B CA 1
ATOM 6316 C C . GLY B 1 327 ? 24.703 -86.938 -48.031 1 29.36 327 GLY B C 1
ATOM 6317 O O . GLY B 1 327 ? 25.797 -86.625 -47.594 1 29.36 327 GLY B O 1
ATOM 6318 N N . ARG B 1 328 ? 24.594 -86.562 -49.25 1 31.53 328 ARG B N 1
ATOM 6319 C CA . ARG B 1 328 ? 24.812 -85.188 -49.688 1 31.53 328 ARG B CA 1
ATOM 6320 C C . ARG B 1 328 ? 24.516 -84.188 -48.562 1 31.53 328 ARG B C 1
ATOM 6322 O O . ARG B 1 328 ? 23.453 -84.25 -47.938 1 31.53 328 ARG B O 1
ATOM 6329 N N . GLU B 1 329 ? 25.5 -83.875 -47.812 1 31.59 329 GLU B N 1
ATOM 6330 C CA . GLU B 1 329 ? 25.359 -82.688 -46.969 1 31.59 329 GLU B CA 1
ATOM 6331 C C . GLU B 1 329 ? 24.531 -81.625 -47.688 1 31.59 329 GLU B C 1
ATOM 6333 O O . GLU B 1 329 ? 24.953 -81.125 -48.719 1 31.59 329 GLU B O 1
ATOM 6338 N N . ARG B 1 330 ? 23.25 -81.875 -47.938 1 33.56 330 ARG B N 1
ATOM 6339 C CA . ARG B 1 330 ? 22.344 -80.875 -48.406 1 33.56 330 ARG B CA 1
ATOM 6340 C C . ARG B 1 330 ? 22.766 -79.5 -47.906 1 33.56 330 ARG B C 1
ATOM 6342 O O . ARG B 1 330 ? 22.891 -79.25 -46.688 1 33.56 330 ARG B O 1
ATOM 6349 N N . PHE B 1 331 ? 23.656 -78.812 -48.594 1 33.91 331 PHE B N 1
ATOM 6350 C CA . PHE B 1 331 ? 23.828 -77.438 -48.312 1 33.91 331 PHE B CA 1
ATOM 6351 C C . PHE B 1 331 ? 22.516 -76.812 -47.844 1 33.91 331 PHE B C 1
ATOM 6353 O O . PHE B 1 331 ? 21.594 -76.625 -48.656 1 33.91 331 PHE B O 1
ATOM 6360 N N . ALA B 1 332 ? 21.906 -77.25 -46.875 1 39.81 332 ALA B N 1
ATOM 6361 C CA . ALA B 1 332 ? 20.797 -76.5 -46.312 1 39.81 332 ALA B CA 1
ATOM 6362 C C . ALA B 1 332 ? 21 -75 -46.5 1 39.81 332 ALA B C 1
ATOM 6364 O O . ALA B 1 332 ? 21.953 -74.438 -45.969 1 39.81 332 ALA B O 1
ATOM 6365 N N . GLY B 1 333 ? 21.031 -74.438 -47.688 1 48.69 333 GLY B N 1
ATOM 6366 C CA . GLY B 1 333 ? 21.047 -73 -47.938 1 48.69 333 GLY B CA 1
ATOM 6367 C C . GLY B 1 333 ? 20.578 -72.188 -46.75 1 48.69 333 GLY B C 1
ATOM 6368 O O . GLY B 1 333 ? 19.469 -72.375 -46.25 1 48.69 333 GLY B O 1
ATOM 6369 N N . GLU B 1 334 ? 21.469 -71.688 -45.938 1 60.69 334 GLU B N 1
ATOM 6370 C CA . GLU B 1 334 ? 21.312 -71.062 -44.625 1 60.69 334 GLU B CA 1
ATOM 6371 C C . GLU B 1 334 ? 20.375 -69.812 -44.75 1 60.69 334 GLU B C 1
ATOM 6373 O O . GLU B 1 334 ? 20.547 -69 -45.625 1 60.69 334 GLU B O 1
ATOM 6378 N N . SER B 1 335 ? 19.125 -69.875 -44.469 1 80.62 335 SER B N 1
ATOM 6379 C CA . SER B 1 335 ? 18.219 -68.75 -44.375 1 80.62 335 SER B CA 1
ATOM 6380 C C . SER B 1 335 ? 18.312 -68 -43.031 1 80.62 335 SER B C 1
ATOM 6382 O O . SER B 1 335 ? 18.281 -68.688 -42 1 80.62 335 SER B O 1
ATOM 6384 N N . TYR B 1 336 ? 18.672 -66.75 -43.062 1 89.44 336 TYR B N 1
ATOM 6385 C CA . TYR B 1 336 ? 18.812 -65.938 -41.875 1 89.44 336 TYR B CA 1
ATOM 6386 C C . TYR B 1 336 ? 17.484 -65.312 -41.5 1 89.44 336 TYR B C 1
ATOM 6388 O O . TYR B 1 336 ? 17.188 -64.188 -41.844 1 89.44 336 TYR B O 1
ATOM 6396 N N . THR B 1 337 ? 16.688 -66.188 -40.812 1 91.06 337 THR B N 1
ATOM 6397 C CA . THR B 1 337 ? 15.305 -65.812 -40.531 1 91.06 337 THR B CA 1
ATOM 6398 C C . THR B 1 337 ? 15.125 -65.5 -39.031 1 91.06 337 THR B C 1
ATOM 6400 O O . THR B 1 337 ? 15.82 -66.062 -38.188 1 91.06 337 THR B O 1
ATOM 6403 N N . VAL B 1 338 ? 14.297 -64.562 -38.719 1 92.5 338 VAL B N 1
ATOM 6404 C CA . VAL B 1 338 ? 13.875 -64.188 -37.375 1 92.5 338 VAL B CA 1
ATOM 6405 C C . VAL B 1 338 ? 12.375 -63.969 -37.344 1 92.5 338 VAL B C 1
ATOM 6407 O O . VAL B 1 338 ? 11.828 -63.344 -38.281 1 92.5 338 VAL B O 1
ATOM 6410 N N . LEU B 1 339 ? 11.672 -64.438 -36.344 1 93.62 339 LEU B N 1
ATOM 6411 C CA . LEU B 1 339 ? 10.227 -64.312 -36.25 1 93.62 339 LEU B CA 1
ATOM 6412 C C . LEU B 1 339 ? 9.859 -63.25 -35.219 1 93.62 339 LEU B C 1
ATOM 6414 O O . LEU B 1 339 ? 10.672 -62.938 -34.344 1 93.62 339 LEU B O 1
ATOM 6418 N N . GLY B 1 340 ? 8.703 -62.688 -35.344 1 93.31 340 GLY B N 1
ATOM 6419 C CA . GLY B 1 340 ? 8.148 -61.844 -34.281 1 93.31 340 GLY B CA 1
ATOM 6420 C C . GLY B 1 340 ? 7.711 -62.625 -33.062 1 93.31 340 GLY B C 1
ATOM 6421 O O . GLY B 1 340 ? 7.422 -63.812 -33.156 1 93.31 340 GLY B O 1
ATOM 6422 N N . ASP B 1 341 ? 7.656 -62 -31.984 1 92.75 341 ASP B N 1
ATOM 6423 C CA . ASP B 1 341 ? 7.367 -62.688 -30.719 1 92.75 341 ASP B CA 1
ATOM 6424 C C . ASP B 1 341 ? 5.871 -62.656 -30.422 1 92.75 341 ASP B C 1
ATOM 6426 O O . ASP B 1 341 ? 5.422 -63.25 -29.438 1 92.75 341 ASP B O 1
ATOM 6430 N N . GLN B 1 342 ? 5.09 -61.938 -31.234 1 93.06 342 GLN B N 1
ATOM 6431 C CA . GLN B 1 342 ? 3.656 -61.844 -30.984 1 93.06 342 GLN B CA 1
ATOM 6432 C C . GLN B 1 342 ? 2.863 -62.5 -32.125 1 93.06 342 GLN B C 1
ATOM 6434 O O . GLN B 1 342 ? 3.199 -62.312 -33.281 1 93.06 342 GLN B O 1
ATOM 6439 N N . GLU B 1 343 ? 1.79 -63.156 -31.734 1 93.75 343 GLU B N 1
ATOM 6440 C CA . GLU B 1 343 ? 0.961 -63.844 -32.719 1 93.75 343 GLU B CA 1
ATOM 6441 C C . GLU B 1 343 ? -0.221 -62.969 -33.125 1 93.75 343 GLU B C 1
ATOM 6443 O O . GLU B 1 343 ? -0.697 -62.156 -32.375 1 93.75 343 GLU B O 1
ATOM 6448 N N . ILE B 1 344 ? -0.61 -63.156 -34.375 1 94 344 ILE B N 1
ATOM 6449 C CA . ILE B 1 344 ? -1.794 -62.5 -34.938 1 94 344 ILE B CA 1
ATOM 6450 C C . ILE B 1 344 ? -2.928 -63.531 -35.031 1 94 344 ILE B C 1
ATOM 6452 O O . ILE B 1 344 ? -2.877 -64.438 -35.875 1 94 344 ILE B O 1
ATOM 6456 N N . ASN B 1 345 ? -3.932 -63.375 -34.156 1 90.94 345 ASN B N 1
ATOM 6457 C CA . ASN B 1 345 ? -5.035 -64.312 -34.125 1 90.94 345 ASN B CA 1
ATOM 6458 C C . ASN B 1 345 ? -6.34 -63.688 -34.594 1 90.94 345 ASN B C 1
ATOM 6460 O O . ASN B 1 345 ? -7.391 -64.375 -34.594 1 90.94 345 ASN B O 1
ATOM 6464 N N . GLY B 1 346 ? -6.242 -62.469 -35 1 90.56 346 GLY B N 1
ATOM 6465 C CA . GLY B 1 346 ? -7.426 -61.75 -35.469 1 90.56 346 GLY B CA 1
ATOM 6466 C C . GLY B 1 346 ? -7.203 -60.25 -35.625 1 90.56 346 GLY B C 1
ATOM 6467 O O . GLY B 1 346 ? -6.191 -59.719 -35.156 1 90.56 346 GLY B O 1
ATOM 6468 N N . GLY B 1 347 ? -8.117 -59.719 -36.438 1 90.88 347 GLY B N 1
ATOM 6469 C CA . GLY B 1 347 ? -8.102 -58.281 -36.594 1 90.88 347 GLY B CA 1
ATOM 6470 C C . GLY B 1 347 ? -7.203 -57.812 -37.75 1 90.88 347 GLY B C 1
ATOM 6471 O O . GLY B 1 347 ? -6.715 -58.625 -38.531 1 90.88 347 GLY B O 1
ATOM 6472 N N . CYS B 1 348 ? -7.074 -56.5 -37.906 1 93.25 348 CYS B N 1
ATOM 6473 C CA . CYS B 1 348 ? -6.234 -55.875 -38.906 1 93.25 348 CYS B CA 1
ATOM 6474 C C . CYS B 1 348 ? -5.016 -55.219 -38.281 1 93.25 348 CYS B C 1
ATOM 6476 O O . CYS B 1 348 ? -5.145 -54.469 -37.312 1 93.25 348 CYS B O 1
ATOM 6478 N N . HIS B 1 349 ? -3.896 -55.625 -38.75 1 95.38 349 HIS B N 1
ATOM 6479 C CA . HIS B 1 349 ? -2.658 -55.125 -38.156 1 95.38 349 HIS B CA 1
ATOM 6480 C C . HIS B 1 349 ? -1.736 -54.531 -39.219 1 95.38 349 HIS B C 1
ATOM 6482 O O . HIS B 1 349 ? -1.867 -54.875 -40.406 1 95.38 349 HIS B O 1
ATOM 6488 N N . TYR B 1 350 ? -0.895 -53.688 -38.844 1 95.94 350 TYR B N 1
ATOM 6489 C CA . TYR B 1 350 ? -0.007 -52.969 -39.75 1 95.94 350 TYR B CA 1
ATOM 6490 C C . TYR B 1 350 ? 1.359 -52.75 -39.125 1 95.94 350 TYR B C 1
ATOM 6492 O O . TYR B 1 350 ? 1.457 -52.469 -37.938 1 95.94 350 TYR B O 1
ATOM 6500 N N . TRP B 1 351 ? 2.461 -52.875 -39.844 1 96.69 351 TRP B N 1
ATOM 6501 C CA . TRP B 1 351 ? 3.814 -52.531 -39.438 1 96.69 351 TRP B CA 1
ATOM 6502 C C . TRP B 1 351 ? 4.676 -52.188 -40.656 1 96.69 351 TRP B C 1
ATOM 6504 O O . TRP B 1 351 ? 4.254 -52.375 -41.812 1 96.69 351 TRP B O 1
ATOM 6514 N N . GLU B 1 352 ? 5.832 -51.562 -40.438 1 96.75 352 GLU B N 1
ATOM 6515 C CA . GLU B 1 352 ? 6.672 -51.094 -41.562 1 96.75 352 GLU B CA 1
ATOM 6516 C C . GLU B 1 352 ? 8.109 -51.594 -41.375 1 96.75 352 GLU B C 1
ATOM 6518 O O . GLU B 1 352 ? 8.617 -51.656 -40.281 1 96.75 352 GLU B O 1
ATOM 6523 N N . LEU B 1 353 ? 8.719 -51.906 -42.469 1 96.94 353 LEU B N 1
ATOM 6524 C CA . LEU B 1 353 ? 10.117 -52.344 -42.5 1 96.94 353 LEU B CA 1
ATOM 6525 C C . LEU B 1 353 ? 10.953 -51.312 -43.281 1 96.94 353 LEU B C 1
ATOM 6527 O O . LEU B 1 353 ? 10.539 -50.875 -44.375 1 96.94 353 LEU B O 1
ATOM 6531 N N . ARG B 1 354 ? 12.086 -51 -42.719 1 96.12 354 ARG B N 1
ATOM 6532 C CA . ARG B 1 354 ? 13.062 -50.156 -4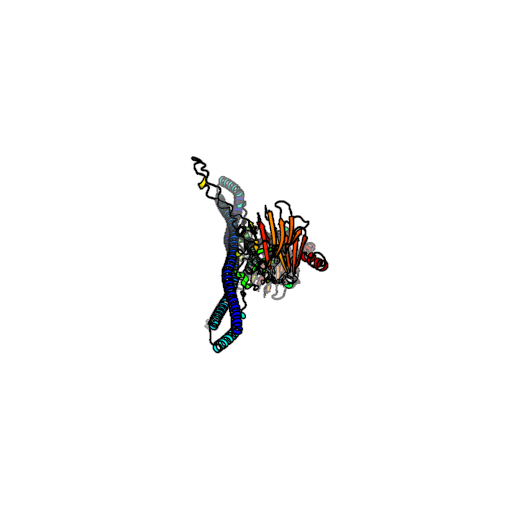3.406 1 96.12 354 ARG B CA 1
ATOM 6533 C C . ARG B 1 354 ? 14.414 -50.844 -43.5 1 96.12 354 ARG B C 1
ATOM 6535 O O . ARG B 1 354 ? 15.047 -51.125 -42.5 1 96.12 354 ARG B O 1
ATOM 6542 N N . PRO B 1 355 ? 14.852 -51.094 -44.75 1 94.44 355 PRO B N 1
ATOM 6543 C CA . PRO B 1 355 ? 16.203 -51.688 -44.906 1 94.44 355 PRO B CA 1
ATOM 6544 C C . PRO B 1 355 ? 17.297 -50.688 -44.5 1 94.44 355 PRO B C 1
ATOM 6546 O O . PRO B 1 355 ? 17.172 -49.5 -44.75 1 94.44 355 PRO B O 1
ATOM 6549 N N . LEU B 1 356 ? 18.188 -51.188 -43.812 1 91.12 356 LEU B N 1
ATOM 6550 C CA . LEU B 1 356 ? 19.344 -50.406 -43.438 1 91.12 356 LEU B CA 1
ATOM 6551 C C . LEU B 1 356 ? 20.438 -50.469 -44.5 1 91.12 356 LEU B C 1
ATOM 6553 O O . LEU B 1 356 ? 20.281 -51.188 -45.5 1 91.12 356 LEU B O 1
ATOM 6557 N N . ALA B 1 357 ? 21.547 -49.812 -44.344 1 80.25 357 ALA B N 1
ATOM 6558 C CA . ALA B 1 357 ? 22.562 -49.688 -45.375 1 80.25 357 ALA B CA 1
ATOM 6559 C C . ALA B 1 357 ? 23.219 -51 -45.688 1 80.25 357 ALA B C 1
ATOM 6561 O O . ALA B 1 357 ? 23.297 -51.906 -44.844 1 80.25 357 ALA B O 1
ATOM 6562 N N . ASP B 1 358 ? 23.547 -51.281 -46.938 1 84.5 358 ASP B N 1
ATOM 6563 C CA . ASP B 1 358 ? 24.422 -52.312 -47.5 1 84.5 358 ASP B CA 1
ATOM 6564 C C . ASP B 1 358 ? 23.766 -53.688 -47.406 1 84.5 358 ASP B C 1
ATOM 6566 O O . ASP B 1 358 ? 24.438 -54.688 -47.156 1 84.5 358 ASP B O 1
ATOM 6570 N N . TRP B 1 359 ? 22.375 -53.719 -47.5 1 87.38 359 TRP B N 1
ATOM 6571 C CA . TRP B 1 359 ? 21.703 -55 -47.531 1 87.38 359 TRP B CA 1
ATOM 6572 C C . TRP B 1 359 ? 21.797 -55.656 -48.906 1 87.38 359 TRP B C 1
ATOM 6574 O O . TRP B 1 359 ? 21.875 -54.969 -49.906 1 87.38 359 TRP B O 1
ATOM 6584 N N . LYS B 1 360 ? 21.922 -57.031 -49 1 91 360 LYS B N 1
ATOM 6585 C CA . LYS B 1 360 ? 21.938 -57.75 -50.281 1 91 360 LYS B CA 1
ATOM 6586 C C . LYS B 1 360 ? 20.594 -58.375 -50.562 1 91 360 LYS B C 1
ATOM 6588 O O . LYS B 1 360 ? 20.078 -58.281 -51.688 1 91 360 LYS B O 1
ATOM 6593 N N . SER B 1 361 ? 20.094 -59.062 -49.656 1 92.44 361 SER B N 1
ATOM 6594 C CA . SER B 1 361 ? 18.75 -59.594 -49.812 1 92.44 361 SER B CA 1
ATOM 6595 C C . SER B 1 361 ? 17.953 -59.5 -48.5 1 92.44 361 SER B C 1
ATOM 6597 O O . SER B 1 361 ? 18.516 -59.562 -47.406 1 92.44 361 SER B O 1
ATOM 6599 N N . LEU B 1 362 ? 16.688 -59.281 -48.625 1 93.69 362 LEU B N 1
ATOM 6600 C CA . LEU B 1 362 ? 15.805 -59.25 -47.438 1 93.69 362 LEU B CA 1
ATOM 6601 C C . LEU B 1 362 ? 14.414 -59.781 -47.781 1 93.69 362 LEU B C 1
ATOM 6603 O O . LEU B 1 362 ? 14 -59.719 -48.969 1 93.69 362 LEU B O 1
ATOM 6607 N N . SER B 1 363 ? 13.727 -60.375 -46.906 1 94.75 363 SER B N 1
ATOM 6608 C CA . SER B 1 363 ? 12.336 -60.781 -47.031 1 94.75 363 SER B CA 1
ATOM 6609 C C . SER B 1 363 ? 11.5 -60.344 -45.844 1 94.75 363 SER B C 1
ATOM 6611 O O . SER B 1 363 ? 11.992 -60.312 -44.719 1 94.75 363 SER B O 1
ATOM 6613 N N . VAL B 1 364 ? 10.336 -59.906 -46.094 1 96.19 364 VAL B N 1
ATOM 6614 C CA . VAL B 1 364 ? 9.391 -59.531 -45.062 1 96.19 364 VAL B CA 1
ATOM 6615 C C . VAL B 1 364 ? 8.039 -60.188 -45.312 1 96.19 364 VAL B C 1
ATOM 6617 O O . VAL B 1 364 ? 7.59 -60.281 -46.469 1 96.19 364 VAL B O 1
ATOM 6620 N N . GLY B 1 365 ? 7.461 -60.719 -44.281 1 96.12 365 GLY B N 1
ATOM 6621 C CA . GLY B 1 365 ? 6.164 -61.375 -44.438 1 96.12 365 GLY B CA 1
ATOM 6622 C C . GLY B 1 365 ? 5.637 -61.969 -43.156 1 96.12 365 GLY B C 1
ATOM 6623 O O . GLY B 1 365 ? 5.828 -61.406 -42.062 1 96.12 365 GLY B O 1
ATOM 6624 N N . VAL B 1 366 ? 4.805 -63.094 -43.312 1 96.06 366 VAL B N 1
ATOM 6625 C CA . VAL B 1 366 ? 4.199 -63.781 -42.188 1 96.06 366 VAL B CA 1
ATOM 6626 C C . VAL B 1 366 ? 4.324 -65.312 -42.344 1 96.06 366 VAL B C 1
ATOM 6628 O O . VAL B 1 366 ? 4.531 -65.812 -43.438 1 96.06 366 VAL B O 1
ATOM 6631 N N . ALA B 1 367 ? 4.344 -65.938 -41.25 1 94.5 367 ALA B N 1
ATOM 6632 C CA . ALA B 1 367 ? 4.387 -67.438 -41.219 1 94.5 367 ALA B CA 1
ATOM 6633 C C . ALA B 1 367 ? 3.572 -67.938 -40.062 1 94.5 367 ALA B C 1
ATOM 6635 O O . ALA B 1 367 ? 3.27 -67.25 -39.094 1 94.5 367 ALA B O 1
ATOM 6636 N N . TYR B 1 368 ? 3.156 -69.188 -40.25 1 92.94 368 TYR B N 1
ATOM 6637 C CA . TYR B 1 368 ? 2.553 -69.875 -39.125 1 92.94 368 TYR B CA 1
ATOM 6638 C C . TYR B 1 368 ? 3.592 -70.188 -38.031 1 92.94 368 TYR B C 1
ATOM 6640 O O . TYR B 1 368 ? 4.719 -70.562 -38.344 1 92.94 368 TYR B O 1
ATOM 6648 N N . ARG B 1 369 ? 3.469 -69.75 -36.75 1 82.31 369 ARG B N 1
ATOM 6649 C CA . ARG B 1 369 ? 4.41 -69.812 -35.625 1 82.31 369 ARG B CA 1
ATOM 6650 C C . ARG B 1 369 ? 5.129 -71.188 -35.594 1 82.31 369 ARG B C 1
ATOM 6652 O O . ARG B 1 369 ? 6.344 -71.25 -35.375 1 82.31 369 ARG B O 1
ATOM 6659 N N . GLY B 1 370 ? 4.555 -72.375 -35.781 1 76.31 370 GLY B N 1
ATOM 6660 C CA . GLY B 1 370 ? 5.156 -73.688 -35.625 1 76.31 370 GLY B CA 1
ATOM 6661 C C . GLY B 1 370 ? 5.684 -74.25 -36.906 1 76.31 370 GLY B C 1
ATOM 6662 O O . GLY B 1 370 ? 6.273 -75.312 -36.938 1 76.31 370 GLY B O 1
ATOM 6663 N N . SER B 1 371 ? 5.668 -73.438 -37.938 1 76.94 371 SER B N 1
ATOM 6664 C CA . SER B 1 371 ? 5.961 -74.062 -39.219 1 76.94 371 SER B CA 1
ATOM 6665 C C . SER B 1 371 ? 7.352 -73.688 -39.719 1 76.94 371 SER B C 1
ATOM 6667 O O . SER B 1 371 ? 7.898 -74.375 -40.625 1 76.94 371 SER B O 1
ATOM 6669 N N . LEU B 1 372 ? 7.871 -72.562 -39.219 1 74.44 372 LEU B N 1
ATOM 6670 C CA . LEU B 1 372 ? 9.148 -72.125 -39.75 1 74.44 372 LEU B CA 1
ATOM 6671 C C . LEU B 1 372 ? 10.289 -72.438 -38.781 1 74.44 372 LEU B C 1
ATOM 6673 O O . LEU B 1 372 ? 10.258 -72.062 -37.625 1 74.44 372 LEU B O 1
ATOM 6677 N N . GLY B 1 373 ? 11.125 -73.375 -39.188 1 68.75 373 GLY B N 1
ATOM 6678 C CA . GLY B 1 373 ? 12.32 -73.688 -38.406 1 68.75 373 GLY B CA 1
ATOM 6679 C C . GLY B 1 373 ? 13.406 -72.625 -38.562 1 68.75 373 GLY B C 1
ATOM 6680 O O . GLY B 1 373 ? 13.273 -71.688 -39.375 1 68.75 373 GLY B O 1
ATOM 6681 N N . ARG B 1 374 ? 14.492 -72.625 -37.844 1 67.62 374 ARG B N 1
ATOM 6682 C CA . ARG B 1 374 ? 15.594 -71.688 -37.781 1 67.62 374 ARG B CA 1
ATOM 6683 C C . ARG B 1 374 ? 16.281 -71.562 -39.125 1 67.62 374 ARG B C 1
ATOM 6685 O O . ARG B 1 374 ? 16.828 -70.5 -39.438 1 67.62 374 ARG B O 1
ATOM 6692 N N . PHE B 1 375 ? 16.188 -72.562 -40.031 1 74.38 375 PHE B N 1
ATOM 6693 C CA . PHE B 1 375 ? 16.938 -72.562 -41.281 1 74.38 375 PHE B CA 1
ATOM 6694 C C . PHE B 1 375 ? 16.016 -72.5 -42.5 1 74.38 375 PHE B C 1
ATOM 6696 O O . PHE B 1 375 ? 16.469 -72.562 -43.625 1 74.38 375 PHE B O 1
ATOM 6703 N N . ASP B 1 376 ? 14.82 -72.312 -42.188 1 80 376 ASP B N 1
ATOM 6704 C CA . ASP B 1 376 ? 13.852 -72.375 -43.281 1 80 376 ASP B CA 1
ATOM 6705 C C . ASP B 1 376 ? 13.773 -71 -43.969 1 80 376 ASP B C 1
ATOM 6707 O O . ASP B 1 376 ? 13.93 -69.938 -43.344 1 80 376 ASP B O 1
ATOM 6711 N N . GLN B 1 377 ? 13.617 -71.062 -45.281 1 85.19 377 GLN B N 1
ATOM 6712 C CA . GLN B 1 377 ? 13.461 -69.875 -46.094 1 85.19 377 GLN B CA 1
ATOM 6713 C C . GLN B 1 377 ? 12.008 -69.375 -46.125 1 85.19 377 GLN B C 1
ATOM 6715 O O . GLN B 1 377 ? 11.102 -70.188 -46.344 1 85.19 377 GLN B O 1
ATOM 6720 N N . LEU B 1 378 ? 11.852 -68.125 -45.875 1 90.75 378 LEU B N 1
ATOM 6721 C CA . LEU B 1 378 ? 10.516 -67.562 -45.938 1 90.75 378 LEU B CA 1
ATOM 6722 C C . LEU B 1 378 ? 9.945 -67.625 -47.344 1 90.75 378 LEU B C 1
ATOM 6724 O O . LEU B 1 378 ? 10.641 -67.25 -48.312 1 90.75 378 LEU B O 1
ATOM 6728 N N . GLY B 1 379 ? 8.727 -68.125 -47.531 1 90.69 379 GLY B N 1
ATOM 6729 C CA . GLY B 1 379 ? 8.062 -68.188 -48.812 1 90.69 379 GLY B CA 1
ATOM 6730 C C . GLY B 1 379 ? 8.203 -69.562 -49.5 1 90.69 379 GLY B C 1
ATOM 6731 O O . GLY B 1 379 ? 7.535 -69.812 -50.5 1 90.69 379 GLY B O 1
ATOM 6732 N N . LYS B 1 380 ? 9.125 -70.375 -49.062 1 87.56 380 LYS B N 1
ATOM 6733 C CA . LYS B 1 380 ? 9.352 -71.688 -49.688 1 87.56 380 LYS B CA 1
ATOM 6734 C C . LYS B 1 380 ? 8.258 -72.688 -49.281 1 87.56 380 LYS B C 1
ATOM 6736 O O . LYS B 1 380 ? 7.906 -73.562 -50.062 1 87.56 380 LYS B O 1
ATOM 6741 N N . SER B 1 381 ? 7.785 -72.562 -48.125 1 86.19 381 SER B N 1
ATOM 6742 C CA . SER B 1 381 ? 6.742 -73.438 -47.656 1 86.19 381 SER B CA 1
ATOM 6743 C C . SER B 1 381 ? 5.355 -72.875 -47.844 1 86.19 381 SER B C 1
ATOM 6745 O O . SER B 1 381 ? 5.227 -71.688 -48.094 1 86.19 381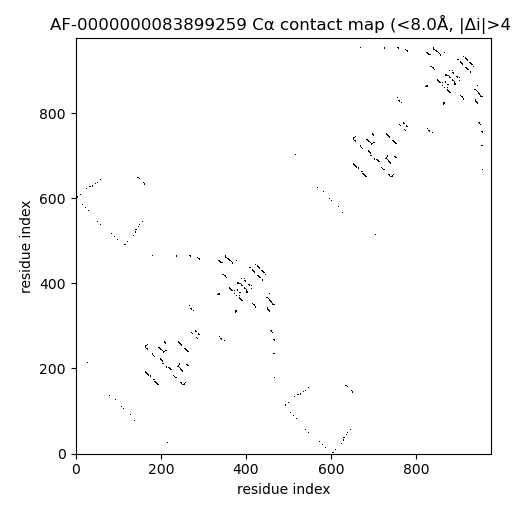 SER B O 1
ATOM 6747 N N . SER B 1 382 ? 4.297 -73.75 -47.812 1 89.06 382 SER B N 1
ATOM 6748 C CA . SER B 1 382 ? 2.914 -73.312 -47.969 1 89.06 382 SER B CA 1
ATOM 6749 C C . SER B 1 382 ? 2.387 -72.688 -46.719 1 89.06 382 SER B C 1
ATOM 6751 O O . SER B 1 382 ? 1.242 -72.188 -46.656 1 89.06 382 SER B O 1
ATOM 6753 N N . THR B 1 383 ? 3.258 -72.5 -45.781 1 90.75 383 THR B N 1
ATOM 6754 C CA . THR B 1 383 ? 2.805 -71.938 -44.5 1 90.75 383 THR B CA 1
ATOM 6755 C C . THR B 1 383 ? 3.375 -70.562 -44.281 1 90.75 383 THR B C 1
ATOM 6757 O O . THR B 1 383 ? 3.266 -70 -43.156 1 90.75 383 THR B O 1
ATOM 6760 N N . SER B 1 384 ? 4.09 -70 -45.281 1 93.88 384 SER B N 1
ATOM 6761 C CA . SER B 1 384 ? 4.66 -68.688 -45.156 1 93.88 384 SER B CA 1
ATOM 6762 C C . SER B 1 384 ? 4.441 -67.875 -46.406 1 93.88 384 SER B C 1
ATOM 6764 O O . SER B 1 384 ? 4.367 -68.375 -47.5 1 93.88 384 SER B O 1
ATOM 6766 N N . TRP B 1 385 ? 4.16 -66.562 -46.312 1 95 385 TRP B N 1
ATOM 6767 C CA . TRP B 1 385 ? 3.979 -65.562 -47.375 1 95 385 TRP B CA 1
ATOM 6768 C C . TRP B 1 385 ? 4.961 -64.375 -47.219 1 95 385 TRP B C 1
ATOM 6770 O O . TRP B 1 385 ? 5.094 -63.844 -46.125 1 95 385 TRP B O 1
ATOM 6780 N N . CYS B 1 386 ? 5.68 -63.969 -48.25 1 96.31 386 CYS B N 1
ATOM 6781 C CA . CYS B 1 386 ? 6.633 -62.906 -48.031 1 96.31 386 CYS B CA 1
ATOM 6782 C C . CYS B 1 386 ? 6.898 -62.125 -49.312 1 96.31 386 CYS B C 1
ATOM 6784 O O . CYS B 1 386 ? 6.523 -62.562 -50.406 1 96.31 386 CYS B O 1
ATOM 6786 N N . LEU B 1 387 ? 7.309 -60.969 -49.125 1 96.06 387 LEU B N 1
ATOM 6787 C CA . LEU B 1 387 ? 7.93 -60.156 -50.188 1 96.06 387 LEU B CA 1
ATOM 6788 C C . LEU B 1 387 ? 9.453 -60.25 -50.125 1 96.06 387 LEU B C 1
ATOM 6790 O O . LEU B 1 387 ? 10.047 -60.062 -49.062 1 96.06 387 LEU B O 1
ATOM 6794 N N . TYR B 1 388 ? 10.055 -60.656 -51.156 1 94.62 388 TYR B N 1
ATOM 6795 C CA . TYR B 1 388 ? 11.5 -60.844 -51.25 1 94.62 388 TYR B CA 1
ATOM 6796 C C . TYR B 1 388 ? 12.141 -59.75 -52.094 1 94.62 388 TYR B C 1
ATOM 6798 O O . TYR B 1 388 ? 11.656 -59.406 -53.188 1 94.62 388 TYR B O 1
ATOM 6806 N N . ALA B 1 389 ? 13.148 -59.156 -51.594 1 94.25 389 ALA B N 1
ATOM 6807 C CA . ALA B 1 389 ? 13.914 -58.156 -52.312 1 94.25 389 ALA B CA 1
ATOM 6808 C C . ALA B 1 389 ? 15.398 -58.5 -52.344 1 94.25 389 ALA B C 1
ATOM 6810 O O . ALA B 1 389 ? 15.945 -58.969 -51.344 1 94.25 389 ALA B O 1
ATOM 6811 N N . SER B 1 390 ? 16.078 -58.344 -53.438 1 91.69 390 SER B N 1
ATOM 6812 C CA . SER B 1 390 ? 17.5 -58.594 -53.594 1 91.69 390 SER B CA 1
ATOM 6813 C C . SER B 1 390 ? 18.188 -57.469 -54.375 1 91.69 390 SER B C 1
ATOM 6815 O O . SER B 1 390 ? 17.594 -56.875 -55.281 1 91.69 390 SER B O 1
ATOM 6817 N N . GLN B 1 391 ? 19.344 -57.094 -53.969 1 87.81 391 GLN B N 1
ATOM 6818 C CA . GLN B 1 391 ? 20.125 -56.094 -54.719 1 87.81 391 GLN B CA 1
ATOM 6819 C C . GLN B 1 391 ? 21.547 -56.594 -54.938 1 87.81 391 GLN B C 1
ATOM 6821 O O . GLN B 1 391 ? 22.469 -55.812 -55.156 1 87.81 391 GLN B O 1
ATOM 6826 N N . TRP B 1 392 ? 21.828 -57.844 -54.781 1 82.25 392 TRP B N 1
ATOM 6827 C CA . TRP B 1 392 ? 23.156 -58.438 -54.906 1 82.25 392 TRP B CA 1
ATOM 6828 C C . TRP B 1 392 ? 23.641 -58.375 -56.344 1 82.25 392 TRP B C 1
ATOM 6830 O O . TRP B 1 392 ? 24.641 -57.75 -56.656 1 82.25 392 TRP B O 1
ATOM 6840 N N . LEU B 1 393 ? 22.984 -59.188 -57.219 1 80.94 393 LEU B N 1
ATOM 6841 C CA . LEU B 1 393 ? 23.375 -59.219 -58.625 1 80.94 393 LEU B CA 1
ATOM 6842 C C . LEU B 1 393 ? 22.516 -58.219 -59.438 1 80.94 393 LEU B C 1
ATOM 6844 O O . LEU B 1 393 ? 23.047 -57.438 -60.219 1 80.94 393 LEU B O 1
ATOM 6848 N N . GLN B 1 394 ? 21.25 -58.281 -59.219 1 84.75 394 GLN B N 1
ATOM 6849 C CA . GLN B 1 394 ? 20.266 -57.375 -59.781 1 84.75 394 GLN B CA 1
ATOM 6850 C C . GLN B 1 394 ? 19.172 -57.031 -58.781 1 84.75 394 GLN B C 1
ATOM 6852 O O . GLN B 1 394 ? 18.891 -57.812 -57.875 1 84.75 394 GLN B O 1
ATOM 6857 N N . SER B 1 395 ? 18.797 -55.812 -58.938 1 89.06 395 SER B N 1
ATOM 6858 C CA . SER B 1 395 ? 17.656 -55.438 -58.125 1 89.06 395 SER B CA 1
ATOM 6859 C C . SER B 1 395 ? 16.406 -56.219 -58.469 1 89.06 395 SER B C 1
ATOM 6861 O O . SER B 1 395 ? 16 -56.219 -59.656 1 89.06 395 SER B O 1
ATOM 6863 N N . ALA B 1 396 ? 15.961 -56.969 -57.594 1 92.06 396 ALA B N 1
ATOM 6864 C CA . ALA B 1 396 ? 14.781 -57.781 -57.875 1 92.06 396 ALA B CA 1
ATOM 6865 C C . ALA B 1 396 ? 13.797 -57.719 -56.719 1 92.06 396 ALA B C 1
ATOM 6867 O O . ALA B 1 396 ? 14.203 -57.594 -55.562 1 92.06 396 ALA B O 1
ATOM 6868 N N . LEU B 1 397 ? 12.586 -57.688 -57.031 1 94.75 397 LEU B N 1
ATOM 6869 C CA . LEU B 1 397 ? 11.477 -57.75 -56.094 1 94.75 397 LEU B CA 1
ATOM 6870 C C . LEU B 1 397 ? 10.5 -58.875 -56.5 1 94.75 397 LEU B C 1
ATOM 6872 O O . LEU B 1 397 ? 10.133 -58.969 -57.656 1 94.75 397 LEU B O 1
ATOM 6876 N N . ALA B 1 398 ? 10.164 -59.688 -55.5 1 95.44 398 ALA B N 1
ATOM 6877 C CA . ALA B 1 398 ? 9.266 -60.781 -55.844 1 95.44 398 ALA B CA 1
ATOM 6878 C C . ALA B 1 398 ? 8.375 -61.156 -54.656 1 95.44 398 ALA B C 1
ATOM 6880 O O . ALA B 1 398 ? 8.75 -60.938 -53.5 1 95.44 398 ALA B O 1
ATOM 6881 N N . ALA B 1 399 ? 7.195 -61.594 -54.906 1 96.12 399 ALA B N 1
ATOM 6882 C CA . ALA B 1 399 ? 6.309 -62.188 -53.906 1 96.12 399 ALA B CA 1
ATOM 6883 C C . ALA B 1 399 ? 6.445 -63.719 -53.875 1 96.12 399 ALA B C 1
ATOM 6885 O O . ALA B 1 399 ? 6.426 -64.375 -54.938 1 96.12 399 ALA B O 1
ATOM 6886 N N . LYS B 1 400 ? 6.668 -64.25 -52.75 1 95.56 400 LYS B N 1
ATOM 6887 C CA . LYS B 1 400 ? 6.941 -65.688 -52.688 1 95.56 400 LYS B CA 1
ATOM 6888 C C . LYS B 1 400 ? 5.949 -66.375 -51.75 1 95.56 400 LYS B C 1
ATOM 6890 O O . LYS B 1 400 ? 5.578 -65.812 -50.688 1 95.56 400 LYS B O 1
ATOM 6895 N N . HIS B 1 401 ? 5.445 -67.562 -52.125 1 94.06 401 HIS B N 1
ATOM 6896 C CA . HIS B 1 401 ? 4.578 -68.375 -51.312 1 94.06 401 HIS B CA 1
ATOM 6897 C C . HIS B 1 401 ? 4.551 -69.812 -51.875 1 94.06 401 HIS B C 1
ATOM 6899 O O . HIS B 1 401 ? 4.352 -70 -53.094 1 94.06 401 HIS B O 1
ATOM 6905 N N . GLY B 1 402 ? 4.707 -70.812 -51.094 1 89.44 402 GLY B N 1
ATOM 6906 C CA . GLY B 1 402 ? 4.605 -72.188 -51.531 1 89.44 402 GLY B CA 1
ATOM 6907 C C . GLY B 1 402 ? 5.562 -72.5 -52.656 1 89.44 402 GLY B C 1
ATOM 6908 O O . GLY B 1 402 ? 5.16 -73.125 -53.656 1 89.44 402 GLY B O 1
ATOM 6909 N N . ASN B 1 403 ? 6.688 -72.062 -52.625 1 86.56 403 ASN B N 1
ATOM 6910 C CA . ASN B 1 403 ? 7.75 -72.312 -53.594 1 86.56 403 ASN B CA 1
ATOM 6911 C C . ASN B 1 403 ? 7.426 -71.688 -54.938 1 86.56 403 ASN B C 1
ATOM 6913 O O . ASN B 1 403 ? 8 -72.062 -55.969 1 86.56 403 ASN B O 1
ATOM 6917 N N . ARG B 1 404 ? 6.43 -70.812 -54.906 1 92.94 404 ARG B N 1
ATOM 6918 C CA . ARG B 1 404 ? 6.117 -70 -56.094 1 92.94 404 ARG B CA 1
ATOM 6919 C C . ARG B 1 404 ? 6.566 -68.562 -55.906 1 92.94 404 ARG B C 1
ATOM 6921 O O . ARG B 1 404 ? 6.477 -68.062 -54.781 1 92.94 404 ARG B O 1
ATOM 6928 N N . ALA B 1 405 ? 7.117 -68 -56.938 1 93.31 405 ALA B N 1
ATOM 6929 C CA . ALA B 1 405 ? 7.602 -66.625 -56.875 1 93.31 405 ALA B CA 1
ATOM 6930 C C . ALA B 1 405 ? 7.055 -65.812 -58.031 1 93.31 405 ALA B C 1
ATOM 6932 O O . ALA B 1 405 ? 7.047 -66.25 -59.188 1 93.31 405 ALA B O 1
ATOM 6933 N N . LYS B 1 406 ? 6.449 -64.75 -57.781 1 94 406 LYS B N 1
ATOM 6934 C CA . LYS B 1 406 ? 5.992 -63.812 -58.781 1 94 406 LYS B CA 1
ATOM 6935 C C . LYS B 1 406 ? 6.863 -62.562 -58.781 1 94 406 LYS B C 1
ATOM 6937 O O . LYS B 1 406 ? 6.922 -61.812 -57.781 1 94 406 LYS B O 1
ATOM 6942 N N . ALA B 1 407 ? 7.504 -62.312 -59.844 1 93.69 407 ALA B N 1
ATOM 6943 C CA . ALA B 1 407 ? 8.359 -61.125 -60 1 93.69 407 ALA B CA 1
ATOM 6944 C C . ALA B 1 407 ? 7.523 -59.875 -60.094 1 93.69 407 ALA B C 1
ATOM 6946 O O . ALA B 1 407 ? 6.5 -59.844 -60.781 1 93.69 407 ALA B O 1
ATOM 6947 N N . LEU B 1 408 ? 7.91 -58.906 -59.344 1 93.56 408 LEU B N 1
ATOM 6948 C CA . LEU B 1 408 ? 7.23 -57.625 -59.375 1 93.56 408 LEU B CA 1
ATOM 6949 C C . LEU B 1 408 ? 8.062 -56.594 -60.094 1 93.56 408 LEU B C 1
ATOM 6951 O O . LEU B 1 408 ? 9.297 -56.562 -60 1 93.56 408 LEU B O 1
ATOM 6955 N N . ASP B 1 409 ? 7.406 -55.75 -60.938 1 88.38 409 ASP B N 1
ATOM 6956 C CA . ASP B 1 409 ? 8.086 -54.781 -61.781 1 88.38 409 ASP B CA 1
ATOM 6957 C C . ASP B 1 409 ? 8.289 -53.469 -61.062 1 88.38 409 ASP B C 1
ATOM 6959 O O . ASP B 1 409 ? 7.824 -52.406 -61.5 1 88.38 409 ASP B O 1
ATOM 6963 N N . TRP B 1 410 ? 8.742 -53.469 -59.875 1 88.44 410 TRP B N 1
ATOM 6964 C CA . TRP B 1 410 ? 9.008 -52.281 -59.094 1 88.44 410 TRP B CA 1
ATOM 6965 C C . TRP B 1 410 ? 10.398 -52.312 -58.469 1 88.44 410 TRP B C 1
ATOM 6967 O O . TRP B 1 410 ? 10.922 -53.375 -58.188 1 88.44 410 TRP B O 1
ATOM 6977 N N . PRO B 1 411 ? 11.016 -51.156 -58.344 1 88.38 411 PRO B N 1
ATOM 6978 C CA . PRO B 1 411 ? 12.266 -51.125 -57.594 1 88.38 411 PRO B CA 1
ATOM 6979 C C . PRO B 1 411 ? 12.047 -51.406 -56.094 1 88.38 411 PRO B C 1
ATOM 6981 O O . PRO B 1 411 ? 10.961 -51.188 -55.562 1 88.38 411 PRO B O 1
ATOM 6984 N N . PRO B 1 412 ? 13.055 -51.938 -55.5 1 89.81 412 PRO B N 1
ATOM 6985 C CA . PRO B 1 412 ? 12.914 -52.188 -54.062 1 89.81 412 PRO B CA 1
ATOM 6986 C C . PRO B 1 412 ? 12.625 -50.906 -53.25 1 89.81 412 PRO B C 1
ATOM 6988 O O . PRO B 1 412 ? 13.359 -49.938 -53.375 1 89.81 412 PRO B O 1
ATOM 6991 N N . PRO B 1 413 ? 11.555 -50.906 -52.438 1 91.75 413 PRO B N 1
ATOM 6992 C CA . PRO B 1 413 ? 11.164 -49.719 -51.688 1 91.75 413 PRO B CA 1
ATOM 6993 C C . PRO B 1 413 ? 12.07 -49.469 -50.469 1 91.75 413 PRO B C 1
ATOM 6995 O O . PRO B 1 413 ? 12.703 -50.406 -49.969 1 91.75 413 PRO B O 1
ATOM 6998 N N . GLN B 1 414 ? 12.117 -48.188 -50.031 1 92.25 414 GLN B N 1
ATOM 6999 C CA . GLN B 1 414 ? 12.898 -47.812 -48.844 1 92.25 414 GLN B CA 1
ATOM 7000 C C . GLN B 1 414 ? 12.102 -48.031 -47.562 1 92.25 414 GLN B C 1
ATOM 7002 O O . GLN B 1 414 ? 12.68 -48.094 -46.469 1 92.25 414 GLN B O 1
ATOM 7007 N N . ARG B 1 415 ? 10.844 -48.062 -47.719 1 96 415 ARG B N 1
ATOM 7008 C CA . ARG B 1 415 ? 9.93 -48.344 -46.625 1 96 415 ARG B CA 1
ATOM 7009 C C . ARG B 1 415 ? 8.781 -49.219 -47.062 1 96 415 ARG B C 1
ATOM 7011 O O . ARG B 1 415 ? 8.008 -48.875 -47.969 1 96 415 ARG B O 1
ATOM 7018 N N . ILE B 1 416 ? 8.75 -50.438 -46.5 1 96.56 416 ILE B N 1
ATOM 7019 C CA . ILE B 1 416 ? 7.73 -51.406 -46.875 1 96.56 416 ILE B CA 1
ATOM 7020 C C . ILE B 1 416 ? 6.672 -51.5 -45.781 1 96.56 416 ILE B C 1
ATOM 7022 O O . ILE B 1 416 ? 6.988 -51.844 -44.625 1 96.56 416 ILE B O 1
ATOM 7026 N N . GLY B 1 417 ? 5.496 -51.219 -46.125 1 97.06 417 GLY B N 1
ATOM 7027 C CA . GLY B 1 417 ? 4.383 -51.438 -45.219 1 97.06 417 GLY B CA 1
ATOM 7028 C C . GLY B 1 417 ? 3.719 -52.781 -45.375 1 97.06 417 GLY B C 1
ATOM 7029 O O . GLY B 1 417 ? 3.506 -53.25 -46.5 1 97.06 417 GLY B O 1
ATOM 7030 N N . VAL B 1 418 ? 3.471 -53.406 -44.281 1 97.31 418 VAL B N 1
ATOM 7031 C CA . VAL B 1 418 ? 2.816 -54.719 -44.312 1 97.31 418 VAL B CA 1
ATOM 7032 C C . VAL B 1 418 ? 1.461 -54.625 -43.594 1 97.31 418 VAL B C 1
ATOM 7034 O O . VAL B 1 418 ? 1.379 -54.219 -42.438 1 97.31 418 VAL B O 1
ATOM 7037 N N . TYR B 1 419 ? 0.411 -54.906 -44.25 1 96.44 419 TYR B N 1
ATOM 7038 C CA . TYR B 1 419 ? -0.945 -54.969 -43.719 1 96.44 419 TYR B CA 1
ATOM 7039 C C . TYR B 1 419 ? -1.473 -56.375 -43.688 1 96.44 419 TYR B C 1
ATOM 7041 O O . TYR B 1 419 ? -1.463 -57.094 -44.688 1 96.44 419 TYR B O 1
ATOM 7049 N N . CYS B 1 420 ? -1.898 -56.812 -42.562 1 95.5 420 CYS B N 1
ATOM 7050 C CA . CYS B 1 420 ? -2.377 -58.188 -42.406 1 95.5 420 CYS B CA 1
ATOM 7051 C C . CYS B 1 420 ? -3.791 -58.188 -41.844 1 95.5 420 CYS B C 1
ATOM 7053 O O . CYS B 1 420 ? -4.016 -57.75 -40.719 1 95.5 420 CYS B O 1
ATOM 7055 N N . ASP B 1 421 ? -4.691 -58.656 -42.531 1 94.31 421 ASP B N 1
ATOM 7056 C CA . ASP B 1 421 ? -6.059 -58.938 -42.094 1 94.31 421 ASP B CA 1
ATOM 7057 C C . ASP B 1 421 ? -6.305 -60.406 -41.875 1 94.31 421 ASP B C 1
ATOM 7059 O O . ASP B 1 421 ? -6.586 -61.125 -42.844 1 94.31 421 ASP B O 1
ATOM 7063 N N . HIS B 1 422 ? -6.172 -60.844 -40.719 1 93.25 422 HIS B N 1
ATOM 7064 C CA . HIS B 1 422 ? -6.262 -62.281 -40.438 1 93.25 422 HIS B CA 1
ATOM 7065 C C . HIS B 1 422 ? -7.664 -62.812 -40.719 1 93.25 422 HIS B C 1
ATOM 7067 O O . HIS B 1 422 ? -7.82 -63.906 -41.25 1 93.25 422 HIS B O 1
ATOM 7073 N N . ASP B 1 423 ? -8.617 -62.125 -40.406 1 91.5 423 ASP B N 1
ATOM 7074 C CA . ASP B 1 423 ? -10 -62.562 -40.5 1 91.5 423 ASP B CA 1
ATOM 7075 C C . ASP B 1 423 ? -10.43 -62.719 -41.969 1 91.5 423 ASP B C 1
ATOM 7077 O O . ASP B 1 423 ? -11.102 -63.688 -42.312 1 91.5 423 ASP B O 1
ATOM 7081 N N . ASN B 1 424 ? -10 -61.812 -42.75 1 90.44 424 ASN B N 1
ATOM 7082 C CA . ASN B 1 424 ? -10.398 -61.844 -44.156 1 90.44 424 ASN B CA 1
ATOM 7083 C C . ASN B 1 424 ? -9.336 -62.531 -45.031 1 90.44 424 ASN B C 1
ATOM 7085 O O . ASN B 1 424 ? -9.539 -62.719 -46.219 1 90.44 424 ASN B O 1
ATOM 7089 N N . GLY B 1 425 ? -8.258 -62.812 -44.469 1 91.44 425 GLY B N 1
ATOM 7090 C CA . GLY B 1 425 ? -7.207 -63.5 -45.188 1 91.44 425 GLY B CA 1
ATOM 7091 C C . GLY B 1 425 ? -6.52 -62.656 -46.219 1 91.44 425 GLY B C 1
ATOM 7092 O O . GLY B 1 425 ? -6.379 -63.094 -47.375 1 91.44 425 GLY B O 1
ATOM 7093 N N . GLU B 1 426 ? -6.188 -61.531 -45.938 1 93.94 426 GLU B N 1
ATOM 7094 C CA . GLU B 1 426 ? -5.512 -60.625 -46.844 1 93.94 426 GLU B CA 1
ATOM 7095 C C . GLU B 1 426 ? -4.172 -60.156 -46.281 1 93.94 426 GLU B C 1
ATOM 7097 O O . GLU B 1 426 ? -4.082 -59.812 -45.094 1 93.94 426 GLU B O 1
ATOM 7102 N N . LEU B 1 427 ? -3.152 -60.312 -47.031 1 95.81 427 LEU B N 1
ATOM 7103 C CA . LEU B 1 427 ? -1.823 -59.781 -46.719 1 95.81 427 LEU B CA 1
ATOM 7104 C C . LEU B 1 427 ? -1.338 -58.844 -47.812 1 95.81 427 LEU B C 1
ATOM 7106 O O . LEU B 1 427 ? -1.177 -59.25 -48.969 1 95.81 427 LEU B O 1
ATOM 7110 N N . MET B 1 428 ? -1.172 -57.594 -47.438 1 95.69 428 MET B N 1
ATOM 7111 C CA . MET B 1 428 ? -0.789 -56.594 -48.406 1 95.69 428 MET B CA 1
ATOM 7112 C C . MET B 1 428 ? 0.603 -56.031 -48.125 1 95.69 428 MET B C 1
ATOM 7114 O O . MET B 1 428 ? 0.974 -55.844 -46.969 1 95.69 428 MET B O 1
ATOM 7118 N N . PHE B 1 429 ? 1.372 -55.844 -49.156 1 96.75 429 PHE B N 1
ATOM 7119 C CA . PHE B 1 429 ? 2.658 -55.156 -49.094 1 96.75 429 PHE B CA 1
ATOM 7120 C C . PHE B 1 429 ? 2.607 -53.844 -49.844 1 96.75 429 PHE B C 1
ATOM 7122 O O . PHE B 1 429 ? 2.227 -53.812 -51.031 1 96.75 429 PHE B O 1
ATOM 7129 N N . ILE B 1 430 ? 2.973 -52.75 -49.156 1 95.31 430 ILE B N 1
ATOM 7130 C CA . ILE B 1 430 ? 2.822 -51.406 -49.719 1 95.31 430 ILE B CA 1
ATOM 7131 C C . ILE B 1 430 ? 4.168 -50.688 -49.688 1 95.31 430 ILE B C 1
ATOM 7133 O O . ILE B 1 430 ? 4.938 -50.812 -48.75 1 95.31 430 ILE B O 1
ATOM 7137 N N . ASP B 1 431 ? 4.508 -50 -50.781 1 95.69 431 ASP B N 1
ATOM 7138 C CA . ASP B 1 431 ? 5.562 -48.969 -50.75 1 95.69 431 ASP B CA 1
ATOM 7139 C C . ASP B 1 431 ? 5.078 -47.688 -50.062 1 95.69 431 ASP B C 1
ATOM 7141 O O . ASP B 1 431 ? 4.32 -46.938 -50.656 1 95.69 431 ASP B O 1
ATOM 7145 N N . VAL B 1 432 ? 5.484 -47.438 -48.906 1 94.81 432 VAL B N 1
ATOM 7146 C CA . VAL B 1 432 ? 4.918 -46.406 -48.062 1 94.81 432 VAL B CA 1
ATOM 7147 C C . VAL B 1 432 ? 5.262 -45 -48.625 1 94.81 432 VAL B C 1
ATOM 7149 O O . VAL B 1 432 ? 4.441 -44.094 -48.562 1 94.81 432 VAL B O 1
ATOM 7152 N N . ASP B 1 433 ? 6.457 -44.844 -49.156 1 94.12 433 ASP B N 1
ATOM 7153 C CA . ASP B 1 433 ? 6.898 -43.531 -49.656 1 94.12 433 ASP B CA 1
ATOM 7154 C C . ASP B 1 433 ? 6.137 -43.125 -50.906 1 94.12 433 ASP B C 1
ATOM 7156 O O . ASP B 1 433 ? 5.785 -41.938 -51.094 1 94.12 433 ASP B O 1
ATOM 7160 N N . ARG B 1 434 ? 5.84 -44.094 -51.688 1 93.38 434 ARG B N 1
ATOM 7161 C CA . ARG B 1 434 ? 5.16 -43.781 -52.969 1 93.38 434 ARG B CA 1
ATOM 7162 C C . ARG B 1 434 ? 3.678 -44.125 -52.875 1 93.38 434 ARG B C 1
ATOM 7164 O O . ARG B 1 434 ? 2.92 -43.875 -53.812 1 93.38 434 ARG B O 1
ATOM 7171 N N . LEU B 1 435 ? 3.252 -44.75 -51.875 1 92.19 435 LEU B N 1
ATOM 7172 C CA . LEU B 1 435 ? 1.872 -45.156 -51.656 1 92.19 435 LEU B CA 1
ATOM 7173 C C . LEU B 1 435 ? 1.373 -46.031 -52.781 1 92.19 435 LEU B C 1
ATOM 7175 O O . LEU B 1 435 ? 0.34 -45.75 -53.406 1 92.19 435 LEU B O 1
ATOM 7179 N N . ARG B 1 436 ? 2.131 -47.125 -52.969 1 92.94 436 ARG B N 1
ATOM 7180 C CA . ARG B 1 436 ? 1.803 -48.062 -54.031 1 92.94 436 ARG B CA 1
ATOM 7181 C C . ARG B 1 436 ? 1.665 -49.469 -53.469 1 92.94 436 ARG B C 1
ATOM 7183 O O . ARG B 1 436 ? 2.467 -49.906 -52.625 1 92.94 436 ARG B O 1
ATOM 7190 N N . LEU B 1 437 ? 0.614 -50.125 -53.969 1 93.5 437 LEU B N 1
ATOM 7191 C CA . LEU B 1 437 ? 0.427 -51.531 -53.594 1 93.5 437 LEU B CA 1
ATOM 7192 C C . LEU B 1 437 ? 1.397 -52.438 -54.375 1 93.5 437 LEU B C 1
ATOM 7194 O O . LEU B 1 437 ? 1.389 -52.469 -55.594 1 93.5 437 LEU B O 1
ATOM 7198 N N . LEU B 1 438 ? 2.201 -53.125 -53.75 1 94 438 LEU B N 1
ATOM 7199 C CA . LEU B 1 438 ? 3.184 -54 -54.375 1 94 438 LEU B CA 1
ATOM 7200 C C . LEU B 1 438 ? 2.58 -55.344 -54.688 1 94 438 LEU B C 1
ATOM 7202 O O . LEU B 1 438 ? 2.732 -55.875 -55.812 1 94 438 LEU B O 1
ATOM 7206 N N . HIS B 1 439 ? 1.992 -55.938 -53.688 1 94.38 439 HIS B N 1
ATOM 7207 C CA . HIS B 1 439 ? 1.393 -57.25 -53.844 1 94.38 439 HIS B CA 1
ATOM 7208 C C . HIS B 1 439 ? 0.36 -57.531 -52.781 1 94.38 439 HIS B C 1
ATOM 7210 O O . HIS B 1 439 ? 0.447 -57 -51.656 1 94.38 439 HIS B O 1
ATOM 7216 N N . ILE B 1 440 ? -0.615 -58.406 -53.062 1 94.5 440 ILE B N 1
ATOM 7217 C CA . ILE B 1 440 ? -1.631 -58.844 -52.125 1 94.5 440 ILE B CA 1
ATOM 7218 C C . ILE B 1 440 ? -1.752 -60.375 -52.156 1 94.5 440 ILE B C 1
ATOM 7220 O O . ILE B 1 440 ? -1.828 -60.969 -53.25 1 94.5 440 ILE B O 1
ATOM 7224 N N . PHE B 1 441 ? -1.586 -60.938 -51.094 1 94.81 441 PHE B N 1
ATOM 7225 C CA . PHE B 1 441 ? -1.927 -62.375 -50.938 1 94.81 441 PHE B CA 1
ATOM 7226 C C . PHE B 1 441 ? -3.332 -62.531 -50.375 1 94.81 441 PHE B C 1
ATOM 7228 O O . PHE B 1 441 ? -3.697 -61.875 -49.406 1 94.81 441 PHE B O 1
ATOM 7235 N N . ARG B 1 442 ? -4.094 -63.375 -50.969 1 92.81 442 ARG B N 1
ATOM 7236 C CA . ARG B 1 442 ? -5.406 -63.719 -50.438 1 92.81 442 ARG B CA 1
ATOM 7237 C C . ARG B 1 442 ? -5.469 -65.188 -50.094 1 92.81 442 ARG B C 1
ATOM 7239 O O . ARG B 1 442 ? -5.402 -66.062 -50.969 1 92.81 442 ARG B O 1
ATOM 7246 N N . SER B 1 443 ? -5.34 -65.438 -48.938 1 89.69 443 SER B N 1
ATOM 7247 C CA . SER B 1 443 ? -5.355 -66.812 -48.406 1 89.69 443 SER B CA 1
ATOM 7248 C C . SER B 1 443 ? -6.078 -66.875 -47.062 1 89.69 443 SER B C 1
ATOM 7250 O O . SER B 1 443 ? -5.918 -66 -46.219 1 89.69 443 SER B O 1
ATOM 7252 N N . ARG B 1 444 ? -6.883 -67.875 -46.906 1 89.19 444 ARG B N 1
ATOM 7253 C CA . ARG B 1 444 ? -7.52 -68.062 -45.625 1 89.19 444 ARG B CA 1
ATOM 7254 C C . ARG B 1 444 ? -6.516 -68.562 -44.594 1 89.19 444 ARG B C 1
ATOM 7256 O O . ARG B 1 444 ? -5.938 -69.688 -44.781 1 89.19 444 ARG B O 1
ATOM 7263 N N . PHE B 1 445 ? -6.281 -67.812 -43.656 1 90 445 PHE B N 1
ATOM 7264 C CA . PHE B 1 445 ? -5.332 -68.188 -42.594 1 90 445 PHE B CA 1
ATOM 7265 C C . PHE B 1 445 ? -5.996 -69.062 -41.562 1 90 445 PHE B C 1
ATOM 7267 O O . PHE B 1 445 ? -6.965 -68.688 -40.906 1 90 445 PHE B O 1
ATOM 7274 N N . LEU B 1 446 ? -5.48 -70.25 -41.375 1 88.06 446 LEU B N 1
ATOM 7275 C CA . LEU B 1 446 ? -6.09 -71.25 -40.5 1 88.06 446 LEU B CA 1
ATOM 7276 C C . LEU B 1 446 ? -5.453 -71.188 -39.125 1 88.06 446 LEU B C 1
ATOM 7278 O O . LEU B 1 446 ? -6.051 -71.688 -38.125 1 88.06 446 LEU B O 1
ATOM 7282 N N . GLN B 1 447 ? -4.27 -70.812 -39.031 1 91.44 447 GLN B N 1
ATOM 7283 C CA . GLN B 1 447 ? -3.518 -70.75 -37.781 1 91.44 447 GLN B CA 1
ATOM 7284 C C . GLN B 1 447 ? -3.018 -69.375 -37.5 1 91.44 447 GLN B C 1
ATOM 7286 O O . GLN B 1 447 ? -3.014 -68.5 -38.375 1 91.44 447 GLN B O 1
ATOM 7291 N N . PRO B 1 448 ? -2.717 -69.125 -36.219 1 93.5 448 PRO B N 1
ATOM 7292 C CA . PRO B 1 448 ? -2.145 -67.812 -35.906 1 93.5 448 PRO B CA 1
ATOM 7293 C C . PRO B 1 448 ? -0.858 -67.5 -36.688 1 93.5 448 PRO B C 1
ATOM 7295 O O . PRO B 1 448 ? -0.057 -68.438 -36.906 1 93.5 448 PRO B O 1
ATOM 7298 N N . LEU B 1 449 ? -0.774 -66.25 -37.062 1 94.62 449 LEU B N 1
ATOM 7299 C CA . LEU B 1 449 ? 0.374 -65.812 -37.875 1 94.62 449 LEU B CA 1
ATOM 7300 C C . LEU B 1 449 ? 1.379 -65.062 -37 1 94.62 449 LEU B C 1
ATOM 7302 O O . LEU B 1 449 ? 1.018 -64.5 -35.969 1 94.62 449 LEU B O 1
ATOM 7306 N N . VAL B 1 450 ? 2.637 -65.125 -37.375 1 95.44 450 VAL B N 1
ATOM 7307 C CA . VAL B 1 450 ? 3.678 -64.312 -36.781 1 95.44 450 VAL B CA 1
ATOM 7308 C C . VAL B 1 450 ? 4.449 -63.562 -37.844 1 95.44 450 VAL B C 1
ATOM 7310 O O . VAL B 1 450 ? 4.668 -64.125 -38.938 1 95.44 450 VAL B O 1
ATOM 7313 N N . PRO B 1 451 ? 4.758 -62.312 -37.594 1 95.62 451 PRO B N 1
ATOM 7314 C CA . PRO B 1 451 ? 5.641 -61.656 -38.531 1 95.62 451 PRO B CA 1
ATOM 7315 C C . PRO B 1 451 ? 6.977 -62.375 -38.719 1 95.62 451 PRO B C 1
ATOM 7317 O O . PRO B 1 451 ? 7.527 -62.906 -37.75 1 95.62 451 PRO B O 1
ATOM 7320 N N . ALA B 1 452 ? 7.512 -62.344 -39.875 1 95.38 452 ALA B N 1
ATOM 7321 C CA . ALA B 1 452 ? 8.75 -63.062 -40.188 1 95.38 452 ALA B CA 1
ATOM 7322 C C . ALA B 1 452 ? 9.648 -62.219 -41.094 1 95.38 452 ALA B C 1
ATOM 7324 O O . ALA B 1 452 ? 9.172 -61.531 -42 1 95.38 452 ALA B O 1
ATOM 7325 N N . PHE B 1 453 ? 10.914 -62.375 -40.844 1 94.44 453 PHE B N 1
ATOM 7326 C CA . PHE B 1 453 ? 11.891 -61.562 -41.562 1 94.44 453 PHE B CA 1
ATOM 7327 C C . PHE B 1 453 ? 13.125 -62.375 -41.906 1 94.44 453 PHE B C 1
ATOM 7329 O O . PHE B 1 453 ? 13.547 -63.219 -41.125 1 94.44 453 PHE B O 1
ATOM 7336 N N . THR B 1 454 ? 13.688 -62.125 -43.031 1 93.44 454 THR B N 1
ATOM 7337 C CA . THR B 1 454 ? 14.977 -62.688 -43.438 1 93.44 454 THR B CA 1
ATOM 7338 C C . THR B 1 454 ? 15.914 -61.562 -43.938 1 93.44 454 THR B C 1
ATOM 7340 O O . THR B 1 454 ? 15.492 -60.656 -44.625 1 93.44 454 THR B O 1
ATOM 7343 N N . VAL B 1 455 ? 17.141 -61.625 -43.438 1 92.25 455 VAL B N 1
ATOM 7344 C CA . VAL B 1 455 ? 18.094 -60.625 -43.875 1 92.25 455 VAL B CA 1
ATOM 7345 C C . VAL B 1 455 ? 19.453 -61.25 -44.156 1 92.25 455 VAL B C 1
ATOM 7347 O O . VAL B 1 455 ? 19.938 -62.062 -43.344 1 92.25 455 VAL B O 1
ATOM 7350 N N . TRP B 1 456 ? 19.922 -60.969 -45.312 1 89.94 456 TRP B N 1
ATOM 7351 C CA . TRP B 1 456 ? 21.281 -61.375 -45.688 1 89.94 456 TRP B CA 1
ATOM 7352 C C . TRP B 1 456 ? 22.141 -60.156 -46 1 89.94 456 TRP B C 1
ATOM 7354 O O . TRP B 1 456 ? 21.844 -59.406 -46.938 1 89.94 456 TRP B O 1
ATOM 7364 N N . CYS B 1 457 ? 23.156 -60 -45.281 1 89.69 457 CYS B N 1
ATOM 7365 C CA . CYS B 1 457 ? 24.062 -58.844 -45.375 1 89.69 457 CYS B CA 1
ATOM 7366 C C . CYS B 1 457 ? 23.344 -57.562 -45 1 89.69 457 CYS B C 1
ATOM 7368 O O . CYS B 1 457 ? 22.219 -57.312 -45.438 1 89.69 457 CYS B O 1
ATOM 7370 N N . GLY B 1 458 ? 23.797 -56.781 -44.125 1 91.44 458 GLY B N 1
ATOM 7371 C CA . GLY B 1 458 ? 23.188 -55.531 -43.719 1 91.44 458 GLY B CA 1
ATOM 7372 C C . GLY B 1 458 ? 22.234 -55.688 -42.531 1 91.44 458 GLY B C 1
ATOM 7373 O O . GLY B 1 458 ? 22.484 -56.5 -41.625 1 91.44 458 GLY B O 1
ATOM 7374 N N . GLY B 1 459 ? 21.234 -54.844 -42.562 1 93.06 459 GLY B N 1
ATOM 7375 C CA . GLY B 1 459 ? 20.281 -54.906 -41.469 1 93.06 459 GLY B CA 1
ATOM 7376 C C . GLY B 1 459 ? 18.938 -54.312 -41.812 1 93.06 459 GLY B C 1
ATOM 7377 O O . GLY B 1 459 ? 18.75 -53.75 -42.906 1 93.06 459 GLY B O 1
ATOM 7378 N N . ILE B 1 460 ? 17.922 -54.562 -41 1 94.81 460 ILE B N 1
ATOM 7379 C CA . ILE B 1 460 ? 16.578 -54.031 -41.188 1 94.81 460 ILE B CA 1
ATOM 7380 C C . ILE B 1 460 ? 16.078 -53.406 -39.875 1 94.81 460 ILE B C 1
ATOM 7382 O O . ILE B 1 460 ? 16.531 -53.812 -38.781 1 94.81 460 ILE B O 1
ATOM 7386 N N . SER B 1 461 ? 15.297 -52.406 -40 1 96 461 SER B N 1
ATOM 7387 C CA . SER B 1 461 ? 14.586 -51.812 -38.875 1 96 461 SER B CA 1
ATOM 7388 C C . SER B 1 461 ? 13.078 -51.938 -39.031 1 96 461 SER B C 1
ATOM 7390 O O . SER B 1 461 ? 12.547 -51.688 -40.125 1 96 461 SER B O 1
ATOM 7392 N N . VAL B 1 462 ? 12.445 -52.344 -38 1 95.88 462 VAL B N 1
ATOM 7393 C CA . VAL B 1 462 ? 11 -52.562 -38.094 1 95.88 462 VAL B CA 1
ATOM 7394 C C . VAL B 1 462 ? 10.281 -51.594 -37.188 1 95.88 462 VAL B C 1
ATOM 7396 O O . VAL B 1 462 ? 10.641 -51.438 -36 1 95.88 462 VAL B O 1
ATOM 7399 N N . ALA B 1 463 ? 9.336 -50.844 -37.719 1 94.06 463 ALA B N 1
ATOM 7400 C CA . ALA B 1 463 ? 8.469 -49.969 -36.938 1 94.06 463 ALA B CA 1
ATOM 7401 C C . ALA B 1 463 ? 7.168 -50.688 -36.562 1 94.06 463 ALA B C 1
ATOM 7403 O O . ALA B 1 463 ? 6.387 -51.062 -37.438 1 94.06 463 ALA B O 1
ATOM 7404 N N . THR B 1 464 ? 7 -50.906 -35.281 1 94.06 464 THR B N 1
ATOM 7405 C CA . THR B 1 464 ? 5.777 -51.531 -34.781 1 94.06 464 THR B CA 1
ATOM 7406 C C . THR B 1 464 ? 4.973 -50.531 -33.969 1 94.06 464 THR B C 1
ATOM 7408 O O . THR B 1 464 ? 5.312 -49.344 -33.906 1 94.06 464 THR B O 1
ATOM 7411 N N . GLY B 1 465 ? 3.832 -50.938 -33.469 1 93.44 465 GLY B N 1
ATOM 7412 C CA . GLY B 1 465 ? 2.98 -50.031 -32.688 1 93.44 465 GLY B CA 1
ATOM 7413 C C . GLY B 1 465 ? 2.299 -48.969 -33.562 1 93.44 465 GLY B C 1
ATOM 7414 O O . GLY B 1 465 ? 2.092 -47.844 -33.125 1 93.44 465 GLY B O 1
ATOM 7415 N N . LEU B 1 466 ? 2.139 -49.375 -34.75 1 94.31 466 LEU B N 1
ATOM 7416 C CA . LEU B 1 466 ? 1.476 -48.469 -35.688 1 94.31 466 LEU B CA 1
ATOM 7417 C C . LEU B 1 466 ? 0.014 -48.844 -35.875 1 94.31 466 LEU B C 1
ATOM 7419 O O . LEU B 1 466 ? -0.312 -50.031 -35.969 1 94.31 466 LEU B O 1
ATOM 7423 N N . GLN B 1 467 ? -0.825 -47.875 -35.812 1 93.75 467 GLN B N 1
ATOM 7424 C CA . GLN B 1 467 ? -2.195 -48.094 -36.25 1 93.75 467 GLN B CA 1
ATOM 7425 C C . GLN B 1 467 ? -2.26 -48.312 -37.75 1 93.75 467 GLN B C 1
ATOM 7427 O O . GLN B 1 467 ? -1.341 -47.906 -38.469 1 93.75 467 GLN B O 1
ATOM 7432 N N . VAL B 1 468 ? -3.383 -49.062 -38.125 1 93.44 468 VAL B N 1
ATOM 7433 C CA . VAL B 1 468 ? -3.598 -49.125 -39.562 1 93.44 468 VAL B CA 1
ATOM 7434 C C . VAL B 1 468 ? -3.793 -47.719 -40.094 1 93.44 468 VAL B C 1
ATOM 7436 O O . VAL B 1 468 ? -4.754 -47.031 -39.75 1 93.44 468 VAL B O 1
ATOM 7439 N N . PRO B 1 469 ? -2.834 -47.312 -40.969 1 92.94 469 PRO B N 1
ATOM 7440 C CA . PRO B 1 469 ? -2.928 -45.938 -41.438 1 92.94 469 PRO B CA 1
ATOM 7441 C C . PRO B 1 469 ? -4.203 -45.688 -42.25 1 92.94 469 PRO B C 1
ATOM 7443 O O . PRO B 1 469 ? -4.715 -46.625 -42.906 1 92.94 469 PRO B O 1
ATOM 7446 N N . SER B 1 470 ? -4.664 -44.438 -42.156 1 91.19 470 SER B N 1
ATOM 7447 C CA . SER B 1 470 ? -5.895 -44.062 -42.844 1 91.19 470 SER B CA 1
ATOM 7448 C C . SER B 1 470 ? -5.754 -44.219 -44.375 1 91.19 470 SER B C 1
ATOM 7450 O O . SER B 1 470 ? -6.734 -44.531 -45.062 1 91.19 470 SER B O 1
ATOM 7452 N N . PHE B 1 471 ? -4.523 -44.125 -44.906 1 90.88 471 PHE B N 1
ATOM 7453 C CA . PHE B 1 471 ? -4.324 -44.219 -46.344 1 90.88 471 PHE B CA 1
ATOM 7454 C C . PHE B 1 471 ? -4.562 -45.625 -46.844 1 90.88 471 PHE B C 1
ATOM 7456 O O . PHE B 1 471 ? -4.738 -45.844 -48.031 1 90.88 471 PHE B O 1
ATOM 7463 N N . MET B 1 472 ? -4.551 -46.594 -45.906 1 91.5 472 MET B N 1
ATOM 7464 C CA . MET B 1 472 ? -4.789 -47.969 -46.281 1 91.5 472 MET B CA 1
ATOM 7465 C C . MET B 1 472 ? -6.215 -48.188 -46.781 1 91.5 472 MET B C 1
ATOM 7467 O O . MET B 1 472 ? -6.496 -49.125 -47.531 1 91.5 472 MET B O 1
ATOM 7471 N N . GLY B 1 473 ? -7.082 -47.312 -46.375 1 86.94 473 GLY B N 1
ATOM 7472 C CA . GLY B 1 473 ? -8.453 -47.406 -46.844 1 86.94 473 GLY B CA 1
ATOM 7473 C C . GLY B 1 473 ? -8.578 -47.375 -48.344 1 86.94 473 GLY B C 1
ATOM 7474 O O . GLY B 1 473 ? -9.461 -48 -48.906 1 86.94 473 GLY B O 1
ATOM 7475 N N . ASN B 1 474 ? -7.66 -46.719 -49 1 85.5 474 ASN B N 1
ATOM 7476 C CA . ASN B 1 474 ? -7.652 -46.625 -50.469 1 85.5 474 ASN B CA 1
ATOM 7477 C C . ASN B 1 474 ? -7.332 -47.969 -51.094 1 85.5 474 ASN B C 1
ATOM 7479 O O . ASN B 1 474 ? -7.797 -48.281 -52.219 1 85.5 474 ASN B O 1
ATOM 7483 N N . PHE B 1 475 ? -6.582 -48.812 -50.469 1 86.75 475 PHE B N 1
ATOM 7484 C CA . PHE B 1 475 ? -6.141 -50.094 -51 1 86.75 475 PHE B CA 1
ATOM 7485 C C . PHE B 1 475 ? -7.113 -51.219 -50.625 1 86.75 475 PHE B C 1
ATOM 7487 O O . PHE B 1 475 ? -7.363 -52.125 -51.438 1 86.75 475 PHE B O 1
ATOM 7494 N N . VAL B 1 476 ? -7.648 -51.094 -49.5 1 79.44 476 VAL B N 1
ATOM 7495 C CA . VAL B 1 476 ? -8.523 -52.156 -49 1 79.44 476 VAL B CA 1
ATOM 7496 C C . VAL B 1 476 ? -9.859 -52.094 -49.75 1 79.44 476 VAL B C 1
ATOM 7498 O O . VAL B 1 476 ? -10.414 -53.156 -50.125 1 79.44 476 VAL B O 1
ATOM 7501 N N . SER B 1 477 ? -10.391 -50.906 -49.969 1 71.19 477 SER B N 1
ATOM 7502 C CA . SER B 1 477 ? -11.641 -50.75 -50.719 1 71.19 477 SER B CA 1
ATOM 7503 C C . SER B 1 477 ? -11.484 -51.188 -52.156 1 71.19 477 SER B C 1
ATOM 7505 O O . SER B 1 477 ? -12.367 -51.812 -52.719 1 71.19 477 SER B O 1
ATOM 7507 N N . SER B 1 478 ? -10.367 -50.812 -52.719 1 62.56 478 SER B N 1
ATOM 7508 C CA . SER B 1 478 ? -10.141 -51.125 -54.125 1 62.56 478 SER B CA 1
ATOM 7509 C C . SER B 1 478 ? -9.922 -52.625 -54.344 1 62.56 478 SER B C 1
ATOM 7511 O O . SER B 1 478 ? -10.273 -53.188 -55.375 1 62.56 478 SER B O 1
ATOM 7513 N N . SER B 1 479 ? -9.289 -53.281 -53.469 1 59.53 479 SER B N 1
ATOM 7514 C CA . SER B 1 479 ? -8.984 -54.688 -53.625 1 59.53 479 SER B CA 1
ATOM 7515 C C . SER B 1 479 ? -10.25 -55.531 -53.562 1 59.53 479 SER B C 1
ATOM 7517 O O . SER B 1 479 ? -10.344 -56.594 -54.219 1 59.53 479 SER B O 1
ATOM 7519 N N . HIS B 1 480 ? -11.234 -55.219 -52.75 1 55.97 480 HIS B N 1
ATOM 7520 C CA . HIS B 1 480 ? -12.461 -56 -52.75 1 55.97 480 HIS B CA 1
ATOM 7521 C C . HIS B 1 480 ? -13.156 -55.969 -54.094 1 55.97 480 HIS B C 1
ATOM 7523 O O . HIS B 1 480 ? -13.844 -56.906 -54.469 1 55.97 480 HIS B O 1
ATOM 7529 N N . ASN B 1 481 ? -12.875 -54.969 -54.812 1 48.09 481 ASN B N 1
ATOM 7530 C CA . ASN B 1 481 ? -13.453 -54.938 -56.156 1 48.09 481 ASN B CA 1
ATOM 7531 C C . ASN B 1 481 ? -12.578 -55.688 -57.156 1 48.09 481 ASN B C 1
ATOM 7533 O O . ASN B 1 481 ? -13.078 -56.219 -58.125 1 48.09 481 ASN B O 1
ATOM 7537 N N . ALA B 1 482 ? -11.219 -55.812 -57 1 45.62 482 ALA B N 1
ATOM 7538 C CA . ALA B 1 482 ? -10.312 -56.469 -57.938 1 45.62 482 ALA B CA 1
ATOM 7539 C C . ALA B 1 482 ? -10.094 -57.938 -57.594 1 45.62 482 ALA B C 1
ATOM 7541 O O . ALA B 1 482 ? -9.195 -58.594 -58.125 1 45.62 482 ALA B O 1
ATOM 7542 N N . ALA B 1 483 ? -10.672 -58.594 -56.812 1 45.06 483 ALA B N 1
ATOM 7543 C CA . ALA B 1 483 ? -10.492 -59.969 -56.375 1 45.06 483 ALA B CA 1
ATOM 7544 C C . ALA B 1 483 ? -10.32 -60.906 -57.562 1 45.06 483 ALA B C 1
ATOM 7546 O O . ALA B 1 483 ? -10.172 -62.125 -57.406 1 45.06 483 ALA B O 1
ATOM 7547 N N . ALA B 1 484 ? -10.805 -60.656 -58.719 1 39.34 484 ALA B N 1
ATOM 7548 C CA . ALA B 1 484 ? -10.867 -61.781 -59.656 1 39.34 484 ALA B CA 1
ATOM 7549 C C . ALA B 1 484 ? -9.469 -62.281 -60 1 39.34 484 ALA B C 1
ATOM 7551 O O . ALA B 1 484 ? -9.266 -63.469 -60.188 1 39.34 484 ALA B O 1
ATOM 7552 N N . ASP B 1 485 ? -8.469 -61.438 -60.438 1 35.31 485 ASP B N 1
ATOM 7553 C CA . ASP B 1 485 ? -7.492 -62.031 -61.344 1 35.31 485 ASP B CA 1
ATOM 7554 C C . ASP B 1 485 ? -6.305 -62.625 -60.594 1 35.31 485 ASP B C 1
ATOM 7556 O O . ASP B 1 485 ? -5.598 -63.469 -61.125 1 35.31 485 ASP B O 1
ATOM 7560 N N . GLN B 1 486 ? -5.555 -61.938 -59.562 1 37.97 486 GLN B N 1
ATOM 7561 C CA . GLN B 1 486 ? -4.152 -62.312 -59.438 1 37.97 486 GLN B CA 1
ATOM 7562 C C . GLN B 1 486 ? -3.969 -63.406 -58.406 1 37.97 486 GLN B C 1
ATOM 7564 O O . GLN B 1 486 ? -3.715 -63.125 -57.219 1 37.97 486 GLN B O 1
ATOM 7569 N N . SER B 1 487 ? -4.641 -64.5 -58.5 1 38.91 487 SER B N 1
ATOM 7570 C CA . SER B 1 487 ? -4.516 -65.688 -57.75 1 38.91 487 SER B CA 1
ATOM 7571 C C . SER B 1 487 ? -3.102 -66.25 -57.844 1 38.91 487 SER B C 1
ATOM 7573 O O . SER B 1 487 ? -2.561 -66.438 -58.938 1 38.91 487 SER B O 1
ATOM 7575 N N . LEU B 1 488 ? -2.064 -65.875 -57.062 1 38.72 488 LEU B N 1
ATOM 7576 C CA . LEU B 1 488 ? -1.029 -66.875 -56.906 1 38.72 488 LEU B CA 1
ATOM 7577 C C . LEU B 1 488 ? -1.593 -68.125 -56.281 1 38.72 488 LEU B C 1
ATOM 7579 O O . LEU B 1 488 ? -2.439 -68.062 -55.375 1 38.72 488 LEU B O 1
#

Solvent-accessible surface area (backbone atoms only — not comparable to full-atom values): 52676 Å² total; per-residue (Å²): 108,68,70,58,51,52,51,49,50,52,50,48,52,52,48,52,53,49,44,52,48,46,52,41,35,46,51,51,40,52,51,35,51,54,42,28,55,53,36,48,50,48,37,50,51,51,46,52,51,52,51,48,51,40,53,50,36,42,54,52,39,50,51,50,54,52,46,52,54,54,49,51,51,52,51,49,51,51,54,50,51,52,49,46,53,51,46,52,51,26,44,52,52,45,51,51,50,47,54,50,53,59,55,45,70,71,49,81,52,65,71,59,30,52,53,50,51,52,50,49,55,55,48,59,75,64,35,56,63,79,72,53,79,62,59,69,92,64,76,37,76,48,42,58,53,36,69,80,58,65,66,59,35,52,53,44,61,61,66,65,58,44,73,36,15,38,39,27,44,71,36,72,87,68,38,43,77,54,71,39,23,39,33,46,30,42,41,82,45,89,43,88,22,71,72,65,31,28,36,37,34,35,30,57,13,81,46,67,53,63,46,61,28,71,78,72,48,76,72,44,79,45,71,80,33,76,60,60,53,52,69,49,71,85,49,70,26,74,31,54,14,39,33,38,32,35,20,24,19,33,99,85,32,50,30,46,62,18,78,62,43,57,40,75,31,81,34,47,56,64,49,68,27,71,90,43,37,23,89,42,50,45,76,56,81,54,30,42,32,45,47,80,72,73,73,76,75,76,79,76,69,80,63,76,76,72,79,80,79,86,82,83,77,74,78,76,81,76,82,79,71,81,68,85,73,65,78,66,76,67,74,69,68,81,26,46,21,35,32,37,62,42,73,46,84,58,54,75,38,23,37,35,38,30,70,40,75,74,46,29,34,39,33,44,38,38,25,34,72,89,69,63,58,50,54,43,53,84,8,51,42,82,56,22,41,27,43,37,37,32,54,69,90,54,79,41,25,29,42,25,38,49,67,39,74,47,79,45,97,51,78,76,65,71,32,38,31,41,39,39,27,46,76,80,10,38,38,36,34,30,28,60,87,75,70,38,81,73,48,68,46,80,48,83,61,89,62,48,31,16,44,33,36,32,49,42,48,28,30,38,34,51,49,49,10,29,36,67,48,73,73,50,55,65,55,57,60,51,43,73,73,56,67,78,72,79,74,129,110,66,70,57,50,52,51,50,50,51,51,46,52,52,48,50,51,49,46,51,49,46,52,43,34,46,50,50,42,52,50,36,52,55,42,27,55,53,36,49,50,48,38,51,52,51,45,52,52,50,51,48,50,41,53,51,36,41,53,52,39,52,52,51,55,52,48,52,53,53,50,51,51,51,52,50,51,52,53,50,51,52,49,47,54,52,46,51,52,26,43,52,51,45,51,52,50,48,53,49,53,57,55,44,69,70,49,80,52,65,71,60,31,53,54,49,52,52,51,50,56,55,48,60,74,66,34,56,63,81,72,52,78,63,60,69,92,64,76,36,76,48,41,59,53,36,69,80,57,65,67,59,37,55,53,44,60,61,65,67,57,44,73,36,16,38,39,27,45,71,37,70,86,68,37,44,77,54,69,40,23,38,34,48,31,44,41,83,44,89,45,88,21,70,71,64,31,28,38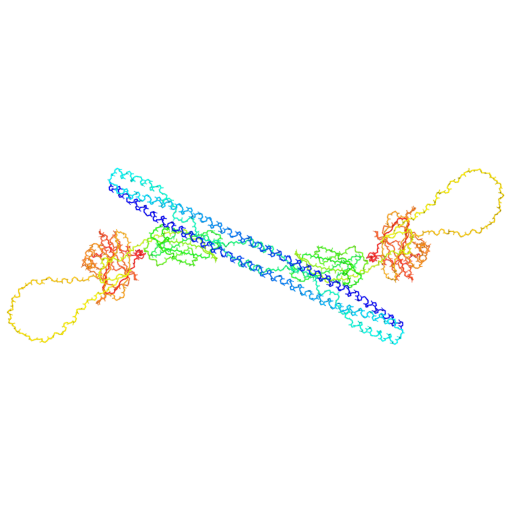,37,34,34,31,58,14,82,47,68,53,63,46,61,28,71,77,73,47,75,72,46,78,46,70,80,32,77,59,61,53,51,69,49,69,87,48,71,27,74,31,53,13,38,34,38,30,36,22,25,19,32,98,83,33,52,30,47,63,19,80,61,42,56,40,76,31,79,33,46,56,61,49,67,26,70,90,42,37,24,87,41,50,47,76,57,80,54,29,41,32,44,46,80,71,71,74,76,75,75,78,77,68,75,70,71,76,73,84,70,84,73,78,77,73,77,76,78,83,77,83,78,81,78,70,79,81,68,80,72,76,66,75,68,66,81,26,46,23,34,33,37,64,41,74,46,83,56,53,75,37,23,38,35,39,30,70,40,75,76,46,29,33,38,34,45,38,38,25,34,70,90,70,63,58,49,53,43,54,84,9,53,40,82,55,23,41,25,42,38,35,33,53,68,91,53,78,41,25,28,41,26,38,50,68,38,73,47,79,45,98,52,78,77,64,71,32,38,30,40,38,39,28,46,78,79,11,37,40,37,36,28,29,60,86,76,70,40,82,71,50,66,48,79,48,84,62,88,61,48,31,16,45,32,37,34,50,40,48,28,30,39,34,48,50,48,8,30,36,66,46,72,73,49,55,65,54,58,61,50,43,71,72,55,67,79,72,78,75,126